Protein AF-0000000075771261 (afdb_homodimer)

Structure (mmCIF, N/CA/C/O backbone):
data_AF-0000000075771261-model_v1
#
loop_
_entity.id
_entity.type
_entity.pdbx_description
1 polymer 'Carboxylic ester hydrolase'
#
loop_
_atom_site.group_PDB
_atom_site.id
_atom_site.type_symbol
_atom_site.label_atom_id
_atom_site.label_alt_id
_atom_site.label_comp_id
_atom_site.label_asym_id
_atom_site.label_entity_id
_atom_site.label_seq_id
_atom_site.pdbx_PDB_ins_code
_atom_site.Cartn_x
_atom_site.Cartn_y
_atom_site.Cartn_z
_atom_site.occupancy
_atom_site.B_iso_or_equiv
_atom_site.auth_seq_id
_atom_site.auth_comp_id
_atom_site.auth_asym_id
_atom_site.auth_atom_id
_atom_site.pdbx_PDB_model_num
ATOM 1 N N . MET A 1 1 ? 4.004 58.719 12.172 1 89.5 1 MET A N 1
ATOM 2 C CA . MET A 1 1 ? 5.062 57.781 12.516 1 89.5 1 MET A CA 1
ATOM 3 C C . MET A 1 1 ? 5.211 57.656 14.031 1 89.5 1 MET A C 1
ATOM 5 O O . MET A 1 1 ? 4.867 58.594 14.766 1 89.5 1 MET A O 1
ATOM 9 N N . VAL A 1 2 ? 5.578 56.469 14.422 1 94.19 2 VAL A N 1
ATOM 10 C CA . VAL A 1 2 ? 5.742 56.188 15.844 1 94.19 2 VAL A CA 1
ATOM 11 C C . VAL A 1 2 ? 6.957 55.281 16.047 1 94.19 2 VAL A C 1
ATOM 13 O O . VAL A 1 2 ? 7.273 54.438 15.195 1 94.19 2 VAL A O 1
ATOM 16 N N . GLN A 1 3 ? 7.594 55.531 17.156 1 96.62 3 GLN A N 1
ATOM 17 C CA . GLN A 1 3 ? 8.789 54.719 17.438 1 96.62 3 GLN A CA 1
ATOM 18 C C . GLN A 1 3 ? 8.648 53.969 18.734 1 96.62 3 GLN A C 1
ATOM 20 O O . GLN A 1 3 ? 8.016 54.438 19.688 1 96.62 3 GLN A O 1
ATOM 25 N N . VAL A 1 4 ? 9.148 52.812 18.734 1 97.38 4 VAL A N 1
ATOM 26 C CA . VAL A 1 4 ? 9.227 51.938 19.922 1 97.38 4 VAL A CA 1
ATOM 27 C C . VAL A 1 4 ? 10.648 51.406 20.062 1 97.38 4 VAL A C 1
ATOM 29 O O . VAL A 1 4 ? 11.289 51.031 19.078 1 97.38 4 VAL A O 1
ATOM 32 N N . THR A 1 5 ? 11.18 51.375 21.297 1 96.06 5 THR A N 1
ATOM 33 C CA . THR A 1 5 ? 12.508 50.844 21.594 1 96.06 5 THR A CA 1
ATOM 34 C C . THR A 1 5 ? 12.398 49.438 22.188 1 96.06 5 THR A C 1
ATOM 36 O O . THR A 1 5 ? 11.695 49.219 23.172 1 96.06 5 THR A O 1
ATOM 39 N N . ILE A 1 6 ? 13.055 48.562 21.5 1 95.25 6 ILE A N 1
ATOM 40 C CA . ILE A 1 6 ? 13.148 47.219 22.016 1 95.25 6 ILE A CA 1
ATOM 41 C C . ILE A 1 6 ? 14.602 46.875 22.344 1 95.25 6 ILE A C 1
ATOM 43 O O . ILE A 1 6 ? 15.477 47.75 22.25 1 95.25 6 ILE A O 1
ATOM 47 N N . LYS A 1 7 ? 14.812 45.656 22.797 1 90.19 7 LYS A N 1
ATOM 48 C CA . LYS A 1 7 ? 16.141 45.219 23.219 1 90.19 7 LYS A CA 1
ATOM 49 C C . LYS A 1 7 ? 17.156 45.375 22.094 1 90.19 7 LYS A C 1
ATOM 51 O O . LYS A 1 7 ? 18.297 45.781 22.328 1 90.19 7 LYS A O 1
ATOM 56 N N . ASP A 1 8 ? 16.703 45.188 20.875 1 93.44 8 ASP A N 1
ATOM 57 C CA . ASP A 1 8 ? 17.609 45.062 19.75 1 93.44 8 ASP A CA 1
ATOM 58 C C . ASP A 1 8 ? 17.781 46.406 19.031 1 93.44 8 ASP A C 1
ATOM 60 O O . ASP A 1 8 ? 18.656 46.562 18.172 1 93.44 8 ASP A O 1
ATOM 64 N N . GLY A 1 9 ? 16.906 47.344 19.344 1 95.88 9 GLY A N 1
ATOM 65 C CA . GLY A 1 9 ? 16.984 48.625 18.688 1 95.88 9 GLY A CA 1
ATOM 66 C C . GLY A 1 9 ? 15.656 49.375 18.688 1 95.88 9 GLY A C 1
ATOM 67 O O . GLY A 1 9 ? 14.758 49.031 19.453 1 95.88 9 GLY A O 1
ATOM 68 N N . VAL A 1 10 ? 15.672 50.438 17.797 1 97.88 10 VAL A N 1
ATOM 69 C CA . VAL A 1 10 ? 14.469 51.25 17.703 1 97.88 10 VAL A CA 1
ATOM 70 C C . VAL A 1 10 ? 13.711 50.906 16.422 1 97.88 10 VAL A C 1
ATOM 72 O O . VAL A 1 10 ? 14.32 50.719 15.375 1 97.88 10 VAL A O 1
ATOM 75 N N . LEU A 1 11 ? 12.414 50.812 16.578 1 98.44 11 LEU A N 1
ATOM 76 C CA . LEU A 1 11 ? 11.531 50.531 15.453 1 98.44 11 LEU A CA 1
ATOM 77 C C . LEU A 1 11 ? 10.648 51.719 15.141 1 98.44 11 LEU A C 1
ATOM 79 O O . LEU A 1 11 ? 10.164 52.406 16.047 1 98.44 11 LEU A O 1
ATOM 83 N N . GLU A 1 12 ? 10.508 52.031 13.867 1 98.44 12 GLU A N 1
ATOM 84 C CA . GLU A 1 12 ? 9.562 53.031 13.43 1 98.44 12 GLU A CA 1
ATOM 85 C C . GLU A 1 12 ? 8.414 52.438 12.641 1 98.44 12 GLU A C 1
ATOM 87 O O . GLU A 1 12 ? 8.625 51.844 11.578 1 98.44 12 GLU A O 1
ATOM 92 N N . GLY A 1 13 ? 7.223 52.531 13.234 1 98.12 13 GLY A N 1
ATOM 93 C CA . GLY A 1 13 ? 6.023 52.031 12.594 1 98.12 13 GLY A CA 1
ATOM 94 C C . GLY A 1 13 ? 5.07 53.125 12.156 1 98.12 13 GLY A C 1
ATOM 95 O O . GLY A 1 13 ? 5.48 54.25 11.938 1 98.12 13 GLY A O 1
ATOM 96 N N . ASN A 1 14 ? 3.838 52.688 11.844 1 97.44 14 ASN A N 1
ATOM 97 C CA . ASN A 1 14 ? 2.799 53.594 11.375 1 97.44 14 ASN A CA 1
ATOM 98 C C . ASN A 1 14 ? 1.605 53.625 12.328 1 97.44 14 ASN A C 1
ATOM 100 O O . ASN A 1 14 ? 1.361 52.656 13.047 1 97.44 14 ASN A O 1
ATOM 104 N N . VAL A 1 15 ? 0.962 54.781 12.32 1 97.62 15 VAL A N 1
ATOM 105 C CA . VAL A 1 15 ? -0.4 54.844 12.844 1 97.62 15 VAL A CA 1
ATOM 106 C C . VAL A 1 15 ? -1.398 54.656 11.703 1 97.62 15 VAL A C 1
ATOM 108 O O . VAL A 1 15 ? -1.354 55.375 10.703 1 97.62 15 VAL A O 1
ATOM 111 N N . VAL A 1 16 ? -2.215 53.75 11.844 1 97.62 16 VAL A N 1
ATOM 112 C CA . VAL A 1 16 ? -3.102 53.375 10.742 1 97.62 16 VAL A CA 1
ATOM 113 C C . VAL A 1 16 ? -4.555 53.594 11.164 1 97.62 16 VAL A C 1
ATOM 115 O O . VAL A 1 16 ? -4.941 53.25 12.281 1 97.62 16 VAL A O 1
ATOM 118 N N . ASN A 1 17 ? -5.344 54.156 10.25 1 96.88 17 ASN A N 1
ATOM 119 C CA . ASN A 1 17 ? -6.785 54.219 10.453 1 96.88 17 ASN A CA 1
ATOM 120 C C . ASN A 1 17 ? -7.461 52.875 10.219 1 96.88 17 ASN A C 1
ATOM 122 O O . ASN A 1 17 ? -7.309 52.281 9.148 1 96.88 17 ASN A O 1
ATOM 126 N N . ASN A 1 18 ? -8.148 52.406 11.219 1 96.12 18 ASN A N 1
ATOM 127 C CA . ASN A 1 18 ? -8.891 51.156 11.078 1 96.12 18 ASN A CA 1
ATOM 128 C C . ASN A 1 18 ? -10.188 51.375 10.312 1 96.12 18 ASN A C 1
ATOM 130 O O . ASN A 1 18 ? -11.047 52.156 10.727 1 96.12 18 ASN A O 1
ATOM 134 N N . ALA A 1 19 ? -10.391 50.625 9.234 1 91.62 19 ALA A N 1
ATOM 135 C CA . ALA A 1 19 ? -11.562 50.75 8.375 1 91.62 19 ALA A CA 1
ATOM 136 C C . ALA A 1 19 ? -12.844 50.438 9.141 1 91.62 19 ALA A C 1
ATOM 138 O O . ALA A 1 19 ? -13.938 50.844 8.734 1 91.62 19 ALA A O 1
ATOM 139 N N . TYR A 1 20 ? -12.758 49.875 10.281 1 94.5 20 TYR A N 1
ATOM 140 C CA . TYR A 1 20 ? -13.93 49.438 11.039 1 94.5 20 TYR A CA 1
ATOM 141 C C . TYR A 1 20 ? -14.031 50.219 12.352 1 94.5 20 TYR A C 1
ATOM 143 O O . TYR A 1 20 ? -14.75 49.812 13.266 1 94.5 20 TYR A O 1
ATOM 151 N N . GLY A 1 21 ? -13.141 51.25 12.484 1 92.88 21 GLY A N 1
ATOM 152 C CA . GLY A 1 21 ? -13.234 52.125 13.633 1 92.88 21 GLY A CA 1
ATOM 153 C C . GLY A 1 21 ? -11.961 52.188 14.453 1 92.88 21 GLY A C 1
ATOM 154 O O . GLY A 1 21 ? -11.344 51.156 14.719 1 92.88 21 GLY A O 1
ATOM 155 N N . GLY A 1 22 ? -11.531 53.344 14.758 1 93.81 22 GLY A N 1
ATOM 156 C CA . GLY A 1 22 ? -10.352 53.562 15.586 1 93.81 22 GLY A CA 1
ATOM 157 C C . GLY A 1 22 ? -9.062 53.562 14.789 1 93.81 22 GLY A C 1
ATOM 158 O O . GLY A 1 22 ? -9.078 53.75 13.57 1 93.81 22 GLY A O 1
ATOM 159 N N . ASN A 1 23 ? -8 53.594 15.508 1 96.94 23 ASN A N 1
ATOM 160 C CA . ASN A 1 23 ? -6.652 53.531 14.953 1 96.94 23 ASN A CA 1
ATOM 161 C C . ASN A 1 23 ? -5.828 52.438 15.641 1 96.94 23 ASN A C 1
ATOM 163 O O . ASN A 1 23 ? -6.199 51.938 16.703 1 96.94 23 ASN A O 1
ATOM 167 N N . TYR A 1 24 ? -4.891 52.062 15.008 1 98 24 TYR A N 1
ATOM 168 C CA . TYR A 1 24 ? -3.92 51.188 15.641 1 98 24 TYR A CA 1
ATOM 169 C C . TYR A 1 24 ? -2.506 51.5 15.156 1 98 24 TYR A C 1
ATOM 171 O O . TYR A 1 24 ? -2.32 52.219 14.18 1 98 24 TYR A O 1
ATOM 179 N N . TYR A 1 25 ? -1.522 51.062 15.914 1 98.62 25 TYR A N 1
ATOM 180 C CA . TYR A 1 25 ? -0.107 51.125 15.578 1 98.62 25 TYR A CA 1
ATOM 181 C C . TYR A 1 25 ? 0.369 49.844 14.898 1 98.62 25 TYR A C 1
ATOM 183 O O . TYR A 1 25 ? 0.059 48.75 15.359 1 98.62 25 TYR A O 1
ATOM 191 N N . ALA A 1 26 ? 1.021 50.062 13.781 1 98.69 26 ALA A N 1
ATOM 192 C CA . ALA A 1 26 ? 1.521 48.906 13.039 1 98.69 26 ALA A CA 1
ATOM 193 C C . ALA A 1 26 ? 3.043 48.938 12.93 1 98.69 26 ALA A C 1
ATOM 195 O O . ALA A 1 26 ? 3.617 49.969 12.516 1 98.69 26 ALA A O 1
ATOM 196 N N . PHE A 1 27 ? 3.689 47.906 13.375 1 98.75 27 PHE A N 1
ATOM 197 C CA . PHE A 1 27 ? 5.105 47.625 13.172 1 98.75 27 PHE A CA 1
ATOM 198 C C . PHE A 1 27 ? 5.305 46.344 12.383 1 98.75 27 PHE A C 1
ATOM 200 O O . PHE A 1 27 ? 4.938 45.281 12.852 1 98.75 27 PHE A O 1
ATOM 207 N N . LYS A 1 28 ? 5.848 46.469 11.195 1 98.56 28 LYS A N 1
ATOM 208 C CA . LYS A 1 28 ? 5.938 45.312 10.281 1 98.56 28 LYS A CA 1
ATOM 209 C C . LYS A 1 28 ? 7.391 44.969 9.992 1 98.56 28 LYS A C 1
ATOM 211 O O . LYS A 1 28 ? 8.289 45.781 10.156 1 98.56 28 LYS A O 1
ATOM 216 N N . GLY A 1 29 ? 7.578 43.688 9.625 1 98.38 29 GLY A N 1
ATOM 217 C CA . GLY A 1 29 ? 8.875 43.219 9.141 1 98.38 29 GLY A CA 1
ATOM 218 C C . GLY A 1 29 ? 9.953 43.281 10.203 1 98.38 29 GLY A C 1
ATOM 219 O O . GLY A 1 29 ? 11.109 43.594 9.914 1 98.38 29 GLY A O 1
ATOM 220 N N . ILE A 1 30 ? 9.633 43.031 11.438 1 98.5 30 ILE A N 1
ATOM 221 C CA . ILE A 1 30 ? 10.594 43.031 12.539 1 98.5 30 ILE A CA 1
ATOM 222 C C . ILE A 1 30 ? 11.336 41.719 12.57 1 98.5 30 ILE A C 1
ATOM 224 O O . ILE A 1 30 ? 10.727 40.656 12.703 1 98.5 30 ILE A O 1
ATOM 228 N N . PRO A 1 31 ? 12.656 41.656 12.414 1 98.25 31 PRO A N 1
ATOM 229 C CA . PRO A 1 31 ? 13.359 40.375 12.523 1 98.25 31 PRO A CA 1
ATOM 230 C C . PRO A 1 31 ? 13.328 39.812 13.945 1 98.25 31 PRO A C 1
ATOM 232 O O . PRO A 1 31 ? 13.68 40.531 14.898 1 98.25 31 PRO A O 1
ATOM 235 N N . TYR A 1 32 ? 12.898 38.625 14.102 1 98.31 32 TYR A N 1
ATOM 236 C CA . TYR A 1 32 ? 12.883 38.031 15.43 1 98.31 32 TYR A CA 1
ATOM 237 C C . TYR A 1 32 ? 14.008 37.031 15.586 1 98.31 32 TYR A C 1
ATOM 239 O O . TYR A 1 32 ? 14.227 36.5 16.672 1 98.31 32 TYR A O 1
ATOM 247 N N . ALA A 1 33 ? 14.734 36.719 14.531 1 98.25 33 ALA A N 1
ATOM 248 C CA . ALA A 1 33 ? 15.898 35.844 14.5 1 98.25 33 ALA A CA 1
ATOM 249 C C . ALA A 1 33 ? 16.859 36.281 13.383 1 98.25 33 ALA A C 1
ATOM 251 O O . ALA A 1 33 ? 16.5 37.062 12.508 1 98.25 33 ALA A O 1
ATOM 252 N N . ALA A 1 34 ? 18.094 35.75 13.484 1 98 34 ALA A N 1
ATOM 253 C CA . ALA A 1 34 ? 19.062 35.969 12.406 1 98 34 ALA A CA 1
ATOM 254 C C . ALA A 1 34 ? 18.609 35.25 11.133 1 98 34 ALA A C 1
ATOM 256 O O . ALA A 1 34 ? 17.906 34.219 11.195 1 98 34 ALA A O 1
ATOM 257 N N . PRO A 1 35 ? 19.031 35.781 9.953 1 97.69 35 PRO A N 1
ATOM 258 C CA . PRO A 1 35 ? 18.672 35.094 8.719 1 97.69 35 PRO A CA 1
ATOM 259 C C . PRO A 1 35 ? 19.141 33.625 8.711 1 97.69 35 PRO A C 1
ATOM 261 O O . PRO A 1 35 ? 20.328 33.375 8.969 1 97.69 35 PRO A O 1
ATOM 264 N N . PRO A 1 36 ? 18.25 32.688 8.5 1 97.38 36 PRO A N 1
ATOM 265 C CA . PRO A 1 36 ? 18.625 31.281 8.453 1 97.38 36 PRO A CA 1
ATOM 266 C C . PRO A 1 36 ? 19.172 30.859 7.094 1 97.38 36 PRO A C 1
ATOM 268 O O . PRO A 1 36 ? 18.594 30 6.422 1 97.38 36 PRO A O 1
ATOM 271 N N . VAL A 1 37 ? 20.312 31.391 6.668 1 95.94 37 VAL A N 1
ATOM 272 C CA . VAL A 1 37 ? 20.922 31.141 5.371 1 95.94 37 VAL A CA 1
ATOM 273 C C . VAL A 1 37 ? 22.312 30.516 5.566 1 95.94 37 VAL A C 1
ATOM 275 O O . VAL A 1 37 ? 22.844 30.531 6.676 1 95.94 37 VAL A O 1
ATOM 278 N N . GLY A 1 38 ? 22.828 29.922 4.516 1 93.81 38 GLY A N 1
ATOM 279 C CA . GLY A 1 38 ? 24.141 29.297 4.605 1 93.81 38 GLY A CA 1
ATOM 280 C C . GLY A 1 38 ? 24.203 28.188 5.645 1 93.81 38 GLY A C 1
ATOM 281 O O . GLY A 1 38 ? 23.359 27.281 5.645 1 93.81 38 GLY A O 1
ATOM 282 N N . ASP A 1 39 ? 25.078 28.328 6.617 1 94.38 39 ASP A N 1
ATOM 283 C CA . ASP A 1 39 ? 25.281 27.297 7.633 1 94.38 39 ASP A CA 1
ATOM 284 C C . ASP A 1 39 ? 24.094 27.219 8.586 1 94.38 39 ASP A C 1
ATOM 286 O O . ASP A 1 39 ? 23.938 26.234 9.312 1 94.38 39 ASP A O 1
ATOM 290 N N . LEU A 1 40 ? 23.234 28.234 8.5 1 96.19 40 LEU A N 1
ATOM 291 C CA . LEU A 1 40 ? 22.109 28.281 9.43 1 96.19 40 LEU A CA 1
ATOM 292 C C . LEU A 1 40 ? 20.828 27.781 8.766 1 96.19 40 LEU A C 1
ATOM 294 O O . LEU A 1 40 ? 19.766 27.719 9.398 1 96.19 40 LEU A O 1
ATOM 298 N N . ARG A 1 41 ? 20.938 27.344 7.488 1 95.69 41 ARG A N 1
ATOM 299 C CA . ARG A 1 41 ? 19.812 27.031 6.633 1 95.69 41 ARG A CA 1
ATOM 300 C C . ARG A 1 41 ? 18.859 26.062 7.316 1 95.69 41 ARG A C 1
ATOM 302 O O . ARG A 1 41 ? 17.641 26.219 7.258 1 95.69 41 ARG A O 1
ATOM 309 N N . PHE A 1 42 ? 19.422 25.062 8.086 1 96.12 42 PHE A N 1
ATOM 310 C CA . PHE A 1 42 ? 18.609 24 8.68 1 96.12 42 PHE A CA 1
ATOM 311 C C . PHE A 1 42 ? 18.781 23.984 10.195 1 96.12 42 PHE A C 1
ATOM 313 O O . PHE A 1 42 ? 18.328 23.047 10.859 1 96.12 42 PHE A O 1
ATOM 320 N N . LYS A 1 43 ? 19.391 25 10.727 1 95.75 43 LYS A N 1
ATOM 321 C CA . LYS A 1 43 ? 19.688 25.047 12.156 1 95.75 43 LYS A CA 1
ATOM 322 C C . LYS A 1 43 ? 18.562 25.734 12.93 1 95.75 43 LYS A C 1
ATOM 324 O O . LYS A 1 43 ? 17.719 26.406 12.336 1 95.75 43 LYS A O 1
ATOM 329 N N . ALA A 1 44 ? 18.547 25.5 14.234 1 97.19 44 ALA A N 1
ATOM 330 C CA . ALA A 1 44 ? 17.672 26.297 15.102 1 97.19 44 ALA A CA 1
ATOM 331 C C . ALA A 1 44 ? 17.922 27.797 14.906 1 97.19 44 ALA A C 1
ATOM 333 O O . ALA A 1 44 ? 19.062 28.219 14.664 1 97.19 44 ALA A O 1
ATOM 334 N N . PRO A 1 45 ? 16.844 28.578 15 1 98 45 PRO A N 1
ATOM 335 C CA . PRO A 1 45 ? 17.031 30.031 14.836 1 98 45 PRO A CA 1
ATOM 336 C C . PRO A 1 45 ? 18.031 30.609 15.828 1 98 45 PRO A C 1
ATOM 338 O O . PRO A 1 45 ? 18.062 30.203 16.984 1 98 45 PRO A O 1
ATOM 341 N N . GLN A 1 46 ? 18.828 31.547 15.32 1 97.44 46 GLN A N 1
ATOM 342 C CA . GLN A 1 46 ? 19.812 32.25 16.125 1 97.44 46 GLN A CA 1
ATOM 343 C C . GLN A 1 46 ? 19.328 33.656 16.453 1 97.44 46 GLN A C 1
ATOM 345 O O . GLN A 1 46 ? 18.516 34.219 15.734 1 97.44 46 GLN A O 1
ATOM 350 N N . PRO A 1 47 ? 19.812 34.219 17.516 1 96.81 47 PRO A N 1
ATOM 351 C CA . PRO A 1 47 ?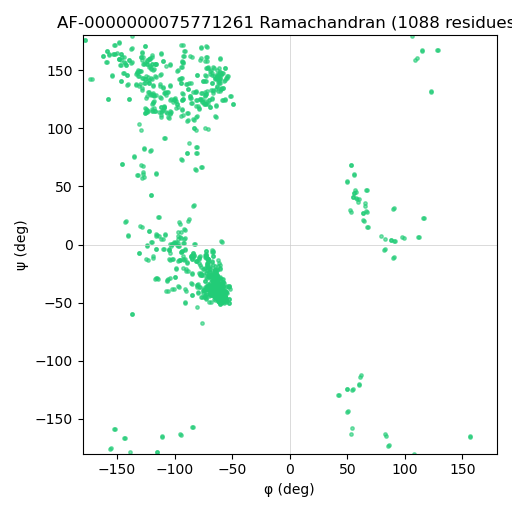 19.344 35.562 17.906 1 96.81 47 PRO A CA 1
ATOM 352 C C . PRO A 1 47 ? 19.688 36.625 16.875 1 96.81 47 PRO A C 1
ATOM 354 O O . PRO A 1 47 ? 20.703 36.531 16.188 1 96.81 47 PRO A O 1
ATOM 357 N N . VAL A 1 48 ? 18.844 37.594 16.844 1 96.12 48 VAL A N 1
ATOM 358 C CA . VAL A 1 48 ? 19.062 38.75 15.984 1 96.12 48 VAL A CA 1
ATOM 359 C C . VAL A 1 48 ? 20.297 39.531 16.453 1 96.12 48 VAL A C 1
ATOM 361 O O . VAL A 1 48 ? 20.578 39.594 17.656 1 96.12 48 VAL A O 1
ATOM 364 N N . LYS A 1 49 ? 20.984 40.062 15.492 1 94.69 49 LYS A N 1
ATOM 365 C CA . LYS A 1 49 ? 22 41.062 15.828 1 94.69 49 LYS A CA 1
ATOM 366 C C . LYS A 1 49 ? 21.375 42.438 16.047 1 94.69 49 LYS A C 1
ATOM 368 O O . LYS A 1 49 ? 20.672 42.969 15.18 1 94.69 49 LYS A O 1
ATOM 373 N N . PRO A 1 50 ? 21.656 42.938 17.172 1 96.25 50 PRO A N 1
ATOM 374 C CA . PRO A 1 50 ? 21.109 44.25 17.406 1 96.25 50 PRO A CA 1
ATOM 375 C C . PRO A 1 50 ? 21.516 45.25 16.328 1 96.25 50 PRO A C 1
ATOM 377 O O . PRO A 1 50 ? 22.547 45.094 15.68 1 96.25 50 PRO A O 1
ATOM 380 N N . TRP A 1 51 ? 20.672 46.219 16.125 1 95.81 51 TRP A N 1
ATOM 381 C CA . TRP A 1 51 ? 20.984 47.219 15.117 1 95.81 51 TRP A CA 1
ATOM 382 C C . TRP A 1 51 ? 21.125 48.594 15.766 1 95.81 51 TRP A C 1
ATOM 384 O O . TRP A 1 51 ? 20.594 48.844 16.859 1 95.81 51 TRP A O 1
ATOM 394 N N . GLN A 1 52 ? 21.891 49.438 15.062 1 93.25 52 GLN A N 1
ATOM 395 C CA . GLN A 1 52 ? 22.047 50.812 15.477 1 93.25 52 GLN A CA 1
ATOM 396 C C . GLN A 1 52 ? 21.062 51.719 14.75 1 93.25 52 GLN A C 1
ATOM 398 O O . GLN A 1 52 ? 20.734 51.5 13.578 1 93.25 52 GLN A O 1
ATOM 403 N N . GLY A 1 53 ? 20.531 52.688 15.383 1 92.44 53 GLY A N 1
ATOM 404 C CA . GLY A 1 53 ? 19.594 53.625 14.766 1 92.44 53 GLY A CA 1
ATOM 405 C C . GLY A 1 53 ? 18.172 53.125 14.711 1 92.44 53 GLY A C 1
ATOM 406 O O . GLY A 1 53 ? 17.781 52.25 15.523 1 92.44 53 GLY A O 1
ATOM 407 N N . VAL A 1 54 ? 17.422 53.781 13.859 1 97.06 54 VAL A N 1
ATOM 408 C CA . VAL A 1 54 ? 15.992 53.5 13.75 1 97.06 54 VAL A CA 1
ATOM 409 C C . VAL A 1 54 ? 15.75 52.562 12.555 1 97.06 54 VAL A C 1
ATOM 411 O O . VAL A 1 54 ? 16.094 52.906 11.422 1 97.06 54 VAL A O 1
ATOM 414 N N . ARG A 1 55 ? 15.242 51.375 12.867 1 97.56 55 ARG A N 1
ATOM 415 C CA . ARG A 1 55 ? 14.859 50.438 11.812 1 97.56 55 ARG A CA 1
ATOM 416 C C . ARG A 1 55 ? 13.461 50.781 11.289 1 97.56 55 ARG A C 1
ATOM 418 O O . ARG A 1 55 ? 12.531 50.969 12.07 1 97.56 55 ARG A O 1
ATOM 425 N N . ASP A 1 56 ? 13.344 50.844 9.977 1 97.5 56 ASP A N 1
ATOM 426 C CA . ASP A 1 56 ? 12.039 51 9.352 1 97.5 56 ASP A CA 1
ATOM 427 C C . ASP A 1 56 ? 11.172 49.75 9.5 1 97.5 56 ASP A C 1
ATOM 429 O O . ASP A 1 56 ? 11.555 48.688 9.055 1 97.5 56 ASP A O 1
ATOM 433 N N . ALA A 1 57 ? 10.078 49.906 10.148 1 98.38 57 ALA A N 1
ATOM 434 C CA . ALA A 1 57 ? 9.141 48.781 10.375 1 98.38 57 ALA A CA 1
ATOM 435 C C . ALA A 1 57 ? 7.773 49.094 9.773 1 98.38 57 ALA A C 1
ATOM 437 O O . ALA A 1 57 ? 6.742 48.812 10.383 1 98.38 57 ALA A O 1
ATOM 438 N N . LYS A 1 58 ? 7.762 49.656 8.586 1 98 58 LYS A N 1
ATOM 439 C CA . LYS A 1 58 ? 6.516 50.094 7.957 1 98 58 LYS A CA 1
ATOM 440 C C . LYS A 1 58 ? 6.098 49.094 6.859 1 98 58 LYS A C 1
ATOM 442 O O . LYS A 1 58 ? 4.949 49.125 6.406 1 98 58 LYS A O 1
ATOM 447 N N . ASN A 1 59 ? 7.039 48.25 6.516 1 97.38 59 ASN A N 1
ATOM 448 C CA . ASN A 1 59 ? 6.77 47.281 5.465 1 97.38 59 ASN A CA 1
ATOM 449 C C . ASN A 1 59 ? 7.047 45.844 5.938 1 97.38 59 ASN A C 1
ATOM 451 O O . ASN A 1 59 ? 7.836 45.625 6.859 1 97.38 59 ASN A O 1
ATOM 455 N N . PHE A 1 60 ? 6.383 44.969 5.262 1 97.94 60 PHE A N 1
ATOM 456 C CA . PHE A 1 60 ? 6.57 43.562 5.602 1 97.94 60 PHE A CA 1
ATOM 457 C C . PHE A 1 60 ? 7.965 43.094 5.215 1 97.94 60 PHE A C 1
ATOM 459 O O . PHE A 1 60 ? 8.547 43.594 4.242 1 97.94 60 PHE A O 1
ATOM 466 N N . GLY A 1 61 ? 8.5 42.125 6.07 1 97.12 61 GLY A N 1
ATOM 467 C CA . GLY A 1 61 ? 9.633 41.344 5.594 1 97.12 61 GLY A CA 1
ATOM 468 C C . GLY A 1 61 ? 9.266 40.344 4.535 1 97.12 61 GLY A C 1
ATOM 469 O O . GLY A 1 61 ? 8.078 40.094 4.281 1 97.12 61 GLY A O 1
ATOM 470 N N . PRO A 1 62 ? 10.266 39.75 3.92 1 97.12 62 PRO A N 1
ATOM 471 C CA . PRO A 1 62 ? 9.977 38.75 2.9 1 97.12 62 PRO A CA 1
ATOM 472 C C . PRO A 1 62 ? 9.258 37.5 3.467 1 97.12 62 PRO A C 1
ATOM 474 O O . PRO A 1 62 ? 9.547 37.094 4.586 1 97.12 62 PRO A O 1
ATOM 477 N N . VAL A 1 63 ? 8.336 36.969 2.666 1 96.31 63 VAL A N 1
ATOM 478 C CA . VAL A 1 63 ? 7.711 35.719 3.043 1 96.31 63 VAL A CA 1
ATOM 479 C C . VAL A 1 63 ? 8.664 34.562 2.756 1 96.31 63 VAL A C 1
ATOM 481 O O . VAL A 1 63 ? 9.625 34.719 1.998 1 96.31 63 VAL A O 1
ATOM 484 N N . CYS A 1 64 ? 8.422 33.469 3.385 1 95.62 64 CYS A N 1
ATOM 485 C CA . CYS A 1 64 ? 9.234 32.281 3.145 1 95.62 64 CYS A CA 1
ATOM 486 C C . CYS A 1 64 ? 8.922 31.672 1.784 1 95.62 64 CYS A C 1
ATOM 488 O O . CYS A 1 64 ? 7.805 31.812 1.281 1 95.62 64 CYS A O 1
ATOM 490 N N . TYR A 1 65 ? 9.914 30.984 1.174 1 91.56 65 TYR A N 1
ATOM 491 C CA . TYR A 1 65 ? 9.664 30.203 -0.027 1 91.56 65 TYR A CA 1
ATOM 492 C C . TYR A 1 65 ? 8.594 29.141 0.226 1 91.56 65 TYR A C 1
ATOM 494 O O . TYR A 1 65 ? 8.578 28.516 1.281 1 91.56 65 TYR A O 1
ATOM 502 N N . GLN A 1 66 ? 7.664 29.094 -0.775 1 91.5 66 GLN A N 1
ATOM 503 C CA . GLN A 1 66 ? 6.559 28.188 -0.512 1 91.5 66 GLN A CA 1
ATOM 504 C C . GLN A 1 66 ? 5.863 27.766 -1.807 1 91.5 66 GLN A C 1
ATOM 506 O O . GLN A 1 66 ? 6.023 28.422 -2.838 1 91.5 66 GLN A O 1
ATOM 511 N N . PHE A 1 67 ? 5.23 26.641 -1.684 1 85.94 67 PHE A N 1
ATOM 512 C CA . PHE A 1 67 ? 4.285 26.188 -2.699 1 85.94 67 PHE A CA 1
ATOM 513 C C . PHE A 1 67 ? 2.854 26.266 -2.18 1 85.94 67 PHE A C 1
ATOM 515 O O . PHE A 1 67 ? 2.512 25.609 -1.191 1 85.94 67 PHE A O 1
ATOM 522 N N . ASP A 1 68 ? 2.082 27.062 -2.832 1 83.44 68 ASP A N 1
ATOM 523 C CA . ASP A 1 68 ? 0.689 27.188 -2.418 1 83.44 68 ASP A CA 1
ATOM 524 C C . ASP A 1 68 ? -0.148 26.016 -2.914 1 83.44 68 ASP A C 1
ATOM 526 O O . ASP A 1 68 ? -0.373 25.875 -4.117 1 83.44 68 ASP A O 1
ATOM 530 N N . MET A 1 69 ? -0.688 25.281 -2.018 1 76.31 69 MET A N 1
ATOM 531 C CA . MET A 1 69 ? -1.39 24.047 -2.369 1 76.31 69 MET A CA 1
ATOM 532 C C . MET A 1 69 ? -2.74 24.359 -3.008 1 76.31 69 MET A C 1
ATOM 534 O O . MET A 1 69 ? -3.24 23.578 -3.82 1 76.31 69 MET A O 1
ATOM 538 N N . ILE A 1 70 ? -3.342 25.438 -2.605 1 76.81 70 ILE A N 1
ATOM 539 C CA . ILE A 1 70 ? -4.664 25.781 -3.115 1 76.81 70 ILE A CA 1
ATOM 540 C C . ILE A 1 70 ? -4.539 26.359 -4.523 1 76.81 70 ILE A C 1
ATOM 542 O O . ILE A 1 70 ? -5.254 25.938 -5.438 1 76.81 70 ILE A O 1
ATOM 546 N N . MET A 1 71 ? -3.543 27.25 -4.59 1 76.06 71 MET A N 1
ATOM 547 C CA . MET A 1 71 ? -3.332 27.875 -5.891 1 76.06 71 MET A CA 1
ATOM 548 C C . MET A 1 71 ? -2.445 27.016 -6.777 1 76.06 71 MET A C 1
ATOM 550 O O . MET A 1 71 ? -2.342 27.25 -7.98 1 76.06 71 MET A O 1
ATOM 554 N N . ARG A 1 72 ? -1.848 26.094 -6.293 1 77.69 72 ARG A N 1
ATOM 555 C CA . ARG A 1 72 ? -1 25.141 -6.996 1 77.69 72 ARG A CA 1
ATOM 556 C C . ARG A 1 72 ? 0.115 25.844 -7.758 1 77.69 72 ARG A C 1
ATOM 558 O O . ARG A 1 72 ? 0.282 25.641 -8.961 1 77.69 72 ARG A O 1
ATOM 565 N N . ARG A 1 73 ? 0.752 26.766 -7.035 1 80.88 73 ARG A N 1
ATOM 566 C CA . ARG A 1 73 ? 1.858 27.484 -7.656 1 80.88 73 ARG A CA 1
ATOM 567 C C . ARG A 1 73 ? 2.918 27.859 -6.625 1 80.88 73 ARG A C 1
ATOM 569 O O . ARG A 1 73 ? 2.623 27.969 -5.434 1 80.88 73 ARG A O 1
ATOM 576 N N . LEU A 1 74 ? 4.098 28.109 -7.199 1 81.88 74 LEU A N 1
ATOM 577 C CA . LEU A 1 74 ? 5.215 28.594 -6.387 1 81.88 74 LEU A CA 1
ATOM 578 C C . LEU A 1 74 ? 5.059 30.062 -6.059 1 81.88 74 LEU A C 1
ATOM 580 O O . LEU A 1 74 ? 4.684 30.859 -6.926 1 81.88 74 LEU A O 1
ATOM 584 N N . ILE A 1 75 ? 5.211 30.359 -4.797 1 83.62 75 ILE A N 1
ATOM 585 C CA . ILE A 1 75 ? 5.273 31.734 -4.348 1 83.62 75 ILE A CA 1
ATOM 586 C C . ILE A 1 75 ? 6.715 32.125 -4.023 1 83.62 75 ILE A C 1
ATOM 588 O O . ILE A 1 75 ? 7.305 31.578 -3.082 1 83.62 75 ILE A O 1
ATOM 592 N N . PRO A 1 76 ? 7.16 33 -4.855 1 87.12 76 PRO A N 1
ATOM 593 C CA . PRO A 1 76 ? 8.539 33.406 -4.551 1 87.12 76 PRO A CA 1
ATOM 594 C C . PRO A 1 76 ? 8.672 34.031 -3.166 1 87.12 76 PRO A C 1
ATOM 596 O O . PRO A 1 76 ? 7.754 34.719 -2.697 1 87.12 76 PRO A O 1
ATOM 599 N N . GLY A 1 77 ? 9.703 33.781 -2.514 1 94 77 GLY A N 1
ATOM 600 C CA . GLY A 1 77 ? 10.039 34.312 -1.196 1 94 77 GLY A CA 1
ATOM 601 C C . GLY A 1 77 ? 11.531 34.406 -0.963 1 94 77 GLY A C 1
ATOM 602 O O . GLY A 1 77 ? 12.297 34.625 -1.902 1 94 77 GLY A O 1
ATOM 603 N N . SER A 1 78 ? 11.867 34.438 0.271 1 96.44 78 SER A N 1
ATOM 604 C CA . SER A 1 78 ? 13.266 34.5 0.683 1 96.44 78 SER A CA 1
ATOM 605 C C . SER A 1 78 ? 13.57 33.5 1.781 1 96.44 78 SER A C 1
ATOM 607 O O . SER A 1 78 ? 12.695 33.156 2.584 1 96.44 78 SER A O 1
ATOM 609 N N . GLU A 1 79 ? 14.781 33 1.744 1 96.12 79 GLU A N 1
ATOM 610 C CA . GLU A 1 79 ? 15.195 32.188 2.885 1 96.12 79 GLU A CA 1
ATOM 611 C C . GLU A 1 79 ? 15.383 33.062 4.133 1 96.12 79 GLU A C 1
ATOM 613 O O . GLU A 1 79 ? 15.234 32.562 5.254 1 96.12 79 GLU A O 1
ATOM 618 N N . ASP A 1 80 ? 15.719 34.344 3.887 1 97.81 80 ASP A N 1
ATOM 619 C CA . ASP A 1 80 ? 15.695 35.312 4.984 1 97.81 80 ASP A CA 1
ATOM 620 C C . ASP A 1 80 ? 14.273 35.812 5.25 1 97.81 80 ASP A C 1
ATOM 622 O O . ASP A 1 80 ? 13.93 36.938 4.887 1 97.81 80 ASP A O 1
ATOM 626 N N . CYS A 1 81 ? 13.516 35 5.938 1 98.12 81 CYS A N 1
ATOM 627 C CA . CYS A 1 81 ? 12.086 35.281 6.02 1 98.12 81 CYS A CA 1
ATOM 628 C C . CYS A 1 81 ? 11.609 35.25 7.465 1 98.12 81 CYS A C 1
ATOM 630 O O . CYS A 1 81 ? 10.406 35.219 7.727 1 98.12 81 CYS A O 1
ATOM 632 N N . LEU A 1 82 ? 12.5 35.312 8.5 1 98.62 82 LEU A N 1
ATOM 633 C CA . LEU A 1 82 ? 12.094 35.188 9.898 1 98.62 82 LEU A CA 1
ATOM 634 C C . LEU A 1 82 ? 11.75 36.562 10.469 1 98.62 82 LEU A C 1
ATOM 636 O O . LEU A 1 82 ? 12.516 37.125 11.258 1 98.62 82 LEU A O 1
ATOM 640 N N . TYR A 1 83 ? 10.586 37 10.133 1 98.75 83 TYR A N 1
ATOM 641 C CA . TYR A 1 83 ? 10.094 38.312 10.516 1 98.75 83 TYR A CA 1
ATOM 642 C C . TYR A 1 83 ? 8.703 38.219 11.141 1 98.75 83 TYR A C 1
ATOM 644 O O . TYR A 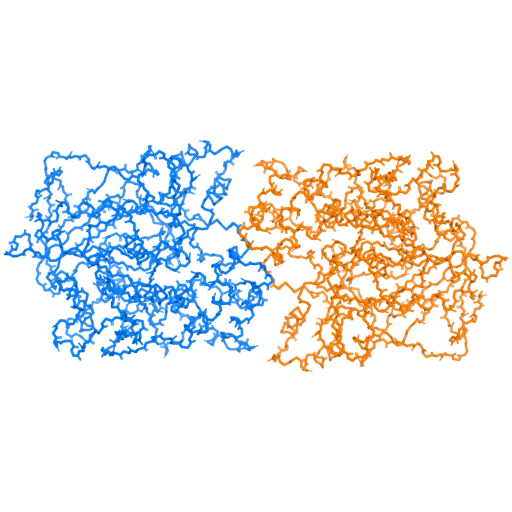1 83 ? 7.953 37.281 10.852 1 98.75 83 TYR A O 1
ATOM 652 N N . LEU A 1 84 ? 8.359 39.125 12.078 1 98.62 84 LEU A N 1
ATOM 653 C CA . LEU A 1 84 ? 7.027 39.188 12.664 1 98.62 84 LEU A CA 1
ATOM 654 C C . LEU A 1 84 ? 6.469 40.594 12.586 1 98.62 84 LEU A C 1
ATOM 656 O O . LEU A 1 84 ? 7.176 41.531 12.188 1 98.62 84 LEU A O 1
ATOM 660 N N . ASN A 1 85 ? 5.219 40.781 12.789 1 98.88 85 ASN A N 1
ATOM 661 C CA . ASN A 1 85 ? 4.477 42.062 12.812 1 98.88 85 ASN A CA 1
ATOM 662 C C . ASN A 1 85 ? 3.721 42.219 14.125 1 98.88 85 ASN A C 1
ATOM 664 O O . ASN A 1 85 ? 3.205 41.281 14.688 1 98.88 85 ASN A O 1
ATOM 668 N N . VAL A 1 86 ? 3.676 43.5 14.562 1 98.88 86 VAL A N 1
ATOM 669 C CA . VAL A 1 86 ? 2.945 43.844 15.773 1 98.88 86 VAL A CA 1
ATOM 670 C C . VAL A 1 86 ? 1.915 44.938 15.484 1 98.88 86 VAL A C 1
ATOM 672 O O . VAL A 1 86 ? 2.25 45.969 14.922 1 98.88 86 VAL A O 1
ATOM 675 N N . TYR A 1 87 ? 0.72 44.688 15.828 1 98.88 87 TYR A N 1
ATOM 676 C CA . TYR A 1 87 ? -0.378 45.656 15.734 1 98.88 87 TYR A CA 1
ATOM 677 C C . TYR A 1 87 ? -0.965 45.938 17.109 1 98.88 87 TYR A C 1
ATOM 679 O O . TYR A 1 87 ? -1.452 45.031 17.797 1 98.88 87 TYR A O 1
ATOM 687 N N . SER A 1 88 ? -0.934 47.188 17.5 1 98.75 88 SER A N 1
ATOM 688 C CA . SER A 1 88 ? -1.375 47.562 18.828 1 98.75 88 SER A CA 1
ATOM 689 C C . SER A 1 88 ? -2.398 48.688 18.781 1 98.75 88 SER A C 1
ATOM 691 O O . SER A 1 88 ? -2.197 49.688 18.078 1 98.75 88 SER A O 1
ATOM 693 N N . PRO A 1 89 ? -3.508 48.531 19.531 1 98 89 PRO A N 1
ATOM 694 C CA . PRO A 1 89 ? -4.445 49.656 19.578 1 98 89 PRO A CA 1
ATOM 695 C C . PRO A 1 89 ? -3.91 50.844 20.375 1 98 89 PRO A C 1
ATOM 697 O O . PRO A 1 89 ? -4.375 51.969 20.203 1 98 89 PRO A O 1
ATOM 700 N N . ASP A 1 90 ? -2.941 50.562 21.25 1 97.5 90 ASP A N 1
ATOM 701 C CA . ASP A 1 90 ? -2.324 51.562 22.094 1 97.5 90 ASP A CA 1
ATOM 702 C C . ASP A 1 90 ? -0.943 51.125 22.578 1 97.5 90 ASP A C 1
ATOM 704 O O . ASP A 1 90 ? -0.808 50.094 23.203 1 97.5 90 ASP A O 1
ATOM 708 N N . ILE A 1 91 ? 0.047 51.906 22.344 1 97.06 91 ILE A N 1
ATOM 709 C CA . ILE A 1 91 ? 1.396 51.5 22.703 1 97.06 91 ILE A CA 1
ATOM 710 C C . ILE A 1 91 ? 1.732 51.969 24.109 1 97.06 91 ILE A C 1
ATOM 712 O O . ILE A 1 91 ? 2.748 51.594 24.688 1 97.06 91 ILE A O 1
ATOM 716 N N . LYS A 1 92 ? 0.905 52.875 24.688 1 96.69 92 LYS A N 1
ATOM 717 C CA . LYS A 1 92 ? 1.058 53.344 26.062 1 96.69 92 LYS A CA 1
ATOM 718 C C . LYS A 1 92 ? -0.27 53.281 26.812 1 96.69 92 LYS A C 1
ATOM 720 O O . LYS A 1 92 ? -0.739 54.281 27.344 1 96.69 92 LYS A O 1
ATOM 725 N N . PRO A 1 93 ? -0.765 52.094 26.875 1 97.12 93 PRO A N 1
ATOM 726 C CA . PRO A 1 93 ? -2.045 51.969 27.578 1 97.12 93 PRO A CA 1
ATOM 727 C C . PRO A 1 93 ? -1.909 52.094 29.094 1 97.12 93 PRO A C 1
ATOM 729 O O . PRO A 1 93 ? -0.813 51.938 29.625 1 97.12 93 PRO A O 1
ATOM 732 N N . SER A 1 94 ? -2.996 52.438 29.797 1 97.25 94 SER A N 1
ATOM 733 C CA . SER A 1 94 ? -3.002 52.531 31.266 1 97.25 94 SER A CA 1
ATOM 734 C C . SER A 1 94 ? -2.752 51.156 31.906 1 97.25 94 SER A C 1
ATOM 736 O O . SER A 1 94 ? -2.107 51.094 32.969 1 97.25 94 SER A O 1
ATOM 738 N N . LYS A 1 95 ? -3.287 50.125 31.25 1 97.25 95 LYS A N 1
ATOM 739 C CA . LYS A 1 95 ? -3.033 48.75 31.625 1 97.25 95 LYS A CA 1
ATOM 740 C C . LYS A 1 95 ? -2.516 47.938 30.453 1 97.25 95 LYS A C 1
ATOM 742 O O . LYS A 1 95 ? -2.982 48.094 29.312 1 97.25 95 LYS A O 1
ATOM 747 N N . PRO A 1 96 ? -1.544 47.125 30.797 1 98.25 96 PRO A N 1
ATOM 748 C CA . PRO A 1 96 ? -1.027 46.312 29.688 1 98.25 96 PRO A CA 1
ATOM 749 C C . PRO A 1 96 ? -2.119 45.531 28.984 1 98.25 96 PRO A C 1
ATOM 751 O O . PRO A 1 96 ? -3.021 45 29.625 1 98.25 96 PRO A O 1
ATOM 754 N N . LEU A 1 97 ? -2.037 45.375 27.688 1 98.81 97 LEU A N 1
ATOM 755 C CA . LEU A 1 97 ? -3.072 44.781 26.875 1 98.81 97 LEU A CA 1
ATOM 756 C C . LEU A 1 97 ? -2.799 43.281 26.672 1 98.81 97 LEU A C 1
ATOM 758 O O . LEU A 1 97 ? -1.642 42.875 26.594 1 98.81 97 LEU A O 1
ATOM 762 N N . PRO A 1 98 ? -3.863 42.469 26.656 1 98.81 98 PRO A N 1
ATOM 763 C CA . PRO A 1 98 ? -3.664 41.094 26.25 1 98.81 98 PRO A CA 1
ATOM 764 C C . PRO A 1 98 ? -3.076 40.938 24.844 1 98.81 98 PRO A C 1
ATOM 766 O O . PRO A 1 98 ? -3.344 41.781 23.984 1 98.81 98 PRO A O 1
ATOM 769 N N . VAL A 1 99 ? -2.268 39.906 24.594 1 98.94 99 VAL A N 1
ATOM 770 C CA . VAL A 1 99 ? -1.547 39.719 23.344 1 98.94 99 VAL A CA 1
ATOM 771 C C . VAL A 1 99 ? -2 38.406 22.688 1 98.94 99 VAL A C 1
ATOM 773 O O . VAL A 1 99 ? -2.088 37.375 23.344 1 98.94 99 VAL A O 1
ATOM 776 N N . MET A 1 100 ? -2.359 38.469 21.453 1 98.94 100 MET A N 1
ATOM 777 C CA . MET A 1 100 ? -2.664 37.281 20.656 1 98.94 100 MET A CA 1
ATOM 778 C C . MET A 1 100 ? -1.615 37.094 19.562 1 98.94 100 MET A C 1
ATOM 780 O O . MET A 1 100 ? -1.311 38 18.812 1 98.94 100 MET A O 1
ATOM 784 N N . VAL A 1 101 ? -1.037 35.906 19.516 1 98.94 101 VAL A N 1
ATOM 785 C CA . VAL A 1 101 ? -0.003 35.562 18.547 1 98.94 101 VAL A CA 1
ATOM 786 C C . VAL A 1 101 ? -0.537 34.531 17.578 1 98.94 101 VAL A C 1
ATOM 788 O O . VAL A 1 101 ? -0.816 33.375 17.953 1 98.94 101 VAL A O 1
ATOM 791 N N . TRP A 1 102 ? -0.589 34.875 16.297 1 98.94 102 TRP A N 1
ATOM 792 C CA . TRP A 1 102 ? -1.174 34.031 15.258 1 98.94 102 TRP A CA 1
ATOM 793 C C . TRP A 1 102 ? -0.113 33.156 14.602 1 98.94 102 TRP A C 1
ATOM 795 O O . TRP A 1 102 ? 0.92 33.656 14.148 1 98.94 102 TRP A O 1
ATOM 805 N N . ILE A 1 103 ? -0.379 31.875 14.617 1 98.88 103 ILE A N 1
ATOM 806 C CA . ILE A 1 103 ? 0.423 30.906 13.883 1 98.88 103 ILE A CA 1
ATOM 807 C C . ILE A 1 103 ? -0.338 30.438 12.648 1 98.88 103 ILE A C 1
ATOM 809 O O . ILE A 1 103 ? -1.301 29.672 12.758 1 98.88 103 ILE A O 1
ATOM 813 N N . HIS A 1 104 ? 0.107 30.828 11.5 1 97.75 104 HIS A N 1
ATOM 814 C CA . HIS A 1 104 ? -0.65 30.578 10.281 1 97.75 104 HIS A CA 1
ATOM 815 C C . HIS A 1 104 ? -0.629 29.109 9.906 1 97.75 104 HIS A C 1
ATOM 817 O O . HIS A 1 104 ? 0.298 28.375 10.281 1 97.75 104 HIS A O 1
ATOM 823 N N . GLY A 1 105 ? -1.687 28.734 9.219 1 96.44 105 GLY A N 1
ATOM 824 C CA . GLY A 1 105 ? -1.751 27.406 8.656 1 96.44 105 GLY A CA 1
ATOM 825 C C . GLY A 1 105 ? -1.071 27.281 7.305 1 96.44 105 GLY A C 1
ATOM 826 O O . GLY A 1 105 ? -0.087 27.984 7.039 1 96.44 105 GLY A O 1
ATOM 827 N N . GLY A 1 106 ? -1.502 26.281 6.562 1 93.62 106 GLY A N 1
ATOM 828 C CA . GLY A 1 106 ? -0.932 26.031 5.246 1 93.62 106 GLY A CA 1
ATOM 829 C C . GLY A 1 106 ? -0.216 24.703 5.141 1 93.62 106 GLY A C 1
ATOM 830 O O . GLY A 1 106 ? 0.67 24.531 4.301 1 93.62 106 GLY A O 1
ATOM 831 N N . GLY A 1 107 ? -0.543 23.75 6 1 93.06 107 GLY A N 1
ATOM 832 C CA . GLY A 1 107 ? -0.021 22.391 5.914 1 93.06 107 GLY A CA 1
ATOM 833 C C . GLY A 1 107 ? 1.481 22.328 6.113 1 93.06 107 GLY A C 1
ATOM 834 O O . GLY A 1 107 ? 2.143 21.438 5.566 1 93.06 107 GLY A O 1
ATOM 835 N N . PHE A 1 108 ? 2.055 23.328 6.723 1 94.5 108 PHE A N 1
ATOM 836 C CA . PHE A 1 108 ? 3.494 23.484 6.906 1 94.5 108 PHE A CA 1
ATOM 837 C C . PHE A 1 108 ? 4.191 23.719 5.574 1 94.5 108 PHE A C 1
ATOM 839 O O . PHE A 1 108 ? 5.418 23.625 5.48 1 94.5 108 PHE A O 1
ATOM 846 N N . MET A 1 109 ? 3.439 24.047 4.535 1 92.19 109 MET A N 1
ATOM 847 C CA . MET A 1 109 ? 4.004 24.188 3.195 1 92.19 109 MET A CA 1
ATOM 848 C C . MET A 1 109 ? 3.871 25.609 2.689 1 92.19 109 MET A C 1
ATOM 850 O O . MET A 1 109 ? 4.656 26.062 1.848 1 92.19 109 MET A O 1
ATOM 854 N N . SER A 1 110 ? 2.844 26.219 3.197 1 92.94 110 SER A N 1
ATOM 855 C CA . SER A 1 110 ? 2.592 27.562 2.697 1 92.94 110 SER A CA 1
ATOM 856 C C . SER A 1 110 ? 2.002 28.453 3.785 1 92.94 110 SER A C 1
ATOM 858 O O . SER A 1 110 ? 1.548 27.953 4.82 1 92.94 110 SER A O 1
ATOM 860 N N . GLY A 1 111 ? 2.047 29.766 3.543 1 94.25 111 GLY A N 1
ATOM 861 C CA . GLY A 1 111 ? 1.48 30.766 4.445 1 94.25 111 GLY A CA 1
ATOM 862 C C . GLY A 1 111 ? 2.457 31.859 4.816 1 94.25 111 GLY A C 1
ATOM 863 O O . GLY A 1 111 ? 3.648 31.766 4.516 1 94.25 111 GLY A O 1
ATOM 864 N N . SER A 1 112 ? 1.924 32.906 5.414 1 96 112 SER A N 1
ATOM 865 C CA . SER A 1 112 ? 2.717 34.031 5.918 1 96 112 SER A CA 1
ATOM 866 C C . SER A 1 112 ? 1.952 34.812 6.977 1 96 112 SER A C 1
ATOM 868 O O . SER A 1 112 ? 0.743 34.625 7.137 1 96 112 SER A O 1
ATOM 870 N N . GLY A 1 113 ? 2.676 35.656 7.676 1 96.75 113 GLY A N 1
ATOM 871 C CA . GLY A 1 113 ? 2.068 36.5 8.688 1 96.75 113 GLY A CA 1
ATOM 872 C C . GLY A 1 113 ? 1.618 37.844 8.148 1 96.75 113 GLY A C 1
ATOM 873 O O . GLY A 1 113 ? 1.207 38.719 8.914 1 96.75 113 GLY A O 1
ATOM 874 N N . ASN A 1 114 ? 1.585 38 6.84 1 96.62 114 ASN A N 1
ATOM 875 C CA . ASN A 1 114 ? 1.225 39.281 6.254 1 96.62 114 ASN A CA 1
ATOM 876 C C . ASN A 1 114 ? -0.264 39.594 6.418 1 96.62 114 ASN A C 1
ATOM 878 O O . ASN A 1 114 ? -1.058 38.688 6.656 1 96.62 114 ASN A O 1
ATOM 882 N N . ASP A 1 115 ? -0.612 40.844 6.27 1 96 115 ASP A N 1
ATOM 883 C CA . ASP A 1 115 ? -1.958 41.25 6.656 1 96 115 ASP A CA 1
ATOM 884 C C . ASP A 1 115 ? -2.898 41.25 5.453 1 96 115 ASP A C 1
ATOM 886 O O . ASP A 1 115 ? -4.066 41.625 5.566 1 96 115 ASP A O 1
ATOM 890 N N . ASP A 1 116 ? -2.365 40.75 4.281 1 92.19 116 ASP A N 1
ATOM 891 C CA . ASP A 1 116 ? -3.293 40.5 3.176 1 92.19 116 ASP A CA 1
ATOM 892 C C . ASP A 1 116 ? -4.34 39.469 3.547 1 92.19 116 ASP A C 1
ATOM 894 O O . ASP A 1 116 ? -5.496 39.562 3.139 1 92.19 116 ASP A O 1
ATOM 898 N N . LEU A 1 117 ? -3.918 38.531 4.352 1 93.06 117 LEU A N 1
ATOM 899 C CA . LEU A 1 117 ? -4.863 37.531 4.828 1 93.06 117 LEU A CA 1
ATOM 900 C C . LEU A 1 117 ? -5.215 37.781 6.289 1 93.06 117 LEU A C 1
ATOM 902 O O . LEU A 1 117 ? -6.383 37.656 6.68 1 93.06 117 LEU A O 1
ATOM 906 N N . TYR A 1 118 ? -4.203 38.156 7.059 1 97.31 118 TYR A N 1
ATOM 907 C CA . TYR A 1 118 ? -4.43 38.188 8.5 1 97.31 118 TYR A CA 1
ATOM 908 C C . TYR A 1 118 ? -4.305 39.594 9.031 1 97.31 118 TYR A C 1
ATOM 910 O O . TYR A 1 118 ? -3.508 39.875 9.93 1 97.31 118 TYR A O 1
ATOM 918 N N . GLY A 1 119 ? -5.168 40.438 8.508 1 97.31 119 GLY A N 1
ATOM 919 C CA . GLY A 1 119 ? -5.219 41.812 8.961 1 97.31 119 GLY A CA 1
ATOM 920 C C . GLY A 1 119 ? -5.727 41.969 10.383 1 97.31 119 GLY A C 1
ATOM 921 O O . GLY A 1 119 ? -6.566 41.188 10.828 1 97.31 119 GLY A O 1
ATOM 922 N N . PRO A 1 120 ? -5.27 43 11.07 1 98.31 120 PRO A N 1
ATOM 923 C CA . PRO A 1 120 ? -5.543 43.156 12.5 1 98.31 120 PRO A CA 1
ATOM 924 C C . PRO A 1 120 ? -6.898 43.781 12.781 1 98.31 120 PRO A C 1
ATOM 926 O O . PRO A 1 120 ? -7.352 43.812 13.93 1 98.31 120 PRO A O 1
ATOM 929 N N . GLU A 1 121 ? -7.582 44.281 11.781 1 97.38 121 GLU A N 1
ATOM 930 C CA . GLU A 1 121 ? -8.656 45.25 11.938 1 97.38 121 GLU A CA 1
ATOM 931 C C . GLU A 1 121 ? -9.734 44.75 12.883 1 97.38 121 GLU A C 1
ATOM 933 O O . GLU A 1 121 ? -10.172 45.469 13.781 1 97.38 121 GLU A O 1
ATOM 938 N N . PHE A 1 122 ? -10.141 43.5 12.695 1 98 122 PHE A N 1
ATOM 939 C CA . PHE A 1 122 ? -11.242 42.969 13.484 1 98 122 PHE A CA 1
ATOM 940 C C . PHE A 1 122 ? -10.82 42.75 14.93 1 98 122 PHE A C 1
ATOM 942 O O . PHE A 1 122 ? -11.578 43.031 15.859 1 98 122 PHE A O 1
ATOM 949 N N . LEU A 1 123 ? -9.594 42.312 15.188 1 98.56 123 LEU A N 1
ATOM 950 C CA . LEU A 1 123 ? -9.148 41.875 16.5 1 98.56 123 LEU A CA 1
ATOM 951 C C . LEU A 1 123 ? -8.688 43.062 17.344 1 98.56 123 LEU A C 1
ATOM 953 O O . LEU A 1 123 ? -9.031 43.188 18.516 1 98.56 123 LEU A O 1
ATOM 957 N N . VAL A 1 124 ? -7.945 43.969 16.781 1 98.25 124 VAL A N 1
ATOM 958 C CA . VAL A 1 124 ? -7.328 45.062 17.531 1 98.25 124 VAL A CA 1
ATOM 959 C C . VAL A 1 124 ? -8.406 46 18.062 1 98.25 124 VAL A C 1
ATOM 961 O O . VAL A 1 124 ? -8.258 46.594 19.141 1 98.25 124 VAL A O 1
ATOM 964 N N . ARG A 1 125 ? -9.5 46.125 17.328 1 96.31 125 ARG A N 1
ATOM 965 C CA . ARG A 1 125 ? -10.57 47 17.766 1 96.31 125 ARG A CA 1
ATOM 966 C C . ARG A 1 125 ? -11.234 46.469 19.031 1 96.31 125 ARG A C 1
ATOM 968 O O . ARG A 1 125 ? -11.953 47.219 19.719 1 96.31 125 ARG A O 1
ATOM 975 N N . GLN A 1 126 ? -10.969 45.219 19.328 1 97.12 126 GLN A N 1
ATOM 976 C CA . GLN A 1 126 ? -11.508 44.594 20.547 1 97.12 126 GLN A CA 1
ATOM 977 C C . GLN A 1 126 ? -10.547 44.75 21.719 1 97.12 126 GLN A C 1
ATOM 979 O O . GLN A 1 126 ? -10.734 44.125 22.766 1 97.12 126 GLN A O 1
ATOM 984 N N . GLY A 1 127 ? -9.477 45.469 21.578 1 97.69 127 GLY A N 1
ATOM 985 C CA . GLY A 1 127 ? -8.602 45.812 22.688 1 97.69 127 GLY A CA 1
ATOM 986 C C . GLY A 1 127 ? -7.504 44.812 22.938 1 97.69 127 GLY A C 1
ATOM 987 O O . GLY A 1 127 ? -7.125 44.562 24.078 1 97.69 127 GLY A O 1
ATOM 988 N N . VAL A 1 128 ? -7.066 44.156 21.875 1 98.75 128 VAL A N 1
ATOM 989 C CA . VAL A 1 128 ? -5.957 43.219 22 1 98.75 128 VAL A CA 1
ATOM 990 C C . VAL A 1 128 ? -4.84 43.594 21.031 1 98.75 128 VAL A C 1
ATOM 992 O O . VAL A 1 128 ? -5.082 44.312 20.047 1 98.75 128 VAL A O 1
ATOM 995 N N . ILE A 1 129 ? -3.596 43.188 21.359 1 98.88 129 ILE A N 1
ATOM 996 C CA . ILE A 1 129 ? -2.471 43.281 20.438 1 98.88 129 ILE A CA 1
ATOM 997 C C . ILE A 1 129 ? -2.396 42 19.594 1 98.88 129 ILE A C 1
ATOM 999 O O . ILE A 1 129 ? -2.584 40.906 20.109 1 98.88 129 ILE A O 1
ATOM 1003 N N . LEU A 1 130 ? -2.221 42.219 18.312 1 98.94 130 LEU A N 1
ATOM 1004 C CA . LEU A 1 130 ? -2.027 41.062 17.422 1 98.94 130 LEU A CA 1
ATOM 1005 C C . LEU A 1 130 ? -0.579 41 16.953 1 98.94 130 LEU A C 1
ATOM 1007 O O . LEU A 1 130 ? 0.005 42 16.547 1 98.94 130 LEU A O 1
ATOM 1011 N N . VAL A 1 131 ? 0.006 39.812 17.062 1 98.94 131 VAL A N 1
ATOM 1012 C CA . VAL A 1 131 ? 1.314 39.531 16.5 1 98.94 131 VAL A CA 1
ATOM 1013 C C . VAL A 1 131 ? 1.184 38.438 15.453 1 98.94 131 VAL A C 1
ATOM 1015 O O . VAL A 1 131 ? 0.527 37.406 15.695 1 98.94 131 VAL A O 1
ATOM 1018 N N . THR A 1 132 ? 1.662 38.594 14.266 1 98.88 132 THR A N 1
ATOM 1019 C CA . THR A 1 132 ? 1.772 37.594 13.219 1 98.88 132 THR A CA 1
ATOM 1020 C C . THR A 1 132 ? 3.23 37.406 12.812 1 98.88 132 THR A C 1
ATOM 1022 O O . THR A 1 132 ? 4.07 38.281 13.047 1 98.88 132 THR A O 1
ATOM 1025 N N . PHE A 1 133 ? 3.576 36.219 12.258 1 98.81 133 PHE A N 1
ATOM 1026 C CA . PHE A 1 133 ? 4.973 35.969 11.891 1 98.81 133 PHE A CA 1
ATOM 1027 C C . PHE A 1 133 ? 5.09 34.906 10.82 1 98.81 133 PHE A C 1
ATOM 1029 O O . PHE A 1 133 ? 4.117 34.219 10.531 1 98.81 133 PHE A O 1
ATOM 1036 N N . ASN A 1 134 ? 6.254 34.875 10.195 1 98.44 134 ASN A N 1
ATOM 1037 C CA . ASN A 1 134 ? 6.668 33.812 9.297 1 98.44 134 ASN A CA 1
ATOM 1038 C C . ASN A 1 134 ? 7.48 32.75 10.023 1 98.44 134 ASN A C 1
ATOM 1040 O O . ASN A 1 134 ? 8.055 33.031 11.078 1 98.44 134 ASN A O 1
ATOM 1044 N N . TYR A 1 135 ? 7.465 31.578 9.562 1 98.5 135 TYR A N 1
ATOM 1045 C CA . TYR A 1 135 ? 8.398 30.531 9.953 1 98.5 135 TYR A CA 1
ATOM 1046 C C . TYR A 1 135 ? 8.773 29.672 8.75 1 98.5 135 TYR A C 1
ATOM 1048 O O . TYR A 1 135 ? 8.055 29.641 7.746 1 98.5 135 TYR A O 1
ATOM 1056 N N . ARG A 1 136 ? 9.961 29 8.727 1 97.12 136 ARG A N 1
ATOM 1057 C CA . ARG A 1 136 ? 10.414 28.188 7.605 1 97.12 136 ARG A CA 1
ATOM 1058 C C . ARG A 1 136 ? 9.43 27.062 7.328 1 97.12 136 ARG A C 1
ATOM 1060 O O . ARG A 1 136 ? 8.906 26.438 8.258 1 97.12 136 ARG A O 1
ATOM 1067 N N . LEU A 1 137 ? 9.305 26.719 6.078 1 95 137 LEU A N 1
ATOM 1068 C CA . LEU A 1 137 ? 8.273 25.797 5.637 1 95 137 LEU A CA 1
ATOM 1069 C C . LEU A 1 137 ? 8.898 24.594 4.934 1 95 137 LEU A C 1
ATOM 1071 O O . LEU A 1 137 ? 10.07 24.625 4.551 1 95 137 LEU A O 1
ATOM 1075 N N . GLU A 1 138 ? 8.102 23.562 4.898 1 92.69 138 GLU A N 1
ATOM 1076 C CA . GLU A 1 138 ? 8.375 22.359 4.129 1 92.69 138 GLU A CA 1
ATOM 1077 C C . GLU A 1 138 ? 9.789 21.844 4.398 1 92.69 138 GLU A C 1
ATOM 1079 O O . GLU A 1 138 ? 10.172 21.641 5.551 1 92.69 138 GLU A O 1
ATOM 1084 N N . VAL A 1 139 ? 10.609 21.672 3.371 1 94.12 139 VAL A N 1
ATOM 1085 C CA . VAL A 1 139 ? 11.922 21.062 3.529 1 94.12 139 VAL A CA 1
ATOM 1086 C C . VAL A 1 139 ? 12.805 21.938 4.422 1 94.12 139 VAL A C 1
ATOM 1088 O O . VAL A 1 139 ? 13.516 21.422 5.285 1 94.12 139 VAL A O 1
ATOM 1091 N N . LEU A 1 140 ? 12.664 23.234 4.309 1 95.38 140 LEU A N 1
ATOM 1092 C CA . LEU A 1 140 ? 13.516 24.125 5.082 1 95.38 140 LEU A CA 1
ATOM 1093 C C . LEU A 1 140 ? 13.125 24.109 6.555 1 95.38 140 LEU A C 1
ATOM 1095 O O . LEU A 1 140 ? 13.984 24.281 7.426 1 95.38 140 LEU A O 1
ATOM 1099 N N . GLY A 1 141 ? 11.914 23.844 6.816 1 96.5 141 GLY A N 1
ATOM 1100 C CA . GLY A 1 141 ? 11.438 23.906 8.188 1 96.5 141 GLY A CA 1
ATOM 1101 C C . GLY A 1 141 ? 11.375 22.547 8.867 1 96.5 141 GLY A C 1
ATOM 1102 O O . GLY A 1 141 ? 11.422 22.469 10.094 1 96.5 141 GLY A O 1
ATOM 1103 N N . PHE A 1 142 ? 11.344 21.438 8.031 1 96.62 142 PHE A N 1
ATOM 1104 C CA . PHE A 1 142 ? 10.93 20.203 8.695 1 96.62 142 PHE A CA 1
ATOM 1105 C C . PHE A 1 142 ? 11.75 19.016 8.195 1 96.62 142 PHE A C 1
ATOM 1107 O O . PHE A 1 142 ? 11.484 17.875 8.562 1 96.62 142 PHE A O 1
ATOM 1114 N N . LEU A 1 143 ? 12.781 19.25 7.391 1 95.56 143 LEU A N 1
ATOM 1115 C CA . LEU A 1 143 ? 13.719 18.188 7.02 1 95.56 143 LEU A CA 1
ATOM 1116 C C . LEU A 1 143 ? 14.414 17.625 8.25 1 95.56 143 LEU A C 1
ATOM 1118 O O . LEU A 1 143 ? 14.797 18.359 9.148 1 95.56 143 LEU A O 1
ATOM 1122 N N . SER A 1 144 ? 14.57 16.328 8.281 1 96.5 144 SER A N 1
ATOM 1123 C CA . SER A 1 144 ? 15.336 15.688 9.352 1 96.5 144 SER A CA 1
ATOM 1124 C C . SER A 1 144 ? 16.203 14.555 8.82 1 96.5 144 SER A C 1
ATOM 1126 O O . SER A 1 144 ? 15.711 13.672 8.117 1 96.5 144 SER A O 1
ATOM 1128 N N . LEU A 1 145 ? 17.469 14.594 9.078 1 94.75 145 LEU A N 1
ATOM 1129 C CA . LEU A 1 145 ? 18.391 13.5 8.805 1 94.75 145 LEU A CA 1
ATOM 1130 C C . LEU A 1 145 ? 18.641 12.68 10.07 1 94.75 145 LEU A C 1
ATOM 1132 O O . LEU A 1 145 ? 19.422 11.727 10.047 1 94.75 145 LEU A O 1
ATOM 1136 N N . GLU A 1 146 ? 17.953 13.156 11.148 1 93.94 146 GLU A N 1
ATOM 1137 C CA . GLU A 1 146 ? 18.203 12.547 12.453 1 93.94 146 GLU A CA 1
ATOM 1138 C C . GLU A 1 146 ? 19.688 12.578 12.805 1 93.94 146 GLU A C 1
ATOM 1140 O O . GLU A 1 146 ? 20.25 11.57 13.25 1 93.94 146 GLU A O 1
ATOM 1145 N N . THR A 1 147 ? 20.266 13.656 12.492 1 93.75 147 THR A N 1
ATOM 1146 C CA . THR A 1 147 ? 21.641 13.977 12.852 1 93.75 147 THR A CA 1
ATOM 1147 C C . THR A 1 147 ? 21.719 15.312 13.586 1 93.75 147 THR A C 1
ATOM 1149 O O . THR A 1 147 ? 20.719 16.047 13.648 1 93.75 147 THR A O 1
ATOM 1152 N N . GLU A 1 148 ? 22.828 15.578 14.094 1 93.06 148 GLU A N 1
ATOM 1153 C CA . GLU A 1 148 ? 23.016 16.844 14.789 1 93.06 148 GLU A CA 1
ATOM 1154 C C . GLU A 1 148 ? 22.906 18.031 13.828 1 93.06 148 GLU A C 1
ATOM 1156 O O . GLU A 1 148 ? 22.438 19.109 14.211 1 93.06 148 GLU A O 1
ATOM 1161 N N . GLU A 1 149 ? 23.266 17.797 12.633 1 92.81 149 GLU A N 1
ATOM 1162 C CA . GLU A 1 149 ? 23.281 18.875 11.648 1 92.81 149 GLU A CA 1
ATOM 1163 C C . GLU A 1 149 ? 21.859 19.25 11.227 1 92.81 149 GLU A C 1
ATOM 1165 O O . GLU A 1 149 ? 21.578 20.438 11 1 92.81 149 GLU A O 1
ATOM 1170 N N . ILE A 1 150 ? 21.031 18.281 11.078 1 95.19 150 ILE A N 1
ATOM 1171 C CA . ILE A 1 150 ? 19.641 18.516 10.711 1 95.19 150 ILE A CA 1
ATOM 1172 C C . ILE A 1 150 ? 18.719 17.656 11.57 1 95.19 150 ILE A C 1
ATOM 1174 O O . ILE A 1 150 ? 18.141 16.672 11.078 1 95.19 150 ILE A O 1
ATOM 1178 N N . PRO A 1 151 ? 18.531 18.016 12.773 1 95.62 151 PRO A N 1
ATOM 1179 C CA . PRO A 1 151 ? 17.766 17.188 13.695 1 95.62 151 PRO A CA 1
ATOM 1180 C C . PRO A 1 151 ? 16.266 17.203 13.406 1 95.62 151 PRO A C 1
ATOM 1182 O O . PRO A 1 151 ? 15.547 16.297 13.82 1 95.62 151 PRO A O 1
ATOM 1185 N N . GLY A 1 152 ? 15.789 18.312 12.75 1 96.44 152 GLY A N 1
ATOM 1186 C CA . GLY A 1 152 ? 14.367 18.469 12.469 1 96.44 152 GLY A CA 1
ATOM 1187 C C . GLY A 1 152 ? 13.742 19.641 13.195 1 96.44 152 GLY A C 1
ATOM 1188 O O . GLY A 1 152 ? 14.398 20.312 13.992 1 96.44 152 GLY A O 1
ATOM 1189 N N . ASN A 1 153 ? 12.547 20.016 12.812 1 98.5 153 ASN A N 1
ATOM 1190 C CA . ASN A 1 153 ? 11.633 20.938 13.469 1 98.5 153 ASN A CA 1
ATOM 1191 C C . ASN A 1 153 ? 12.18 22.359 13.477 1 98.5 153 ASN A C 1
ATOM 1193 O O . ASN A 1 153 ? 11.953 23.109 14.43 1 98.5 153 ASN A O 1
ATOM 1197 N N . ALA A 1 154 ? 12.992 22.719 12.484 1 98.25 154 ALA A N 1
ATOM 1198 C CA . ALA A 1 154 ? 13.461 24.094 12.406 1 98.25 154 ALA A CA 1
ATOM 1199 C C . ALA A 1 154 ? 12.289 25.078 12.367 1 98.25 154 ALA A C 1
ATOM 1201 O O . ALA A 1 154 ? 12.328 26.125 12.992 1 98.25 154 ALA A O 1
ATOM 1202 N N . GLY A 1 155 ? 11.25 24.703 11.633 1 98.56 155 GLY A N 1
ATOM 1203 C CA . GLY A 1 155 ? 10.062 25.547 11.562 1 98.56 155 GLY A CA 1
ATOM 1204 C C . GLY A 1 155 ? 9.391 25.75 12.906 1 98.56 155 GLY A C 1
ATOM 1205 O O . GLY A 1 155 ? 8.953 26.859 13.227 1 98.56 155 GLY A O 1
ATOM 1206 N N . MET A 1 156 ? 9.312 24.703 13.711 1 98.88 156 MET A N 1
ATOM 1207 C CA . MET A 1 156 ? 8.734 24.828 15.039 1 98.88 156 MET A CA 1
ATOM 1208 C C . MET A 1 156 ? 9.641 25.641 15.961 1 98.88 156 MET A C 1
ATOM 1210 O O . MET A 1 156 ? 9.156 26.406 16.797 1 98.88 156 MET A O 1
ATOM 1214 N N . LYS A 1 157 ? 10.938 25.453 15.836 1 98.81 157 LYS A N 1
ATOM 1215 C CA . LYS A 1 157 ? 11.898 26.219 16.625 1 98.81 157 LYS A CA 1
ATOM 1216 C C . LYS A 1 157 ? 11.859 27.703 16.25 1 98.81 157 LYS A C 1
ATOM 1218 O O . LYS A 1 157 ? 12.078 28.578 17.094 1 98.81 157 LYS A O 1
ATOM 1223 N N . ASP A 1 158 ? 11.602 27.984 14.961 1 98.88 158 ASP A N 1
ATOM 1224 C CA . ASP A 1 158 ? 11.336 29.359 14.57 1 98.88 158 ASP A CA 1
ATOM 1225 C C . ASP A 1 158 ? 10.156 29.938 15.352 1 98.88 158 ASP A C 1
ATOM 1227 O O . ASP A 1 158 ? 10.219 31.078 15.828 1 98.88 158 ASP A O 1
ATOM 1231 N N . GLN A 1 159 ? 9.102 29.172 15.477 1 98.94 159 GLN A N 1
ATOM 1232 C CA . GLN A 1 159 ? 7.926 29.625 16.219 1 98.94 159 GLN A CA 1
ATOM 1233 C C . GLN A 1 159 ? 8.281 29.906 17.688 1 98.94 159 GLN A C 1
ATOM 1235 O O . GLN A 1 159 ? 7.816 30.891 18.266 1 98.94 159 GLN A O 1
ATOM 1240 N N . VAL A 1 160 ? 9.102 29.047 18.266 1 98.88 160 VAL A N 1
ATOM 1241 C CA . VAL A 1 160 ? 9.555 29.266 19.641 1 98.88 160 VAL A CA 1
ATOM 1242 C C . VAL A 1 160 ? 10.32 30.578 19.75 1 98.88 160 VAL A C 1
ATOM 1244 O O . VAL A 1 160 ? 10.117 31.344 20.688 1 98.88 160 VAL A O 1
ATOM 1247 N N . ALA A 1 161 ? 11.18 30.797 18.797 1 98.81 161 ALA A N 1
ATOM 1248 C CA . ALA A 1 161 ? 11.969 32.031 18.797 1 98.81 161 ALA A CA 1
ATOM 1249 C C . ALA A 1 161 ? 11.062 33.25 18.703 1 98.81 161 ALA A C 1
ATOM 1251 O O . ALA A 1 161 ? 11.305 34.281 19.375 1 98.81 161 ALA A O 1
ATOM 1252 N N . ALA A 1 162 ? 10.062 33.188 17.875 1 98.88 162 ALA A N 1
ATOM 1253 C CA . ALA A 1 162 ? 9.102 34.281 17.766 1 98.88 162 ALA A CA 1
ATOM 1254 C C . ALA A 1 162 ? 8.375 34.5 19.094 1 98.88 162 ALA A C 1
ATOM 1256 O O . ALA A 1 162 ? 8.18 35.625 19.516 1 98.88 162 ALA A O 1
ATOM 1257 N N . LEU A 1 163 ? 7.957 33.438 19.75 1 98.94 163 LEU A N 1
ATOM 1258 C CA . LEU A 1 163 ? 7.254 33.531 21.016 1 98.94 163 LEU A CA 1
ATOM 1259 C C . LEU A 1 163 ? 8.164 34.125 22.094 1 98.94 163 LEU A C 1
ATOM 1261 O O . LEU A 1 163 ? 7.711 34.906 22.938 1 98.94 163 LEU A O 1
ATOM 1265 N N . ARG A 1 164 ? 9.398 33.719 22.109 1 98.69 164 ARG A N 1
ATOM 1266 C CA . ARG A 1 164 ? 10.359 34.281 23.031 1 98.69 164 ARG A CA 1
ATOM 1267 C C . ARG A 1 164 ? 10.539 35.781 22.781 1 98.69 164 ARG A C 1
ATOM 1269 O O . ARG A 1 164 ? 10.625 36.562 23.719 1 98.69 164 ARG A O 1
ATOM 1276 N N . TRP A 1 165 ? 10.625 36.125 21.531 1 98.62 165 TRP A N 1
ATOM 1277 C CA . TRP A 1 165 ? 10.703 37.562 21.172 1 98.62 165 TRP A CA 1
ATOM 1278 C C . TRP A 1 165 ? 9.516 38.312 21.734 1 98.62 165 TRP A C 1
ATOM 1280 O O . TRP A 1 165 ? 9.68 39.406 22.312 1 98.62 165 TRP A O 1
ATOM 1290 N N . VAL A 1 166 ? 8.312 37.781 21.547 1 98.88 166 VAL A N 1
ATOM 1291 C CA . VAL A 1 166 ? 7.098 38.438 22.047 1 98.88 166 VAL A CA 1
ATOM 1292 C C . VAL A 1 166 ? 7.168 38.594 23.562 1 98.88 166 VAL A C 1
ATOM 1294 O O . VAL A 1 166 ? 6.93 39.688 24.094 1 98.88 166 VAL A O 1
ATOM 1297 N N . LYS A 1 167 ? 7.5 37.562 24.234 1 98.44 167 LYS A N 1
ATOM 1298 C CA . LYS A 1 167 ? 7.594 37.562 25.688 1 98.44 167 LYS A CA 1
ATOM 1299 C C . LYS A 1 167 ? 8.547 38.656 26.172 1 98.44 167 LYS A C 1
ATOM 1301 O O . LYS A 1 167 ? 8.258 39.344 27.156 1 98.44 167 LYS A O 1
ATOM 1306 N N . ASN A 1 168 ? 9.555 38.875 25.453 1 98 168 ASN A N 1
ATOM 1307 C CA . ASN A 1 168 ? 10.625 39.781 25.891 1 98 168 ASN A CA 1
ATOM 1308 C C . ASN A 1 168 ? 10.359 41.219 25.484 1 98 168 ASN A C 1
ATOM 1310 O O . ASN A 1 168 ? 10.867 42.156 26.125 1 98 168 ASN A O 1
ATOM 1314 N N . ASN A 1 169 ? 9.531 41.438 24.438 1 98.38 169 ASN A N 1
ATOM 1315 C CA . ASN A 1 169 ? 9.531 42.75 23.844 1 98.38 169 ASN A CA 1
ATOM 1316 C C . ASN A 1 169 ? 8.133 43.375 23.844 1 98.38 169 ASN A C 1
ATOM 1318 O O . ASN A 1 169 ? 7.98 44.594 23.656 1 98.38 169 ASN A O 1
ATOM 1322 N N . ILE A 1 170 ? 7.086 42.625 24.109 1 98.69 170 ILE A N 1
ATOM 1323 C CA . ILE A 1 170 ? 5.734 43.062 23.766 1 98.69 170 ILE A CA 1
ATOM 1324 C C . ILE A 1 170 ? 5.312 44.188 24.688 1 98.69 170 ILE A C 1
ATOM 1326 O O . ILE A 1 170 ? 4.422 44.969 24.359 1 98.69 170 ILE A O 1
ATOM 1330 N N . LYS A 1 171 ? 5.934 44.281 25.844 1 98.38 171 LYS A N 1
ATOM 1331 C CA . LYS A 1 171 ? 5.641 45.344 26.797 1 98.38 171 LYS A CA 1
ATOM 1332 C C . LYS A 1 171 ? 5.891 46.719 26.156 1 98.38 171 LYS A C 1
ATOM 1334 O O . LYS A 1 171 ? 5.191 47.688 26.453 1 98.38 171 LYS A O 1
ATOM 1339 N N . ASN A 1 172 ? 6.871 46.781 25.266 1 98.25 172 ASN A N 1
ATOM 1340 C CA . ASN A 1 172 ? 7.234 48.062 24.609 1 98.25 172 ASN A CA 1
ATOM 1341 C C . ASN A 1 172 ? 6.184 48.469 23.594 1 98.25 172 ASN A C 1
ATOM 1343 O O . ASN A 1 172 ? 6.18 49.625 23.141 1 98.25 172 ASN A O 1
ATOM 1347 N N . PHE A 1 173 ? 5.262 47.625 23.312 1 98.69 173 PHE A N 1
ATOM 1348 C CA . PHE A 1 173 ? 4.18 47.906 22.375 1 98.69 173 PHE A CA 1
ATOM 1349 C C . PHE A 1 173 ? 2.848 48.031 23.109 1 98.69 173 PHE A C 1
ATOM 1351 O O . PHE A 1 173 ? 1.787 48.062 22.484 1 98.69 173 PHE A O 1
ATOM 1358 N N . GLY A 1 174 ? 2.92 47.969 24.469 1 98.56 174 GLY A N 1
ATOM 1359 C CA . GLY A 1 174 ? 1.729 48.094 25.281 1 98.56 174 GLY A CA 1
ATOM 1360 C C . GLY A 1 174 ? 1.156 46.75 25.719 1 98.56 174 GLY A C 1
ATOM 1361 O O . GLY A 1 174 ? 0.116 46.719 26.375 1 98.56 174 GLY A O 1
ATOM 1362 N N . GLY A 1 175 ? 1.835 45.719 25.438 1 98.75 175 GLY A N 1
ATOM 1363 C CA . GLY A 1 175 ? 1.301 44.406 25.688 1 98.75 175 GLY A CA 1
ATOM 1364 C C . GLY A 1 175 ? 1.704 43.844 27.047 1 98.75 175 GLY A C 1
ATOM 1365 O O . GLY A 1 175 ? 2.697 44.281 27.625 1 98.75 175 GLY A O 1
ATOM 1366 N N . ASP A 1 176 ? 0.975 42.906 27.562 1 98.81 176 ASP A N 1
ATOM 1367 C CA . ASP A 1 176 ? 1.261 42.188 28.797 1 98.81 176 ASP A CA 1
ATOM 1368 C C . ASP A 1 176 ? 2.027 40.875 28.5 1 98.81 176 ASP A C 1
ATOM 1370 O O . ASP A 1 176 ? 1.464 39.938 27.953 1 98.81 176 ASP A O 1
ATOM 1374 N N . PRO A 1 177 ? 3.268 40.781 28.859 1 98.5 177 PRO A N 1
ATOM 1375 C CA . PRO A 1 177 ? 4.047 39.562 28.562 1 98.5 177 PRO A CA 1
ATOM 1376 C C . PRO A 1 177 ? 3.545 38.344 29.328 1 98.5 177 PRO A C 1
ATOM 1378 O O . PRO A 1 177 ? 3.963 37.219 29.031 1 98.5 177 PRO A O 1
ATOM 1381 N N . GLU A 1 178 ? 2.645 38.531 30.281 1 98.38 178 GLU A N 1
ATOM 1382 C CA . GLU A 1 178 ? 2.125 37.406 31.078 1 98.38 178 GLU A CA 1
ATOM 1383 C C . GLU A 1 178 ? 0.721 37.031 30.625 1 98.38 178 GLU A C 1
ATOM 1385 O O . GLU A 1 178 ? 0.102 36.125 31.203 1 98.38 178 GLU A O 1
ATOM 1390 N N . ASN A 1 179 ? 0.191 37.688 29.656 1 98.69 179 ASN A N 1
ATOM 1391 C CA . ASN A 1 179 ? -1.13 37.438 29.109 1 98.69 179 ASN A CA 1
ATOM 1392 C C . ASN A 1 179 ? -1.076 37.25 27.594 1 98.69 179 ASN A C 1
ATOM 1394 O O . ASN A 1 179 ? -1.697 38.031 26.859 1 98.69 179 ASN A O 1
ATOM 1398 N N . ILE A 1 180 ? -0.334 36.219 27.172 1 98.94 180 ILE A N 1
ATOM 1399 C CA . ILE A 1 180 ? -0.154 35.875 25.766 1 98.94 180 ILE A CA 1
ATOM 1400 C C . ILE A 1 180 ? -1.017 34.688 25.406 1 98.94 180 ILE A C 1
ATOM 1402 O O . ILE A 1 180 ? -0.997 33.656 26.109 1 98.94 180 ILE A O 1
ATOM 1406 N N . THR A 1 181 ? -1.849 34.812 24.391 1 98.94 181 THR A N 1
ATOM 1407 C CA . THR A 1 181 ? -2.621 33.719 23.797 1 98.94 181 THR A CA 1
ATOM 1408 C C . THR A 1 181 ? -2.088 33.375 22.422 1 98.94 181 THR A C 1
ATOM 1410 O O . THR A 1 181 ? -2.078 34.219 21.516 1 98.94 181 THR A O 1
ATOM 1413 N N . ILE A 1 182 ? -1.619 32.125 22.25 1 98.94 182 ILE A N 1
ATOM 1414 C CA . ILE A 1 182 ? -1.271 31.688 20.906 1 98.94 182 ILE A CA 1
ATOM 1415 C C . ILE A 1 182 ? -2.492 31.047 20.234 1 98.94 182 ILE A C 1
ATOM 1417 O O . ILE A 1 182 ? -3.299 30.391 20.906 1 98.94 182 ILE A O 1
ATOM 1421 N N . PHE A 1 183 ? -2.715 31.328 18.984 1 98.94 183 PHE A N 1
ATOM 1422 C CA . PHE A 1 183 ? -3.812 30.703 18.25 1 98.94 183 PHE A CA 1
ATOM 1423 C C . PHE A 1 183 ? -3.418 30.469 16.797 1 98.94 183 PHE A C 1
ATOM 1425 O O . PHE A 1 183 ? -2.547 31.156 16.266 1 98.94 183 PHE A O 1
ATOM 1432 N N . GLY A 1 184 ? -3.895 29.453 16.188 1 98.81 184 GLY A N 1
ATOM 1433 C CA . GLY A 1 184 ? -3.564 29.047 14.836 1 98.81 184 GLY A CA 1
ATOM 1434 C C . GLY A 1 184 ? -4.57 28.094 14.227 1 98.81 184 GLY A C 1
ATOM 1435 O O . GLY A 1 184 ? -5.406 27.531 14.938 1 98.81 184 GLY A O 1
ATOM 1436 N N . GLU A 1 185 ? -4.562 27.953 12.922 1 98.38 185 GLU A N 1
ATOM 1437 C CA . GLU A 1 185 ? -5.512 27.156 12.164 1 98.38 185 GLU A CA 1
ATOM 1438 C C . GLU A 1 185 ? -4.793 26.094 11.328 1 98.38 185 GLU A C 1
ATOM 1440 O O . GLU A 1 185 ? -3.713 26.344 10.789 1 98.38 185 GLU A O 1
ATOM 1445 N N . SER A 1 186 ? -5.387 24.859 11.258 1 97.31 186 SER A N 1
ATOM 1446 C CA . SER A 1 186 ? -4.84 23.766 10.453 1 97.31 186 SER A CA 1
ATOM 1447 C C . SER A 1 186 ? -3.447 23.375 10.93 1 97.31 186 SER A C 1
ATOM 1449 O O . SER A 1 186 ? -3.258 23.047 12.102 1 97.31 186 SER A O 1
ATOM 1451 N N . ALA A 1 187 ? -2.371 23.625 10.094 1 97.38 187 ALA A N 1
ATOM 1452 C CA . ALA A 1 187 ? -1.007 23.391 10.555 1 97.38 187 ALA A CA 1
ATOM 1453 C C . ALA A 1 187 ? -0.663 24.297 11.727 1 97.38 187 ALA A C 1
ATOM 1455 O O . ALA A 1 187 ? 0.087 23.922 12.625 1 97.38 187 ALA A O 1
ATOM 1456 N N . GLY A 1 188 ? -1.269 25.484 11.719 1 98.56 188 GLY A N 1
ATOM 1457 C CA . GLY A 1 188 ? -1.101 26.391 12.859 1 98.56 188 GLY A CA 1
ATOM 1458 C C . GLY A 1 188 ? -1.749 25.859 14.125 1 98.56 188 GLY A C 1
ATOM 1459 O O . GLY A 1 188 ? -1.211 26.047 15.219 1 98.56 188 GLY A O 1
ATOM 1460 N N . GLY A 1 189 ? -2.945 25.25 13.93 1 98.81 189 GLY A N 1
ATOM 1461 C CA . GLY A 1 189 ? -3.58 24.594 15.062 1 98.81 189 GLY A CA 1
ATOM 1462 C C . GLY A 1 189 ? -2.785 23.422 15.602 1 98.81 189 GLY A C 1
ATOM 1463 O O . GLY A 1 189 ? -2.68 23.234 16.812 1 98.81 189 GLY A O 1
ATOM 1464 N N . ALA A 1 190 ? -2.246 22.656 14.742 1 98.69 190 ALA A N 1
ATOM 1465 C CA . ALA A 1 190 ? -1.352 21.578 15.148 1 98.69 190 ALA A CA 1
ATOM 1466 C C . ALA A 1 190 ? -0.13 22.125 15.883 1 98.69 190 ALA A C 1
ATOM 1468 O O . ALA A 1 190 ? 0.279 21.578 16.906 1 98.69 190 ALA A O 1
ATOM 1469 N N . SER A 1 191 ? 0.418 23.203 15.375 1 98.88 191 SER A N 1
ATOM 1470 C CA . SER A 1 191 ? 1.543 23.859 16.047 1 98.88 191 SER A CA 1
ATOM 1471 C C . SER A 1 191 ? 1.181 24.25 17.469 1 98.88 191 SER A C 1
ATOM 1473 O O . SER A 1 191 ? 1.936 23.984 18.406 1 98.88 191 SER A O 1
ATOM 1475 N N . VAL A 1 192 ? 0.048 24.828 17.594 1 98.94 192 VAL A N 1
ATOM 1476 C CA . VAL A 1 192 ? -0.405 25.297 18.906 1 98.94 192 VAL A CA 1
ATOM 1477 C C . VAL A 1 192 ? -0.409 24.141 19.891 1 98.94 192 VAL A C 1
ATOM 1479 O O . VAL A 1 192 ? 0.119 24.25 21 1 98.94 192 VAL A O 1
ATOM 1482 N N . THR A 1 193 ? -0.929 22.984 19.453 1 98.81 193 THR A N 1
ATOM 1483 C CA . THR A 1 193 ? -1.062 21.875 20.375 1 98.81 193 THR A CA 1
ATOM 1484 C C . THR A 1 193 ? 0.289 21.203 20.609 1 98.81 193 THR A C 1
ATOM 1486 O O . THR A 1 193 ? 0.53 20.641 21.688 1 98.81 193 THR A O 1
ATOM 1489 N N . TYR A 1 194 ? 1.189 21.297 19.719 1 98.88 194 TYR A N 1
ATOM 1490 C CA . TYR A 1 194 ? 2.543 20.812 19.969 1 98.88 194 TYR A CA 1
ATOM 1491 C C . TYR A 1 194 ? 3.279 21.734 20.922 1 98.88 194 TYR A C 1
ATOM 1493 O O . TYR A 1 194 ? 4.059 21.281 21.766 1 98.88 194 TYR A O 1
ATOM 1501 N N . HIS A 1 195 ? 3.059 23.047 20.797 1 98.88 195 HIS A N 1
ATOM 1502 C CA . HIS A 1 195 ? 3.645 23.984 21.75 1 98.88 195 HIS A CA 1
ATOM 1503 C C . HIS A 1 195 ? 3.186 23.672 23.172 1 98.88 195 HIS A C 1
ATOM 1505 O O . HIS A 1 195 ? 3.938 23.875 24.125 1 98.88 195 HIS A O 1
ATOM 1511 N N . LEU A 1 196 ? 2.023 23.125 23.344 1 98.75 196 LEU A N 1
ATOM 1512 C CA . LEU A 1 196 ? 1.447 22.828 24.641 1 98.75 196 LEU A CA 1
ATOM 1513 C C . LEU A 1 196 ? 2.178 21.656 25.312 1 98.75 196 LEU A C 1
ATOM 1515 O O . LEU A 1 196 ? 2.029 21.438 26.516 1 98.75 196 LEU A O 1
ATOM 1519 N N . ILE A 1 197 ? 2.971 20.906 24.531 1 98.12 197 ILE A N 1
ATOM 1520 C CA . ILE A 1 197 ? 3.652 19.75 25.109 1 98.12 197 ILE A CA 1
ATOM 1521 C C . ILE A 1 197 ? 5.156 19.875 24.891 1 98.12 197 ILE A C 1
ATOM 1523 O O . ILE A 1 197 ? 5.93 19.016 25.312 1 98.12 197 ILE A O 1
ATOM 1527 N N . SER A 1 198 ? 5.613 20.922 24.234 1 98.56 198 SER A N 1
ATOM 1528 C CA . SER A 1 198 ? 7.039 21.094 23.984 1 98.56 198 SER A CA 1
ATOM 1529 C C . SER A 1 198 ? 7.746 21.672 25.203 1 98.56 198 SER A C 1
ATOM 1531 O O . SER A 1 198 ? 7.332 22.703 25.734 1 98.56 198 SER A O 1
ATOM 1533 N N . PRO A 1 199 ? 8.836 21.078 25.578 1 97.69 199 PRO A N 1
ATOM 1534 C CA . PRO A 1 199 ? 9.602 21.688 26.688 1 97.69 199 PRO A CA 1
ATOM 1535 C C . PRO A 1 199 ? 10.172 23.062 26.328 1 97.69 199 PRO A C 1
ATOM 1537 O O . PRO A 1 199 ? 10.391 23.891 27.203 1 97.69 199 PRO A O 1
ATOM 1540 N N . MET A 1 200 ? 10.32 23.344 25.078 1 98 200 MET A N 1
ATOM 1541 C CA . MET A 1 200 ? 10.914 24.609 24.625 1 98 200 MET A CA 1
ATOM 1542 C C . MET A 1 200 ? 9.93 25.75 24.797 1 98 200 MET A C 1
ATOM 1544 O O . MET A 1 200 ? 10.328 26.922 24.828 1 98 200 MET A O 1
ATOM 1548 N N . SER A 1 201 ? 8.648 25.438 24.891 1 98.31 201 SER A N 1
ATOM 1549 C CA . SER A 1 201 ? 7.625 26.484 24.844 1 98.31 201 SER A CA 1
ATOM 1550 C C . SER A 1 201 ? 7.043 26.75 26.234 1 98.31 201 SER A C 1
ATOM 1552 O O . SER A 1 201 ? 6.215 27.641 26.406 1 98.31 201 SER A O 1
ATOM 1554 N N . LYS A 1 202 ? 7.465 25.953 27.203 1 97.75 202 LYS A N 1
ATOM 1555 C CA . LYS A 1 202 ? 6.898 26.078 28.547 1 97.75 202 LYS A CA 1
ATOM 1556 C C . LYS A 1 202 ? 7.094 27.484 29.109 1 97.75 202 LYS A C 1
ATOM 1558 O O . LYS A 1 202 ? 8.203 28.016 29.094 1 97.75 202 LYS A O 1
ATOM 1563 N N . GLY A 1 203 ? 5.984 28.062 29.484 1 98.06 203 GLY A N 1
ATOM 1564 C CA . GLY A 1 203 ? 6.043 29.344 30.156 1 98.06 203 GLY A CA 1
ATOM 1565 C C . GLY A 1 203 ? 5.961 30.516 29.203 1 98.06 203 GLY A C 1
ATOM 1566 O O . GLY A 1 203 ? 5.934 31.672 29.641 1 98.06 203 GLY A O 1
ATOM 1567 N N . LEU A 1 204 ? 5.781 30.281 27.922 1 98.69 204 LEU A N 1
ATOM 1568 C CA . LEU A 1 204 ? 5.855 31.359 26.953 1 98.69 204 LEU A CA 1
ATOM 1569 C C . LEU A 1 204 ? 4.473 31.953 26.688 1 98.69 204 LEU A C 1
ATOM 1571 O O . LEU A 1 204 ? 4.355 33.031 26.109 1 98.69 204 LEU A O 1
ATOM 1575 N N . PHE A 1 205 ? 3.424 31.312 27.125 1 98.81 205 PHE A N 1
ATOM 1576 C CA . PHE A 1 205 ? 2.061 31.781 26.922 1 98.81 205 PHE A CA 1
ATOM 1577 C C . PHE A 1 205 ? 1.141 31.297 28.031 1 98.81 205 PHE A C 1
ATOM 1579 O O . PHE A 1 205 ? 1.468 30.328 28.734 1 98.81 205 PHE A O 1
ATOM 1586 N N . LYS A 1 206 ? -0.014 31.953 28.094 1 98.5 206 LYS A N 1
ATOM 1587 C CA . LYS A 1 206 ? -0.988 31.672 29.156 1 98.5 206 LYS A CA 1
ATOM 1588 C C . LYS A 1 206 ? -2.18 30.891 28.594 1 98.5 206 LYS A C 1
ATOM 1590 O O . LYS A 1 206 ? -2.818 30.125 29.328 1 98.5 206 LYS A O 1
ATOM 1595 N N . ARG A 1 207 ? -2.482 31.141 27.359 1 98.88 207 ARG A N 1
ATOM 1596 C CA . ARG A 1 207 ? -3.67 30.562 26.719 1 98.88 207 ARG A CA 1
ATOM 1597 C C . ARG A 1 207 ? -3.377 30.141 25.297 1 98.88 207 ARG A C 1
ATOM 1599 O O . ARG A 1 207 ? -2.385 30.562 24.703 1 98.88 207 ARG A O 1
ATOM 1606 N N . ALA A 1 208 ? -4.223 29.219 24.781 1 98.94 208 ALA A N 1
ATOM 1607 C CA . ALA A 1 208 ? -4.004 28.703 23.438 1 98.94 208 ALA A CA 1
ATOM 1608 C C . ALA A 1 208 ? -5.332 28.391 22.734 1 98.94 208 ALA A C 1
ATOM 1610 O O . ALA A 1 208 ? -6.277 27.938 23.375 1 98.94 208 ALA A O 1
ATOM 1611 N N . ILE A 1 209 ? -5.441 28.688 21.453 1 98.94 209 ILE A N 1
ATOM 1612 C CA . ILE A 1 209 ? -6.594 28.344 20.625 1 98.94 209 ILE A CA 1
ATOM 1613 C C . ILE A 1 209 ? -6.137 27.531 19.406 1 98.94 209 ILE A C 1
ATOM 1615 O O . ILE A 1 209 ? -5.387 28.016 18.562 1 98.94 209 ILE A O 1
ATOM 1619 N N . ALA A 1 210 ? -6.527 26.297 19.328 1 98.94 210 ALA A N 1
ATOM 1620 C CA . ALA A 1 210 ? -6.211 25.422 18.203 1 98.94 210 ALA A CA 1
ATOM 1621 C C . ALA A 1 210 ? -7.418 25.25 17.281 1 98.94 210 ALA A C 1
ATOM 1623 O O . ALA A 1 210 ? -8.414 24.641 17.672 1 98.94 210 ALA A O 1
ATOM 1624 N N . GLN A 1 211 ? -7.281 25.766 16.047 1 98.88 211 GLN A N 1
ATOM 1625 C CA . GLN A 1 211 ? -8.383 25.75 15.094 1 98.88 211 GLN A CA 1
ATOM 1626 C C . GLN A 1 211 ? -8.141 24.719 13.992 1 98.88 211 GLN A C 1
ATOM 1628 O O . GLN A 1 211 ? -7.211 24.859 13.195 1 98.88 211 GLN A O 1
ATOM 1633 N N . SER A 1 212 ? -8.906 23.688 13.906 1 98.5 212 SER A N 1
ATOM 1634 C CA . SER A 1 212 ? -8.938 22.703 12.828 1 98.5 212 SER A CA 1
ATOM 1635 C C . SER A 1 212 ? -7.586 22.016 12.68 1 98.5 212 SER A C 1
ATOM 1637 O O . SER A 1 212 ? -7.09 21.844 11.562 1 98.5 212 SER A O 1
ATOM 1639 N N . GLY A 1 213 ? -6.879 21.703 13.75 1 98.19 213 GLY A N 1
ATOM 1640 C CA . GLY A 1 213 ? -5.617 21 13.805 1 98.19 213 GLY A CA 1
ATOM 1641 C C . GLY A 1 213 ? -5.172 20.672 15.219 1 98.19 213 GLY A C 1
ATOM 1642 O O . GLY A 1 213 ? -5.363 21.469 16.125 1 98.19 213 GLY A O 1
ATOM 1643 N N . SER A 1 214 ? -4.582 19.531 15.383 1 98.25 214 SER A N 1
ATOM 1644 C CA . SER A 1 214 ? -4.047 19.141 16.688 1 98.25 214 SER A CA 1
ATOM 1645 C C . SER A 1 214 ? -2.881 18.172 16.531 1 98.25 214 SER A C 1
ATOM 1647 O O . SER A 1 214 ? -2.617 17.672 15.422 1 98.25 214 SER A O 1
ATOM 1649 N N . THR A 1 215 ? -2.252 17.906 17.625 1 97.56 215 THR A N 1
ATOM 1650 C CA . THR A 1 215 ? -1.168 16.938 17.688 1 97.56 215 THR A CA 1
ATOM 1651 C C . THR A 1 215 ? -1.659 15.547 17.281 1 97.56 215 THR A C 1
ATOM 1653 O O . THR A 1 215 ? -0.874 14.719 16.812 1 97.56 215 THR A O 1
ATOM 1656 N N . MET A 1 216 ? -2.971 15.328 17.344 1 96.88 216 MET A N 1
ATOM 1657 C CA . MET A 1 216 ? -3.527 14.008 17.094 1 96.88 216 MET A CA 1
ATOM 1658 C C . MET A 1 216 ? -3.955 13.859 15.633 1 96.88 216 MET A C 1
ATOM 1660 O O . MET A 1 216 ? -4.379 12.789 15.211 1 96.88 216 MET A O 1
ATOM 1664 N N . CYS A 1 217 ? -3.896 14.906 14.891 1 96.44 217 CYS A N 1
ATOM 1665 C CA . CYS A 1 217 ? -4.043 14.758 13.445 1 96.44 217 CYS A CA 1
ATOM 1666 C C . CYS A 1 217 ? -2.83 14.07 12.836 1 96.44 217 CYS A C 1
ATOM 1668 O O . CYS A 1 217 ? -1.704 14.555 12.969 1 96.44 217 CYS A O 1
ATOM 1670 N N . SER A 1 218 ? -3.01 13.023 12.156 1 92.81 218 SER A N 1
ATOM 1671 C CA . SER A 1 218 ? -1.926 12.148 11.734 1 92.81 218 SER A CA 1
ATOM 1672 C C . SER A 1 218 ? -0.955 12.867 10.805 1 92.81 218 SER A C 1
ATOM 1674 O O . SER A 1 218 ? 0.245 12.586 10.812 1 92.81 218 SER A O 1
ATOM 1676 N N . TRP A 1 219 ? -1.438 13.82 10.031 1 93.25 219 TRP A N 1
ATOM 1677 C CA . TRP A 1 219 ? -0.603 14.531 9.07 1 93.25 219 TRP A CA 1
ATOM 1678 C C . TRP A 1 219 ? 0.373 15.461 9.781 1 93.25 219 TRP A C 1
ATOM 1680 O O . TRP A 1 219 ? 1.317 15.961 9.172 1 93.25 219 TRP A O 1
ATOM 1690 N N . ALA A 1 220 ? 0.171 15.695 11.078 1 96.25 220 ALA A N 1
ATOM 1691 C CA . ALA A 1 220 ? 0.982 16.656 11.82 1 96.25 220 ALA A CA 1
ATOM 1692 C C . ALA A 1 220 ? 2.287 16.031 12.297 1 96.25 220 ALA A C 1
ATOM 1694 O O . ALA A 1 220 ? 3.17 16.719 12.805 1 96.25 220 ALA A O 1
ATOM 1695 N N . LEU A 1 221 ? 2.451 14.758 12.164 1 95.31 221 LEU A N 1
ATOM 1696 C CA . LEU A 1 221 ? 3.68 14.055 12.516 1 95.31 221 LEU A CA 1
ATOM 1697 C C . LEU A 1 221 ? 4.242 13.305 11.312 1 95.31 221 LEU A C 1
ATOM 1699 O O . LEU A 1 221 ? 3.529 12.539 10.664 1 95.31 221 LEU A O 1
ATOM 1703 N N . ALA A 1 222 ? 5.512 13.523 11.133 1 93.06 222 ALA A N 1
ATOM 1704 C CA . ALA A 1 222 ? 6.148 12.945 9.953 1 93.06 222 ALA A CA 1
ATOM 1705 C C . ALA A 1 222 ? 6.367 11.445 10.133 1 93.06 222 ALA A C 1
ATOM 1707 O O . ALA A 1 222 ? 6.727 10.992 11.219 1 93.06 222 ALA A O 1
ATOM 1708 N N . THR A 1 223 ? 6.145 10.719 9.055 1 89.25 223 THR A N 1
ATOM 1709 C CA . THR A 1 223 ? 6.457 9.297 8.992 1 89.25 223 THR A CA 1
ATOM 1710 C C . THR A 1 223 ? 7.805 9.07 8.312 1 89.25 223 THR A C 1
ATOM 1712 O O . THR A 1 223 ? 8.016 9.508 7.184 1 89.25 223 THR A O 1
ATOM 1715 N N . GLU A 1 224 ? 8.758 8.461 8.977 1 90 224 GLU A N 1
ATOM 1716 C CA . GLU A 1 224 ? 10.062 8.102 8.438 1 90 224 GLU A CA 1
ATOM 1717 C C . GLU A 1 224 ? 10.781 9.32 7.867 1 90 224 GLU A C 1
ATOM 1719 O O . GLU A 1 224 ? 11.164 9.336 6.695 1 90 224 GLU A O 1
ATOM 1724 N N . PRO A 1 225 ? 11.008 10.297 8.742 1 93.06 225 PRO A N 1
ATOM 1725 C CA . PRO A 1 225 ? 11.57 11.555 8.242 1 93.06 225 PRO A CA 1
ATOM 1726 C C . PRO A 1 225 ? 12.93 11.367 7.57 1 93.06 225 PRO A C 1
ATOM 1728 O O . PRO A 1 225 ? 13.211 11.992 6.547 1 93.06 225 PRO A O 1
ATOM 1731 N N . ARG A 1 226 ? 13.789 10.508 8.055 1 90.69 226 ARG A N 1
ATOM 1732 C CA . ARG A 1 226 ? 15.109 10.305 7.469 1 90.69 226 ARG A CA 1
ATOM 1733 C C . ARG A 1 226 ? 15.008 9.664 6.09 1 90.69 226 ARG A C 1
ATOM 1735 O O . ARG A 1 226 ? 15.727 10.055 5.164 1 90.69 226 ARG A O 1
ATOM 1742 N N . GLU A 1 227 ? 14.164 8.672 5.969 1 87.69 227 GLU A N 1
ATOM 1743 C CA . GLU A 1 227 ? 13.969 8.023 4.672 1 87.69 227 GLU A CA 1
ATOM 1744 C C . GLU A 1 227 ? 13.469 9.016 3.629 1 87.69 227 GLU A C 1
ATOM 1746 O O . GLU A 1 227 ? 13.891 8.984 2.475 1 87.69 227 GLU A O 1
ATOM 1751 N N . ARG A 1 228 ? 12.547 9.852 4.043 1 89.62 228 ARG A N 1
ATOM 1752 C CA . ARG A 1 228 ? 12.008 10.875 3.143 1 89.62 228 ARG A CA 1
ATOM 1753 C C . ARG A 1 228 ? 13.117 11.805 2.658 1 89.62 228 ARG A C 1
ATOM 1755 O O . ARG A 1 228 ? 13.117 12.219 1.495 1 89.62 228 ARG A O 1
ATOM 1762 N N . ALA A 1 229 ? 13.969 12.133 3.555 1 91.44 229 ALA A N 1
ATOM 1763 C CA . ALA A 1 229 ? 15.094 12.984 3.195 1 91.44 229 ALA A CA 1
ATOM 1764 C C . ALA A 1 229 ? 15.992 12.297 2.164 1 91.44 229 ALA A C 1
ATOM 1766 O O . ALA A 1 229 ? 16.438 12.93 1.204 1 91.44 229 ALA A O 1
ATOM 1767 N N . PHE A 1 230 ? 16.266 11.062 2.381 1 87 230 PHE A N 1
ATOM 1768 C CA . PHE A 1 230 ? 17.109 10.297 1.479 1 87 230 PHE A CA 1
ATOM 1769 C C . PHE A 1 230 ? 16.484 10.195 0.095 1 87 230 PHE A C 1
ATOM 1771 O O . PHE A 1 230 ? 17.172 10.367 -0.917 1 87 230 PHE A O 1
ATOM 1778 N N . VAL A 1 231 ? 15.219 9.906 0.054 1 85.5 231 VAL A N 1
ATOM 1779 C CA . VAL A 1 231 ? 14.516 9.766 -1.218 1 85.5 231 VAL A CA 1
ATOM 1780 C C . VAL A 1 231 ? 14.508 11.102 -1.955 1 85.5 231 VAL A C 1
ATOM 1782 O O . VAL A 1 231 ? 14.711 11.148 -3.172 1 85.5 231 VAL A O 1
ATOM 1785 N N . LEU A 1 232 ? 14.273 12.172 -1.231 1 90 232 LEU A N 1
ATOM 1786 C CA . LEU A 1 232 ? 14.32 13.5 -1.838 1 90 232 LEU A CA 1
ATOM 1787 C C . LEU A 1 232 ? 15.703 13.789 -2.41 1 90 232 LEU A C 1
ATOM 1789 O O . LEU A 1 232 ? 15.82 14.289 -3.531 1 90 232 LEU A O 1
ATOM 1793 N N . ALA A 1 233 ? 16.703 13.469 -1.641 1 91.38 233 ALA A N 1
ATOM 1794 C CA . ALA A 1 233 ? 18.078 13.711 -2.084 1 91.38 233 ALA A CA 1
ATOM 1795 C C . ALA A 1 233 ? 18.375 12.945 -3.367 1 91.38 233 ALA A C 1
ATOM 1797 O O . ALA A 1 233 ? 18.984 13.484 -4.297 1 91.38 233 ALA A O 1
ATOM 1798 N N . LYS A 1 234 ? 17.969 11.727 -3.379 1 83.94 234 LYS A N 1
ATOM 1799 C CA . LYS A 1 234 ? 18.203 10.898 -4.555 1 83.94 234 LYS A CA 1
ATOM 1800 C C . LYS A 1 234 ? 17.484 11.461 -5.777 1 83.94 234 LYS A C 1
ATOM 1802 O O . LYS A 1 234 ? 18.047 11.484 -6.879 1 83.94 234 LYS A O 1
ATOM 1807 N N . ARG A 1 235 ? 16.297 11.875 -5.566 1 83.69 235 ARG A N 1
ATOM 1808 C CA . ARG A 1 235 ? 15.523 12.477 -6.648 1 83.69 235 ARG A CA 1
ATOM 1809 C C . ARG A 1 235 ? 16.203 13.734 -7.176 1 83.69 235 ARG A C 1
ATOM 1811 O O . ARG A 1 235 ? 16.125 14.039 -8.367 1 83.69 235 ARG A O 1
ATOM 1818 N N . LEU A 1 236 ? 16.906 14.375 -6.281 1 89.56 236 LEU A N 1
ATOM 1819 C CA . LEU A 1 236 ? 17.547 15.633 -6.648 1 89.56 236 LEU A CA 1
ATOM 1820 C C . LEU A 1 236 ? 18.969 15.391 -7.133 1 89.56 236 LEU A C 1
ATOM 1822 O O . LEU A 1 236 ? 19.719 16.344 -7.363 1 89.56 236 LEU A O 1
ATOM 1826 N N . GLY A 1 237 ? 19.391 14.086 -7.176 1 85.06 237 GLY A N 1
ATOM 1827 C CA . GLY A 1 237 ? 20.641 13.781 -7.852 1 85.06 237 GLY A CA 1
ATOM 1828 C C . GLY A 1 237 ? 21.734 13.32 -6.902 1 85.06 237 GLY A C 1
ATOM 1829 O O . GLY A 1 237 ? 22.891 13.156 -7.309 1 85.06 237 GLY A O 1
ATOM 1830 N N . TYR A 1 238 ? 21.344 13.148 -5.672 1 87.75 238 TYR A N 1
ATOM 1831 C CA . TYR A 1 238 ? 22.344 12.633 -4.738 1 87.75 238 TYR A CA 1
ATOM 1832 C C . TYR A 1 238 ? 22.719 11.195 -5.098 1 87.75 238 TYR A C 1
ATOM 1834 O O . TYR A 1 238 ? 21.844 10.352 -5.309 1 87.75 238 TYR A O 1
ATOM 1842 N N . LYS A 1 239 ? 23.953 10.766 -5.188 1 78.38 239 LYS A N 1
ATOM 1843 C CA . LYS A 1 239 ? 24.406 9.492 -5.734 1 78.38 239 LYS A CA 1
ATOM 1844 C C . LYS A 1 239 ? 25.062 8.633 -4.656 1 78.38 239 LYS A C 1
ATOM 1846 O O . LYS A 1 239 ? 25.688 7.605 -4.961 1 78.38 239 LYS A O 1
ATOM 1851 N N . SER A 1 240 ? 24.984 9.07 -3.389 1 75.5 240 SER A N 1
ATOM 1852 C CA . SER A 1 240 ? 25.641 8.336 -2.314 1 75.5 240 SER A CA 1
ATOM 1853 C C . SER A 1 240 ? 24.656 7.957 -1.217 1 75.5 240 SER A C 1
ATOM 1855 O O . SER A 1 240 ? 23.531 8.484 -1.164 1 75.5 240 SER A O 1
ATOM 1857 N N . ASP A 1 241 ? 25.016 6.945 -0.428 1 68.88 241 ASP A N 1
ATOM 1858 C CA . ASP A 1 241 ? 24.234 6.578 0.743 1 68.88 241 ASP A CA 1
ATOM 1859 C C . ASP A 1 241 ? 24.844 7.145 2.021 1 68.88 241 ASP A C 1
ATOM 1861 O O . ASP A 1 241 ? 24.328 6.906 3.119 1 68.88 241 ASP A O 1
ATOM 1865 N N . ASN A 1 242 ? 25.891 7.848 1.816 1 74.31 242 ASN A N 1
ATOM 1866 C CA . ASN A 1 242 ? 26.547 8.414 2.984 1 74.31 242 ASN A CA 1
ATOM 1867 C C . ASN A 1 242 ? 25.75 9.578 3.574 1 74.31 242 ASN A C 1
ATOM 1869 O O . ASN A 1 242 ? 25.531 10.586 2.906 1 74.31 242 ASN A O 1
ATOM 1873 N N . ILE A 1 243 ? 25.391 9.43 4.789 1 74.5 243 ILE A N 1
ATOM 1874 C CA . ILE A 1 243 ? 24.547 10.398 5.492 1 74.5 243 ILE A CA 1
ATOM 1875 C C . ILE A 1 243 ? 25.328 11.695 5.688 1 74.5 243 ILE A C 1
ATOM 1877 O O . ILE A 1 243 ? 24.75 12.781 5.688 1 74.5 243 ILE A O 1
ATOM 1881 N N . LYS A 1 244 ? 26.609 11.586 5.836 1 75.69 244 LYS A N 1
ATOM 1882 C CA . LYS A 1 244 ? 27.422 12.773 6.105 1 75.69 244 LYS A CA 1
ATOM 1883 C C . LYS A 1 244 ? 27.406 13.727 4.918 1 75.69 244 LYS A C 1
ATOM 1885 O O . LYS A 1 244 ? 27.438 14.945 5.098 1 75.69 244 LYS A O 1
ATOM 1890 N N . GLY A 1 245 ? 27.234 13.102 3.801 1 87.38 245 GLY A N 1
ATOM 1891 C CA . GLY A 1 245 ? 27.219 13.93 2.604 1 87.38 245 GLY A CA 1
ATOM 1892 C C . GLY A 1 245 ? 25.859 14.555 2.32 1 87.38 245 GLY A C 1
ATOM 1893 O O . GLY A 1 245 ? 25.766 15.516 1.553 1 87.38 245 GLY A O 1
ATOM 1894 N N . LEU A 1 246 ? 24.922 14.102 3.027 1 90.25 246 LEU A N 1
ATOM 1895 C CA . LEU A 1 246 ? 23.562 14.578 2.764 1 90.25 246 LEU A CA 1
ATOM 1896 C C . LEU A 1 246 ? 23.391 16.016 3.25 1 90.25 246 LEU A C 1
ATOM 1898 O O . LEU A 1 246 ? 22.688 16.797 2.615 1 90.25 246 LEU A O 1
ATOM 1902 N N . TYR A 1 247 ? 23.984 16.281 4.355 1 91.62 247 TYR A N 1
ATOM 1903 C CA . TYR A 1 247 ? 23.906 17.625 4.891 1 91.62 247 TYR A CA 1
ATOM 1904 C C . TYR A 1 247 ? 24.469 18.641 3.906 1 91.62 247 TYR A C 1
ATOM 1906 O O . TYR A 1 247 ? 23.797 19.641 3.58 1 91.62 247 TYR A O 1
ATOM 1914 N N . GLU A 1 248 ? 25.625 18.375 3.4 1 92.88 248 GLU A N 1
ATOM 1915 C CA . GLU A 1 248 ? 26.266 19.281 2.455 1 92.88 248 GLU A CA 1
ATOM 1916 C C . GLU A 1 248 ? 25.484 19.375 1.15 1 92.88 248 GLU A C 1
ATOM 1918 O O . GLU A 1 248 ? 25.422 20.422 0.523 1 92.88 248 GLU A O 1
ATOM 1923 N N . PHE A 1 249 ? 24.984 18.266 0.816 1 94.06 249 PHE A N 1
ATOM 1924 C CA . PHE A 1 249 ? 24.188 18.219 -0.408 1 94.06 249 PHE A CA 1
ATOM 1925 C C . PHE A 1 249 ? 22.984 19.141 -0.311 1 94.06 249 PHE A C 1
ATOM 1927 O O . PHE A 1 249 ? 22.781 20.016 -1.168 1 94.06 249 PHE A O 1
ATOM 1934 N N . PHE A 1 250 ? 22.188 19.031 0.772 1 94.31 250 PHE A N 1
ATOM 1935 C CA . PHE A 1 250 ? 20.984 19.859 0.947 1 94.31 250 PHE A CA 1
ATOM 1936 C C . PHE A 1 250 ? 21.359 21.328 1.135 1 94.31 250 PHE A C 1
ATOM 1938 O O . PHE A 1 250 ? 20.641 22.219 0.701 1 94.31 250 PHE A O 1
ATOM 1945 N N . LYS A 1 251 ? 22.438 21.594 1.782 1 93.5 251 LYS A N 1
ATOM 1946 C CA . LYS A 1 251 ? 22.891 22.969 2.016 1 93.5 251 LYS A CA 1
ATOM 1947 C C . LYS A 1 251 ? 23.25 23.656 0.701 1 93.5 251 LYS A C 1
ATOM 1949 O O . LYS A 1 251 ? 23.062 24.859 0.56 1 93.5 251 LYS A O 1
ATOM 1954 N N . SER A 1 252 ? 23.672 22.844 -0.246 1 93.56 252 SER A N 1
ATOM 1955 C CA . SER A 1 252 ? 24.203 23.422 -1.48 1 93.56 252 SER A CA 1
ATOM 1956 C C . SER A 1 252 ? 23.094 23.641 -2.508 1 93.56 252 SER A C 1
ATOM 1958 O O . SER A 1 252 ? 23.281 24.375 -3.482 1 93.56 252 SER A O 1
ATOM 1960 N N . LEU A 1 253 ? 21.953 23.031 -2.33 1 93.88 253 LEU A N 1
ATOM 1961 C CA . LEU A 1 253 ? 20.891 23.078 -3.328 1 93.88 253 LEU A CA 1
ATOM 1962 C C . LEU A 1 253 ? 20.219 24.453 -3.365 1 93.88 253 LEU A C 1
ATOM 1964 O O . LEU A 1 253 ? 20.031 25.078 -2.32 1 93.88 253 LEU A O 1
ATOM 1968 N N . PRO A 1 254 ? 19.891 24.906 -4.605 1 93 254 PRO A N 1
ATOM 1969 C CA . PRO A 1 254 ? 19.047 26.094 -4.648 1 93 254 PRO A CA 1
ATOM 1970 C C . PRO A 1 254 ? 17.672 25.859 -4.02 1 93 254 PRO A C 1
ATOM 1972 O O . PRO A 1 254 ? 17.109 24.781 -4.16 1 93 254 PRO A O 1
ATOM 1975 N N . VAL A 1 255 ? 17.125 26.859 -3.365 1 90.56 255 VAL A N 1
ATOM 1976 C CA . VAL A 1 255 ? 15.875 26.719 -2.609 1 90.56 255 VAL A CA 1
ATOM 1977 C C . VAL A 1 255 ? 14.742 26.312 -3.545 1 90.56 255 VAL A C 1
ATOM 1979 O O . VAL A 1 255 ? 13.844 25.562 -3.15 1 90.56 255 VAL A O 1
ATOM 1982 N N . GLU A 1 256 ? 14.773 26.672 -4.789 1 87.81 256 GLU A N 1
ATOM 1983 C CA . GLU A 1 256 ? 13.727 26.375 -5.77 1 87.81 256 GLU A CA 1
ATOM 1984 C C . GLU A 1 256 ? 13.594 24.875 -6.004 1 87.81 256 GLU A C 1
ATOM 1986 O O . GLU A 1 256 ? 12.516 24.375 -6.328 1 87.81 256 GLU A O 1
ATOM 1991 N N . SER A 1 257 ? 14.703 24.156 -5.738 1 88.25 257 SER A N 1
ATOM 1992 C CA . SER A 1 257 ? 14.688 22.719 -5.934 1 88.25 257 SER A CA 1
ATOM 1993 C C . SER A 1 257 ? 14.047 22 -4.746 1 88.25 257 SER A C 1
ATOM 1995 O O . SER A 1 257 ? 13.695 20.828 -4.84 1 88.25 257 SER A O 1
ATOM 1997 N N . LEU A 1 258 ? 13.914 22.719 -3.719 1 88.5 258 LEU A N 1
ATOM 1998 C CA . LEU A 1 258 ? 13.477 22.109 -2.475 1 88.5 258 LEU A CA 1
ATOM 1999 C C . LEU A 1 258 ? 12 22.391 -2.217 1 88.5 258 LEU A C 1
ATOM 2001 O O . LEU A 1 258 ? 11.43 21.906 -1.236 1 88.5 258 LEU A O 1
ATOM 2005 N N . ILE A 1 259 ? 11.43 23.125 -3.172 1 79.69 259 ILE A N 1
ATOM 2006 C CA . ILE A 1 259 ? 10.031 23.5 -2.98 1 79.69 259 ILE A CA 1
ATOM 2007 C C . ILE A 1 259 ? 9.125 22.5 -3.684 1 79.69 259 ILE A C 1
ATOM 2009 O O . ILE A 1 259 ? 9.461 21.984 -4.754 1 79.69 259 ILE A O 1
ATOM 2013 N N . GLN A 1 260 ? 7.988 22.062 -3.135 1 73.75 260 GLN A N 1
ATOM 2014 C CA . GLN A 1 260 ? 6.98 21.109 -3.598 1 73.75 260 GLN A CA 1
ATOM 2015 C C . GLN A 1 260 ? 7.547 19.703 -3.664 1 73.75 260 GLN A C 1
ATOM 2017 O O . GLN A 1 260 ? 7.426 19.031 -4.688 1 73.75 260 GLN A O 1
ATOM 2022 N N . ALA A 1 261 ? 8.18 19.375 -2.664 1 76.88 261 ALA A N 1
ATOM 2023 C CA . ALA A 1 261 ? 8.758 18.047 -2.641 1 76.88 261 ALA A CA 1
ATOM 2024 C C . ALA A 1 261 ? 7.719 17 -2.24 1 76.88 261 ALA A C 1
ATOM 2026 O O . ALA A 1 261 ? 7.367 16.891 -1.064 1 76.88 261 ALA A O 1
ATOM 2027 N N . ASN A 1 262 ? 6.949 16.531 -3.16 1 77.06 262 ASN A N 1
ATOM 2028 C CA . ASN A 1 262 ? 6.098 15.391 -2.881 1 77.06 262 ASN A CA 1
ATOM 2029 C C . ASN A 1 262 ? 6.852 14.078 -3.049 1 77.06 262 ASN A C 1
ATOM 2031 O O . ASN A 1 262 ? 7.195 13.688 -4.168 1 77.06 262 ASN A O 1
ATOM 2035 N N . ILE A 1 263 ? 7.117 13.461 -1.894 1 83.62 263 ILE A N 1
ATOM 2036 C CA . ILE A 1 263 ? 7.973 12.273 -1.891 1 83.62 263 ILE A CA 1
ATOM 2037 C C . ILE A 1 263 ? 7.254 11.125 -1.188 1 83.62 263 ILE A C 1
ATOM 2039 O O . ILE A 1 263 ? 7.578 10.789 -0.046 1 83.62 263 ILE A O 1
ATOM 2043 N N . PRO A 1 264 ? 6.375 10.422 -1.936 1 86.81 264 PRO A N 1
ATOM 2044 C CA . PRO A 1 264 ? 5.777 9.25 -1.294 1 86.81 264 PRO A CA 1
ATOM 2045 C C . PRO A 1 264 ? 6.793 8.133 -1.04 1 86.81 264 PRO A C 1
ATOM 2047 O O . PRO A 1 264 ? 7.688 7.91 -1.862 1 86.81 264 PRO A O 1
ATOM 2050 N N . ILE A 1 265 ? 6.699 7.5 0.109 1 87.75 265 ILE A N 1
ATOM 2051 C CA . ILE A 1 265 ? 7.637 6.426 0.413 1 87.75 265 ILE A CA 1
ATOM 2052 C C . ILE A 1 265 ? 6.883 5.102 0.542 1 87.75 265 ILE A C 1
ATOM 2054 O O . ILE A 1 265 ? 7.496 4.051 0.737 1 87.75 265 ILE A O 1
ATOM 2058 N N . THR A 1 266 ? 5.539 5.09 0.451 1 91.31 266 THR A N 1
ATOM 2059 C CA . THR A 1 266 ? 4.711 3.889 0.446 1 91.31 266 THR A CA 1
ATOM 2060 C C . THR A 1 266 ? 3.732 3.91 -0.724 1 91.31 266 THR A C 1
ATOM 2062 O O . THR A 1 266 ? 3.449 4.969 -1.284 1 91.31 266 THR A O 1
ATOM 2065 N N . THR A 1 267 ? 3.205 2.768 -1.059 1 90.44 267 THR A N 1
ATOM 2066 C CA . THR A 1 267 ? 2.246 2.672 -2.154 1 90.44 267 THR A CA 1
ATOM 2067 C C . THR A 1 267 ? 0.946 3.387 -1.802 1 90.44 267 THR A C 1
ATOM 2069 O O . THR A 1 267 ? 0.3 3.977 -2.672 1 90.44 267 THR A O 1
ATOM 2072 N N . VAL A 1 268 ? 0.551 3.338 -0.548 1 88.81 268 VAL A N 1
ATOM 2073 C CA . VAL A 1 268 ? -0.673 4.008 -0.123 1 88.81 268 VAL A CA 1
ATOM 2074 C C . VAL A 1 268 ? -0.51 5.52 -0.267 1 88.81 268 VAL A C 1
ATOM 2076 O O . VAL A 1 268 ? -1.424 6.207 -0.728 1 88.81 268 VAL A O 1
ATOM 2079 N N . GLU A 1 269 ? 0.63 6.078 0.117 1 88.12 269 GLU A N 1
ATOM 2080 C CA . GLU A 1 269 ? 0.896 7.504 -0.052 1 88.12 269 GLU A CA 1
ATOM 2081 C C . GLU A 1 269 ? 0.879 7.898 -1.526 1 88.12 269 GLU A C 1
ATOM 2083 O O . GLU A 1 269 ? 0.39 8.969 -1.882 1 88.12 269 GLU A O 1
ATOM 2088 N N . SER A 1 270 ? 1.429 7.023 -2.32 1 86.06 270 SER A N 1
ATOM 2089 C CA . SER A 1 270 ? 1.441 7.277 -3.758 1 86.06 270 SER A CA 1
ATOM 2090 C C . SER A 1 270 ? 0.026 7.352 -4.32 1 86.06 270 SER A C 1
ATOM 2092 O O . SER A 1 270 ? -0.252 8.156 -5.215 1 86.06 270 SER A O 1
ATOM 2094 N N . ALA A 1 271 ? -0.823 6.508 -3.814 1 84.25 271 ALA A N 1
ATOM 2095 C CA . ALA A 1 271 ? -2.205 6.457 -4.289 1 84.25 271 ALA A CA 1
ATOM 2096 C C . ALA A 1 271 ? -2.984 7.688 -3.83 1 84.25 271 ALA A C 1
ATOM 2098 O O . ALA A 1 271 ? -3.863 8.172 -4.547 1 84.25 271 ALA A O 1
ATOM 2099 N N . LYS A 1 272 ? -2.662 8.195 -2.627 1 79.12 272 LYS A N 1
ATOM 2100 C CA . LYS A 1 272 ? -3.387 9.32 -2.051 1 79.12 272 LYS A CA 1
ATOM 2101 C C . LYS A 1 272 ? -2.936 10.641 -2.67 1 79.12 272 LYS A C 1
ATOM 2103 O O . LYS A 1 272 ? -3.637 11.648 -2.576 1 79.12 272 LYS A O 1
ATOM 2108 N N . LYS A 1 273 ? -1.818 10.672 -3.477 1 68.75 273 LYS A N 1
ATOM 2109 C CA . LYS A 1 273 ? -1.293 11.82 -4.215 1 68.75 273 LYS A CA 1
ATOM 2110 C C . LYS A 1 273 ? -1.144 13.031 -3.305 1 68.75 273 LYS A C 1
ATOM 2112 O O . LYS A 1 273 ? -0.709 12.906 -2.158 1 68.75 273 LYS A O 1
ATOM 2117 N N . LEU A 1 274 ? -1.408 14.328 -3.783 1 54.81 274 LEU A N 1
ATOM 2118 C CA . LEU A 1 274 ? -1.08 15.656 -3.293 1 54.81 274 LEU A CA 1
ATOM 2119 C C . LEU A 1 274 ? -1.661 15.883 -1.901 1 54.81 274 LEU A C 1
ATOM 2121 O O . LEU A 1 274 ? -1.298 16.844 -1.223 1 54.81 274 LEU A O 1
ATOM 2125 N N . ALA A 1 275 ? -2.195 14.969 -1.451 1 58.09 275 ALA A N 1
ATOM 2126 C CA . ALA A 1 275 ? -2.885 15.227 -0.189 1 58.09 275 ALA A CA 1
ATOM 2127 C C . ALA A 1 275 ? -2.004 14.859 1.002 1 58.09 275 ALA A C 1
ATOM 2129 O O . ALA A 1 275 ? -2.385 15.078 2.154 1 58.09 275 ALA A O 1
ATOM 2130 N N . HIS A 1 276 ? -0.737 14.773 0.589 1 64.44 276 HIS A N 1
ATOM 2131 C CA . HIS A 1 276 ? 0.008 14.242 1.726 1 64.44 276 HIS A CA 1
ATOM 2132 C C . HIS A 1 276 ? 1.09 15.219 2.18 1 64.44 276 HIS A C 1
ATOM 2134 O O . HIS A 1 276 ? 1.888 15.688 1.366 1 64.44 276 HIS A O 1
ATOM 2140 N N . ILE A 1 277 ? 0.87 15.695 3.385 1 79.06 277 ILE A N 1
ATOM 2141 C CA . ILE A 1 277 ? 1.907 16.469 4.055 1 79.06 277 ILE A CA 1
ATOM 2142 C C . ILE A 1 277 ? 3.117 15.586 4.34 1 79.06 277 ILE A C 1
ATOM 2144 O O . ILE A 1 277 ? 3.045 14.672 5.168 1 79.06 277 ILE A O 1
ATOM 2148 N N . THR A 1 278 ? 4.254 15.867 3.594 1 85 278 THR A N 1
ATOM 2149 C CA . THR A 1 278 ? 5.422 14.992 3.625 1 85 278 THR A CA 1
ATOM 2150 C C . THR A 1 278 ? 6.395 15.422 4.715 1 85 278 THR A C 1
ATOM 2152 O O . THR A 1 278 ? 7.02 14.586 5.371 1 85 278 THR A O 1
ATOM 2155 N N . PHE A 1 279 ? 6.535 16.719 4.875 1 92 279 PHE A N 1
ATOM 2156 C CA . PHE A 1 279 ? 7.445 17.281 5.867 1 92 279 PHE A CA 1
ATOM 2157 C C . PHE A 1 279 ? 6.676 17.969 6.984 1 92 279 PHE A C 1
ATOM 2159 O O . PHE A 1 279 ? 6.008 18.984 6.746 1 92 279 PHE A O 1
ATOM 2166 N N . SER A 1 280 ? 6.688 17.406 8.086 1 95.25 280 SER A N 1
ATOM 2167 C CA . SER A 1 280 ? 5.992 17.906 9.266 1 95.25 280 SER A CA 1
ATOM 2168 C C . SER A 1 280 ? 6.809 17.656 10.531 1 95.25 280 SER A C 1
ATOM 2170 O O . SER A 1 280 ? 8.016 17.453 10.469 1 95.25 280 SER A O 1
ATOM 2172 N N . ILE A 1 281 ? 6.215 17.797 11.68 1 98 281 ILE A N 1
ATOM 2173 C CA . ILE A 1 281 ? 6.898 17.703 12.969 1 98 281 ILE A CA 1
ATOM 2174 C C . ILE A 1 281 ? 7.488 16.312 13.133 1 98 281 ILE A C 1
ATOM 2176 O O . ILE A 1 281 ? 6.859 15.312 12.758 1 98 281 ILE A O 1
ATOM 2180 N N . VAL A 1 282 ? 8.711 16.219 13.703 1 97.56 282 VAL A N 1
ATOM 2181 C CA . VAL A 1 282 ? 9.375 14.93 13.82 1 97.56 282 VAL A CA 1
ATOM 2182 C C . VAL A 1 282 ? 9.695 14.648 15.289 1 97.56 282 VAL A C 1
ATOM 2184 O O . VAL A 1 282 ? 9.766 15.57 16.109 1 97.56 282 VAL A O 1
ATOM 2187 N N . ASP A 1 283 ? 9.766 13.398 15.625 1 96.88 283 ASP A N 1
ATOM 2188 C CA . ASP A 1 283 ? 10.359 12.938 16.875 1 96.88 283 ASP A CA 1
ATOM 2189 C C . ASP A 1 283 ? 11.883 13.102 16.859 1 96.88 283 ASP A C 1
ATOM 2191 O O . ASP A 1 283 ? 12.594 12.273 16.281 1 96.88 283 ASP A O 1
ATOM 2195 N N . GLU A 1 284 ? 12.344 14.172 17.484 1 97 284 GLU A N 1
ATOM 2196 C CA . GLU A 1 284 ? 13.766 14.508 17.422 1 97 284 GLU A CA 1
ATOM 2197 C C . GLU A 1 284 ? 14.594 13.555 18.281 1 97 284 GLU A C 1
ATOM 2199 O O . GLU A 1 284 ? 14.164 13.164 19.375 1 97 284 GLU A O 1
ATOM 2204 N N . LYS A 1 285 ? 15.797 13.305 17.766 1 95.5 285 LYS A N 1
ATOM 2205 C CA . LYS A 1 285 ? 16.766 12.531 18.531 1 95.5 285 LYS A CA 1
ATOM 2206 C C . LYS A 1 285 ? 17.688 13.445 19.344 1 95.5 285 LYS A C 1
ATOM 2208 O O . LYS A 1 285 ? 17.797 14.641 19.047 1 95.5 285 LYS A O 1
ATOM 2213 N N . GLN A 1 286 ? 18.219 12.883 20.344 1 96.5 286 GLN A N 1
ATOM 2214 C CA . GLN A 1 286 ? 19.109 13.656 21.203 1 96.5 286 GLN A CA 1
ATOM 2215 C C . GLN A 1 286 ? 20.547 13.625 20.656 1 96.5 286 GLN A C 1
ATOM 2217 O O . GLN A 1 286 ? 21.094 12.555 20.406 1 96.5 286 GLN A O 1
ATOM 2222 N N . PHE A 1 287 ? 21.062 14.758 20.484 1 94.25 287 PHE A N 1
ATOM 2223 C CA . PHE A 1 287 ? 22.469 14.93 20.125 1 94.25 287 PHE A CA 1
ATOM 2224 C C . PHE A 1 287 ? 23.172 15.859 21.109 1 94.25 287 PHE A C 1
ATOM 2226 O O . PHE A 1 287 ? 22.891 17.062 21.141 1 94.25 287 PHE A O 1
ATOM 2233 N N . GLY A 1 288 ? 24.062 15.375 21.844 1 93.25 288 GLY A N 1
ATOM 2234 C CA . GLY A 1 288 ? 24.672 16.203 22.875 1 93.25 288 GLY A CA 1
ATOM 2235 C C . GLY A 1 288 ? 23.656 16.828 23.812 1 93.25 288 GLY A C 1
ATOM 2236 O O . GLY A 1 288 ? 22.828 16.125 24.406 1 93.25 288 GLY A O 1
ATOM 2237 N N . ASN A 1 289 ? 23.734 18.125 23.922 1 89.31 289 ASN A N 1
ATOM 2238 C CA . ASN A 1 289 ? 22.844 18.844 24.828 1 89.31 289 ASN A CA 1
ATOM 2239 C C . ASN A 1 289 ? 21.875 19.75 24.078 1 89.31 289 ASN A C 1
ATOM 2241 O O . ASN A 1 289 ? 21.344 20.703 24.641 1 89.31 289 ASN A O 1
ATOM 2245 N N . ASN A 1 290 ? 21.625 19.438 22.875 1 89.31 290 ASN A N 1
ATOM 2246 C CA . ASN A 1 290 ? 20.734 20.266 22.078 1 89.31 290 ASN A CA 1
ATOM 2247 C C . ASN A 1 290 ? 19.312 20.266 22.609 1 89.31 290 ASN A C 1
ATOM 2249 O O . ASN A 1 290 ? 18.844 19.266 23.141 1 89.31 290 ASN A O 1
ATOM 2253 N N . GLU A 1 291 ? 18.641 21.453 22.531 1 92.44 291 GLU A N 1
ATOM 2254 C CA . GLU A 1 291 ? 17.219 21.516 22.844 1 92.44 291 GLU A CA 1
ATOM 2255 C C . GLU A 1 291 ? 16.375 20.859 21.766 1 92.44 291 GLU A C 1
ATOM 2257 O O . GLU A 1 291 ? 16.609 21.094 20.578 1 92.44 291 GLU A O 1
ATOM 2262 N N . ARG A 1 292 ? 15.5 20.047 22.234 1 96.06 292 ARG A N 1
ATOM 2263 C CA . ARG A 1 292 ? 14.594 19.375 21.312 1 96.06 292 ARG A CA 1
ATOM 2264 C C . ARG A 1 292 ? 13.172 19.922 21.453 1 96.06 292 ARG A C 1
ATOM 2266 O O . ARG A 1 292 ? 12.648 20.031 22.562 1 96.06 292 ARG A O 1
ATOM 2273 N N . PHE A 1 293 ? 12.562 20.281 20.328 1 98.44 293 PHE A N 1
ATOM 2274 C CA . PHE A 1 293 ? 11.203 20.812 20.375 1 98.44 293 PHE A CA 1
ATOM 2275 C C . PHE A 1 293 ? 10.211 19.734 20.781 1 98.44 293 PHE A C 1
ATOM 2277 O O . PHE A 1 293 ? 9.383 19.953 21.672 1 98.44 293 PHE A O 1
ATOM 2284 N N . PHE A 1 294 ? 10.305 18.609 20.125 1 98.38 294 PHE A N 1
ATOM 2285 C CA . PHE A 1 294 ? 9.438 17.484 20.422 1 98.38 294 PHE A CA 1
ATOM 2286 C C . PHE A 1 294 ? 10.211 16.172 20.328 1 98.38 294 PHE A C 1
ATOM 2288 O O . PHE A 1 294 ? 11.023 15.984 19.422 1 98.38 294 PHE A O 1
ATOM 2295 N N . TYR A 1 295 ? 10.031 15.273 21.219 1 97 295 TYR A N 1
ATOM 2296 C CA . TYR A 1 295 ? 10.641 13.945 21.172 1 97 295 TYR A CA 1
ATOM 2297 C C . TYR A 1 295 ? 9.797 12.938 21.953 1 97 295 TYR A C 1
ATOM 2299 O O . TYR A 1 295 ? 9.109 13.305 22.906 1 97 295 TYR A O 1
ATOM 2307 N N . GLY A 1 296 ? 9.773 11.711 21.484 1 95.25 296 GLY A N 1
ATOM 2308 C CA . GLY A 1 296 ? 9.031 10.633 22.109 1 95.25 296 GLY A CA 1
ATOM 2309 C C . GLY A 1 296 ? 7.777 10.242 21.359 1 95.25 296 GLY A C 1
ATOM 2310 O O . GLY A 1 296 ? 7.496 10.789 20.281 1 95.25 296 GLY A O 1
ATOM 2311 N N . ASN A 1 297 ? 7.094 9.234 21.938 1 94.31 297 ASN A N 1
ATOM 2312 C CA . ASN A 1 297 ? 5.812 8.82 21.375 1 94.31 297 ASN A CA 1
ATOM 2313 C C . ASN A 1 297 ? 4.727 9.867 21.625 1 94.31 297 ASN A C 1
ATOM 2315 O O . ASN A 1 297 ? 4.461 10.242 22.766 1 94.31 297 ASN A O 1
ATOM 2319 N N . ARG A 1 298 ? 4.184 10.344 20.547 1 94.56 298 ARG A N 1
ATOM 2320 C CA . ARG A 1 298 ? 3.227 11.445 20.594 1 94.56 298 ARG A CA 1
ATOM 2321 C C . ARG A 1 298 ? 2.094 11.148 21.578 1 94.56 298 ARG A C 1
ATOM 2323 O O . ARG A 1 298 ? 1.709 12.008 22.375 1 94.56 298 ARG A O 1
ATOM 2330 N N . ASN A 1 299 ? 1.521 9.906 21.5 1 92.88 299 ASN A N 1
ATOM 2331 C CA . ASN A 1 299 ? 0.402 9.547 22.359 1 92.88 299 ASN A CA 1
ATOM 2332 C C . ASN A 1 299 ? 0.81 9.531 23.828 1 92.88 299 ASN A C 1
ATOM 2334 O O . ASN A 1 299 ? 0.062 9.992 24.688 1 92.88 299 ASN A O 1
ATOM 2338 N N . ASP A 1 300 ? 1.989 9.031 24.094 1 94.31 300 ASP A N 1
ATOM 2339 C CA . ASP A 1 300 ? 2.496 8.969 25.469 1 94.31 300 ASP A CA 1
ATOM 2340 C C . ASP A 1 300 ? 2.752 10.375 26.016 1 94.31 300 ASP A C 1
ATOM 2342 O O . ASP A 1 300 ? 2.412 10.664 27.172 1 94.31 300 ASP A O 1
ATOM 2346 N N . VAL A 1 301 ? 3.336 11.219 25.203 1 95.94 301 VAL A N 1
ATOM 2347 C CA . VAL A 1 301 ? 3.652 12.578 25.625 1 95.94 301 VAL A CA 1
ATOM 2348 C C . VAL A 1 301 ? 2.363 13.328 25.953 1 95.94 301 VAL A C 1
ATOM 2350 O O . VAL A 1 301 ? 2.279 14.016 26.969 1 95.94 301 VAL A O 1
ATOM 2353 N N . LEU A 1 302 ? 1.37 13.188 25.125 1 95.38 302 LEU A N 1
ATOM 2354 C CA . LEU A 1 302 ? 0.101 13.875 25.328 1 95.38 302 LEU A CA 1
ATOM 2355 C C . LEU A 1 302 ? -0.589 13.375 26.594 1 95.38 302 LEU A C 1
ATOM 2357 O O . LEU A 1 302 ? -1.182 14.156 27.344 1 95.38 302 LEU A O 1
ATOM 2361 N N . ARG A 1 303 ? -0.51 12.117 26.828 1 93.12 303 ARG A N 1
ATOM 2362 C CA . ARG A 1 303 ? -1.163 11.516 27.984 1 93.12 303 ARG A CA 1
ATOM 2363 C C . ARG A 1 303 ? -0.517 11.984 29.297 1 93.12 303 ARG A C 1
ATOM 2365 O O . ARG A 1 303 ? -1.152 11.969 30.344 1 93.12 303 ARG A O 1
ATOM 2372 N N . ASN A 1 304 ? 0.74 12.344 29.172 1 93.5 304 ASN A N 1
ATOM 2373 C CA . ASN A 1 304 ? 1.418 12.898 30.344 1 93.5 304 ASN A CA 1
ATOM 2374 C C . ASN A 1 304 ? 0.921 14.312 30.656 1 93.5 304 ASN A C 1
ATOM 2376 O O . ASN A 1 304 ? 1.243 14.867 31.703 1 93.5 304 ASN A O 1
ATOM 2380 N N . GLY A 1 305 ? 0.153 14.906 29.688 1 94.19 305 GLY A N 1
ATOM 2381 C CA . GLY A 1 305 ? -0.486 16.188 29.953 1 94.19 305 GLY A CA 1
ATOM 2382 C C . GLY A 1 305 ? 0.13 17.328 29.156 1 94.19 305 GLY A C 1
ATOM 2383 O O . GLY A 1 305 ? 1.262 17.219 28.688 1 94.19 305 GLY A O 1
ATOM 2384 N N . ILE A 1 306 ? -0.666 18.359 29.062 1 96.62 306 ILE A N 1
ATOM 2385 C CA . ILE A 1 306 ? -0.157 19.594 28.469 1 96.62 306 ILE A CA 1
ATOM 2386 C C . ILE A 1 306 ? 0.35 20.516 29.578 1 96.62 306 ILE A C 1
ATOM 2388 O O . ILE A 1 306 ? 0.285 20.172 30.766 1 96.62 306 ILE A O 1
ATOM 2392 N N . HIS A 1 307 ? 1.022 21.641 29.203 1 97 307 HIS A N 1
ATOM 2393 C CA . HIS A 1 307 ? 1.56 22.578 30.188 1 97 307 HIS A CA 1
ATOM 2394 C C . HIS A 1 307 ? 0.492 22.969 31.203 1 97 307 HIS A C 1
ATOM 2396 O O . HIS A 1 307 ? -0.583 23.438 30.828 1 97 307 HIS A O 1
ATOM 2402 N N . ASP A 1 308 ? 0.774 22.844 32.438 1 93.62 308 ASP A N 1
ATOM 2403 C CA . ASP A 1 308 ? -0.156 23.078 33.531 1 93.62 308 ASP A CA 1
ATOM 2404 C C . ASP A 1 308 ? -0.67 24.516 33.531 1 93.62 308 ASP A C 1
ATOM 2406 O O . ASP A 1 308 ? 0.095 25.453 33.281 1 93.62 308 ASP A O 1
ATOM 2410 N N . GLY A 1 309 ? -1.938 24.578 33.656 1 94.31 309 GLY A N 1
ATOM 2411 C CA . GLY A 1 309 ? -2.523 25.891 33.906 1 94.31 309 GLY A CA 1
ATOM 2412 C C . GLY A 1 309 ? -2.896 26.625 32.625 1 94.31 309 GLY A C 1
ATOM 2413 O O . GLY A 1 309 ? -3.566 27.656 32.656 1 94.31 309 GLY A O 1
ATOM 2414 N N . VAL A 1 310 ? -2.479 26.141 31.5 1 98.06 310 VAL A N 1
ATOM 2415 C CA . VAL A 1 310 ? -2.822 26.797 30.234 1 98.06 310 VAL A CA 1
ATOM 2416 C C . VAL A 1 310 ? -4.285 26.531 29.906 1 98.06 310 VAL A C 1
ATOM 2418 O O . VAL A 1 310 ? -4.75 25.391 29.969 1 98.06 310 VAL A O 1
ATOM 2421 N N . GLU A 1 311 ? -5.074 27.578 29.625 1 98.56 311 GLU A N 1
ATOM 2422 C CA . GLU A 1 311 ? -6.449 27.469 29.141 1 98.56 311 GLU A CA 1
ATOM 2423 C C . GLU A 1 311 ? -6.492 27.328 27.625 1 98.56 311 GLU A C 1
ATOM 2425 O O . GLU A 1 311 ? -5.719 27.969 26.922 1 98.56 311 GLU A O 1
ATOM 2430 N N . VAL A 1 312 ? -7.402 26.438 27.188 1 98.81 312 VAL A N 1
ATOM 2431 C CA . VAL A 1 312 ? -7.316 26.109 25.766 1 98.81 312 VAL A CA 1
ATOM 2432 C C . VAL A 1 312 ? -8.711 26.156 25.141 1 98.81 312 VAL A C 1
ATOM 2434 O O . VAL A 1 312 ? -9.688 25.719 25.75 1 98.81 312 VAL A O 1
ATOM 2437 N N . ILE A 1 313 ? -8.82 26.734 23.938 1 98.88 313 ILE A N 1
ATOM 2438 C CA . ILE A 1 313 ? -9.945 26.531 23.031 1 98.88 313 ILE A CA 1
ATOM 2439 C C . ILE A 1 313 ? -9.523 25.625 21.875 1 98.88 313 ILE A C 1
ATOM 2441 O O . ILE A 1 313 ? -8.453 25.797 21.297 1 98.88 313 ILE A O 1
ATOM 2445 N N . VAL A 1 314 ? -10.297 24.625 21.594 1 98.75 314 VAL A N 1
ATOM 2446 C CA . VAL A 1 314 ? -10.055 23.766 20.438 1 98.75 314 VAL A CA 1
ATOM 2447 C C . VAL A 1 314 ? -11.352 23.578 19.656 1 98.75 314 VAL A C 1
ATOM 2449 O O . VAL A 1 314 ? -12.445 23.641 20.219 1 98.75 314 VAL A O 1
ATOM 2452 N N . GLY A 1 315 ? -11.242 23.422 18.328 1 98.62 315 GLY A N 1
ATOM 2453 C CA . GLY A 1 315 ? -12.469 23.188 17.578 1 98.62 315 GLY A CA 1
ATOM 2454 C C . GLY A 1 315 ? -12.227 22.969 16.094 1 98.62 315 GLY A C 1
ATOM 2455 O O . GLY A 1 315 ? -11.078 22.938 15.648 1 98.62 315 GLY A O 1
ATOM 2456 N N . CYS A 1 316 ? -13.305 22.672 15.352 1 98.56 316 CYS A N 1
ATOM 2457 C CA . CYS A 1 316 ? -13.312 22.406 13.922 1 98.56 316 CYS A CA 1
ATOM 2458 C C . CYS A 1 316 ? -14.492 23.109 13.242 1 98.56 316 CYS A C 1
ATOM 2460 O O . CYS A 1 316 ? -15.367 23.656 13.914 1 98.56 316 CYS A O 1
ATOM 2462 N N . THR A 1 317 ? -14.43 23.094 11.922 1 98.56 317 THR A N 1
ATOM 2463 C CA . THR A 1 317 ? -15.562 23.578 11.148 1 98.56 317 THR A CA 1
ATOM 2464 C C . THR A 1 317 ? -16.516 22.438 10.812 1 98.56 317 THR A C 1
ATOM 2466 O O . THR A 1 317 ? -16.156 21.266 10.945 1 98.56 317 THR A O 1
ATOM 2469 N N . GLU A 1 318 ? -17.609 22.766 10.391 1 97.38 318 GLU A N 1
ATOM 2470 C CA . GLU A 1 318 ? -18.688 21.812 10.18 1 97.38 318 GLU A CA 1
ATOM 2471 C C . GLU A 1 318 ? -18.375 20.859 9.023 1 97.38 318 GLU A C 1
ATOM 2473 O O . GLU A 1 318 ? -18.734 19.688 9.062 1 97.38 318 GLU A O 1
ATOM 2478 N N . ASP A 1 319 ? -17.719 21.359 7.98 1 97.19 319 ASP A N 1
ATOM 2479 C CA . ASP A 1 319 ? -17.469 20.594 6.766 1 97.19 319 ASP A CA 1
ATOM 2480 C C . ASP A 1 319 ? -15.984 20.625 6.391 1 97.19 319 ASP A C 1
ATOM 2482 O O . ASP A 1 319 ? -15.633 20.969 5.258 1 97.19 319 ASP A O 1
ATOM 2486 N N . GLU A 1 320 ? -15.125 20.188 7.316 1 97.19 320 GLU A N 1
ATOM 2487 C CA . GLU A 1 320 ? -13.68 20.219 7.152 1 97.19 320 GLU A CA 1
ATOM 2488 C C . GLU A 1 320 ? -13.25 19.547 5.848 1 97.19 320 GLU A C 1
ATOM 2490 O O . GLU A 1 320 ? -12.359 20.031 5.152 1 97.19 320 GLU A O 1
ATOM 2495 N N . GLY A 1 321 ? -13.977 18.5 5.488 1 95.38 321 GLY A N 1
ATOM 2496 C CA . GLY A 1 321 ? -13.562 17.609 4.41 1 95.38 321 GLY A CA 1
ATOM 2497 C C . GLY A 1 321 ? -13.719 18.234 3.037 1 95.38 321 GLY A C 1
ATOM 2498 O O . GLY A 1 321 ? -13.234 17.688 2.045 1 95.38 321 GLY A O 1
ATOM 2499 N N . VAL A 1 322 ? -14.305 19.422 2.957 1 94 322 VAL A N 1
ATOM 2500 C CA . VAL A 1 322 ? -14.469 20.109 1.681 1 94 322 VAL A CA 1
ATOM 2501 C C . VAL A 1 322 ? -13.102 20.438 1.084 1 94 322 VAL A C 1
ATOM 2503 O O . VAL A 1 322 ? -12.938 20.422 -0.138 1 94 322 VAL A O 1
ATOM 2506 N N . ILE A 1 323 ? -12.156 20.562 1.969 1 91.81 323 ILE A N 1
ATOM 2507 C CA . ILE A 1 323 ? -10.812 20.891 1.508 1 91.81 323 ILE A CA 1
ATOM 2508 C C . ILE A 1 323 ? -10.281 19.75 0.644 1 91.81 323 ILE A C 1
ATOM 2510 O O . ILE A 1 323 ? -9.602 19.984 -0.362 1 91.81 323 ILE A O 1
ATOM 2514 N N . ARG A 1 324 ? -10.555 18.547 1.041 1 90.44 324 ARG A N 1
ATOM 2515 C CA . ARG A 1 324 ? -10.078 17.391 0.271 1 90.44 324 ARG A CA 1
ATOM 2516 C C . ARG A 1 324 ? -10.891 17.219 -1.006 1 90.44 324 ARG A C 1
ATOM 2518 O O . ARG A 1 324 ? -10.359 16.797 -2.035 1 90.44 324 ARG A O 1
ATOM 2525 N N . LEU A 1 325 ? -12.148 17.438 -0.921 1 87.25 325 LEU A N 1
ATOM 2526 C CA . LEU A 1 325 ? -13.016 17.344 -2.092 1 87.25 325 LEU A CA 1
ATOM 2527 C C . LEU A 1 325 ? -12.5 18.234 -3.221 1 87.25 325 LEU A C 1
ATOM 2529 O O . LEU A 1 325 ? -12.508 17.828 -4.387 1 87.25 325 LEU A O 1
ATOM 2533 N N . GLY A 1 326 ? -12.062 19.422 -2.826 1 84 326 GLY A N 1
ATOM 2534 C CA . GLY A 1 326 ? -11.602 20.375 -3.826 1 84 326 GLY A CA 1
ATOM 2535 C C . GLY A 1 326 ? -10.266 19.984 -4.441 1 84 326 GLY A C 1
ATOM 2536 O O . GLY A 1 326 ? -9.938 20.438 -5.543 1 84 326 GLY A O 1
ATOM 2537 N N . LEU A 1 327 ? -9.562 19.094 -3.783 1 80.5 327 LEU A N 1
ATOM 2538 C CA . LEU A 1 327 ? -8.203 18.781 -4.215 1 80.5 327 LEU A CA 1
ATOM 2539 C C . LEU A 1 327 ? -8.125 17.391 -4.836 1 80.5 327 LEU A C 1
ATOM 2541 O O . LEU A 1 327 ? -7.066 16.984 -5.312 1 80.5 327 LEU A O 1
ATOM 2545 N N . LEU A 1 328 ? -9.234 16.672 -4.812 1 85.12 328 LEU A N 1
ATOM 2546 C CA . LEU A 1 328 ? -9.156 15.297 -5.293 1 85.12 328 LEU A CA 1
ATOM 2547 C C . LEU A 1 328 ? -9.906 15.141 -6.613 1 85.12 328 LEU A C 1
ATOM 2549 O O . LEU A 1 328 ? -10.727 15.984 -6.969 1 85.12 328 LEU A O 1
ATOM 2553 N N . ASN A 1 329 ? -9.57 14.133 -7.355 1 85.56 329 ASN A N 1
ATOM 2554 C CA . ASN A 1 329 ? -10.336 13.656 -8.5 1 85.56 329 ASN A CA 1
ATOM 2555 C C . ASN A 1 329 ? -11.367 12.609 -8.086 1 85.56 329 ASN A C 1
ATOM 2557 O O . ASN A 1 329 ? -11.008 11.492 -7.715 1 85.56 329 ASN A O 1
ATOM 2561 N N . ILE A 1 330 ? -12.586 12.992 -8.227 1 85.94 330 ILE A N 1
ATOM 2562 C CA . ILE A 1 330 ? -13.672 12.18 -7.688 1 85.94 330 ILE A CA 1
ATOM 2563 C C . ILE A 1 330 ? -13.695 10.82 -8.391 1 85.94 330 ILE A C 1
ATOM 2565 O O . ILE A 1 330 ? -13.961 9.797 -7.758 1 85.94 330 ILE A O 1
ATOM 2569 N N . ASP A 1 331 ? -13.438 10.781 -9.68 1 83.94 331 ASP A N 1
ATOM 2570 C CA . ASP A 1 331 ? -13.461 9.516 -10.406 1 83.94 331 ASP A CA 1
ATOM 2571 C C . ASP A 1 331 ? -12.328 8.602 -9.953 1 83.94 331 ASP A C 1
ATOM 2573 O O . ASP A 1 331 ? -12.531 7.395 -9.789 1 83.94 331 ASP A O 1
ATOM 2577 N N . GLU A 1 332 ? -11.203 9.195 -9.758 1 84.44 332 GLU A N 1
ATOM 2578 C CA . GLU A 1 332 ? -10.078 8.422 -9.234 1 84.44 332 GLU A CA 1
ATOM 2579 C C . GLU A 1 332 ? -10.367 7.898 -7.832 1 84.44 332 GLU A C 1
ATOM 2581 O O . GLU A 1 332 ? -9.977 6.781 -7.488 1 84.44 332 GLU A O 1
ATOM 2586 N N . PHE A 1 333 ? -11.008 8.766 -7.094 1 88.56 333 PHE A N 1
ATOM 2587 C CA . PHE A 1 333 ? -11.375 8.352 -5.746 1 88.56 333 PHE A CA 1
ATOM 2588 C C . PHE A 1 333 ? -12.344 7.172 -5.785 1 88.56 333 PHE A C 1
ATOM 2590 O O . PHE A 1 333 ? -12.195 6.215 -5.02 1 88.56 333 PHE A O 1
ATOM 2597 N N . LYS A 1 334 ? -13.297 7.25 -6.633 1 84.5 334 LYS A N 1
ATOM 2598 C CA . LYS A 1 334 ? -14.281 6.18 -6.785 1 84.5 334 LYS A CA 1
ATOM 2599 C C . LYS A 1 334 ? -13.602 4.859 -7.148 1 84.5 334 LYS A C 1
ATOM 2601 O O . LYS A 1 334 ? -13.961 3.805 -6.621 1 84.5 334 LYS A O 1
ATOM 2606 N N . ASP A 1 335 ? -12.602 4.969 -7.973 1 80.38 335 ASP A N 1
ATOM 2607 C CA . ASP A 1 335 ? -11.867 3.781 -8.391 1 80.38 335 ASP A CA 1
ATOM 2608 C C . ASP A 1 335 ? -11.086 3.176 -7.227 1 80.38 335 ASP A C 1
ATOM 2610 O O . ASP A 1 335 ? -10.914 1.956 -7.156 1 80.38 335 ASP A O 1
ATOM 2614 N N . ASN A 1 336 ? -10.672 3.98 -6.348 1 87 336 ASN A N 1
ATOM 2615 C CA . ASN A 1 336 ? -9.844 3.531 -5.23 1 87 336 ASN A CA 1
ATOM 2616 C C . ASN A 1 336 ? -10.695 3.004 -4.082 1 87 336 ASN A C 1
ATOM 2618 O O . ASN A 1 336 ? -10.18 2.369 -3.16 1 87 336 ASN A O 1
ATOM 2622 N N . LEU A 1 337 ? -12.008 3.199 -4.156 1 85.88 337 LEU A N 1
ATOM 2623 C CA . LEU A 1 337 ? -12.891 2.777 -3.074 1 85.88 337 LEU A CA 1
ATOM 2624 C C . LEU A 1 337 ? -12.852 1.261 -2.906 1 85.88 337 LEU A C 1
ATOM 2626 O O . LEU A 1 337 ? -13.195 0.743 -1.839 1 85.88 337 LEU A O 1
ATOM 2630 N N . ASN A 1 338 ? -12.438 0.559 -3.959 1 80.31 338 ASN A N 1
ATOM 2631 C CA . ASN A 1 338 ? -12.375 -0.896 -3.863 1 80.31 338 ASN A CA 1
ATOM 2632 C C . ASN A 1 338 ? -11.008 -1.367 -3.379 1 80.31 338 ASN A C 1
ATOM 2634 O O . ASN A 1 338 ? -10.805 -2.561 -3.158 1 80.31 338 ASN A O 1
ATOM 2638 N N . ILE A 1 339 ? -10.086 -0.438 -3.227 1 88.69 339 ILE A N 1
ATOM 2639 C CA . ILE A 1 339 ? -8.781 -0.713 -2.635 1 88.69 339 ILE A CA 1
ATOM 2640 C C . ILE A 1 339 ? -8.859 -0.541 -1.119 1 88.69 339 ILE A C 1
ATOM 2642 O O . ILE A 1 339 ? -8.883 0.585 -0.616 1 88.69 339 ILE A O 1
ATOM 2646 N N . LEU A 1 340 ? -8.828 -1.566 -0.399 1 87.5 340 LEU A N 1
ATOM 2647 C CA . LEU A 1 340 ? -9.289 -1.604 0.984 1 87.5 340 LEU A CA 1
ATOM 2648 C C . LEU A 1 340 ? -8.352 -0.809 1.89 1 87.5 340 LEU A C 1
ATOM 2650 O O . LEU A 1 340 ? -8.797 -0.188 2.857 1 87.5 340 LEU A O 1
ATOM 2654 N N . ASP A 1 341 ? -7.074 -0.835 1.591 1 92.06 341 ASP A N 1
ATOM 2655 C CA . ASP A 1 341 ? -6.164 -0.149 2.502 1 92.06 341 ASP A CA 1
ATOM 2656 C C . ASP A 1 341 ? -6.109 1.347 2.203 1 92.06 341 ASP A C 1
ATOM 2658 O O . ASP A 1 341 ? -5.496 2.113 2.945 1 92.06 341 ASP A O 1
ATOM 2662 N N . PHE A 1 342 ? -6.84 1.853 1.235 1 91.81 342 PHE A N 1
ATOM 2663 C CA . PHE A 1 342 ? -6.859 3.242 0.798 1 91.81 342 PHE A CA 1
ATOM 2664 C C . PHE A 1 342 ? -7.504 4.133 1.854 1 91.81 342 PHE A C 1
ATOM 2666 O O . PHE A 1 342 ? -7.078 5.27 2.059 1 91.81 342 PHE A O 1
ATOM 2673 N N . LEU A 1 343 ? -8.516 3.598 2.516 1 93.5 343 LEU A N 1
ATOM 2674 C CA . LEU A 1 343 ? -9.297 4.395 3.453 1 93.5 343 LEU A CA 1
ATOM 2675 C C . LEU A 1 343 ? -8.75 4.258 4.871 1 93.5 343 LEU A C 1
ATOM 2677 O O . LEU A 1 343 ? -9.203 4.945 5.785 1 93.5 343 LEU A O 1
ATOM 2681 N N . VAL A 1 344 ? -7.762 3.391 5.082 1 95.75 344 VAL A N 1
ATOM 2682 C CA . VAL A 1 344 ? -7.297 3.072 6.426 1 95.75 344 VAL A CA 1
ATOM 2683 C C . VAL A 1 344 ? -6.516 4.25 6.996 1 95.75 344 VAL A C 1
ATOM 2685 O O . VAL A 1 344 ? -5.605 4.773 6.348 1 95.75 344 VAL A O 1
ATOM 2688 N N . PRO A 1 345 ? -6.828 4.715 8.195 1 94.75 345 PRO A N 1
ATOM 2689 C CA . PRO A 1 345 ? -6.074 5.805 8.812 1 94.75 345 PRO A CA 1
ATOM 2690 C C . PRO A 1 345 ? -4.602 5.465 9.023 1 94.75 345 PRO A C 1
ATOM 2692 O O . PRO A 1 345 ? -4.273 4.32 9.352 1 94.75 345 PRO A O 1
ATOM 2695 N N . THR A 1 346 ? -3.764 6.41 8.961 1 91.31 346 THR A N 1
ATOM 2696 C CA . THR A 1 346 ? -2.314 6.25 8.961 1 91.31 346 THR A CA 1
ATOM 2697 C C . THR A 1 346 ? -1.844 5.566 10.242 1 91.31 346 THR A C 1
ATOM 2699 O O . THR A 1 346 ? -1.006 4.66 10.195 1 91.31 346 THR A O 1
ATOM 2702 N N . PRO A 1 347 ? -2.377 5.953 11.469 1 93 347 PRO A N 1
ATOM 2703 C CA . PRO A 1 347 ? -1.892 5.281 12.672 1 93 347 PRO A CA 1
ATOM 2704 C C . PRO A 1 347 ? -2.148 3.777 12.656 1 93 347 PRO A C 1
ATOM 2706 O O . PRO A 1 347 ? -1.342 3.004 13.18 1 93 347 PRO A O 1
ATOM 2709 N N . ILE A 1 348 ? -3.252 3.414 12.062 1 95.62 348 ILE A N 1
ATOM 2710 C CA . ILE A 1 348 ? -3.584 1.996 11.977 1 95.62 348 ILE A CA 1
ATOM 2711 C C . ILE A 1 348 ? -2.719 1.327 10.914 1 95.62 348 ILE A C 1
ATOM 2713 O O . ILE A 1 348 ? -2.225 0.215 11.117 1 95.62 348 ILE A O 1
ATOM 2717 N N . LEU A 1 349 ? -2.477 1.974 9.805 1 92.94 349 LEU A N 1
ATOM 2718 C CA . LEU A 1 349 ? -1.599 1.462 8.758 1 92.94 349 LEU A CA 1
ATOM 2719 C C . LEU A 1 349 ? -0.208 1.168 9.305 1 92.94 349 LEU A C 1
ATOM 2721 O O . LEU A 1 349 ? 0.362 0.109 9.039 1 92.94 349 LEU A O 1
ATOM 2725 N N . LEU A 1 350 ? 0.321 2.1 10.086 1 91.56 350 LEU A N 1
ATOM 2726 C CA . LEU A 1 350 ? 1.704 2.045 10.547 1 91.56 350 LEU A CA 1
ATOM 2727 C C . LEU A 1 350 ? 1.897 0.917 11.555 1 91.56 350 LEU A C 1
ATOM 2729 O O . LEU A 1 350 ? 2.982 0.335 11.641 1 91.56 350 LEU A O 1
ATOM 2733 N N . ASN A 1 351 ? 0.807 0.582 12.242 1 93.44 351 ASN A N 1
ATOM 2734 C CA . ASN A 1 351 ? 1.034 -0.246 13.422 1 93.44 351 ASN A CA 1
ATOM 2735 C C . ASN A 1 351 ? 0.3 -1.58 13.32 1 93.44 351 ASN A C 1
ATOM 2737 O O . ASN A 1 351 ? 0.304 -2.369 14.273 1 93.44 351 ASN A O 1
ATOM 2741 N N . ASN A 1 352 ? -0.38 -1.816 12.195 1 95.38 352 ASN A N 1
ATOM 2742 C CA . ASN A 1 352 ? -1.113 -3.066 12.023 1 95.38 352 ASN A CA 1
ATOM 2743 C C . ASN A 1 352 ? -0.711 -3.785 10.742 1 95.38 352 ASN A C 1
ATOM 2745 O O . ASN A 1 352 ? -0.422 -3.143 9.734 1 95.38 352 ASN A O 1
ATOM 2749 N N . PRO A 1 353 ? -0.65 -5.156 10.82 1 94.06 353 PRO A N 1
ATOM 2750 C CA . PRO A 1 353 ? -0.414 -5.902 9.578 1 94.06 353 PRO A CA 1
ATOM 2751 C C . PRO A 1 353 ? -1.507 -5.676 8.539 1 94.06 353 PRO A C 1
ATOM 2753 O O . PRO A 1 353 ? -2.592 -5.191 8.867 1 94.06 353 PRO A O 1
ATOM 2756 N N . LEU A 1 354 ? -1.231 -5.941 7.309 1 91.12 354 LEU A N 1
ATOM 2757 C CA . LEU A 1 354 ? -2.111 -5.652 6.18 1 91.12 354 LEU A CA 1
ATOM 2758 C C . LEU A 1 354 ? -3.461 -6.34 6.355 1 91.12 354 LEU A C 1
ATOM 2760 O O . LEU A 1 354 ? -4.5 -5.766 6.016 1 91.12 354 LEU A O 1
ATOM 2764 N N . ASN A 1 355 ? -3.484 -7.562 6.871 1 90.44 355 ASN A N 1
ATOM 2765 C CA . ASN A 1 355 ? -4.758 -8.258 7.023 1 90.44 355 ASN A CA 1
ATOM 2766 C C . ASN A 1 355 ? -5.707 -7.492 7.941 1 90.44 355 ASN A C 1
ATOM 2768 O O . ASN A 1 355 ? -6.906 -7.414 7.672 1 90.44 355 ASN A O 1
ATOM 2772 N N . LYS A 1 356 ? -5.176 -6.945 8.977 1 94.5 356 LYS A N 1
ATOM 2773 C CA . LYS A 1 356 ? -5.98 -6.129 9.883 1 94.5 356 LYS A CA 1
ATOM 2774 C C . LYS A 1 356 ? -6.355 -4.797 9.242 1 94.5 356 LYS A C 1
ATOM 2776 O O . LYS A 1 356 ? -7.453 -4.285 9.453 1 94.5 356 LYS A O 1
ATOM 2781 N N . GLN A 1 357 ? -5.43 -4.25 8.508 1 94.88 357 GLN A N 1
ATOM 2782 C CA . GLN A 1 357 ? -5.723 -3.025 7.77 1 94.88 357 GLN A CA 1
ATOM 2783 C C . GLN A 1 357 ? -6.918 -3.217 6.84 1 94.88 357 GLN A C 1
ATOM 2785 O O . GLN A 1 357 ? -7.789 -2.348 6.754 1 94.88 357 GLN A O 1
ATOM 2790 N N . LEU A 1 358 ? -6.945 -4.359 6.199 1 92.81 358 LEU A N 1
ATOM 2791 C CA . LEU A 1 358 ? -8.031 -4.645 5.258 1 92.81 358 LEU A CA 1
ATOM 2792 C C . LEU A 1 358 ? -9.367 -4.738 5.984 1 92.81 358 LEU A C 1
ATOM 2794 O O . LEU A 1 358 ? -10.398 -4.32 5.453 1 92.81 358 LEU A O 1
ATOM 2798 N N . ASP A 1 359 ? -9.352 -5.27 7.176 1 94.31 359 ASP A N 1
ATOM 2799 C CA . ASP A 1 359 ? -10.555 -5.309 7.992 1 94.31 359 ASP A CA 1
ATOM 2800 C C . ASP A 1 359 ? -11.062 -3.9 8.297 1 94.31 359 ASP A C 1
ATOM 2802 O O . ASP A 1 359 ? -12.258 -3.629 8.172 1 94.31 359 ASP A O 1
ATOM 2806 N N . VAL A 1 360 ? -10.18 -3.037 8.641 1 96.88 360 VAL A N 1
ATOM 2807 C CA . VAL A 1 360 ? -10.523 -1.651 8.945 1 96.88 360 VAL A CA 1
ATOM 2808 C C . VAL A 1 360 ? -11.062 -0.967 7.688 1 96.88 360 VAL A C 1
ATOM 2810 O O . VAL A 1 360 ? -12.062 -0.254 7.742 1 96.88 360 VAL A O 1
ATOM 2813 N N . GLY A 1 361 ? -10.328 -1.209 6.574 1 94.5 361 GLY A N 1
ATOM 2814 C CA . GLY A 1 361 ? -10.781 -0.651 5.312 1 94.5 361 GLY A CA 1
ATOM 2815 C C . GLY A 1 361 ? -12.203 -1.053 4.961 1 94.5 361 GLY A C 1
ATOM 2816 O O . GLY A 1 361 ? -12.992 -0.225 4.5 1 94.5 361 GLY A O 1
ATOM 2817 N N . ARG A 1 362 ? -12.594 -2.318 5.195 1 91.12 362 ARG A N 1
ATOM 2818 C CA . ARG A 1 362 ? -13.945 -2.814 4.938 1 91.12 362 ARG A CA 1
ATOM 2819 C C . ARG A 1 362 ? -14.969 -2.105 5.816 1 91.12 362 ARG A C 1
ATOM 2821 O O . ARG A 1 362 ? -16.047 -1.727 5.348 1 91.12 362 ARG A O 1
ATOM 2828 N N . LYS A 1 363 ? -14.633 -1.97 7.09 1 94.31 363 LYS A N 1
ATOM 2829 C CA . LYS A 1 363 ? -15.531 -1.309 8.031 1 94.31 363 LYS A CA 1
ATOM 2830 C C . LYS A 1 363 ? -15.773 0.143 7.633 1 94.31 363 LYS A C 1
ATOM 2832 O O . LYS A 1 363 ? -16.922 0.606 7.625 1 94.31 363 LYS A O 1
ATOM 2837 N N . LEU A 1 364 ? -14.734 0.866 7.254 1 96 364 LEU A N 1
ATOM 2838 C CA . LEU A 1 364 ? -14.844 2.275 6.895 1 96 364 LEU A CA 1
ATOM 2839 C C . LEU A 1 364 ? -15.594 2.441 5.574 1 96 364 LEU A C 1
ATOM 2841 O O . LEU A 1 364 ? -16.438 3.326 5.445 1 96 364 LEU A O 1
ATOM 2845 N N . ARG A 1 365 ? -15.242 1.584 4.59 1 91.94 365 ARG A N 1
ATOM 2846 C CA . ARG A 1 365 ? -15.945 1.642 3.312 1 91.94 365 ARG A CA 1
ATOM 2847 C C . ARG A 1 365 ? -17.438 1.421 3.498 1 91.94 365 ARG A C 1
ATOM 2849 O O . ARG A 1 365 ? -18.25 2.143 2.92 1 91.94 365 ARG A O 1
ATOM 2856 N N . LYS A 1 366 ? -17.812 0.419 4.273 1 89.94 366 LYS A N 1
ATOM 2857 C CA . LYS A 1 366 ? -19.203 0.112 4.523 1 89.94 366 LYS A CA 1
ATOM 2858 C C . LYS A 1 366 ? -19.906 1.265 5.242 1 89.94 366 LYS A C 1
ATOM 2860 O O . LYS A 1 366 ? -21.031 1.639 4.891 1 89.94 366 LYS A O 1
ATOM 2865 N N . TYR A 1 367 ? -19.266 1.844 6.207 1 94.62 367 TYR A N 1
ATOM 2866 C CA . TYR A 1 367 ? -19.859 2.893 7.027 1 94.62 367 TYR A CA 1
ATOM 2867 C C . TYR A 1 367 ? -20.109 4.148 6.203 1 94.62 367 TYR A C 1
ATOM 2869 O O . TYR A 1 367 ? -21.188 4.742 6.293 1 94.62 367 TYR A O 1
ATOM 2877 N N . TYR A 1 368 ? -19.219 4.531 5.371 1 94.81 368 TYR A N 1
ATOM 2878 C CA . TYR A 1 368 ? -19.328 5.82 4.699 1 94.81 368 TYR A CA 1
ATOM 2879 C C . TYR A 1 368 ? -19.938 5.664 3.312 1 94.81 368 TYR A C 1
ATOM 2881 O O . TYR A 1 368 ? -20.688 6.531 2.854 1 94.81 368 TYR A O 1
ATOM 2889 N N . PHE A 1 369 ? -19.641 4.609 2.629 1 88.88 369 PHE A N 1
ATOM 2890 C CA . PHE A 1 369 ? -19.953 4.578 1.203 1 88.88 369 PHE A CA 1
ATOM 2891 C C . PHE A 1 369 ? -20.922 3.449 0.881 1 88.88 369 PHE A C 1
ATOM 2893 O O . PHE A 1 369 ? -21.562 3.455 -0.173 1 88.88 369 PHE A O 1
ATOM 2900 N N . GLY A 1 370 ? -21.062 2.648 1.875 1 78.38 370 GLY A N 1
ATOM 2901 C CA . GLY A 1 370 ? -22.031 1.578 1.698 1 78.38 370 GLY A CA 1
ATOM 2902 C C . GLY A 1 370 ? -21.781 0.743 0.458 1 78.38 370 GLY A C 1
ATOM 2903 O O . GLY A 1 370 ? -20.641 0.61 0.017 1 78.38 370 GLY A O 1
ATOM 2904 N N . ASP A 1 371 ? -22.766 0.143 0.041 1 63.81 371 ASP A N 1
ATOM 2905 C CA . ASP A 1 371 ? -22.656 -0.802 -1.066 1 63.81 371 ASP A CA 1
ATOM 2906 C C . ASP A 1 371 ? -22.938 -0.118 -2.402 1 63.81 371 ASP A C 1
ATOM 2908 O O . ASP A 1 371 ? -22.594 -0.643 -3.461 1 63.81 371 ASP A O 1
ATOM 2912 N N . ASN A 1 372 ? -23.609 0.996 -2.309 1 62.28 372 ASN A N 1
ATOM 2913 C CA . ASN A 1 372 ? -24.047 1.612 -3.553 1 62.28 372 ASN A CA 1
ATOM 2914 C C . ASN A 1 372 ? -23.688 3.092 -3.607 1 62.28 372 ASN A C 1
ATOM 2916 O O . ASN A 1 372 ? -24.047 3.861 -2.717 1 62.28 372 ASN A O 1
ATOM 2920 N N . VAL A 1 373 ? -22.641 3.328 -4.383 1 59.94 373 VAL A N 1
ATOM 2921 C CA . VAL A 1 373 ? -22.344 4.727 -4.672 1 59.94 373 VAL A CA 1
ATOM 2922 C C . VAL A 1 373 ? -23.141 5.184 -5.895 1 59.94 373 VAL A C 1
ATOM 2924 O O . VAL A 1 373 ? -22.875 4.727 -7.012 1 59.94 373 VAL A O 1
ATOM 2927 N N . GLN A 1 374 ? -24.391 5.66 -5.688 1 60.97 374 GLN A N 1
ATOM 2928 C CA . GLN A 1 374 ? -25.344 5.906 -6.762 1 60.97 374 GLN A CA 1
ATOM 2929 C C . GLN A 1 374 ? -25 7.184 -7.52 1 60.97 374 GLN A C 1
ATOM 2931 O O . GLN A 1 374 ? -24.797 7.156 -8.734 1 60.97 374 GLN A O 1
ATOM 2936 N N . SER A 1 375 ? -25.141 8.453 -6.832 1 67.19 375 SER A N 1
ATOM 2937 C CA . SER A 1 375 ? -24.969 9.742 -7.488 1 67.19 375 SER A CA 1
ATOM 2938 C C . SER A 1 375 ? -23.656 10.406 -7.047 1 67.19 375 SER A C 1
ATOM 2940 O O . SER A 1 375 ? -23.172 10.156 -5.941 1 67.19 375 SER A O 1
ATOM 2942 N N . LYS A 1 376 ? -23.234 11.211 -7.977 1 73.19 376 LYS A N 1
ATOM 2943 C CA . LYS A 1 376 ? -22.031 12 -7.719 1 73.19 376 LYS A CA 1
ATOM 2944 C C . LYS A 1 376 ? -22.203 12.875 -6.477 1 73.19 376 LYS A C 1
ATOM 2946 O O . LYS A 1 376 ? -21.281 13.016 -5.68 1 73.19 376 LYS A O 1
ATOM 2951 N N . SER A 1 377 ? -23.391 13.492 -6.281 1 72.56 377 SER A N 1
ATOM 2952 C CA . SER A 1 377 ? -23.641 14.359 -5.137 1 72.56 377 SER A CA 1
ATOM 2953 C C . SER A 1 377 ? -23.594 13.578 -3.83 1 72.56 377 SER A C 1
ATOM 2955 O O . SER A 1 377 ? -23.094 14.07 -2.82 1 72.56 377 SER A O 1
ATOM 2957 N N . ASN A 1 378 ? -24.062 12.469 -3.961 1 83.38 378 ASN A N 1
ATOM 2958 C CA . ASN A 1 378 ? -24.031 11.609 -2.783 1 83.38 378 ASN A CA 1
ATOM 2959 C C . ASN A 1 378 ? -22.609 11.195 -2.426 1 83.38 378 ASN A C 1
ATOM 2961 O O . ASN A 1 378 ? -22.234 11.195 -1.252 1 83.38 378 ASN A O 1
ATOM 2965 N N . LEU A 1 379 ? -21.875 11.039 -3.479 1 88.56 379 LEU A N 1
ATOM 2966 C CA . LEU A 1 379 ? -20.484 10.648 -3.252 1 88.56 379 LEU A CA 1
ATOM 2967 C C . LEU A 1 379 ? -19.688 11.805 -2.648 1 88.56 379 LEU A C 1
ATOM 2969 O O . LEU A 1 379 ? -18.875 11.594 -1.746 1 88.56 379 LEU A O 1
ATOM 2973 N N . SER A 1 380 ? -19.984 13.023 -3.068 1 90.69 380 SER A N 1
ATOM 2974 C CA . SER A 1 380 ? -19.297 14.195 -2.547 1 90.69 380 SER A CA 1
ATOM 2975 C C . SER A 1 380 ? -19.562 14.375 -1.055 1 90.69 380 SER A C 1
ATOM 2977 O O . SER A 1 380 ? -18.641 14.664 -0.287 1 90.69 380 SER A O 1
ATOM 2979 N N . GLU A 1 381 ? -20.781 14.18 -0.688 1 91.81 381 GLU A N 1
ATOM 2980 C CA . GLU A 1 381 ? -21.156 14.328 0.717 1 91.81 381 GLU A CA 1
ATOM 2981 C C . GLU A 1 381 ? -20.453 13.289 1.584 1 91.81 381 GLU A C 1
ATOM 2983 O O . GLU A 1 381 ? -20.016 13.594 2.693 1 91.81 381 GLU A O 1
ATOM 2988 N N . LYS A 1 382 ? -20.391 12.07 1.042 1 93.62 382 LYS A N 1
ATOM 2989 C CA . LYS A 1 382 ? -19.734 10.992 1.772 1 93.62 382 LYS A CA 1
ATOM 2990 C C . LYS A 1 382 ? -18.234 11.242 1.897 1 93.62 382 LYS A C 1
ATOM 2992 O O . LYS A 1 382 ? -17.641 10.953 2.938 1 93.62 382 LYS A O 1
ATOM 2997 N N . ILE A 1 383 ? -17.703 11.797 0.859 1 93.12 383 ILE A N 1
ATOM 2998 C CA . ILE A 1 383 ? -16.281 12.141 0.852 1 93.12 383 ILE A CA 1
ATOM 2999 C C . ILE A 1 383 ? -16 13.211 1.9 1 93.12 383 ILE A C 1
ATOM 3001 O O . ILE A 1 383 ? -15.047 13.102 2.672 1 93.12 383 ILE A O 1
ATOM 3005 N N . ILE A 1 384 ? -16.844 14.219 1.995 1 95.06 384 ILE A N 1
ATOM 3006 C CA . ILE A 1 384 ? -16.688 15.305 2.959 1 95.06 384 ILE A CA 1
ATOM 3007 C C . ILE A 1 384 ? -16.734 14.742 4.379 1 95.06 384 ILE A C 1
ATOM 3009 O O . ILE A 1 384 ? -15.891 15.07 5.211 1 95.06 384 ILE A O 1
ATOM 3013 N N . LYS A 1 385 ? -17.656 13.867 4.594 1 95.81 385 LYS A N 1
ATOM 3014 C CA . LYS A 1 385 ? -17.828 13.297 5.926 1 95.81 385 LYS A CA 1
ATOM 3015 C C . LYS A 1 385 ? -16.609 12.469 6.32 1 95.81 385 LYS A C 1
ATOM 3017 O O . LYS A 1 385 ? -16.062 12.625 7.418 1 95.81 385 LYS A O 1
ATOM 3022 N N . PHE A 1 386 ? -16.203 11.648 5.43 1 96.19 386 PHE A N 1
ATOM 3023 C CA . PHE A 1 386 ? -15.07 10.789 5.715 1 96.19 386 PHE A CA 1
ATOM 3024 C C . PHE A 1 386 ? -13.812 11.609 5.988 1 96.19 386 PHE A C 1
ATOM 3026 O O . PHE A 1 386 ? -13.148 11.422 7.008 1 96.19 386 PHE A O 1
ATOM 3033 N N . TYR A 1 387 ? -13.523 12.57 5.16 1 95.25 387 TYR A N 1
ATOM 3034 C CA . TYR A 1 387 ? -12.266 13.297 5.273 1 95.25 387 TYR A CA 1
ATOM 3035 C C . TYR A 1 387 ? -12.328 14.32 6.398 1 95.25 387 TYR A C 1
ATOM 3037 O O . TYR A 1 387 ? -11.297 14.734 6.93 1 95.25 387 TYR A O 1
ATOM 3045 N N . SER A 1 388 ? -13.523 14.797 6.758 1 97.5 388 SER A N 1
ATOM 3046 C CA . SER A 1 388 ? -13.625 15.625 7.953 1 97.5 388 SER A CA 1
ATOM 3047 C C . SER A 1 388 ? -13.117 14.883 9.188 1 97.5 388 SER A C 1
ATOM 3049 O O . SER A 1 388 ? -12.336 15.438 9.969 1 97.5 388 SER A O 1
ATOM 3051 N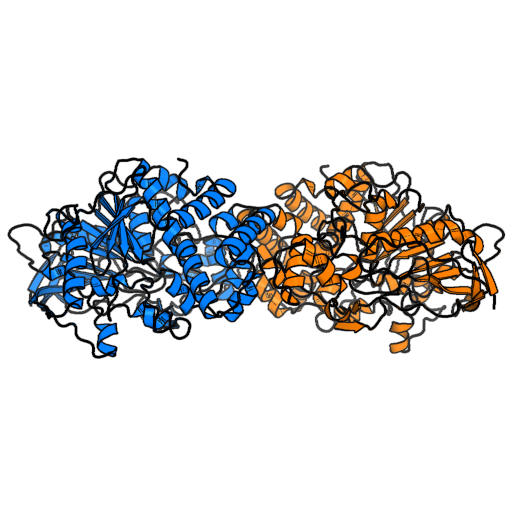 N . MET A 1 389 ? -13.555 13.617 9.258 1 97.56 389 MET A N 1
ATOM 3052 C CA . MET A 1 389 ? -13.18 12.797 10.406 1 97.56 389 MET A CA 1
ATOM 3053 C C . MET A 1 389 ? -11.711 12.391 10.328 1 97.56 389 MET A C 1
ATOM 3055 O O . MET A 1 389 ? -10.961 12.562 11.297 1 97.56 389 MET A O 1
ATOM 3059 N N . GLU A 1 390 ? -11.32 11.969 9.234 1 95.81 390 GLU A N 1
ATOM 3060 C CA . GLU A 1 390 ? -9.992 11.383 9.047 1 95.81 390 GLU A CA 1
ATOM 3061 C C . GLU A 1 390 ? -8.898 12.438 9.227 1 95.81 390 GLU A C 1
ATOM 3063 O O . GLU A 1 390 ? -7.848 12.156 9.797 1 95.81 390 GLU A O 1
ATOM 3068 N N . MET A 1 391 ? -9.148 13.641 8.805 1 95.5 391 MET A N 1
ATOM 3069 C CA . MET A 1 391 ? -8.062 14.617 8.742 1 95.5 391 MET A CA 1
ATOM 3070 C C . MET A 1 391 ? -8.086 15.547 9.953 1 95.5 391 MET A C 1
ATOM 3072 O O . MET A 1 391 ? -7.047 16.062 10.367 1 95.5 391 MET A O 1
ATOM 3076 N N . PHE A 1 392 ? -9.359 15.742 10.516 1 97.88 392 PHE A N 1
ATOM 3077 C CA . PHE A 1 392 ? -9.398 16.844 11.469 1 97.88 392 PHE A CA 1
ATOM 3078 C C . PHE A 1 392 ? -10.211 16.469 12.703 1 97.88 392 PHE A C 1
ATOM 3080 O O . PHE A 1 392 ? -9.656 16.344 13.797 1 97.88 392 PHE A O 1
ATOM 3087 N N . VAL A 1 393 ? -11.469 16.141 12.508 1 98.5 393 VAL A N 1
ATOM 3088 C CA . VAL A 1 393 ? -12.445 16.094 13.586 1 98.5 393 VAL A CA 1
ATOM 3089 C C . VAL A 1 393 ? -12.039 15.039 14.609 1 98.5 393 VAL A C 1
ATOM 3091 O O . VAL A 1 393 ? -12.016 15.312 15.812 1 98.5 393 VAL A O 1
ATOM 3094 N N . PHE A 1 394 ? -11.719 13.867 14.148 1 98.12 394 PHE A N 1
ATOM 3095 C CA . PHE A 1 394 ? -11.383 12.789 15.078 1 98.12 394 PHE A CA 1
ATOM 3096 C C . PHE A 1 394 ? -10.172 13.164 15.93 1 98.12 394 PHE A C 1
ATOM 3098 O O . PHE A 1 394 ? -10.18 12.977 17.141 1 98.12 394 PHE A O 1
ATOM 3105 N N . GLY A 1 395 ? -9.109 13.703 15.281 1 97.38 395 GLY A N 1
ATOM 3106 C CA . GLY A 1 395 ? -7.906 14.109 16 1 97.38 395 GLY A CA 1
ATOM 3107 C C . GLY A 1 395 ? -8.164 15.203 17.016 1 97.38 395 GLY A C 1
ATOM 3108 O O . GLY A 1 395 ? -7.621 15.156 18.125 1 97.38 395 GLY A O 1
ATOM 3109 N N . VAL A 1 396 ? -9.016 16.141 16.703 1 98.31 396 VAL A N 1
ATOM 3110 C CA . VAL A 1 396 ? -9.312 17.266 17.578 1 98.31 396 VAL A CA 1
ATOM 3111 C C . VAL A 1 396 ? -10.125 16.797 18.766 1 98.31 396 VAL A C 1
ATOM 3113 O O . VAL A 1 396 ? -9.836 17.172 19.906 1 98.31 396 VAL A O 1
ATOM 3116 N N . VAL A 1 397 ? -11.094 15.945 18.516 1 97.88 397 VAL A N 1
ATOM 3117 C CA . VAL A 1 397 ? -11.953 15.469 19.594 1 97.88 397 VAL A CA 1
ATOM 3118 C C . VAL A 1 397 ? -11.156 14.555 20.531 1 97.88 397 VAL A C 1
ATOM 3120 O O . VAL A 1 397 ? -11.266 14.664 21.75 1 97.88 397 VAL A O 1
ATOM 3123 N N . GLU A 1 398 ? -10.344 13.688 19.984 1 96.81 398 GLU A N 1
ATOM 3124 C CA . GLU A 1 398 ? -9.531 12.805 20.812 1 96.81 398 GLU A CA 1
ATOM 3125 C C . GLU A 1 398 ? -8.531 13.594 21.656 1 96.81 398 GLU A C 1
ATOM 3127 O O . GLU A 1 398 ? -8.258 13.25 22.812 1 96.81 398 GLU A O 1
ATOM 3132 N N . TRP A 1 399 ? -7.957 14.602 21.016 1 97.5 399 TRP A N 1
ATOM 3133 C CA . TRP A 1 399 ? -7.062 15.477 21.766 1 97.5 399 TRP A CA 1
ATOM 3134 C C . TRP A 1 399 ? -7.766 16.062 22.984 1 97.5 399 TRP A C 1
ATOM 3136 O O . TRP A 1 399 ? -7.223 16.031 24.094 1 97.5 399 TRP A O 1
ATOM 3146 N N . ALA A 1 400 ? -8.969 16.609 22.812 1 97.56 400 ALA A N 1
ATOM 3147 C CA . ALA A 1 400 ? -9.734 17.219 23.891 1 97.56 400 ALA A CA 1
ATOM 3148 C C . ALA A 1 400 ? -10.031 16.203 25 1 97.56 400 ALA A C 1
ATOM 3150 O O . ALA A 1 400 ? -9.898 16.516 26.188 1 97.56 400 ALA A O 1
ATOM 3151 N N . LYS A 1 401 ? -10.398 15 24.594 1 96.25 401 LYS A N 1
ATOM 3152 C CA . LYS A 1 401 ? -10.719 13.953 25.562 1 96.25 401 LYS A CA 1
ATOM 3153 C C . LYS A 1 401 ? -9.5 13.586 26.406 1 96.25 401 LYS A C 1
ATOM 3155 O O . LYS A 1 401 ? -9.586 13.492 27.625 1 96.25 401 LYS A O 1
ATOM 3160 N N . ILE A 1 402 ? -8.398 13.406 25.734 1 95 402 ILE A N 1
ATOM 3161 C CA . ILE A 1 402 ? -7.176 13 26.422 1 95 402 ILE A CA 1
ATOM 3162 C C . ILE A 1 402 ? -6.738 14.094 27.391 1 95 402 ILE A C 1
ATOM 3164 O O . ILE A 1 402 ? -6.395 13.812 28.547 1 95 402 ILE A O 1
ATOM 3168 N N . CYS A 1 403 ? -6.785 15.375 26.984 1 95.38 403 CYS A N 1
ATOM 3169 C CA . CYS A 1 403 ? -6.332 16.484 27.797 1 95.38 403 CYS A CA 1
ATOM 3170 C C . CYS A 1 403 ? -7.309 16.766 28.938 1 95.38 403 CYS A C 1
ATOM 3172 O O . CYS A 1 403 ? -6.895 17.141 30.031 1 95.38 403 CYS A O 1
ATOM 3174 N N . ALA A 1 404 ? -8.594 16.594 28.703 1 94.5 404 ALA A N 1
ATOM 3175 C CA . ALA A 1 404 ? -9.617 16.875 29.719 1 94.5 404 ALA A CA 1
ATOM 3176 C C . ALA A 1 404 ? -9.555 15.867 30.859 1 94.5 404 ALA A C 1
ATOM 3178 O O . ALA A 1 404 ? -9.969 16.172 31.984 1 94.5 404 ALA A O 1
ATOM 3179 N N . ARG A 1 405 ? -9.055 14.773 30.609 1 89.12 405 ARG A N 1
ATOM 3180 C CA . ARG A 1 405 ? -8.992 13.703 31.594 1 89.12 405 ARG A CA 1
ATOM 3181 C C . ARG A 1 405 ? -8.141 14.102 32.781 1 89.12 405 ARG A C 1
ATOM 3183 O O . ARG A 1 405 ? -8.438 13.719 33.938 1 89.12 405 ARG A O 1
ATOM 3190 N N . SER A 1 406 ? -7.082 14.812 32.594 1 83.69 406 SER A N 1
ATOM 3191 C CA . SER A 1 406 ? -6.168 15.188 33.656 1 83.69 406 SER A CA 1
ATOM 3192 C C . SER A 1 406 ? -6.793 16.234 34.562 1 83.69 406 SER A C 1
ATOM 3194 O O . SER A 1 406 ? -6.344 16.422 35.719 1 83.69 406 SER A O 1
ATOM 3196 N N . ASN A 1 407 ? -7.809 16.922 34.156 1 84.81 407 ASN A N 1
ATOM 3197 C CA . ASN A 1 407 ? -8.492 17.984 34.875 1 84.81 407 ASN A CA 1
ATOM 3198 C C . ASN A 1 407 ? -7.512 19.062 35.344 1 84.81 407 ASN A C 1
ATOM 3200 O O . ASN A 1 407 ? -7.699 19.641 36.438 1 84.81 407 ASN A O 1
ATOM 3204 N N . LYS A 1 408 ? -6.43 19.25 34.656 1 91.94 408 LYS A N 1
ATOM 3205 C CA . LYS A 1 408 ? -5.41 20.234 35.031 1 91.94 408 LYS A CA 1
ATOM 3206 C C . LYS A 1 408 ? -5.527 21.5 34.188 1 91.94 408 LYS A C 1
ATOM 3208 O O . LYS A 1 408 ? -4.938 22.531 34.531 1 91.94 408 LYS A O 1
ATOM 3213 N N . ASN A 1 409 ? -6.258 21.453 33.188 1 96.62 409 ASN A N 1
ATOM 3214 C CA . ASN A 1 409 ? -6.441 22.562 32.25 1 96.62 409 ASN A CA 1
ATOM 3215 C C . ASN A 1 409 ? -7.918 22.812 31.969 1 96.62 409 ASN A C 1
ATOM 3217 O O . ASN A 1 409 ? -8.734 21.891 32.031 1 96.62 409 ASN A O 1
ATOM 3221 N N . THR A 1 410 ? -8.297 24.062 31.781 1 97.81 410 THR A N 1
ATOM 3222 C CA . THR A 1 410 ? -9.625 24.406 31.281 1 97.81 410 THR A CA 1
ATOM 3223 C C . THR A 1 410 ? -9.656 24.359 29.766 1 97.81 410 THR A C 1
ATOM 3225 O O . THR A 1 410 ? -8.867 25.047 29.094 1 97.81 410 THR A O 1
ATOM 3228 N N . ILE A 1 411 ? -10.531 23.547 29.25 1 98.25 411 ILE A N 1
ATOM 3229 C CA . ILE A 1 411 ? -10.625 23.359 27.812 1 98.25 411 ILE A CA 1
ATOM 3230 C C . ILE A 1 411 ? -12.023 23.766 27.328 1 98.25 411 ILE A C 1
ATOM 3232 O O . ILE A 1 411 ? -13.023 23.359 27.922 1 98.25 411 ILE A O 1
ATOM 3236 N N . TYR A 1 412 ? -12.086 24.578 26.328 1 98.75 412 TYR A N 1
ATOM 3237 C CA . TYR A 1 412 ? -13.32 24.891 25.625 1 98.75 412 TYR A CA 1
ATOM 3238 C C . TYR A 1 412 ? -13.32 24.281 24.219 1 98.75 412 TYR A C 1
ATOM 3240 O O . TYR A 1 412 ? -12.305 24.328 23.531 1 98.75 412 TYR A O 1
ATOM 3248 N N . MET A 1 413 ? -14.43 23.672 23.828 1 98.75 413 MET A N 1
ATOM 3249 C CA . MET A 1 413 ? -14.547 23.094 22.5 1 98.75 413 MET A CA 1
ATOM 3250 C C . MET A 1 413 ? -15.633 23.797 21.688 1 98.75 413 MET A C 1
ATOM 3252 O O . MET A 1 413 ? -16.656 24.188 22.25 1 98.75 413 MET A O 1
ATOM 3256 N N . TYR A 1 414 ? -15.406 23.938 20.375 1 98.81 414 TYR A N 1
ATOM 3257 C CA . TYR A 1 414 ? -16.438 24.547 19.531 1 98.81 414 TYR A CA 1
ATOM 3258 C C . TYR A 1 414 ? -16.594 23.781 18.219 1 98.81 414 TYR A C 1
ATOM 3260 O O . TYR A 1 414 ? -15.719 23.016 17.844 1 98.81 414 TYR A O 1
ATOM 3268 N N . LYS A 1 415 ? -17.656 23.891 17.625 1 98.69 415 LYS A N 1
ATOM 3269 C CA . LYS A 1 415 ? -17.953 23.578 16.234 1 98.69 415 LYS A CA 1
ATOM 3270 C C . LYS A 1 415 ? -18.422 24.812 15.477 1 98.69 415 LYS A C 1
ATOM 3272 O O . LYS A 1 415 ? -19.438 25.422 15.828 1 98.69 415 LYS A O 1
ATOM 3277 N N . PHE A 1 416 ? -17.656 25.203 14.492 1 98.75 416 PHE A N 1
ATOM 3278 C CA . PHE A 1 416 ? -17.953 26.422 13.742 1 98.75 416 PHE A CA 1
ATOM 3279 C C . PHE A 1 416 ? -18.922 26.141 12.602 1 98.75 416 PHE A C 1
ATOM 3281 O O . PHE A 1 416 ? -18.672 25.266 11.773 1 98.75 416 PHE A O 1
ATOM 3288 N N . GLY A 1 417 ? -19.984 26.891 12.523 1 97.88 417 GLY A N 1
ATOM 3289 C CA . GLY A 1 417 ? -21.016 26.641 11.531 1 97.88 417 GLY A CA 1
ATOM 3290 C C . GLY A 1 417 ? -21.625 27.906 10.961 1 97.88 417 GLY A C 1
ATOM 3291 O O . GLY A 1 417 ? -22.719 27.875 10.391 1 97.88 417 GLY A O 1
ATOM 3292 N N . CYS A 1 418 ? -20.891 29.062 11.102 1 97 418 CYS A N 1
ATOM 3293 C CA . CYS A 1 418 ? -21.391 30.312 10.539 1 97 418 CYS A CA 1
ATOM 3294 C C . CYS A 1 418 ? -21.484 30.219 9.016 1 97 418 CYS A C 1
ATOM 3296 O O . CYS A 1 418 ? -20.562 29.703 8.367 1 97 418 CYS A O 1
ATOM 3298 N N . LYS A 1 419 ? -22.594 30.719 8.555 1 95.38 419 LYS A N 1
ATOM 3299 C CA . LYS A 1 419 ? -22.797 30.766 7.105 1 95.38 419 LYS A CA 1
ATOM 3300 C C . LYS A 1 419 ? -23.125 32.188 6.641 1 95.38 419 LYS A C 1
ATOM 3302 O O . LYS A 1 419 ? -24.078 32.781 7.117 1 95.38 419 LYS A O 1
ATOM 3307 N N . SER A 1 420 ? -22.281 32.688 5.84 1 94.38 420 SER A N 1
ATOM 3308 C CA . SER A 1 420 ? -22.422 34 5.184 1 94.38 420 SER A CA 1
ATOM 3309 C C . SER A 1 420 ? -21.609 34.062 3.893 1 94.38 420 SER A C 1
ATOM 3311 O O . SER A 1 420 ? -21.062 33.031 3.455 1 94.38 420 SER A O 1
ATOM 3313 N N . GLU A 1 421 ? -21.594 35.188 3.289 1 91.31 421 GLU A N 1
ATOM 3314 C CA . GLU A 1 421 ? -20.828 35.375 2.061 1 91.31 421 GLU A CA 1
ATOM 3315 C C . GLU A 1 421 ? -19.328 35.281 2.324 1 91.31 421 GLU A C 1
ATOM 3317 O O . GLU A 1 421 ? -18.531 35.188 1.388 1 91.31 421 GLU A O 1
ATOM 3322 N N . ARG A 1 422 ? -18.938 35.156 3.615 1 93.56 422 ARG A N 1
ATOM 3323 C CA . ARG A 1 422 ? -17.516 35.125 3.957 1 93.56 422 ARG A CA 1
ATOM 3324 C C . ARG A 1 422 ? -16.969 33.719 3.846 1 93.56 422 ARG A C 1
ATOM 3326 O O . ARG A 1 422 ? -15.742 33.5 3.85 1 93.56 422 ARG A O 1
ATOM 3333 N N . ASN A 1 423 ? -17.875 32.75 3.67 1 93.25 423 ASN A N 1
ATOM 3334 C CA . ASN A 1 423 ? -17.422 31.359 3.521 1 93.25 423 ASN A CA 1
ATOM 3335 C C . ASN A 1 423 ? -16.859 31.094 2.127 1 93.25 423 ASN A C 1
ATOM 3337 O O . ASN A 1 423 ? -17.312 30.188 1.431 1 93.25 423 ASN A O 1
ATOM 3341 N N . ILE A 1 424 ? -15.828 31.672 1.865 1 88.62 424 ILE A N 1
ATOM 3342 C CA . ILE A 1 424 ? -15.32 31.734 0.498 1 88.62 424 ILE A CA 1
ATOM 3343 C C . ILE A 1 424 ? -14.602 30.422 0.159 1 88.62 424 ILE A C 1
ATOM 3345 O O . ILE A 1 424 ? -14.641 29.969 -0.986 1 88.62 424 ILE A O 1
ATOM 3349 N N . LEU A 1 425 ? -13.93 29.828 1.061 1 87.81 425 LEU A N 1
ATOM 3350 C CA . LEU A 1 425 ? -13.195 28.594 0.752 1 87.81 425 LEU A CA 1
ATOM 3351 C C . LEU A 1 425 ? -14.156 27.453 0.44 1 87.81 425 LEU A C 1
ATOM 3353 O O . LEU A 1 425 ? -13.867 26.609 -0.41 1 87.81 425 LEU A O 1
ATOM 3357 N N . GLY A 1 426 ? -15.289 27.406 1.186 1 87.94 426 GLY A N 1
ATOM 3358 C CA . GLY A 1 426 ? -16.312 26.422 0.869 1 87.94 426 GLY A CA 1
ATOM 3359 C C . GLY A 1 426 ? -16.828 26.531 -0.554 1 87.94 426 GLY A C 1
ATOM 3360 O O . GLY A 1 426 ? -17.062 25.516 -1.213 1 87.94 426 GLY A O 1
ATOM 3361 N N . VAL A 1 427 ? -16.906 27.734 -0.991 1 84.06 427 VAL A N 1
ATOM 3362 C CA . VAL A 1 427 ? -17.422 27.984 -2.332 1 84.06 427 VAL A CA 1
ATOM 3363 C C . VAL A 1 427 ? -16.375 27.578 -3.371 1 84.06 427 VAL A C 1
ATOM 3365 O O . VAL A 1 427 ? -16.688 26.891 -4.348 1 84.06 427 VAL A O 1
ATOM 3368 N N . VAL A 1 428 ? -15.18 27.969 -3.113 1 83.31 428 VAL A N 1
ATOM 3369 C CA . VAL A 1 428 ? -14.109 27.734 -4.082 1 83.31 428 VAL A CA 1
ATOM 3370 C C . VAL A 1 428 ? -13.797 26.25 -4.16 1 83.31 428 VAL A C 1
ATOM 3372 O O . VAL A 1 428 ? -13.641 25.688 -5.254 1 83.31 428 VAL A O 1
ATOM 3375 N N . LEU A 1 429 ? -13.742 25.594 -3.07 1 85.31 429 LEU A N 1
ATOM 3376 C CA . LEU A 1 429 ? -13.312 24.203 -3.021 1 85.31 429 LEU A CA 1
ATOM 3377 C C . LEU A 1 429 ? -14.484 23.266 -3.314 1 85.31 429 LEU A C 1
ATOM 3379 O O . LEU A 1 429 ? -14.281 22.172 -3.844 1 85.31 429 LEU A O 1
ATOM 3383 N N . GLY A 1 430 ? -15.648 23.625 -2.91 1 82.88 430 GLY A N 1
ATOM 3384 C CA . GLY A 1 430 ? -16.812 22.828 -3.244 1 82.88 430 GLY A CA 1
ATOM 3385 C C . GLY A 1 430 ? -17.141 22.828 -4.727 1 82.88 430 GLY A C 1
ATOM 3386 O O . GLY A 1 430 ? -17.531 21.797 -5.285 1 82.88 430 GLY A O 1
ATOM 3387 N N . GLY A 1 431 ? -17.016 23.969 -5.32 1 78.31 431 GLY A N 1
ATOM 3388 C CA . GLY A 1 431 ? -17.219 24.156 -6.746 1 78.31 431 GLY A CA 1
ATOM 3389 C C . GLY A 1 431 ? -18.438 23.422 -7.281 1 78.31 431 GLY A C 1
ATOM 3390 O O . GLY A 1 431 ? -19.531 23.531 -6.715 1 78.31 431 GLY A O 1
ATOM 3391 N N . GLU A 1 432 ? -18.188 22.656 -8.383 1 75.56 432 GLU A N 1
ATOM 3392 C CA . GLU A 1 432 ? -19.25 21.953 -9.078 1 75.56 432 GLU A CA 1
ATOM 3393 C C . GLU A 1 432 ? -19.641 20.672 -8.352 1 75.56 432 GLU A C 1
ATOM 3395 O O . GLU A 1 432 ? -20.672 20.062 -8.648 1 75.56 432 GLU A O 1
ATOM 3400 N N . ASN A 1 433 ? -18.781 20.375 -7.438 1 78.75 433 ASN A N 1
ATOM 3401 C CA . ASN A 1 433 ? -19.016 19.109 -6.766 1 78.75 433 ASN A CA 1
ATOM 3402 C C . ASN A 1 433 ? -20.109 19.219 -5.707 1 78.75 433 ASN A C 1
ATOM 3404 O O . ASN A 1 433 ? -20.609 18.203 -5.215 1 78.75 433 ASN A O 1
ATOM 3408 N N . LEU A 1 434 ? -20.422 20.453 -5.344 1 81.44 434 LEU A N 1
ATOM 3409 C CA . LEU A 1 434 ? -21.469 20.672 -4.359 1 81.44 434 LEU A CA 1
ATOM 3410 C C . LEU A 1 434 ? -22.578 21.562 -4.938 1 81.44 434 LEU A C 1
ATOM 3412 O O . LEU A 1 434 ? -22.312 22.453 -5.734 1 81.44 434 LEU A O 1
ATOM 3416 N N . SER A 1 435 ? -23.781 21.125 -4.574 1 73.94 435 SER A N 1
ATOM 3417 C CA . SER A 1 435 ? -24.922 21.922 -5.016 1 73.94 435 SER A CA 1
ATOM 3418 C C . SER A 1 435 ? -24.891 23.328 -4.41 1 73.94 435 SER A C 1
ATOM 3420 O O . SER A 1 435 ? -24.453 23.5 -3.271 1 73.94 435 SER A O 1
ATOM 3422 N N . LYS A 1 436 ? -25.375 24.266 -5.199 1 69 436 LYS A N 1
ATOM 3423 C CA . LYS A 1 436 ? -25.469 25.641 -4.75 1 69 436 LYS A CA 1
ATOM 3424 C C . LYS A 1 436 ? -26.406 25.766 -3.553 1 69 436 LYS A C 1
ATOM 3426 O O . LYS A 1 436 ? -26.281 26.688 -2.744 1 69 436 LYS A O 1
ATOM 3431 N N . ASP A 1 437 ? -27.156 24.781 -3.447 1 74.62 437 ASP A N 1
ATOM 3432 C CA . ASP A 1 437 ? -28.156 24.812 -2.389 1 74.62 437 ASP A CA 1
ATOM 3433 C C . ASP A 1 437 ? -27.641 24.125 -1.129 1 74.62 437 ASP A C 1
ATOM 3435 O O . ASP A 1 437 ? -28.406 23.891 -0.187 1 74.62 437 ASP A O 1
ATOM 3439 N N . ARG A 1 438 ? -26.391 23.844 -1.149 1 82.38 438 ARG A N 1
ATOM 3440 C CA . ARG A 1 438 ? -25.781 23.203 0.017 1 82.38 438 ARG A CA 1
ATOM 3441 C C . ARG A 1 438 ? -24.656 24.062 0.571 1 82.38 438 ARG A C 1
ATOM 3443 O O . ARG A 1 438 ? -23.469 23.797 0.329 1 82.38 438 ARG A O 1
ATOM 3450 N N . PRO A 1 439 ? -25.031 25.125 1.388 1 87.88 439 PRO A N 1
ATOM 3451 C CA . PRO A 1 439 ? -23.938 25.922 1.964 1 87.88 439 PRO A CA 1
ATOM 3452 C C . PRO A 1 439 ? -23.062 25.109 2.908 1 87.88 439 PRO A C 1
ATOM 3454 O O . PRO A 1 439 ? -23.562 24.312 3.695 1 87.88 439 PRO A O 1
ATOM 3457 N N . VAL A 1 440 ? -21.797 25.234 2.754 1 93.06 440 VAL A N 1
ATOM 3458 C CA . VAL A 1 440 ? -20.844 24.453 3.549 1 93.06 440 VAL A CA 1
ATOM 3459 C C . VAL A 1 440 ? -19.938 25.391 4.34 1 93.06 440 VAL A C 1
ATOM 3461 O O . VAL A 1 440 ? -19.828 26.578 4.004 1 93.06 440 VAL A O 1
ATOM 3464 N N . VAL A 1 441 ? -19.5 24.969 5.391 1 96.94 441 VAL A N 1
ATOM 3465 C CA . VAL A 1 441 ? -18.453 25.609 6.176 1 96.94 441 VAL A CA 1
ATOM 3466 C C . VAL A 1 441 ? -17.172 24.812 6.098 1 96.94 441 VAL A C 1
ATOM 3468 O O . VAL A 1 441 ? -16.922 23.922 6.93 1 96.94 441 VAL A O 1
ATOM 3471 N N . SER A 1 442 ? -16.391 25.156 5.172 1 95.81 442 SER A N 1
ATOM 3472 C CA . SER A 1 442 ? -15.195 24.391 4.848 1 95.81 442 SER A CA 1
ATOM 3473 C C . SER A 1 442 ? -14.07 24.656 5.848 1 95.81 442 SER A C 1
ATOM 3475 O O . SER A 1 442 ? -14.195 25.547 6.699 1 95.81 442 SER A O 1
ATOM 3477 N N . HIS A 1 443 ? -13.055 23.812 5.703 1 96.12 443 HIS A N 1
ATOM 3478 C CA . HIS A 1 443 ? -11.781 24.062 6.371 1 96.12 443 HIS A CA 1
ATOM 3479 C C . HIS A 1 443 ? -11.312 25.5 6.137 1 96.12 443 HIS A C 1
ATOM 3481 O O . HIS A 1 443 ? -11.281 25.969 4.996 1 96.12 443 HIS A O 1
ATOM 3487 N N . ALA A 1 444 ? -11.117 26.297 7.238 1 96.12 444 ALA A N 1
ATOM 3488 C CA . ALA A 1 444 ? -10.562 27.641 7.227 1 96.12 444 ALA A CA 1
ATOM 3489 C C . ALA A 1 444 ? -11.656 28.688 7.004 1 96.12 444 ALA A C 1
ATOM 3491 O O . ALA A 1 444 ? -11.375 29.891 6.926 1 96.12 444 ALA A O 1
ATOM 3492 N N . ASP A 1 445 ? -12.891 28.297 6.93 1 96.75 445 ASP A N 1
ATOM 3493 C CA . ASP A 1 445 ? -13.961 29.266 6.738 1 96.75 445 ASP A CA 1
ATOM 3494 C C . ASP A 1 445 ? -14.211 30.078 8.016 1 96.75 445 ASP A C 1
ATOM 3496 O O . ASP A 1 445 ? -14.938 31.078 7.992 1 96.75 445 ASP A O 1
ATOM 3500 N N . ASP A 1 446 ? -13.641 29.719 9.094 1 98.06 446 ASP A N 1
ATOM 3501 C CA . ASP A 1 446 ? -13.734 30.5 10.32 1 98.06 446 ASP A CA 1
ATOM 3502 C C . ASP A 1 446 ? -12.789 31.703 10.273 1 98.06 446 ASP A C 1
ATOM 3504 O O . ASP A 1 446 ? -13 32.688 10.984 1 98.06 446 ASP A O 1
ATOM 3508 N N . LEU A 1 447 ? -11.82 31.719 9.422 1 97.94 447 LEU A N 1
ATOM 350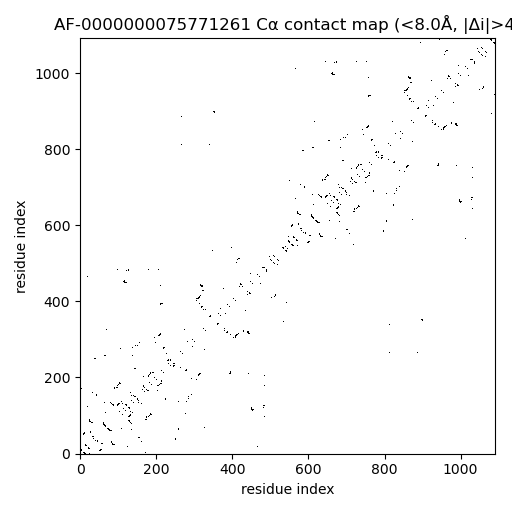9 C CA . LEU A 1 447 ? -10.773 32.719 9.406 1 97.94 447 LEU A CA 1
ATOM 3510 C C . LEU A 1 447 ? -11.32 34.062 8.953 1 97.94 447 LEU A C 1
ATOM 3512 O O . LEU A 1 447 ? -10.984 35.125 9.523 1 97.94 447 LEU A O 1
ATOM 3516 N N . PRO A 1 448 ? -12.25 34.094 7.949 1 96.75 448 PRO A N 1
ATOM 3517 C CA . PRO A 1 448 ? -12.773 35.406 7.523 1 96.75 448 PRO A CA 1
ATOM 3518 C C . PRO A 1 448 ? -13.625 36.062 8.602 1 96.75 448 PRO A C 1
ATOM 3520 O O . PRO A 1 448 ? -14.016 37.25 8.453 1 96.75 448 PRO A O 1
ATOM 3523 N N . TYR A 1 449 ? -13.883 35.406 9.641 1 97.94 449 TYR A N 1
ATOM 3524 C CA . TYR A 1 449 ? -14.617 36 10.75 1 97.94 449 TYR A CA 1
ATOM 3525 C C . TYR A 1 449 ? -13.672 36.531 11.812 1 97.94 449 TYR A C 1
ATOM 3527 O O . TYR A 1 449 ? -14.078 37.281 12.703 1 97.94 449 TYR A O 1
ATOM 3535 N N . LEU A 1 450 ? -12.461 36.156 11.719 1 98.31 450 LEU A N 1
ATOM 3536 C CA . LEU A 1 450 ? -11.43 36.656 12.633 1 98.31 450 LEU A CA 1
ATOM 3537 C C . LEU A 1 450 ? -10.539 37.688 11.969 1 98.31 450 LEU A C 1
ATOM 3539 O O . LEU A 1 450 ? -9.977 38.562 12.641 1 98.31 450 LEU A O 1
ATOM 3543 N N . PHE A 1 451 ? -10.398 37.562 10.656 1 97.88 451 PHE A N 1
ATOM 3544 C CA . PHE A 1 451 ? -9.547 38.438 9.852 1 97.88 451 PHE A CA 1
ATOM 3545 C C . PHE A 1 451 ? -10.297 38.938 8.633 1 97.88 451 PHE A C 1
ATOM 3547 O O . PHE A 1 451 ? -11.133 38.25 8.062 1 97.88 451 PHE A O 1
ATOM 3554 N N . PRO A 1 452 ? -9.969 40.094 8.188 1 95.19 452 PRO A N 1
ATOM 3555 C CA . PRO A 1 452 ? -10.672 40.688 7.035 1 95.19 452 PRO A CA 1
ATOM 3556 C C . PRO A 1 452 ? -10.383 39.938 5.738 1 95.19 452 PRO A C 1
ATOM 3558 O O . PRO A 1 452 ? -11.219 39.906 4.828 1 95.19 452 PRO A O 1
ATOM 3561 N N . LEU A 1 453 ? -9.234 39.312 5.664 1 93.5 453 LEU A N 1
ATOM 3562 C CA . LEU A 1 453 ? -8.773 38.656 4.441 1 93.5 453 LEU A CA 1
ATOM 3563 C C . LEU A 1 453 ? -8.906 39.625 3.248 1 93.5 453 LEU A C 1
ATOM 3565 O O . LEU A 1 453 ? -9.477 39.25 2.221 1 93.5 453 LEU A O 1
ATOM 3569 N N . ALA A 1 454 ? -8.336 40.719 3.418 1 88.69 454 ALA A N 1
ATOM 3570 C CA . ALA A 1 454 ? -8.5 41.781 2.432 1 88.69 454 ALA A CA 1
ATOM 3571 C C . ALA A 1 454 ? -7.945 41.375 1.075 1 88.69 454 ALA A C 1
ATOM 3573 O O . ALA A 1 454 ? -8.5 41.719 0.033 1 88.69 454 ALA A O 1
ATOM 3574 N N . GLY A 1 455 ? -6.895 40.656 1.094 1 85.62 455 GLY A N 1
ATOM 3575 C CA . GLY A 1 455 ? -6.281 40.219 -0.151 1 85.62 455 GLY A CA 1
ATOM 3576 C C . GLY A 1 455 ? -7.176 39.312 -0.965 1 85.62 455 GLY A C 1
ATOM 3577 O O . GLY A 1 455 ? -7.043 39.219 -2.188 1 85.62 455 GLY A O 1
ATOM 3578 N N . VAL A 1 456 ? -8.07 38.625 -0.342 1 83.75 456 VAL A N 1
ATOM 3579 C CA . VAL A 1 456 ? -8.969 37.688 -1 1 83.75 456 VAL A CA 1
ATOM 3580 C C . VAL A 1 456 ? -10.25 38.406 -1.419 1 83.75 456 VAL A C 1
ATOM 3582 O O . VAL A 1 456 ? -10.656 38.312 -2.58 1 83.75 456 VAL A O 1
ATOM 3585 N N . PHE A 1 457 ? -10.867 39.125 -0.547 1 83.56 457 PHE A N 1
ATOM 3586 C CA . PHE A 1 457 ? -12.195 39.719 -0.775 1 83.56 457 PHE A CA 1
ATOM 3587 C C . PHE A 1 457 ? -12.102 40.938 -1.681 1 83.56 457 PHE A C 1
ATOM 3589 O O . PHE A 1 457 ? -13.078 41.281 -2.355 1 83.56 457 PHE A O 1
ATOM 3596 N N . SER A 1 458 ? -10.945 41.531 -1.645 1 76.75 458 SER A N 1
ATOM 3597 C CA . SER A 1 458 ? -10.781 42.625 -2.564 1 76.75 458 SER A CA 1
ATOM 3598 C C . SER A 1 458 ? -10.836 42.188 -4.016 1 76.75 458 SER A C 1
ATOM 3600 O O . SER A 1 458 ? -11.234 42.938 -4.902 1 76.75 458 SER A O 1
ATOM 3602 N N . LEU A 1 459 ? -10.461 41 -4.223 1 73.5 459 LEU A N 1
ATOM 3603 C CA . LEU A 1 459 ? -10.5 40.438 -5.57 1 73.5 459 LEU A CA 1
ATOM 3604 C C . LEU A 1 459 ? -11.938 40.312 -6.07 1 73.5 459 LEU A C 1
ATOM 3606 O O . LEU A 1 459 ? -12.188 40.344 -7.277 1 73.5 459 LEU A O 1
ATOM 3610 N N . PHE A 1 460 ? -12.781 40.281 -5.082 1 71.38 460 PHE A N 1
ATOM 3611 C CA . PHE A 1 460 ? -14.18 40.125 -5.457 1 71.38 460 PHE A CA 1
ATOM 3612 C C . PHE A 1 460 ? -14.953 41.406 -5.242 1 71.38 460 PHE A C 1
ATOM 3614 O O . PHE A 1 460 ? -16.188 41.438 -5.348 1 71.38 460 PHE A O 1
ATOM 3621 N N . GLY A 1 461 ? -14.203 42.5 -4.93 1 71.25 461 GLY A N 1
ATOM 3622 C CA . GLY A 1 461 ? -14.836 43.781 -4.734 1 71.25 461 GLY A CA 1
ATOM 3623 C C . GLY A 1 461 ? -15.781 43.812 -3.553 1 71.25 461 GLY A C 1
ATOM 3624 O O . GLY A 1 461 ? -16.75 44.594 -3.543 1 71.25 461 GLY A O 1
ATOM 3625 N N . GLN A 1 462 ? -15.5 43 -2.674 1 74.69 462 GLN A N 1
ATOM 3626 C CA . GLN A 1 462 ? -16.422 42.906 -1.548 1 74.69 462 GLN A CA 1
ATOM 3627 C C . GLN A 1 462 ? -15.891 43.688 -0.336 1 74.69 462 GLN A C 1
ATOM 3629 O O . GLN A 1 462 ? -14.703 43.594 -0.015 1 74.69 462 GLN A O 1
ATOM 3634 N N . THR A 1 463 ? -16.734 44.562 0.128 1 80.81 463 THR A N 1
ATOM 3635 C CA . THR A 1 463 ? -16.469 45.25 1.388 1 80.81 463 THR A CA 1
ATOM 3636 C C . THR A 1 463 ? -17.469 44.844 2.455 1 80.81 463 THR A C 1
ATOM 3638 O O . THR A 1 463 ? -18.609 44.5 2.137 1 80.81 463 THR A O 1
ATOM 3641 N N . LEU A 1 464 ? -16.984 44.812 3.633 1 91.25 464 LEU A N 1
ATOM 3642 C CA . LEU A 1 464 ? -17.875 44.406 4.715 1 91.25 464 LEU A CA 1
ATOM 3643 C C . LEU A 1 464 ? -18.531 45.594 5.375 1 91.25 464 LEU A C 1
ATOM 3645 O O . LEU A 1 464 ? -17.844 46.469 5.926 1 91.25 464 LEU A O 1
ATOM 3649 N N . ASP A 1 465 ? -19.859 45.625 5.254 1 91.88 465 ASP A N 1
ATOM 3650 C CA . ASP A 1 465 ? -20.656 46.688 5.848 1 91.88 465 ASP A CA 1
ATOM 3651 C C . ASP A 1 465 ? -20.828 46.5 7.352 1 91.88 465 ASP A C 1
ATOM 3653 O O . ASP A 1 465 ? -21.328 45.438 7.781 1 91.88 465 ASP A O 1
ATOM 3657 N N . GLN A 1 466 ? -20.469 47.469 8.148 1 93.88 466 GLN A N 1
ATOM 3658 C CA . GLN A 1 466 ? -20.516 47.344 9.602 1 93.88 466 GLN A CA 1
ATOM 3659 C C . GLN A 1 466 ? -21.938 47.219 10.102 1 93.88 466 GLN A C 1
ATOM 3661 O O . GLN A 1 466 ? -22.172 46.812 11.242 1 93.88 466 GLN A O 1
ATOM 3666 N N . ASN A 1 467 ? -22.875 47.594 9.258 1 94.19 467 ASN A N 1
ATOM 3667 C CA . ASN A 1 467 ? -24.281 47.5 9.656 1 94.19 467 ASN A CA 1
ATOM 3668 C C . ASN A 1 467 ? -24.922 46.219 9.148 1 94.19 467 ASN A C 1
ATOM 3670 O O . ASN A 1 467 ? -26.109 45.969 9.383 1 94.19 467 ASN A O 1
ATOM 3674 N N . SER A 1 468 ? -24.125 45.406 8.617 1 95.12 468 SER A N 1
ATOM 3675 C CA . SER A 1 468 ? -24.656 44.188 8.031 1 95.12 468 SER A CA 1
ATOM 3676 C C . SER A 1 468 ? -24.781 43.094 9.086 1 95.12 468 SER A C 1
ATOM 3678 O O . SER A 1 468 ? -24.172 43.156 10.148 1 95.12 468 SER A O 1
ATOM 3680 N N . THR A 1 469 ? -25.578 42.125 8.734 1 95.69 469 THR A N 1
ATOM 3681 C CA . THR A 1 469 ? -25.719 40.938 9.586 1 95.69 469 THR A CA 1
ATOM 3682 C C . THR A 1 469 ? -24.406 40.156 9.633 1 95.69 469 THR A C 1
ATOM 3684 O O . THR A 1 469 ? -24.078 39.562 10.664 1 95.69 469 THR A O 1
ATOM 3687 N N . THR A 1 470 ? -23.734 40.188 8.578 1 96.31 470 THR A N 1
ATOM 3688 C CA . THR A 1 470 ? -22.438 39.5 8.508 1 96.31 470 THR A CA 1
ATOM 3689 C C . THR A 1 470 ? -21.438 40.125 9.477 1 96.31 470 THR A C 1
ATOM 3691 O O . THR A 1 470 ? -20.672 39.438 10.133 1 96.31 470 THR A O 1
ATOM 3694 N N . PHE A 1 471 ? -21.438 41.375 9.547 1 97.12 471 PHE A N 1
ATOM 3695 C CA . PHE A 1 471 ? -20.516 42.031 10.469 1 97.12 471 PHE A CA 1
ATOM 3696 C C . PHE A 1 471 ? -20.844 41.688 11.914 1 97.12 471 PHE A C 1
ATOM 3698 O O . PHE A 1 471 ? -19.938 41.562 12.742 1 97.12 471 PHE A O 1
ATOM 3705 N N . LYS A 1 472 ? -22.078 41.5 12.195 1 97.06 472 LYS A N 1
ATOM 3706 C CA . LYS A 1 472 ? -22.469 41.062 13.539 1 97.06 472 LYS A CA 1
ATOM 3707 C C . LYS A 1 472 ? -21.875 39.688 13.859 1 97.06 472 LYS A C 1
ATOM 3709 O O . LYS A 1 472 ? -21.484 39.438 15 1 97.06 472 LYS A O 1
ATOM 3714 N N . LEU A 1 473 ? -21.891 38.844 12.898 1 98 473 LEU A N 1
ATOM 3715 C CA . LEU A 1 473 ? -21.25 37.562 13.078 1 98 473 LEU A CA 1
ATOM 3716 C C . LEU A 1 473 ? -19.75 37.719 13.359 1 98 473 LEU A C 1
ATOM 3718 O O . LEU A 1 473 ? -19.203 37.031 14.234 1 98 473 LEU A O 1
ATOM 3722 N N . VAL A 1 474 ? -19.094 38.562 12.609 1 98 474 VAL A N 1
ATOM 3723 C CA . VAL A 1 474 ? -17.688 38.844 12.797 1 98 474 VAL A CA 1
ATOM 3724 C C . VAL A 1 474 ? -17.453 39.375 14.219 1 98 474 VAL A C 1
ATOM 3726 O O . VAL A 1 474 ? -16.516 38.938 14.898 1 98 474 VAL A O 1
ATOM 3729 N N . GLU A 1 475 ? -18.328 40.219 14.656 1 97.56 475 GLU A N 1
ATOM 3730 C CA . GLU A 1 475 ? -18.219 40.781 16 1 97.56 475 GLU A CA 1
ATOM 3731 C C . GLU A 1 475 ? -18.344 39.688 17.062 1 97.56 475 GLU A C 1
ATOM 3733 O O . GLU A 1 475 ? -17.578 39.656 18.031 1 97.56 475 GLU A O 1
ATOM 3738 N N . ASN A 1 476 ? -19.297 38.875 16.875 1 97.69 476 ASN A N 1
ATOM 3739 C CA . ASN A 1 476 ? -19.5 37.781 17.828 1 97.69 476 ASN A CA 1
ATOM 3740 C C . ASN A 1 476 ? -18.281 36.875 17.922 1 97.69 476 ASN A C 1
ATOM 3742 O O . ASN A 1 476 ? -17.812 36.562 19.016 1 97.69 476 ASN A O 1
ATOM 3746 N N . VAL A 1 477 ? -17.797 36.438 16.797 1 98.56 477 VAL A N 1
ATOM 3747 C CA . VAL A 1 477 ? -16.672 35.5 16.766 1 98.56 477 VAL A CA 1
ATOM 3748 C C . VAL A 1 477 ? -15.422 36.156 17.344 1 98.56 477 VAL A C 1
ATOM 3750 O O . VAL A 1 477 ? -14.719 35.562 18.156 1 98.56 477 VAL A O 1
ATOM 3753 N N . THR A 1 478 ? -15.109 37.438 17 1 98.38 478 THR A N 1
ATOM 3754 C CA . THR A 1 478 ? -13.938 38.125 17.5 1 98.38 478 THR A CA 1
ATOM 3755 C C . THR A 1 478 ? -14.047 38.344 19.016 1 98.38 478 THR A C 1
ATOM 3757 O O . THR A 1 478 ? -13.055 38.281 19.734 1 98.38 478 THR A O 1
ATOM 3760 N N . ARG A 1 479 ? -15.234 38.594 19.438 1 98.19 479 ARG A N 1
ATOM 3761 C CA . ARG A 1 479 ? -15.438 38.781 20.875 1 98.19 479 ARG A CA 1
ATOM 3762 C C . ARG A 1 479 ? -15.18 37.5 21.656 1 98.19 479 ARG A C 1
ATOM 3764 O O . ARG A 1 479 ? -14.602 37.531 22.734 1 98.19 479 ARG A O 1
ATOM 3771 N N . LEU A 1 480 ? -15.672 36.375 21.125 1 98.69 480 LEU A N 1
ATOM 3772 C CA . LEU A 1 480 ? -15.383 35.094 21.781 1 98.69 480 LEU A CA 1
ATOM 3773 C C . LEU A 1 480 ? -13.883 34.906 21.938 1 98.69 480 LEU A C 1
ATOM 3775 O O . LEU A 1 480 ? -13.406 34.562 23.016 1 98.69 480 LEU A O 1
ATOM 3779 N N . TRP A 1 481 ? -13.102 35.125 20.906 1 98.88 481 TRP A N 1
ATOM 3780 C CA . TRP A 1 481 ? -11.656 34.906 20.891 1 98.88 481 TRP A CA 1
ATOM 3781 C C . TRP A 1 481 ? -10.953 35.906 21.797 1 98.88 481 TRP A C 1
ATOM 3783 O O . TRP A 1 481 ? -10.062 35.531 22.578 1 98.88 481 TRP A O 1
ATOM 3793 N N . THR A 1 482 ? -11.398 37.188 21.781 1 98.75 482 THR A N 1
ATOM 3794 C CA . THR A 1 482 ? -10.695 38.219 22.531 1 98.75 482 THR A CA 1
ATOM 3795 C C . THR A 1 482 ? -11.094 38.156 24 1 98.75 482 THR A C 1
ATOM 3797 O O . THR A 1 482 ? -10.273 38.469 24.875 1 98.75 482 THR A O 1
ATOM 3800 N N . ASN A 1 483 ? -12.375 37.812 24.328 1 98.75 483 ASN A N 1
ATOM 3801 C CA . ASN A 1 483 ? -12.742 37.562 25.719 1 98.75 483 ASN A CA 1
ATOM 3802 C C . ASN A 1 483 ? -11.852 36.469 26.344 1 98.75 483 ASN A C 1
ATOM 3804 O O . ASN A 1 483 ? -11.391 36.625 27.469 1 98.75 483 ASN A O 1
ATOM 3808 N N . PHE A 1 484 ? -11.688 35.469 25.578 1 98.81 484 PHE A N 1
ATOM 3809 C CA . PHE A 1 484 ? -10.828 34.375 26.047 1 98.81 484 PHE A CA 1
ATOM 3810 C C . PHE A 1 484 ? -9.406 34.875 26.266 1 98.81 484 PHE A C 1
ATOM 3812 O O . PHE A 1 484 ? -8.781 34.562 27.281 1 98.81 484 PHE A O 1
ATOM 3819 N N . ALA A 1 485 ? -8.844 35.625 25.312 1 98.81 485 ALA A N 1
ATOM 3820 C CA . ALA A 1 485 ? -7.492 36.188 25.438 1 98.81 485 ALA A CA 1
ATOM 3821 C C . ALA A 1 485 ? -7.367 37.094 26.656 1 98.81 485 ALA A C 1
ATOM 3823 O O . ALA A 1 485 ? -6.324 37.094 27.312 1 98.81 485 ALA A O 1
ATOM 3824 N N . LYS A 1 486 ? -8.406 37.812 26.984 1 98.38 486 LYS A N 1
ATOM 3825 C CA . LYS A 1 486 ? -8.391 38.781 28.062 1 98.38 486 LYS A CA 1
ATOM 3826 C C . LYS A 1 486 ? -8.547 38.094 29.422 1 98.38 486 LYS A C 1
ATOM 3828 O O . LYS A 1 486 ? -7.848 38.438 30.375 1 98.38 486 LYS A O 1
ATOM 3833 N N . GLN A 1 487 ? -9.516 37.062 29.438 1 96.88 487 GLN A N 1
ATOM 3834 C CA . GLN A 1 487 ? -9.969 36.656 30.75 1 96.88 487 GLN A CA 1
ATOM 3835 C C . GLN A 1 487 ? -9.922 35.156 30.906 1 96.88 487 GLN A C 1
ATOM 3837 O O . GLN A 1 487 ? -10.203 34.625 31.984 1 96.88 487 GLN A O 1
ATOM 3842 N N . GLY A 1 488 ? -9.648 34.469 29.891 1 97.81 488 GLY A N 1
ATOM 3843 C CA . GLY A 1 488 ? -9.656 33 29.953 1 97.81 488 GLY A CA 1
ATOM 3844 C C . GLY A 1 488 ? -11.039 32.406 29.812 1 97.81 488 GLY A C 1
ATOM 3845 O O . GLY A 1 488 ? -11.188 31.188 29.766 1 97.81 488 GLY A O 1
ATOM 3846 N N . ASN A 1 489 ? -12.031 33.219 29.75 1 98 489 ASN A N 1
ATOM 3847 C CA . ASN A 1 489 ? -13.43 32.844 29.547 1 98 489 ASN A CA 1
ATOM 3848 C C . ASN A 1 489 ? -14.016 33.562 28.328 1 98 489 ASN A C 1
ATOM 3850 O O . ASN A 1 489 ? -14.172 34.781 28.312 1 98 489 ASN A O 1
ATOM 3854 N N . PRO A 1 490 ? -14.398 32.781 27.281 1 98.5 490 PRO A N 1
ATOM 3855 C CA . PRO A 1 490 ? -14.906 33.406 26.062 1 98.5 490 PRO A CA 1
ATOM 3856 C C . PRO A 1 490 ? -16.266 34.062 26.266 1 98.5 490 PRO A C 1
ATOM 3858 O O . PRO A 1 490 ? -16.656 34.938 25.453 1 98.5 490 PRO A O 1
ATOM 3861 N N . THR A 1 491 ? -16.969 33.656 27.297 1 98.19 491 THR A N 1
ATOM 3862 C CA . THR A 1 491 ? -18.266 34.281 27.625 1 98.19 491 THR A CA 1
ATOM 3863 C C . THR A 1 491 ? -18.297 34.719 29.078 1 98.19 491 THR A C 1
ATOM 3865 O O . THR A 1 491 ? -19.094 34.188 29.875 1 98.19 491 THR A O 1
ATOM 3868 N N . PRO A 1 492 ? -17.531 35.656 29.375 1 96.19 492 PRO A N 1
ATOM 3869 C CA . PRO A 1 492 ? -17.375 36.062 30.781 1 96.19 492 PRO A CA 1
ATOM 3870 C C . PRO A 1 492 ? -18.625 36.719 31.344 1 96.19 492 PRO A C 1
ATOM 3872 O O . PRO A 1 492 ? -18.781 36.781 32.562 1 96.19 492 PRO A O 1
ATOM 3875 N N . ASP A 1 493 ? -19.422 37.188 30.438 1 93 493 ASP A N 1
ATOM 3876 C CA . ASP A 1 493 ? -20.672 37.812 30.844 1 93 493 ASP A CA 1
ATOM 3877 C C . ASP A 1 493 ? -21.828 37.375 29.953 1 93 493 ASP A C 1
ATOM 3879 O O . ASP A 1 493 ? -21.703 36.406 29.188 1 93 493 ASP A O 1
ATOM 3883 N N . GLY A 1 494 ? -23 37.812 30.156 1 90.19 494 GLY A N 1
ATOM 3884 C CA . GLY A 1 494 ? -24.172 37.375 29.422 1 90.19 494 GLY A CA 1
ATOM 3885 C C . GLY A 1 494 ? -24.391 38.188 28.141 1 90.19 494 GLY A C 1
ATOM 3886 O O . GLY A 1 494 ? -25.438 38.031 27.484 1 90.19 494 GLY A O 1
ATOM 3887 N N . SER A 1 495 ? -23.312 38.812 27.641 1 92.19 495 SER A N 1
ATOM 3888 C CA . SER A 1 495 ? -23.484 39.781 26.547 1 92.19 495 SER A CA 1
ATOM 3889 C C . SER A 1 495 ? -23.688 39.062 25.219 1 92.19 495 SER A C 1
ATOM 3891 O O . SER A 1 495 ? -24.297 39.594 24.297 1 92.19 495 SER A O 1
ATOM 3893 N N . LEU A 1 496 ? -23.172 37.844 25.094 1 95.5 496 LEU A N 1
ATOM 3894 C CA . LEU A 1 496 ? -23.281 37.094 23.859 1 95.5 496 LEU A CA 1
ATOM 3895 C C . LEU A 1 496 ? -24.469 36.125 23.906 1 95.5 496 LEU A C 1
ATOM 3897 O O . LEU A 1 496 ? -24.703 35.375 22.953 1 95.5 496 LEU A O 1
ATOM 3901 N N . GLY A 1 497 ? -25.219 36.062 25.016 1 95 497 GLY A N 1
ATOM 3902 C CA . GLY A 1 497 ? -26.469 35.344 25.125 1 95 497 GLY A CA 1
ATOM 3903 C C . GLY A 1 497 ? -26.297 33.875 25.391 1 95 497 GLY A C 1
ATOM 3904 O O . GLY A 1 497 ? -27.25 33.094 25.297 1 95 497 GLY A O 1
ATOM 3905 N N . VAL A 1 498 ? -25.078 33.469 25.578 1 96.56 498 VAL A N 1
ATOM 3906 C CA . VAL A 1 498 ? -24.812 32.062 25.828 1 96.56 498 VAL A CA 1
ATOM 3907 C C . VAL A 1 498 ? -23.672 31.922 26.844 1 96.56 498 VAL A C 1
ATOM 3909 O O . VAL A 1 498 ? -22.891 32.844 27.047 1 96.56 498 VAL A O 1
ATOM 3912 N N . LYS A 1 499 ? -23.672 30.828 27.484 1 97.31 499 LYS A N 1
ATOM 3913 C CA . LYS A 1 499 ? -22.547 30.453 28.328 1 97.31 499 LYS A CA 1
ATOM 3914 C C . LYS A 1 499 ? -21.766 29.281 27.719 1 97.31 499 LYS A C 1
ATOM 3916 O O . LYS A 1 499 ? -22.312 28.203 27.531 1 97.31 499 LYS A O 1
ATOM 3921 N N . TRP A 1 500 ? -20.562 29.562 27.375 1 98.25 500 TRP A N 1
ATOM 3922 C CA . TRP A 1 500 ? -19.656 28.531 26.875 1 98.25 500 TRP A CA 1
ATOM 3923 C C . TRP A 1 500 ? -19 27.766 28.031 1 98.25 500 TRP A C 1
ATOM 3925 O O . TRP A 1 500 ? -18.016 28.234 28.594 1 98.25 500 TRP A O 1
ATOM 3935 N N . SER A 1 501 ? -19.531 26.562 28.344 1 97.62 501 SER A N 1
ATOM 3936 C CA . SER A 1 501 ? -19.031 25.766 29.453 1 97.62 501 SER A CA 1
ATOM 3937 C C . SER A 1 501 ? -17.781 25 29.062 1 97.62 501 SER A C 1
ATOM 3939 O O . SER A 1 501 ? -17.641 24.547 27.906 1 97.62 501 SER A O 1
ATOM 3941 N N . PRO A 1 502 ? -16.844 24.812 30 1 97.5 502 PRO A N 1
ATOM 3942 C CA . PRO A 1 502 ? -15.633 24.031 29.703 1 97.5 502 PRO A CA 1
ATOM 3943 C C . PRO A 1 502 ? -15.938 22.578 29.328 1 97.5 502 PRO A C 1
ATOM 3945 O O . PRO A 1 502 ? -16.891 22 29.844 1 97.5 502 PRO A O 1
ATOM 3948 N N . TYR A 1 503 ? -15.164 22.062 28.5 1 97.94 503 TYR A N 1
ATOM 3949 C CA . TYR A 1 503 ? -15.242 20.672 28.062 1 97.94 503 TYR A CA 1
ATOM 3950 C C . TYR A 1 503 ? -14.742 19.719 29.156 1 97.94 503 TYR A C 1
ATOM 3952 O O . TYR A 1 503 ? -13.617 19.859 29.641 1 97.94 503 TYR A O 1
ATOM 3960 N N . THR A 1 504 ? -15.523 18.766 29.594 1 96.19 504 THR A N 1
ATOM 3961 C CA . THR A 1 504 ? -15.156 17.672 30.484 1 96.19 504 THR A CA 1
ATOM 3962 C C . THR A 1 504 ? -15.445 16.328 29.844 1 96.19 504 THR A C 1
ATOM 3964 O O . THR A 1 504 ? -16.234 16.25 28.891 1 96.19 504 THR A O 1
ATOM 3967 N N . ILE A 1 505 ? -14.789 15.344 30.359 1 93.75 505 ILE A N 1
ATOM 3968 C CA . ILE A 1 505 ? -14.984 14.008 29.797 1 93.75 505 ILE A CA 1
ATOM 3969 C C . ILE A 1 505 ? -16.422 13.562 30.016 1 93.75 505 ILE A C 1
ATOM 3971 O O . ILE A 1 505 ? -17 12.867 29.172 1 93.75 505 ILE A O 1
ATOM 3975 N N . GLU A 1 506 ? -17.062 13.875 31.031 1 94.06 506 GLU A N 1
ATOM 3976 C CA . GLU A 1 506 ? -18.406 13.438 31.406 1 94.06 506 GLU A CA 1
ATOM 3977 C C . GLU A 1 506 ? -19.469 14.133 30.547 1 94.06 506 GLU A C 1
ATOM 3979 O O . GLU A 1 506 ? -20.391 13.484 30.047 1 94.06 506 GLU A O 1
ATOM 3984 N N . LYS A 1 507 ? -19.312 15.422 30.328 1 96.06 507 LYS A N 1
ATOM 3985 C CA . LYS A 1 507 ? -20.375 16.188 29.703 1 96.06 507 LYS A CA 1
ATOM 3986 C C . LYS A 1 507 ? -20.094 16.422 28.219 1 96.06 507 LYS A C 1
ATOM 3988 O O . LYS A 1 507 ? -21.016 16.469 27.391 1 96.06 507 LYS A O 1
ATOM 3993 N N . GLN A 1 508 ? -18.797 16.672 27.875 1 97.38 508 GLN A N 1
ATOM 3994 C CA . GLN A 1 508 ? -18.328 16.969 26.516 1 97.38 508 GLN A CA 1
ATOM 3995 C C . GLN A 1 508 ? -19.062 18.156 25.922 1 97.38 508 GLN A C 1
ATOM 3997 O O . GLN A 1 508 ? -19.547 18.094 24.781 1 97.38 508 GLN A O 1
ATOM 4002 N N . ASP A 1 509 ? -19.219 19.172 26.719 1 98.25 509 ASP A N 1
ATOM 4003 C CA . ASP A 1 509 ? -19.875 20.406 26.297 1 98.25 509 ASP A CA 1
ATOM 4004 C C . ASP A 1 509 ? -19.094 21.078 25.172 1 98.25 509 ASP A C 1
ATOM 4006 O O . ASP A 1 509 ? -17.859 21.047 25.156 1 98.25 509 ASP A O 1
ATOM 4010 N N . TYR A 1 510 ? -19.797 21.656 24.219 1 98.5 510 TYR A N 1
ATOM 4011 C CA . TYR A 1 510 ? -19.172 22.484 23.188 1 98.5 510 TYR A CA 1
ATOM 4012 C C . TYR A 1 510 ? -20.109 23.609 22.734 1 98.5 510 TYR A C 1
ATOM 4014 O O . TYR A 1 510 ? -21.297 23.594 23.062 1 98.5 510 TYR A O 1
ATOM 4022 N N . LEU A 1 511 ? -19.562 24.594 22.172 1 98.75 511 LEU A N 1
ATOM 4023 C CA . LEU A 1 511 ? -20.328 25.703 21.609 1 98.75 511 LEU A CA 1
ATOM 4024 C C . LEU A 1 511 ? -20.469 25.562 20.094 1 98.75 511 LEU A C 1
ATOM 4026 O O . LEU A 1 511 ? -19.469 25.375 19.391 1 98.75 511 LEU A O 1
ATOM 4030 N N . ASN A 1 512 ? -21.688 25.562 19.625 1 98.44 512 ASN A N 1
ATOM 4031 C CA . ASN A 1 512 ? -21.938 25.734 18.203 1 98.44 512 ASN A CA 1
ATOM 4032 C C . ASN A 1 512 ? -21.875 27.203 17.781 1 98.44 512 ASN A C 1
ATOM 4034 O O . ASN A 1 512 ? -22.75 27.984 18.172 1 98.44 512 ASN A O 1
ATOM 4038 N N . ILE A 1 513 ? -20.891 27.516 17.062 1 98.62 513 ILE A N 1
ATOM 4039 C CA . ILE A 1 513 ? -20.734 28.906 16.609 1 98.62 513 ILE A CA 1
ATOM 4040 C C . ILE A 1 513 ? -21.344 29.062 15.219 1 98.62 513 ILE A C 1
ATOM 4042 O O . ILE A 1 513 ? -20.625 29.172 14.227 1 98.62 513 ILE A O 1
ATOM 4046 N N . GLY A 1 514 ? -22.641 29.062 15.195 1 97.75 514 GLY A N 1
ATOM 4047 C CA . GLY A 1 514 ? -23.406 29.344 13.992 1 97.75 514 GLY A CA 1
ATOM 4048 C C . GLY A 1 514 ? -23.844 30.797 13.883 1 97.75 514 GLY A C 1
ATOM 4049 O O . GLY A 1 514 ? -23.266 31.672 14.523 1 97.75 514 GLY A O 1
ATOM 4050 N N . ASN A 1 515 ? -24.828 30.969 12.992 1 97.5 515 ASN A N 1
ATOM 4051 C CA . ASN A 1 515 ? -25.375 32.312 12.906 1 97.5 515 ASN A CA 1
ATOM 4052 C C . ASN A 1 515 ? -26.031 32.75 14.211 1 97.5 515 ASN A C 1
ATOM 4054 O O . ASN A 1 515 ? -26.141 33.938 14.5 1 97.5 515 ASN A O 1
ATOM 4058 N N . VAL A 1 516 ? -26.453 31.719 14.867 1 96.81 516 VAL A N 1
ATOM 4059 C CA . VAL A 1 516 ? -26.875 31.859 16.266 1 96.81 516 VAL A CA 1
ATOM 4060 C C . VAL A 1 516 ? -26.031 30.953 17.141 1 96.81 516 VAL A C 1
ATOM 4062 O O . VAL A 1 516 ? -25.859 29.766 16.844 1 96.81 516 VAL A O 1
ATOM 4065 N N . LEU A 1 517 ? -25.469 31.547 18.219 1 97.88 517 LEU A N 1
ATOM 4066 C CA . LEU A 1 517 ? -24.688 30.75 19.156 1 97.88 517 LEU A CA 1
ATOM 4067 C C . LEU A 1 517 ? -25.578 29.781 19.922 1 97.88 517 LEU A C 1
ATOM 4069 O O . LEU A 1 517 ? -26.672 30.141 20.359 1 97.88 517 LEU A O 1
ATOM 4073 N N . SER A 1 518 ? -25.156 28.531 20.016 1 97.81 518 SER A N 1
ATOM 4074 C CA . SER A 1 518 ? -25.906 27.531 20.781 1 97.81 518 SER A CA 1
ATOM 4075 C C . SER A 1 518 ? -24.969 26.516 21.422 1 97.81 518 SER A C 1
ATOM 4077 O O . SER A 1 518 ? -23.812 26.375 21.016 1 97.81 518 SER A O 1
ATOM 4079 N N . THR A 1 519 ? -25.406 25.938 22.484 1 97.69 519 THR A N 1
ATOM 4080 C CA . THR A 1 519 ? -24.609 24.953 23.203 1 97.69 519 THR A CA 1
ATOM 4081 C C . THR A 1 519 ? -25.016 23.531 22.812 1 97.69 519 THR A C 1
ATOM 4083 O O . THR A 1 519 ? -26.125 23.312 22.328 1 97.69 519 THR A O 1
ATOM 4086 N N . GLY A 1 520 ? -24.047 22.609 22.859 1 97.31 520 GLY A N 1
ATOM 4087 C CA . GLY A 1 520 ? -24.297 21.203 22.641 1 97.31 520 GLY A CA 1
ATOM 4088 C C . GLY A 1 520 ? -23.375 20.297 23.438 1 97.31 520 GLY A C 1
ATOM 4089 O O . GLY A 1 520 ? -22.531 20.781 24.188 1 97.31 520 GLY A O 1
ATOM 4090 N N . THR A 1 521 ? -23.656 19 23.344 1 97.75 521 THR A N 1
ATOM 4091 C CA . THR A 1 521 ? -22.812 18 23.984 1 97.75 521 THR A CA 1
ATOM 4092 C C . THR A 1 521 ? -22.391 16.938 22.984 1 97.75 521 THR A C 1
ATOM 4094 O O . THR A 1 521 ? -23.141 16.609 22.062 1 97.75 521 THR A O 1
ATOM 4097 N N . ALA A 1 522 ? -21.219 16.469 23.094 1 96.44 522 ALA A N 1
ATOM 4098 C CA . ALA A 1 522 ? -20.688 15.328 22.344 1 96.44 522 ALA A CA 1
ATOM 4099 C C . ALA A 1 522 ? -20.875 15.539 20.844 1 96.44 522 ALA A C 1
ATOM 4101 O O . ALA A 1 522 ? -21.609 14.805 20.188 1 96.44 522 ALA A O 1
ATOM 4102 N N . PRO A 1 523 ? -20.125 16.516 20.312 1 95.31 523 PRO A N 1
ATOM 4103 C CA . PRO A 1 523 ? -20.266 16.75 18.875 1 95.31 523 PRO A CA 1
ATOM 4104 C C . PRO A 1 523 ? -19.922 15.523 18.031 1 95.31 523 PRO A C 1
ATOM 4106 O O . PRO A 1 523 ? -18.938 14.836 18.312 1 95.31 523 PRO A O 1
ATOM 4109 N N . ASP A 1 524 ? -20.797 15.195 17 1 96.56 524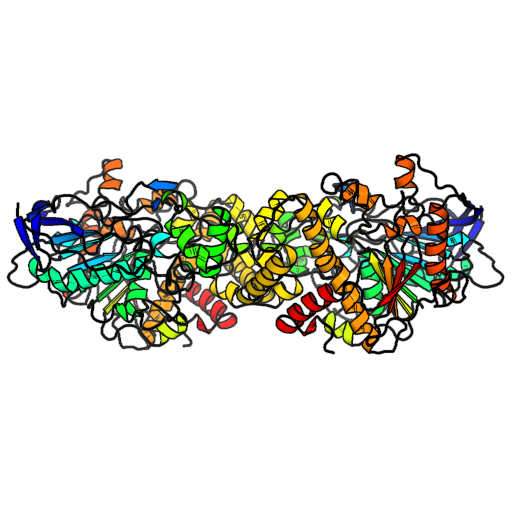 ASP A N 1
ATOM 4110 C CA . ASP A 1 524 ? -20.594 14.094 16.078 1 96.56 524 ASP A CA 1
ATOM 4111 C C . ASP A 1 524 ? -20.453 12.766 16.812 1 96.56 524 ASP A C 1
ATOM 4113 O O . ASP A 1 524 ? -19.625 11.93 16.453 1 96.56 524 ASP A O 1
ATOM 4117 N N . LYS A 1 525 ? -21.219 12.578 17.797 1 96.5 525 LYS A N 1
ATOM 4118 C CA . LYS A 1 525 ? -21.109 11.5 18.781 1 96.5 525 LYS A CA 1
ATOM 4119 C C . LYS A 1 525 ? -21.047 10.141 18.078 1 96.5 525 LYS A C 1
ATOM 4121 O O . LYS A 1 525 ? -20.125 9.352 18.328 1 96.5 525 LYS A O 1
ATOM 4126 N N . GLU A 1 526 ? -21.953 9.875 17.172 1 97 526 GLU A N 1
ATOM 4127 C CA . GLU A 1 526 ? -22.047 8.555 16.547 1 97 526 GLU A CA 1
ATOM 4128 C C . GLU A 1 526 ? -20.797 8.25 15.727 1 97 526 GLU A C 1
ATOM 4130 O O . GLU A 1 526 ? -20.25 7.145 15.797 1 97 526 GLU A O 1
ATOM 4135 N N . GLU A 1 527 ? -20.375 9.195 14.961 1 97.31 527 GLU A N 1
ATOM 4136 C CA . GLU A 1 527 ? -19.203 9.008 14.102 1 97.31 527 GLU A CA 1
ATOM 4137 C C . GLU A 1 527 ? -17.938 8.891 14.93 1 97.31 527 GLU A C 1
ATOM 4139 O O . GLU A 1 527 ? -17.062 8.07 14.633 1 97.31 527 GLU A O 1
ATOM 4144 N N . ILE A 1 528 ? -17.844 9.695 15.961 1 97.81 528 ILE A N 1
ATOM 4145 C CA . ILE A 1 528 ? -16.688 9.641 16.859 1 97.81 528 ILE A CA 1
ATOM 4146 C C . ILE A 1 528 ? -16.625 8.273 17.531 1 97.81 528 ILE A C 1
ATOM 4148 O O . ILE A 1 528 ? -15.562 7.656 17.625 1 97.81 528 ILE A O 1
ATOM 4152 N N . GLU A 1 529 ? -17.75 7.777 17.969 1 97.06 529 GLU A N 1
ATOM 4153 C CA . GLU A 1 529 ? -17.797 6.48 18.641 1 97.06 529 GLU A CA 1
ATOM 4154 C C . GLU A 1 529 ? -17.422 5.355 17.672 1 97.06 529 GLU A C 1
ATOM 4156 O O . GLU A 1 529 ? -16.75 4.398 18.062 1 97.06 529 GLU A O 1
ATOM 4161 N N . PHE A 1 530 ? -17.922 5.5 16.453 1 97.75 530 PHE A N 1
ATOM 4162 C CA . PHE A 1 530 ? -17.547 4.512 15.445 1 97.75 530 PHE A CA 1
ATOM 4163 C C . PHE A 1 530 ? -16.031 4.445 15.281 1 97.75 530 PHE A C 1
ATOM 4165 O O . PHE A 1 530 ? -15.453 3.361 15.305 1 97.75 530 PHE A O 1
ATOM 4172 N N . TRP A 1 531 ? -15.352 5.613 15.102 1 98.06 531 TRP A N 1
ATOM 4173 C CA . TRP A 1 531 ? -13.906 5.668 14.93 1 98.06 531 TRP A CA 1
ATOM 4174 C C . TRP A 1 531 ? -13.188 5.203 16.188 1 98.06 531 TRP A C 1
ATOM 4176 O O . TRP A 1 531 ? -12.188 4.484 16.109 1 98.06 531 TRP A O 1
ATOM 4186 N N . GLU A 1 532 ? -13.695 5.566 17.328 1 97.44 532 GLU A N 1
ATOM 4187 C CA . GLU A 1 532 ? -13.102 5.129 18.594 1 97.44 532 GLU A CA 1
ATOM 4188 C C . GLU A 1 532 ? -13.133 3.609 18.719 1 97.44 532 GLU A C 1
ATOM 4190 O O . GLU A 1 532 ? -12.172 2.998 19.188 1 97.44 532 GLU A O 1
ATOM 4195 N N . ASN A 1 533 ? -14.25 3.031 18.312 1 97.5 533 ASN A N 1
ATOM 4196 C CA . ASN A 1 533 ? -14.359 1.576 18.359 1 97.5 533 ASN A CA 1
ATOM 4197 C C . ASN A 1 533 ? -13.336 0.903 17.453 1 97.5 533 ASN A C 1
ATOM 4199 O O . ASN A 1 533 ? -12.758 -0.12 17.812 1 97.5 533 ASN A O 1
ATOM 4203 N N . ILE A 1 534 ? -13.148 1.459 16.281 1 97.62 534 ILE A N 1
ATOM 4204 C CA . ILE A 1 534 ? -12.141 0.934 15.375 1 97.62 534 ILE A CA 1
ATOM 4205 C C . ILE A 1 534 ? -10.758 1.036 16.016 1 97.62 534 ILE A C 1
ATOM 4207 O O . ILE A 1 534 ? -10.016 0.053 16.062 1 97.62 534 ILE A O 1
ATOM 4211 N N . PHE A 1 535 ? -10.43 2.184 16.531 1 97 535 PHE A N 1
ATOM 4212 C CA . PHE A 1 535 ? -9.102 2.395 17.109 1 97 535 PHE A CA 1
ATOM 4213 C C . PHE A 1 535 ? -8.906 1.558 18.359 1 97 535 PHE A C 1
ATOM 4215 O O . PHE A 1 535 ? -7.809 1.066 18.625 1 97 535 PHE A O 1
ATOM 4222 N N . ARG A 1 536 ? -9.938 1.4 19.188 1 96.75 536 ARG A N 1
ATOM 4223 C CA . ARG A 1 536 ? -9.828 0.562 20.375 1 96.75 536 ARG A CA 1
ATOM 4224 C C . ARG A 1 536 ? -9.477 -0.875 20 1 96.75 536 ARG A C 1
ATOM 4226 O O . ARG A 1 536 ? -8.75 -1.551 20.734 1 96.75 536 ARG A O 1
ATOM 4233 N N . GLU A 1 537 ? -10.023 -1.25 18.891 1 96.5 537 GLU A N 1
ATOM 4234 C CA . GLU A 1 537 ? -9.797 -2.619 18.438 1 96.5 537 GLU A CA 1
ATOM 4235 C C . GLU A 1 537 ? -8.422 -2.768 17.797 1 96.5 537 GLU A C 1
ATOM 4237 O O . GLU A 1 537 ? -7.742 -3.775 18.016 1 96.5 537 GLU A O 1
ATOM 4242 N N . TYR A 1 538 ? -7.93 -1.774 17.062 1 95.94 538 TYR A N 1
ATOM 4243 C CA . TYR A 1 538 ? -6.773 -1.988 16.203 1 95.94 538 TYR A CA 1
ATOM 4244 C C . TYR A 1 538 ? -5.586 -1.159 16.672 1 95.94 538 TYR A C 1
ATOM 4246 O O . TYR A 1 538 ? -4.434 -1.478 16.359 1 95.94 538 TYR A O 1
ATOM 4254 N N . GLU A 1 539 ? -5.801 -0.037 17.297 1 94.56 539 GLU A N 1
ATOM 4255 C CA . GLU A 1 539 ? -4.766 0.854 17.812 1 94.56 539 GLU A CA 1
ATOM 4256 C C . GLU A 1 539 ? -5.211 1.54 19.094 1 94.56 539 GLU A C 1
ATOM 4258 O O . GLU A 1 539 ? -5.328 2.768 19.141 1 94.56 539 GLU A O 1
ATOM 4263 N N . PRO A 1 540 ? -5.316 0.782 20.141 1 93.06 540 PRO A N 1
ATOM 4264 C CA . PRO A 1 540 ? -5.941 1.301 21.359 1 93.06 540 PRO A CA 1
ATOM 4265 C C . PRO A 1 540 ? -5.141 2.434 22 1 93.06 540 PRO A C 1
ATOM 4267 O O . PRO A 1 540 ? -5.711 3.301 22.672 1 93.06 540 PRO A O 1
ATOM 4270 N N . ASN A 1 541 ? -3.877 2.539 21.797 1 90.44 541 ASN A N 1
ATOM 4271 C CA . ASN A 1 541 ? -3.055 3.568 22.422 1 90.44 541 ASN A CA 1
ATOM 4272 C C . ASN A 1 541 ? -3.311 4.941 21.812 1 90.44 541 ASN A C 1
ATOM 4274 O O . ASN A 1 541 ? -2.904 5.961 22.375 1 90.44 541 ASN A O 1
ATOM 4278 N N . TYR A 1 542 ? -4.043 4.914 20.719 1 91.06 542 TYR A N 1
ATOM 4279 C CA . TYR A 1 542 ? -4.289 6.168 20.016 1 91.06 542 TYR A CA 1
ATOM 4280 C C . TYR A 1 542 ? -5.48 6.906 20.609 1 91.06 542 TYR A C 1
ATOM 4282 O O . TYR A 1 542 ? -5.602 8.125 20.469 1 91.06 542 TYR A O 1
ATOM 4290 N N . VAL A 1 543 ? -6.387 6.148 21.25 1 91.81 543 VAL A N 1
ATOM 4291 C CA . VAL A 1 543 ? -7.625 6.773 21.688 1 91.81 543 VAL A CA 1
ATOM 4292 C C . VAL A 1 543 ? -7.66 6.828 23.219 1 91.81 543 VAL A C 1
ATOM 4294 O O . VAL A 1 543 ? -6.93 6.098 23.891 1 91.81 543 VAL A O 1
ATOM 4297 N N . TYR A 1 544 ? -8.523 7.625 23.688 1 84.88 544 TYR A N 1
ATOM 4298 C CA . TYR A 1 544 ? -8.781 7.781 25.125 1 84.88 544 TYR A CA 1
ATOM 4299 C C . TYR A 1 544 ? -9.328 6.492 25.719 1 84.88 544 TYR A C 1
ATOM 4301 O O . TYR A 1 544 ? -10.219 5.863 25.141 1 84.88 544 TYR A O 1
ATOM 4309 N N . ASP A 1 545 ? -8.57 5.848 26.781 1 74.81 545 ASP A N 1
ATOM 4310 C CA . ASP A 1 545 ? -8.859 4.539 27.359 1 74.81 545 ASP A CA 1
ATOM 4311 C C . ASP A 1 545 ? -9.93 4.641 28.438 1 74.81 545 ASP A C 1
ATOM 4313 O O . ASP A 1 545 ? -10.039 3.756 29.281 1 74.81 545 ASP A O 1
ATOM 4317 N N . GLY A 1 546 ? -10.93 5.496 28.406 1 65.56 546 GLY A N 1
ATOM 4318 C CA . GLY A 1 546 ? -11.953 5.52 29.438 1 65.56 546 GLY A CA 1
ATOM 4319 C C . GLY A 1 546 ? -11.422 5.949 30.797 1 65.56 546 GLY A C 1
ATOM 4320 O O . GLY A 1 546 ? -10.227 5.84 31.062 1 65.56 546 GLY A O 1
ATOM 4321 N N . MET B 1 1 ? -6.348 -47.344 -36.656 1 89.44 1 MET B N 1
ATOM 4322 C CA . MET B 1 1 ? -7.254 -47.094 -35.531 1 89.44 1 MET B CA 1
ATOM 4323 C C . MET B 1 1 ? -7.133 -48.188 -34.469 1 89.44 1 MET B C 1
ATOM 4325 O O . MET B 1 1 ? -6.727 -49.312 -34.781 1 89.44 1 MET B O 1
ATOM 4329 N N . VAL B 1 2 ? -7.324 -47.75 -33.25 1 94.25 2 VAL B N 1
ATOM 4330 C CA . VAL B 1 2 ? -7.223 -48.656 -32.125 1 94.25 2 VAL B CA 1
ATOM 4331 C C . VAL B 1 2 ? -8.305 -48.312 -31.094 1 94.25 2 VAL B C 1
ATOM 4333 O O . VAL B 1 2 ? -8.695 -47.156 -30.938 1 94.25 2 VAL B O 1
ATOM 4336 N N . GLN B 1 3 ? -8.766 -49.375 -30.469 1 96.62 3 GLN B N 1
ATOM 4337 C CA . GLN B 1 3 ? -9.828 -49.188 -29.484 1 96.62 3 GLN B CA 1
ATOM 4338 C C . GLN B 1 3 ? -9.406 -49.656 -28.109 1 96.62 3 GLN B C 1
ATOM 4340 O O . GLN B 1 3 ? -8.664 -50.656 -27.984 1 96.62 3 GLN B O 1
ATOM 4345 N N . VAL B 1 4 ? -9.805 -48.969 -27.141 1 97.38 4 VAL B N 1
ATOM 4346 C CA . VAL B 1 4 ? -9.609 -49.312 -25.75 1 97.38 4 VAL B CA 1
ATOM 4347 C C . VAL B 1 4 ? -10.938 -49.188 -25 1 97.38 4 VAL B C 1
ATOM 4349 O O . VAL B 1 4 ? -11.703 -48.25 -25.219 1 97.38 4 VAL B O 1
ATOM 4352 N N . THR B 1 5 ? -11.258 -50.188 -24.125 1 96.12 5 THR B N 1
ATOM 4353 C CA . THR B 1 5 ? -12.461 -50.156 -23.297 1 96.12 5 THR B CA 1
ATOM 4354 C C . THR B 1 5 ? -12.141 -49.688 -21.891 1 96.12 5 THR B C 1
ATOM 4356 O O . THR B 1 5 ? -11.273 -50.25 -21.219 1 96.12 5 THR B O 1
ATOM 4359 N N . ILE B 1 6 ? -12.82 -48.656 -21.531 1 95.38 6 ILE B N 1
ATOM 4360 C CA . ILE B 1 6 ? -12.711 -48.188 -20.156 1 95.38 6 ILE B CA 1
ATOM 4361 C C . ILE B 1 6 ? -14.055 -48.344 -19.453 1 95.38 6 ILE B C 1
ATOM 4363 O O . ILE B 1 6 ? -15 -48.906 -20.016 1 95.38 6 ILE B O 1
ATOM 4367 N N . LYS B 1 7 ? -14.078 -47.906 -18.188 1 90.19 7 LYS B N 1
ATOM 4368 C CA . LYS B 1 7 ? -15.273 -48.062 -17.359 1 90.19 7 LYS B CA 1
ATOM 4369 C C . LYS B 1 7 ? -16.484 -47.375 -18.016 1 90.19 7 LYS B C 1
ATOM 4371 O O . LYS B 1 7 ? -17.594 -47.906 -17.969 1 90.19 7 LYS B O 1
ATOM 4376 N N . ASP B 1 8 ? -16.234 -46.312 -18.719 1 93.44 8 ASP B N 1
ATOM 4377 C CA . ASP B 1 8 ? -17.312 -45.438 -19.172 1 93.44 8 ASP B CA 1
ATOM 4378 C C . ASP B 1 8 ? -17.703 -45.781 -20.609 1 93.44 8 ASP B C 1
ATOM 4380 O O . ASP B 1 8 ? -18.719 -45.281 -21.109 1 93.44 8 ASP B O 1
ATOM 4384 N N . GLY B 1 9 ? -16.875 -46.531 -21.266 1 96 9 GLY B N 1
ATOM 4385 C CA . GLY B 1 9 ? -17.172 -46.875 -22.656 1 96 9 GLY B CA 1
ATOM 4386 C C . GLY B 1 9 ? -15.93 -47.25 -23.453 1 96 9 GLY B C 1
ATOM 4387 O O . GLY B 1 9 ? -14.883 -47.562 -22.875 1 96 9 GLY B O 1
ATOM 4388 N N . VAL B 1 10 ? -16.172 -47.25 -24.812 1 97.88 10 VAL B N 1
ATOM 4389 C CA . VAL B 1 10 ? -15.086 -47.594 -25.703 1 97.88 10 VAL B CA 1
ATOM 4390 C C . VAL B 1 10 ? -14.523 -46.344 -26.375 1 97.88 10 VAL B C 1
ATOM 4392 O O . VAL B 1 10 ? -15.281 -45.469 -26.766 1 97.88 10 VAL B O 1
ATOM 4395 N N . LEU B 1 11 ? -13.219 -46.312 -26.422 1 98.44 11 LEU B N 1
ATOM 4396 C CA . LEU B 1 11 ? -12.523 -45.188 -27.062 1 98.44 11 LEU B CA 1
ATOM 4397 C C . LEU B 1 11 ? -11.805 -45.656 -28.328 1 98.44 11 LEU B C 1
ATOM 4399 O O . LEU B 1 11 ? -11.219 -46.719 -28.359 1 98.44 11 LEU B O 1
ATOM 4403 N N . GLU B 1 12 ? -11.898 -44.844 -29.359 1 98.44 12 GLU B N 1
ATOM 4404 C CA . GLU B 1 12 ? -11.133 -45.094 -30.578 1 98.44 12 GLU B CA 1
ATOM 4405 C C . GLU B 1 12 ? -10.086 -44 -30.797 1 98.44 12 GLU B C 1
ATOM 4407 O O . GLU B 1 12 ? -10.422 -42.844 -30.969 1 98.44 12 GLU B O 1
ATOM 4412 N N . GLY B 1 13 ? -8.82 -44.438 -30.703 1 98.19 13 GLY B N 1
ATOM 4413 C CA . GLY B 1 13 ? -7.715 -43.531 -30.922 1 98.19 13 GLY B CA 1
ATOM 4414 C C . GLY B 1 13 ? -6.938 -43.812 -32.188 1 98.19 13 GLY B C 1
ATOM 4415 O O . GLY B 1 13 ? -7.469 -44.406 -33.125 1 98.19 13 GLY B O 1
ATOM 4416 N N . ASN B 1 14 ? -5.742 -43.219 -32.281 1 97.44 14 ASN B N 1
ATOM 4417 C CA . ASN B 1 14 ? -4.875 -43.344 -33.438 1 97.44 14 ASN B CA 1
ATOM 4418 C C . ASN B 1 14 ? -3.541 -44 -33.062 1 97.44 14 ASN B C 1
ATOM 4420 O O . ASN B 1 14 ? -3.098 -43.906 -31.922 1 97.44 14 ASN B O 1
ATOM 4424 N N . VAL B 1 15 ? -3.008 -44.688 -34.031 1 97.62 15 VAL B N 1
ATOM 4425 C CA . VAL B 1 15 ? -1.587 -45 -34 1 97.62 15 VAL B CA 1
ATOM 4426 C C . VAL B 1 15 ? -0.785 -43.938 -34.75 1 97.62 15 VAL B C 1
ATOM 4428 O O . VAL B 1 15 ? -1.053 -43.656 -35.906 1 97.62 15 VAL B O 1
ATOM 4431 N N . VAL B 1 16 ? 0.11 -43.406 -34.125 1 97.56 16 VAL B N 1
ATOM 4432 C CA . VAL B 1 16 ? 0.824 -42.25 -34.656 1 97.56 16 VAL B CA 1
ATOM 4433 C C . VAL B 1 16 ? 2.307 -42.594 -34.812 1 97.56 16 VAL B C 1
ATOM 4435 O O . VAL B 1 16 ? 2.902 -43.188 -33.906 1 97.56 16 VAL B O 1
ATOM 4438 N N . ASN B 1 17 ? 2.881 -42.188 -35.938 1 96.88 17 ASN B N 1
ATOM 4439 C CA . ASN B 1 17 ? 4.328 -42.281 -36.125 1 96.88 17 ASN B CA 1
ATOM 4440 C C . ASN B 1 17 ? 5.059 -41.188 -35.344 1 96.88 17 ASN B C 1
ATOM 4442 O O . ASN B 1 17 ? 4.773 -40 -35.531 1 96.88 17 ASN B O 1
ATOM 4446 N N . ASN B 1 18 ? 5.934 -41.594 -34.5 1 96.06 18 ASN B N 1
ATOM 4447 C CA . ASN B 1 18 ? 6.738 -40.625 -33.75 1 96.06 18 ASN B CA 1
ATOM 4448 C C . ASN B 1 18 ? 7.867 -40.062 -34.625 1 96.06 18 ASN B C 1
ATOM 4450 O O . ASN B 1 18 ? 8.711 -40.812 -35.125 1 96.06 18 ASN B O 1
ATOM 4454 N N . ALA B 1 19 ? 7.938 -38.75 -34.75 1 91.44 19 ALA B N 1
ATOM 4455 C CA . ALA B 1 19 ? 8.93 -38.062 -35.594 1 91.44 19 ALA B CA 1
ATOM 4456 C C . ALA B 1 19 ? 10.344 -38.375 -35.094 1 91.44 19 ALA B C 1
ATOM 4458 O O . ALA B 1 19 ? 11.312 -38.219 -35.844 1 91.44 19 ALA B O 1
ATOM 4459 N N . TYR B 1 20 ? 10.516 -38.875 -33.938 1 94.38 20 TYR B N 1
ATOM 4460 C CA . TYR B 1 20 ? 11.828 -39.094 -33.344 1 94.38 20 TYR B CA 1
ATOM 4461 C C . TYR B 1 20 ? 12.086 -40.562 -33.125 1 94.38 20 TYR B C 1
ATOM 4463 O O . TYR B 1 20 ? 12.984 -40.969 -32.375 1 94.38 20 TYR B O 1
ATOM 4471 N N . GLY B 1 21 ? 11.148 -41.406 -33.688 1 92.75 21 GLY B N 1
ATOM 4472 C CA . GLY B 1 21 ? 11.367 -42.844 -33.656 1 92.75 21 GLY B CA 1
ATOM 4473 C C . GLY B 1 21 ? 10.25 -43.594 -32.969 1 92.75 21 GLY B C 1
ATOM 4474 O O . GLY B 1 21 ? 9.781 -43.188 -31.906 1 92.75 21 GLY B O 1
ATOM 4475 N N . GLY B 1 22 ? 9.789 -44.625 -33.594 1 93.75 22 GLY B N 1
ATOM 4476 C CA . GLY B 1 22 ? 8.758 -45.5 -33.031 1 93.75 22 GLY B CA 1
ATOM 4477 C C . GLY B 1 22 ? 7.352 -44.969 -33.312 1 93.75 22 GLY B C 1
ATOM 4478 O O . GLY B 1 22 ? 7.141 -44.156 -34.219 1 93.75 22 GLY B O 1
ATOM 4479 N N . ASN B 1 23 ? 6.434 -45.625 -32.719 1 96.88 23 ASN B N 1
ATOM 4480 C CA . ASN B 1 23 ? 5.023 -45.25 -32.75 1 96.88 23 ASN B CA 1
ATOM 4481 C C . ASN B 1 23 ? 4.414 -45.156 -31.359 1 96.88 23 ASN B C 1
ATOM 4483 O O . ASN B 1 23 ? 5.004 -45.625 -30.391 1 96.88 23 ASN B O 1
ATOM 4487 N N . TYR B 1 24 ? 3.408 -44.531 -31.328 1 98 24 TYR B N 1
ATOM 4488 C CA . TYR B 1 24 ? 2.635 -44.531 -30.078 1 98 24 TYR B CA 1
ATOM 4489 C C . TYR B 1 24 ? 1.14 -44.469 -30.375 1 98 24 TYR B C 1
ATOM 4491 O O . TYR B 1 24 ? 0.732 -44.188 -31.516 1 98 24 TYR B O 1
ATOM 4499 N N . TYR B 1 25 ? 0.344 -44.844 -29.406 1 98.62 25 TYR B N 1
ATOM 4500 C CA . TYR B 1 25 ? -1.111 -44.75 -29.438 1 98.62 25 TYR B CA 1
ATOM 4501 C C . TYR B 1 25 ? -1.59 -43.438 -28.797 1 98.62 25 TYR B C 1
ATOM 4503 O O . TYR B 1 25 ? -1.123 -43.062 -27.719 1 98.62 25 TYR B O 1
ATOM 4511 N N . ALA B 1 26 ? -2.439 -42.781 -29.531 1 98.69 26 ALA B N 1
ATOM 4512 C CA . ALA B 1 26 ? -2.965 -41.5 -29.031 1 98.69 26 ALA B CA 1
ATOM 4513 C C . ALA B 1 26 ? -4.48 -41.562 -28.875 1 98.69 26 ALA B C 1
ATOM 4515 O O . ALA B 1 26 ? -5.199 -41.938 -29.797 1 98.69 26 ALA B O 1
ATOM 4516 N N . PHE B 1 27 ? -4.953 -41.312 -27.688 1 98.75 27 PHE B N 1
ATOM 4517 C CA . PHE B 1 27 ? -6.359 -41.094 -27.375 1 98.75 27 PHE B CA 1
ATOM 4518 C C . PHE B 1 27 ? -6.578 -39.688 -26.844 1 98.75 27 PHE B C 1
ATOM 4520 O O . PHE B 1 27 ? -6.059 -39.312 -25.781 1 98.75 27 PHE B O 1
ATOM 4527 N N . LYS B 1 28 ? -7.324 -38.875 -27.578 1 98.5 28 LYS B N 1
ATOM 4528 C CA . LYS B 1 28 ? -7.477 -37.469 -27.266 1 98.5 28 LYS B CA 1
ATOM 4529 C C . LYS B 1 28 ? -8.922 -37.125 -26.922 1 98.5 28 LYS B C 1
ATOM 4531 O O . LYS B 1 28 ? -9.844 -37.875 -27.281 1 98.5 28 LYS B O 1
ATOM 4536 N N . GLY B 1 29 ? -9.07 -36.031 -26.141 1 98.38 29 GLY B N 1
ATOM 4537 C CA . GLY B 1 29 ? -10.391 -35.469 -25.875 1 98.38 29 GLY B CA 1
ATOM 4538 C C . GLY B 1 29 ? -11.273 -36.406 -25.062 1 98.38 29 GLY B C 1
ATOM 4539 O O . GLY B 1 29 ? -12.477 -36.5 -25.312 1 98.38 29 GLY B O 1
ATOM 4540 N N . ILE B 1 30 ? -10.727 -37.188 -24.172 1 98.5 30 ILE B N 1
ATOM 4541 C CA . ILE B 1 30 ? -11.477 -38.094 -23.328 1 98.5 30 ILE B CA 1
ATOM 4542 C C . ILE B 1 30 ? -12.094 -37.312 -22.156 1 98.5 30 ILE B C 1
ATOM 4544 O O . ILE B 1 30 ? -11.383 -36.688 -21.375 1 98.5 30 ILE B O 1
ATOM 4548 N N . PRO B 1 31 ? -13.422 -37.281 -22 1 98.25 31 PRO B N 1
ATOM 4549 C CA . PRO B 1 31 ? -13.992 -36.594 -20.828 1 98.25 31 PRO B CA 1
ATOM 4550 C C . PRO B 1 31 ? -13.672 -37.312 -19.516 1 98.25 31 PRO B C 1
ATOM 4552 O O . PRO B 1 31 ? -13.914 -38.531 -19.391 1 98.25 31 PRO B O 1
ATOM 4555 N N . TYR B 1 32 ? -13.117 -36.656 -18.594 1 98.31 32 TYR B N 1
ATOM 4556 C CA . TYR B 1 32 ? -12.828 -37.281 -17.297 1 98.31 32 TYR B CA 1
ATOM 4557 C C . TYR B 1 32 ? -13.82 -36.812 -16.234 1 98.31 32 TYR B C 1
ATOM 4559 O O . TYR B 1 32 ? -13.812 -37.344 -15.117 1 98.31 32 TYR B O 1
ATOM 4567 N N . ALA B 1 33 ? -14.688 -35.906 -16.562 1 98.25 33 ALA B N 1
ATOM 4568 C CA . ALA B 1 33 ? -15.773 -35.406 -15.711 1 98.25 33 ALA B CA 1
ATOM 4569 C C . ALA B 1 33 ? -16.938 -34.875 -16.547 1 98.25 33 ALA B C 1
ATOM 4571 O O . ALA B 1 33 ? -16.797 -34.688 -17.766 1 98.25 33 ALA B O 1
ATOM 4572 N N . ALA B 1 34 ? -18.078 -34.719 -15.883 1 98 34 ALA B N 1
ATOM 4573 C CA . ALA B 1 34 ? -19.234 -34.094 -16.547 1 98 34 ALA B CA 1
ATOM 4574 C C . ALA B 1 34 ? -18.953 -32.625 -16.875 1 98 34 ALA B C 1
ATOM 4576 O O . ALA B 1 34 ? -18.156 -31.984 -16.188 1 98 34 ALA B O 1
ATOM 4577 N N . PRO B 1 35 ? -19.625 -32.125 -17.953 1 97.75 35 PRO B N 1
ATOM 4578 C CA . PRO B 1 35 ? -19.422 -30.703 -18.25 1 97.75 35 PRO B CA 1
ATOM 4579 C C . PRO B 1 35 ? -19.766 -29.812 -17.062 1 97.75 35 PRO B C 1
ATOM 4581 O O . PRO B 1 35 ? -20.844 -29.922 -16.484 1 97.75 35 PRO B O 1
ATOM 4584 N N . PRO B 1 36 ? -18.844 -28.969 -16.625 1 97.38 36 PRO B N 1
ATOM 4585 C CA . PRO B 1 36 ? -19.094 -28.062 -15.516 1 97.38 36 PRO B CA 1
ATOM 4586 C C . PRO B 1 36 ? -19.844 -26.797 -15.945 1 97.38 36 PRO B C 1
ATOM 4588 O O . PRO B 1 36 ? -19.312 -25.688 -15.812 1 97.38 36 PRO B O 1
ATOM 4591 N N . VAL B 1 37 ? -21.062 -26.891 -16.406 1 95.94 37 VAL B N 1
ATOM 4592 C CA . VAL B 1 37 ? -21.875 -25.797 -16.922 1 95.94 37 VAL B CA 1
ATOM 4593 C C . VAL B 1 37 ? -23.141 -25.656 -16.094 1 95.94 37 VAL B C 1
ATOM 4595 O O . VAL B 1 37 ? -23.5 -26.562 -15.312 1 95.94 37 VAL B O 1
ATOM 4598 N N . GLY B 1 38 ? -23.781 -24.516 -16.188 1 93.81 38 GLY B N 1
ATOM 4599 C CA . GLY B 1 38 ? -25 -24.281 -15.43 1 93.81 38 GLY B CA 1
ATOM 4600 C C . GLY B 1 38 ? -24.797 -24.375 -13.93 1 93.81 38 GLY B C 1
ATOM 4601 O O . GLY B 1 38 ? -23.891 -23.734 -13.383 1 93.81 38 GLY B O 1
ATOM 4602 N N . ASP B 1 39 ? -25.5 -25.281 -13.289 1 94.31 39 ASP B N 1
ATOM 4603 C CA . ASP B 1 39 ? -25.453 -25.422 -11.836 1 94.31 39 ASP B CA 1
ATOM 4604 C C . ASP B 1 39 ? -24.125 -26.016 -11.383 1 94.31 39 ASP B C 1
ATOM 4606 O O . ASP B 1 39 ? -23.766 -25.922 -10.203 1 94.31 39 ASP B O 1
ATOM 4610 N N . LEU B 1 40 ? -23.375 -26.516 -12.367 1 96.19 40 LEU B N 1
ATOM 4611 C CA . LEU B 1 40 ? -22.109 -27.172 -12.023 1 96.19 40 LEU B CA 1
ATOM 4612 C C . LEU B 1 40 ? -20.938 -26.234 -12.258 1 96.19 40 LEU B C 1
ATOM 4614 O O . LEU B 1 40 ? -19.781 -26.609 -12.008 1 96.19 40 LEU B O 1
ATOM 4618 N N . ARG B 1 41 ? -21.219 -25 -12.703 1 95.75 41 ARG B N 1
ATOM 4619 C CA . ARG B 1 41 ? -20.219 -24.062 -13.188 1 95.75 41 ARG B CA 1
ATOM 4620 C C . ARG B 1 41 ? -19.094 -23.875 -12.18 1 95.75 41 ARG B C 1
ATOM 4622 O O . ARG B 1 41 ? -17.922 -23.844 -12.547 1 95.75 41 ARG B O 1
ATOM 4629 N N . PHE B 1 42 ? -19.438 -23.875 -10.844 1 96.19 42 PHE B N 1
ATOM 4630 C CA . PHE B 1 42 ? -18.453 -23.594 -9.797 1 96.19 42 PHE B CA 1
ATOM 4631 C C . PHE B 1 42 ? -18.359 -24.75 -8.812 1 96.19 42 PHE B C 1
ATOM 4633 O O . PHE B 1 42 ? -17.734 -24.609 -7.758 1 96.19 42 PHE B O 1
ATOM 4640 N N . LYS B 1 43 ? -18.953 -25.859 -9.156 1 95.62 43 LYS B N 1
ATOM 4641 C CA . LYS B 1 43 ? -19 -27 -8.25 1 95.62 43 LYS B CA 1
ATOM 4642 C C . LYS B 1 43 ? -17.828 -27.938 -8.5 1 95.62 43 LYS B C 1
ATOM 4644 O O . LYS B 1 43 ? -17.156 -27.844 -9.523 1 95.62 43 LYS B O 1
ATOM 4649 N N . ALA B 1 44 ? -17.578 -28.797 -7.5 1 97.12 44 ALA B N 1
ATOM 4650 C CA . ALA B 1 44 ? -16.641 -29.891 -7.719 1 97.12 44 ALA B CA 1
ATOM 4651 C C . ALA B 1 44 ? -17.031 -30.719 -8.938 1 97.12 44 ALA B C 1
ATOM 4653 O O . ALA B 1 44 ? -18.219 -30.891 -9.219 1 97.12 44 ALA B O 1
ATOM 4654 N N . PRO B 1 45 ? -16.016 -31.219 -9.672 1 98 45 PRO B N 1
ATOM 4655 C CA . PRO B 1 45 ? -16.344 -32.031 -10.844 1 98 45 PRO B CA 1
ATOM 4656 C C . PRO B 1 45 ? -17.219 -33.219 -10.508 1 98 45 PRO B C 1
ATOM 4658 O O . PRO B 1 45 ? -17.031 -33.844 -9.461 1 98 45 PRO B O 1
ATOM 4661 N N . GLN B 1 46 ? -18.156 -33.5 -11.398 1 97.38 46 GLN B N 1
ATOM 4662 C CA . GLN B 1 46 ? -19.047 -34.656 -11.273 1 97.38 46 GLN B CA 1
ATOM 4663 C C . GLN B 1 46 ? -18.641 -35.781 -12.227 1 97.38 46 GLN B C 1
ATOM 4665 O O . GLN B 1 46 ? -18 -35.5 -13.25 1 97.38 46 GLN B O 1
ATOM 4670 N N . PRO B 1 47 ? -18.969 -36.969 -11.898 1 96.81 47 PRO B N 1
ATOM 4671 C CA . PRO B 1 47 ? -18.562 -38.094 -12.758 1 96.81 47 PRO B CA 1
ATOM 4672 C C . PRO B 1 47 ? -19.141 -38 -14.156 1 96.81 47 PRO B C 1
ATOM 4674 O O . PRO B 1 47 ? -20.25 -37.469 -14.336 1 96.81 47 PRO B O 1
ATOM 4677 N N . VAL B 1 48 ? -18.422 -38.562 -15.07 1 96.19 48 VAL B N 1
ATOM 4678 C CA . VAL B 1 48 ? -18.875 -38.656 -16.453 1 96.19 48 VAL B CA 1
ATOM 4679 C C . VAL B 1 48 ? -20.062 -39.594 -16.531 1 96.19 48 VAL B C 1
ATOM 4681 O O . VAL B 1 48 ? -20.156 -40.562 -15.781 1 96.19 48 VAL B O 1
ATOM 4684 N N . LYS B 1 49 ? -20.953 -39.25 -17.438 1 94.62 49 LYS B N 1
ATOM 4685 C CA . LYS B 1 49 ? -21.969 -40.25 -17.812 1 94.62 49 LYS B CA 1
ATOM 4686 C C . LYS B 1 49 ? -21.438 -41.25 -18.828 1 94.62 49 LYS B C 1
ATOM 4688 O O . LYS B 1 49 ? -20.938 -40.844 -19.891 1 94.62 49 LYS B O 1
ATOM 4693 N N . PRO B 1 50 ? -21.547 -42.438 -18.438 1 96.25 50 PRO B N 1
ATOM 4694 C CA . PRO B 1 50 ? -21.062 -43.406 -19.406 1 96.25 50 PRO B CA 1
ATOM 4695 C C . PRO B 1 50 ? -21.734 -43.281 -20.766 1 96.25 50 PRO B C 1
ATOM 4697 O O . PRO B 1 50 ? -22.859 -42.75 -20.859 1 96.25 50 PRO B O 1
ATOM 4700 N N . TRP B 1 51 ? -21.016 -43.656 -21.766 1 95.88 51 TRP B N 1
ATOM 4701 C CA . TRP B 1 51 ? -21.578 -43.562 -23.109 1 95.88 51 TRP B CA 1
ATOM 4702 C C . TRP B 1 51 ? -21.719 -44.938 -23.734 1 95.88 51 TRP B C 1
ATOM 4704 O O . TRP B 1 51 ? -21.031 -45.875 -23.328 1 95.88 51 TRP B O 1
ATOM 4714 N N . GLN B 1 52 ? -22.672 -45 -24.688 1 93.38 52 GLN B N 1
ATOM 4715 C CA . GLN B 1 52 ? -22.859 -46.25 -25.453 1 93.38 52 GLN B CA 1
ATOM 4716 C C . GLN B 1 52 ? -22.094 -46.188 -26.781 1 93.38 52 GLN B C 1
ATOM 4718 O O . GLN B 1 52 ? -21.984 -45.125 -27.375 1 93.38 52 GLN B O 1
ATOM 4723 N N . GLY B 1 53 ? -21.531 -47.219 -27.203 1 92.5 53 GLY B N 1
ATOM 4724 C CA . GLY B 1 53 ? -20.812 -47.281 -28.469 1 92.5 53 GLY B CA 1
ATOM 4725 C C . GLY B 1 53 ? -19.375 -46.781 -28.344 1 92.5 53 GLY B C 1
ATOM 4726 O O . GLY B 1 53 ? -18.781 -46.844 -27.266 1 92.5 53 GLY B O 1
ATOM 4727 N N . VAL B 1 54 ? -18.844 -46.531 -29.531 1 97.12 54 VAL B N 1
ATOM 4728 C CA . VAL B 1 54 ? -17.438 -46.125 -29.609 1 97.12 54 VAL B CA 1
ATOM 4729 C C . VAL B 1 54 ? -17.328 -44.625 -29.688 1 97.12 54 VAL B C 1
ATOM 4731 O O . VAL B 1 54 ? -17.891 -44 -30.594 1 97.12 54 VAL B O 1
ATOM 4734 N N . ARG B 1 55 ? -16.672 -44.062 -28.688 1 97.56 55 ARG B N 1
ATOM 4735 C CA . ARG B 1 55 ? -16.391 -42.625 -28.703 1 97.56 55 ARG B CA 1
ATOM 4736 C C . ARG B 1 55 ? -15.133 -42.312 -29.5 1 97.56 55 ARG B C 1
ATOM 4738 O O . ARG B 1 55 ? -14.102 -42.969 -29.328 1 97.56 55 ARG B O 1
ATOM 4745 N N . ASP B 1 56 ? -15.25 -41.344 -30.391 1 97.5 56 ASP B N 1
ATOM 4746 C CA . ASP B 1 56 ? -14.086 -40.875 -31.141 1 97.5 56 ASP B CA 1
ATOM 4747 C C . ASP B 1 56 ? -13.109 -40.125 -30.25 1 97.5 56 ASP B C 1
ATOM 4749 O O . ASP B 1 56 ? -13.477 -39.125 -29.625 1 97.5 56 ASP B O 1
ATOM 4753 N N . ALA B 1 57 ? -11.93 -40.625 -30.141 1 98.38 57 ALA B N 1
ATOM 4754 C CA . ALA B 1 57 ? -10.891 -40.031 -29.312 1 98.38 57 ALA B CA 1
ATOM 4755 C C . ALA B 1 57 ? -9.672 -39.656 -30.156 1 98.38 57 ALA B C 1
ATOM 4757 O O . ALA B 1 57 ? -8.531 -39.844 -29.734 1 98.38 57 ALA B O 1
ATOM 4758 N N . LYS B 1 58 ? -9.906 -39.094 -31.312 1 97.94 58 LYS B N 1
ATOM 4759 C CA . LYS B 1 58 ? -8.82 -38.781 -32.25 1 97.94 58 LYS B CA 1
ATOM 4760 C C . LYS B 1 58 ? -8.523 -37.281 -32.25 1 97.94 58 LYS B C 1
ATOM 4762 O O . LYS B 1 58 ? -7.48 -36.844 -32.75 1 97.94 58 LYS B O 1
ATOM 4767 N N . ASN B 1 59 ? -9.438 -36.562 -31.641 1 97.38 59 ASN B N 1
ATOM 4768 C CA . ASN B 1 59 ? -9.281 -35.094 -31.594 1 97.38 59 ASN B CA 1
ATOM 4769 C C . ASN B 1 59 ? -9.359 -34.562 -30.172 1 97.38 59 ASN B C 1
ATOM 4771 O O . ASN B 1 59 ? -9.961 -35.188 -29.297 1 97.38 59 ASN B O 1
ATOM 4775 N N . PHE B 1 60 ? -8.742 -33.438 -30.047 1 97.88 60 PHE B N 1
ATOM 4776 C CA . PHE B 1 60 ? -8.758 -32.812 -28.734 1 97.88 60 PHE B CA 1
ATOM 4777 C C . PHE B 1 60 ? -10.156 -32.344 -28.375 1 97.88 60 PHE B C 1
ATOM 4779 O O . PHE B 1 60 ? -10.93 -31.953 -29.25 1 97.88 60 PHE B O 1
ATOM 4786 N N . GLY B 1 61 ? -10.453 -32.406 -27.016 1 97.06 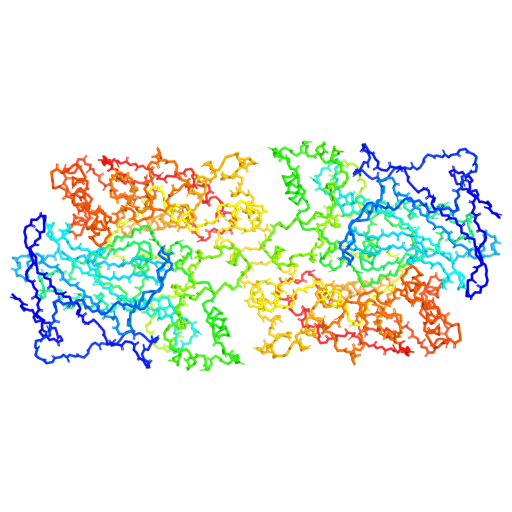61 GLY B N 1
ATOM 4787 C CA . GLY B 1 61 ? -11.586 -31.641 -26.531 1 97.06 61 GLY B CA 1
ATOM 4788 C C . GLY B 1 61 ? -11.32 -30.141 -26.484 1 97.06 61 GLY B C 1
ATOM 4789 O O . GLY B 1 61 ? -10.18 -29.703 -26.656 1 97.06 61 GLY B O 1
ATOM 4790 N N . PRO B 1 62 ? -12.359 -29.375 -26.234 1 97.06 62 PRO B N 1
ATOM 4791 C CA . PRO B 1 62 ? -12.164 -27.922 -26.141 1 97.06 62 PRO B CA 1
ATOM 4792 C C . PRO B 1 62 ? -11.258 -27.516 -24.984 1 97.06 62 PRO B C 1
ATOM 4794 O O . PRO B 1 62 ? -11.312 -28.125 -23.906 1 97.06 62 PRO B O 1
ATOM 4797 N N . VAL B 1 63 ? -10.445 -26.484 -25.219 1 96.44 63 VAL B N 1
ATOM 4798 C CA . VAL B 1 63 ? -9.664 -25.922 -24.141 1 96.44 63 VAL B CA 1
ATOM 4799 C C . VAL B 1 63 ? -10.555 -25.031 -23.266 1 96.44 63 VAL B C 1
ATOM 4801 O O . VAL B 1 63 ? -11.633 -24.625 -23.688 1 96.44 63 VAL B O 1
ATOM 4804 N N . CYS B 1 64 ? -10.125 -24.812 -22.078 1 95.75 64 CYS B N 1
ATOM 4805 C CA . CYS B 1 64 ? -10.867 -23.938 -21.188 1 95.75 64 CYS B CA 1
ATOM 4806 C C . CYS B 1 64 ? -10.742 -22.469 -21.625 1 95.75 64 CYS B C 1
ATOM 4808 O O . CYS B 1 64 ? -9.742 -22.094 -22.219 1 95.75 64 CYS B O 1
ATOM 4810 N N . TYR B 1 65 ? -11.758 -21.656 -21.312 1 91.75 65 TYR B N 1
ATOM 4811 C CA . TYR B 1 65 ? -11.648 -20.219 -21.5 1 91.75 65 TYR B CA 1
ATOM 4812 C C . TYR B 1 65 ? -10.469 -19.641 -20.719 1 91.75 65 TYR B C 1
ATOM 4814 O O . TYR B 1 65 ? -10.227 -20.047 -19.578 1 91.75 65 TYR B O 1
ATOM 4822 N N . GLN B 1 66 ? -9.727 -18.766 -21.453 1 91.62 66 GLN B N 1
ATOM 4823 C CA . GLN B 1 66 ? -8.523 -18.281 -20.781 1 91.62 66 GLN B CA 1
ATOM 4824 C C . GLN B 1 66 ? -8.023 -16.984 -21.391 1 91.62 66 GLN B C 1
ATOM 4826 O O . GLN B 1 66 ? -8.406 -16.625 -22.516 1 91.62 66 GLN B O 1
ATOM 4831 N N . PHE B 1 67 ? -7.289 -16.297 -20.562 1 86.38 67 PHE B N 1
ATOM 4832 C CA . PHE B 1 67 ? -6.504 -15.156 -21.016 1 86.38 67 PHE B CA 1
ATOM 4833 C C . PHE B 1 67 ? -5.016 -15.477 -20.984 1 86.38 67 PHE B C 1
ATOM 4835 O O . PHE B 1 67 ? -4.461 -15.766 -19.922 1 86.38 67 PHE B O 1
ATOM 4842 N N . ASP B 1 68 ? -4.418 -15.445 -22.125 1 83.62 68 ASP B N 1
ATOM 4843 C CA . ASP B 1 68 ? -2.988 -15.727 -22.203 1 83.62 68 ASP B CA 1
ATOM 4844 C C . ASP B 1 68 ? -2.166 -14.516 -21.781 1 83.62 68 ASP B C 1
ATOM 4846 O O . ASP B 1 68 ? -2.143 -13.5 -22.484 1 83.62 68 ASP B O 1
ATOM 4850 N N . MET B 1 69 ? -1.421 -14.648 -20.734 1 76.44 69 MET B N 1
ATOM 4851 C CA . MET B 1 69 ? -0.703 -13.516 -20.156 1 76.44 69 MET B CA 1
ATOM 4852 C C . MET B 1 69 ? 0.497 -13.133 -21.031 1 76.44 69 MET B C 1
ATOM 4854 O O . MET B 1 69 ? 0.911 -11.977 -21.047 1 76.44 69 MET B O 1
ATOM 4858 N N . ILE B 1 70 ? 1.072 -14.102 -21.672 1 76.88 70 ILE B N 1
ATOM 4859 C CA . ILE B 1 70 ? 2.26 -13.844 -22.484 1 76.88 70 ILE B CA 1
ATOM 4860 C C . ILE B 1 70 ? 1.855 -13.18 -23.797 1 76.88 70 ILE B C 1
ATOM 4862 O O . ILE B 1 70 ? 2.438 -12.164 -24.172 1 76.88 70 ILE B O 1
ATOM 4866 N N . MET B 1 71 ? 0.795 -13.781 -24.344 1 76.12 71 MET B N 1
ATOM 4867 C CA . MET B 1 71 ? 0.322 -13.227 -25.594 1 76.12 71 MET B CA 1
ATOM 4868 C C . MET B 1 71 ? -0.635 -12.062 -25.359 1 76.12 71 MET B C 1
ATOM 4870 O O . MET B 1 71 ? -0.96 -11.32 -26.281 1 76.12 71 MET B O 1
ATOM 4874 N N . ARG B 1 72 ? -1.072 -11.875 -24.234 1 77.56 72 ARG B N 1
ATOM 4875 C CA . ARG B 1 72 ? -1.949 -10.781 -23.812 1 77.56 72 ARG B CA 1
ATOM 4876 C C . ARG B 1 72 ? -3.232 -10.766 -24.625 1 77.56 72 ARG B C 1
ATOM 4878 O O . ARG B 1 72 ? -3.594 -9.734 -25.203 1 77.56 72 ARG B O 1
ATOM 4885 N N . ARG B 1 73 ? -3.795 -11.969 -24.781 1 81.12 73 ARG B N 1
ATOM 4886 C CA . ARG B 1 73 ? -5.043 -12.055 -25.547 1 81.12 73 ARG B CA 1
ATOM 4887 C C . ARG B 1 73 ? -5.941 -13.156 -24.984 1 81.12 73 ARG B C 1
ATOM 4889 O O . ARG B 1 73 ? -5.457 -14.102 -24.375 1 81.12 73 ARG B O 1
ATOM 4896 N N . LEU B 1 74 ? -7.223 -12.961 -25.328 1 82.38 74 LEU B N 1
ATOM 4897 C CA . LEU B 1 74 ? -8.227 -13.969 -25 1 82.38 74 LEU B CA 1
ATOM 4898 C C . LEU B 1 74 ? -8.133 -15.164 -25.938 1 82.38 74 LEU B C 1
ATOM 4900 O O . LEU B 1 74 ? -7.969 -14.992 -27.156 1 82.38 74 LEU B O 1
ATOM 4904 N N . ILE B 1 75 ? -8.094 -16.312 -25.344 1 84.12 75 ILE B N 1
ATOM 4905 C CA . ILE B 1 75 ? -8.188 -17.562 -26.109 1 84.12 75 ILE B CA 1
ATOM 4906 C C . ILE B 1 75 ? -9.578 -18.156 -25.938 1 84.12 75 ILE B C 1
ATOM 4908 O O . ILE B 1 75 ? -9.961 -18.578 -24.844 1 84.12 75 ILE B O 1
ATOM 4912 N N . PRO B 1 76 ? -10.227 -18.125 -27.062 1 87.44 76 PRO B N 1
ATOM 4913 C CA . PRO B 1 76 ? -11.555 -18.719 -26.953 1 87.44 76 PRO B CA 1
ATOM 4914 C C . PRO B 1 76 ? -11.516 -20.188 -26.547 1 87.44 76 PRO B C 1
ATOM 4916 O O . PRO B 1 76 ? -10.586 -20.906 -26.922 1 87.44 76 PRO B O 1
ATOM 4919 N N . GLY B 1 77 ? -12.406 -20.625 -25.781 1 94.06 77 GLY B N 1
ATOM 4920 C CA . GLY B 1 77 ? -12.562 -21.984 -25.297 1 94.06 77 GLY B CA 1
ATOM 4921 C C . GLY B 1 77 ? -14 -22.344 -24.969 1 94.06 77 GLY B C 1
ATOM 4922 O O . GLY B 1 77 ? -14.93 -21.828 -25.594 1 94.06 77 GLY B O 1
ATOM 4923 N N . SER B 1 78 ? -14.117 -23.328 -24.172 1 96.44 78 SER B N 1
ATOM 4924 C CA . SER B 1 78 ? -15.43 -23.797 -23.734 1 96.44 78 SER B CA 1
ATOM 4925 C C . SER B 1 78 ? -15.461 -24 -22.219 1 96.44 78 SER B C 1
ATOM 4927 O O . SER B 1 78 ? -14.438 -24.328 -21.609 1 96.44 78 SER B O 1
ATOM 4929 N N . GLU B 1 79 ? -16.625 -23.766 -21.672 1 96.19 79 GLU B N 1
ATOM 4930 C CA . GLU B 1 79 ? -16.766 -24.156 -20.266 1 96.19 79 GLU B CA 1
ATOM 4931 C C . GLU B 1 79 ? -16.812 -25.672 -20.109 1 96.19 79 GLU B C 1
ATOM 4933 O O . GLU B 1 79 ? -16.438 -26.203 -19.062 1 96.19 79 GLU B O 1
ATOM 4938 N N . ASP B 1 80 ? -17.281 -26.328 -21.188 1 97.88 80 ASP B N 1
ATOM 4939 C CA . ASP B 1 80 ? -17.156 -27.781 -21.234 1 97.88 80 ASP B CA 1
ATOM 4940 C C . ASP B 1 80 ? -15.75 -28.188 -21.688 1 97.88 80 ASP B C 1
ATOM 4942 O O . ASP B 1 80 ? -15.57 -28.609 -22.844 1 97.88 80 ASP B O 1
ATOM 4946 N N . CYS B 1 81 ? -14.812 -28.125 -20.781 1 98.12 81 CYS B N 1
ATOM 4947 C CA . CYS B 1 81 ? -13.422 -28.25 -21.188 1 98.12 81 CYS B CA 1
ATOM 4948 C C . CYS B 1 81 ? -12.711 -29.312 -20.359 1 98.12 81 CYS B C 1
ATOM 4950 O O . CYS B 1 81 ? -11.477 -29.406 -20.375 1 98.12 81 CYS B O 1
ATOM 4952 N N . LEU B 1 82 ? -13.406 -30.203 -19.609 1 98.62 82 LEU B N 1
ATOM 4953 C CA . LEU B 1 82 ? -12.758 -31.172 -18.719 1 98.62 82 LEU B CA 1
ATOM 4954 C C . LEU B 1 82 ? -12.438 -32.469 -19.469 1 98.62 82 LEU B C 1
ATOM 4956 O O . LEU B 1 82 ? -13.102 -33.469 -19.281 1 98.62 82 LEU B O 1
ATOM 4960 N N . TYR B 1 83 ? -11.383 -32.375 -20.203 1 98.75 83 TYR B N 1
ATOM 4961 C CA . TYR B 1 83 ? -10.938 -33.5 -21.047 1 98.75 83 TYR B CA 1
ATOM 4962 C C . TYR B 1 83 ? -9.461 -33.781 -20.828 1 98.75 83 TYR B C 1
ATOM 4964 O O . TYR B 1 83 ? -8.695 -32.906 -20.422 1 98.75 83 TYR B O 1
ATOM 4972 N N . LEU B 1 84 ? -9.039 -35.062 -20.984 1 98.62 84 LEU B N 1
ATOM 4973 C CA . LEU B 1 84 ? -7.637 -35.438 -20.906 1 98.62 84 LEU B CA 1
ATOM 4974 C C . LEU B 1 84 ? -7.219 -36.25 -22.125 1 98.62 84 LEU B C 1
ATOM 4976 O O . LEU B 1 84 ? -8.055 -36.594 -22.969 1 98.62 84 LEU B O 1
ATOM 4980 N N . ASN B 1 85 ? -5.973 -36.406 -22.359 1 98.88 85 ASN B N 1
ATOM 4981 C CA . ASN B 1 85 ? -5.34 -37.188 -23.438 1 98.88 85 ASN B CA 1
ATOM 4982 C C . ASN B 1 85 ? -4.387 -38.25 -22.891 1 98.88 85 ASN B C 1
ATOM 4984 O O . ASN B 1 85 ? -3.707 -38 -21.891 1 98.88 85 ASN B O 1
ATOM 4988 N N . VAL B 1 86 ? -4.379 -39.375 -23.594 1 98.88 86 VAL B N 1
ATOM 4989 C CA . VAL B 1 86 ? -3.48 -40.469 -23.219 1 98.88 86 VAL B CA 1
ATOM 4990 C C . VAL B 1 86 ? -2.605 -40.844 -24.406 1 98.88 86 VAL B C 1
ATOM 4992 O O . VAL B 1 86 ? -3.113 -41.125 -25.5 1 98.88 86 VAL B O 1
ATOM 4995 N N . TYR B 1 87 ? -1.354 -40.875 -24.203 1 98.88 87 TYR B N 1
ATOM 4996 C CA . TYR B 1 87 ? -0.369 -41.312 -25.188 1 98.88 87 TYR B CA 1
ATOM 4997 C C . TYR B 1 87 ? 0.417 -42.531 -24.656 1 98.88 87 TYR B C 1
ATOM 4999 O O . TYR B 1 87 ? 1.089 -42.438 -23.625 1 98.88 87 TYR B O 1
ATOM 5007 N N . SER B 1 88 ? 0.356 -43.625 -25.359 1 98.75 88 SER B N 1
ATOM 5008 C CA . SER B 1 88 ? 0.983 -44.844 -24.891 1 98.75 88 SER B CA 1
ATOM 5009 C C . SER B 1 88 ? 1.889 -45.438 -25.969 1 98.75 88 SER B C 1
ATOM 5011 O O . SER B 1 88 ? 1.489 -45.562 -27.125 1 98.75 88 SER B O 1
ATOM 5013 N N . PRO B 1 89 ? 3.117 -45.844 -25.547 1 97.94 89 PRO B N 1
ATOM 5014 C CA . PRO B 1 89 ? 3.955 -46.5 -26.547 1 97.94 89 PRO B CA 1
ATOM 5015 C C . PRO B 1 89 ? 3.467 -47.906 -26.859 1 97.94 89 PRO B C 1
ATOM 5017 O O . PRO B 1 89 ? 3.803 -48.469 -27.906 1 97.94 89 PRO B O 1
ATOM 5020 N N . ASP B 1 90 ? 2.688 -48.469 -25.938 1 97.5 90 ASP B N 1
ATOM 5021 C CA . ASP B 1 90 ? 2.143 -49.844 -26.094 1 97.5 90 ASP B CA 1
ATOM 5022 C C . ASP B 1 90 ? 0.901 -50.031 -25.219 1 97.5 90 ASP B C 1
ATOM 5024 O O . ASP B 1 90 ? 0.96 -49.844 -24 1 97.5 90 ASP B O 1
ATOM 5028 N N . ILE B 1 91 ? -0.174 -50.438 -25.797 1 97.06 91 ILE B N 1
ATOM 5029 C CA . ILE B 1 91 ? -1.404 -50.531 -25.016 1 97.06 91 ILE B CA 1
ATOM 5030 C C . ILE B 1 91 ? -1.535 -51.969 -24.453 1 97.06 91 ILE B C 1
ATOM 5032 O O . ILE B 1 91 ? -2.41 -52.219 -23.625 1 97.06 91 ILE B O 1
ATOM 5036 N N . LYS B 1 92 ? -0.695 -52.906 -24.906 1 96.69 92 LYS B N 1
ATOM 5037 C CA . LYS B 1 92 ? -0.649 -54.25 -24.375 1 96.69 92 LYS B CA 1
ATOM 5038 C C . LYS B 1 92 ? 0.787 -54.688 -24.094 1 96.69 92 LYS B C 1
ATOM 5040 O O . LYS B 1 92 ? 1.256 -55.688 -24.609 1 96.69 92 LYS B O 1
ATOM 5045 N N . PRO B 1 93 ? 1.387 -53.938 -23.25 1 97.12 93 PRO B N 1
ATOM 5046 C CA . PRO B 1 93 ? 2.773 -54.281 -22.922 1 97.12 93 PRO B CA 1
ATOM 5047 C C . PRO B 1 93 ? 2.885 -55.531 -22.062 1 97.12 93 PRO B C 1
ATOM 5049 O O . PRO B 1 93 ? 1.912 -55.938 -21.422 1 97.12 93 PRO B O 1
ATOM 5052 N N . SER B 1 94 ? 4.047 -56.219 -22.062 1 97.25 94 SER B N 1
ATOM 5053 C CA . SER B 1 94 ? 4.293 -57.375 -21.219 1 97.25 94 SER B CA 1
ATOM 5054 C C . SER B 1 94 ? 4.266 -57.031 -19.734 1 97.25 94 SER B C 1
ATOM 5056 O O . SER B 1 94 ? 3.816 -57.812 -18.922 1 97.25 94 SER B O 1
ATOM 5058 N N . LYS B 1 95 ? 4.77 -55.812 -19.438 1 97.25 95 LYS B N 1
ATOM 5059 C CA . LYS B 1 95 ? 4.695 -55.25 -18.109 1 97.25 95 LYS B CA 1
ATOM 5060 C C . LYS B 1 95 ? 4.051 -53.844 -18.141 1 97.25 95 LYS B C 1
ATOM 5062 O O . LYS B 1 95 ? 4.301 -53.062 -19.047 1 97.25 95 LYS B O 1
ATOM 5067 N N . PRO B 1 96 ? 3.225 -53.688 -17.125 1 98.25 96 PRO B N 1
ATOM 5068 C CA . PRO B 1 96 ? 2.59 -52.375 -17.125 1 98.25 96 PRO B CA 1
ATOM 5069 C C . PRO B 1 96 ? 3.604 -51.219 -17.156 1 98.25 96 PRO B C 1
ATOM 5071 O O . PRO B 1 96 ? 4.648 -51.312 -16.5 1 98.25 96 PRO B O 1
ATOM 5074 N N . LEU B 1 97 ? 3.32 -50.156 -17.828 1 98.81 97 LEU B N 1
ATOM 5075 C CA . LEU B 1 97 ? 4.246 -49.062 -18.047 1 98.81 97 LEU B CA 1
ATOM 5076 C C . LEU B 1 97 ? 4.066 -47.969 -16.984 1 98.81 97 LEU B C 1
ATOM 5078 O O . LEU B 1 97 ? 2.947 -47.719 -16.516 1 98.81 97 LEU B O 1
ATOM 5082 N N . PRO B 1 98 ? 5.168 -47.344 -16.562 1 98.81 98 PRO B N 1
ATOM 5083 C CA . PRO B 1 98 ? 5.02 -46.156 -15.711 1 98.81 98 PRO B CA 1
ATOM 5084 C C . PRO B 1 98 ? 4.211 -45.062 -16.391 1 98.81 98 PRO B C 1
ATOM 5086 O O . PRO B 1 98 ? 4.254 -44.938 -17.609 1 98.81 98 PRO B O 1
ATOM 5089 N N . VAL B 1 99 ? 3.459 -44.281 -15.609 1 98.94 99 VAL B N 1
ATOM 5090 C CA . VAL B 1 99 ? 2.553 -43.25 -16.125 1 98.94 99 VAL B CA 1
ATOM 5091 C C . VAL B 1 99 ? 2.988 -41.875 -15.617 1 98.94 99 VAL B C 1
ATOM 5093 O O . VAL B 1 99 ? 3.27 -41.688 -14.43 1 98.94 99 VAL B O 1
ATOM 5096 N N . MET B 1 100 ? 3.135 -40.938 -16.484 1 98.94 100 MET B N 1
ATOM 5097 C CA . MET B 1 100 ? 3.395 -39.562 -16.141 1 98.94 100 MET B CA 1
ATOM 5098 C C . MET B 1 100 ? 2.195 -38.688 -16.484 1 98.94 100 MET B C 1
ATOM 5100 O O . MET B 1 100 ? 1.696 -38.719 -17.609 1 98.94 100 MET B O 1
ATOM 5104 N N . VAL B 1 101 ? 1.714 -37.938 -15.508 1 98.94 101 VAL B N 1
ATOM 5105 C CA . VAL B 1 101 ? 0.561 -37.062 -15.68 1 98.94 101 VAL B CA 1
ATOM 5106 C C . VAL B 1 101 ? 1.003 -35.594 -15.586 1 98.94 101 VAL B C 1
ATOM 5108 O O . VAL B 1 101 ? 1.435 -35.125 -14.523 1 98.94 101 VAL B O 1
ATOM 5111 N N . TRP B 1 102 ? 0.808 -34.844 -16.641 1 98.94 102 TRP B N 1
ATOM 5112 C CA . TRP B 1 102 ? 1.276 -33.469 -16.75 1 98.94 102 TRP B CA 1
ATOM 5113 C C . TRP B 1 102 ? 0.197 -32.469 -16.312 1 98.94 102 TRP B C 1
ATOM 5115 O O . TRP B 1 102 ? -0.938 -32.531 -16.781 1 98.94 102 TRP B O 1
ATOM 5125 N N . ILE B 1 103 ? 0.568 -31.656 -15.375 1 98.88 103 ILE B N 1
ATOM 5126 C CA . ILE B 1 103 ? -0.264 -30.531 -14.945 1 98.88 103 ILE B CA 1
ATOM 5127 C C . ILE B 1 103 ? 0.31 -29.219 -15.484 1 98.88 103 ILE B C 1
ATOM 5129 O O . ILE B 1 103 ? 1.337 -28.75 -15 1 98.88 103 ILE B O 1
ATOM 5133 N N . HIS B 1 104 ? -0.358 -28.641 -16.422 1 97.81 104 HIS B N 1
ATOM 5134 C CA . HIS B 1 104 ? 0.195 -27.484 -17.125 1 97.81 104 HIS B CA 1
ATOM 5135 C C . HIS B 1 104 ? 0.233 -26.25 -16.219 1 97.81 104 HIS B C 1
ATOM 5137 O O . HIS B 1 104 ? -0.553 -26.156 -15.281 1 97.81 104 HIS B O 1
ATOM 5143 N N . GLY B 1 105 ? 1.186 -25.422 -16.547 1 96.44 105 GLY B N 1
ATOM 5144 C CA . GLY B 1 105 ? 1.263 -24.125 -15.891 1 96.44 105 GLY B CA 1
ATOM 5145 C C . GLY B 1 105 ? 0.372 -23.078 -16.516 1 96.44 105 GLY B C 1
ATOM 5146 O O . GLY B 1 105 ? -0.699 -23.391 -17.047 1 96.44 105 GLY B O 1
ATOM 5147 N N . GLY B 1 106 ? 0.755 -21.828 -16.281 1 93.75 106 GLY B N 1
ATOM 5148 C CA . GLY B 1 106 ? -0.011 -20.703 -16.828 1 93.75 106 GLY B CA 1
ATOM 5149 C C . GLY B 1 106 ? -0.626 -19.828 -15.758 1 93.75 106 GLY B C 1
ATOM 5150 O O . GLY B 1 106 ? -1.626 -19.156 -16 1 93.75 106 GLY B O 1
ATOM 5151 N N . GLY B 1 107 ? -0.081 -19.844 -14.555 1 93.06 107 GLY B N 1
ATOM 5152 C CA . GLY B 1 107 ? -0.498 -18.953 -13.484 1 93.06 107 GLY B CA 1
ATOM 5153 C C . GLY B 1 107 ? -1.931 -19.188 -13.047 1 93.06 107 GLY B C 1
ATOM 5154 O O . GLY B 1 107 ? -2.605 -18.25 -12.594 1 93.06 107 GLY B O 1
ATOM 5155 N N . PHE B 1 108 ? -2.473 -20.344 -13.336 1 94.69 108 PHE B N 1
ATOM 5156 C CA . PHE B 1 108 ? -3.865 -20.688 -13.086 1 94.69 108 PHE B CA 1
ATOM 5157 C C . PHE B 1 108 ? -4.797 -19.875 -13.977 1 94.69 108 PHE B C 1
ATOM 5159 O O . PHE B 1 108 ? -6.008 -19.844 -13.75 1 94.69 108 PHE B O 1
ATOM 5166 N N . MET B 1 109 ? -4.27 -19.25 -15 1 92.31 109 MET B N 1
ATOM 5167 C CA . MET B 1 109 ? -5.062 -18.344 -15.836 1 92.31 109 MET B CA 1
ATOM 5168 C C . MET B 1 109 ? -5.141 -18.875 -17.266 1 92.31 109 MET B C 1
ATOM 5170 O O . MET B 1 109 ? -6.094 -18.578 -17.984 1 92.31 109 MET B O 1
ATOM 5174 N N . SER B 1 110 ? -4.09 -19.562 -17.594 1 93.06 110 SER B N 1
ATOM 5175 C CA . SER B 1 110 ? -4.039 -20.016 -18.969 1 93.06 110 SER B CA 1
ATOM 5176 C C . SER B 1 110 ? -3.348 -21.375 -19.078 1 93.06 110 SER B C 1
ATOM 5178 O O . SER B 1 110 ? -2.688 -21.812 -18.125 1 93.06 110 SER B O 1
ATOM 5180 N N . GLY B 1 111 ? -3.541 -22.031 -20.234 1 94.44 111 GLY B N 1
ATOM 5181 C CA . GLY B 1 111 ? -2.908 -23.312 -20.516 1 94.44 111 GLY B CA 1
ATOM 5182 C C . GLY B 1 111 ? -3.891 -24.375 -20.969 1 94.44 111 GLY B C 1
ATOM 5183 O O . GLY B 1 111 ? -5.105 -24.188 -20.875 1 94.44 111 GLY B O 1
ATOM 5184 N N . SER B 1 112 ? -3.346 -25.469 -21.484 1 96.06 112 SER B N 1
ATOM 5185 C CA . SER B 1 112 ? -4.125 -26.625 -21.891 1 96.06 112 SER B CA 1
ATOM 5186 C C . SER B 1 112 ? -3.256 -27.875 -21.953 1 96.06 112 SER B C 1
ATOM 5188 O O . SER B 1 112 ? -2.025 -27.781 -21.922 1 96.06 112 SER B O 1
ATOM 5190 N N . GLY B 1 113 ? -3.92 -29 -22.047 1 96.75 113 GLY B N 1
ATOM 5191 C CA . GLY B 1 113 ? -3.215 -30.266 -22.172 1 96.75 113 GLY B CA 1
ATOM 5192 C C . GLY B 1 113 ? -2.977 -30.688 -23.609 1 96.75 113 GLY B C 1
ATOM 5193 O O . GLY B 1 113 ? -2.518 -31.797 -23.875 1 96.75 113 GLY B O 1
ATOM 5194 N N . ASN B 1 114 ? -3.176 -29.781 -24.547 1 96.5 114 ASN B N 1
ATOM 5195 C CA . ASN B 1 114 ? -3.031 -30.141 -25.969 1 96.5 114 ASN B CA 1
ATOM 5196 C C . ASN B 1 114 ? -1.568 -30.328 -26.344 1 96.5 114 ASN B C 1
ATOM 5198 O O . ASN B 1 114 ? -0.671 -29.859 -25.641 1 96.5 114 ASN B O 1
ATOM 5202 N N . ASP B 1 115 ? -1.36 -31 -27.438 1 95.81 115 ASP B N 1
ATOM 5203 C CA . ASP B 1 115 ? -0.009 -31.453 -27.75 1 95.81 115 ASP B CA 1
ATOM 5204 C C . ASP B 1 115 ? 0.708 -30.453 -28.656 1 95.81 115 ASP B C 1
ATOM 5206 O O . ASP B 1 115 ? 1.846 -30.688 -29.062 1 95.81 115 ASP B O 1
ATOM 5210 N N . ASP B 1 116 ? 0.031 -29.281 -28.922 1 92 116 ASP B N 1
ATOM 5211 C CA . ASP B 1 116 ? 0.771 -28.203 -29.594 1 92 116 ASP B CA 1
ATOM 5212 C C . ASP B 1 116 ? 1.94 -27.734 -28.734 1 92 116 ASP B C 1
ATOM 5214 O O . ASP B 1 116 ? 3.002 -27.391 -29.25 1 92 116 ASP B O 1
ATOM 5218 N N . LEU B 1 117 ? 1.738 -27.797 -27.453 1 92.88 117 LEU B N 1
ATOM 5219 C CA . LEU B 1 117 ? 2.826 -27.438 -26.547 1 92.88 117 LEU B CA 1
ATOM 5220 C C . LEU B 1 117 ? 3.404 -28.688 -25.875 1 92.88 117 LEU B C 1
ATOM 5222 O O . LEU B 1 117 ? 4.625 -28.828 -25.781 1 92.88 117 LEU B O 1
ATOM 5226 N N . TYR B 1 118 ? 2.514 -29.594 -25.516 1 97.25 118 TYR B N 1
ATOM 5227 C CA . TYR B 1 118 ? 2.98 -30.703 -24.688 1 97.25 118 TYR B CA 1
ATOM 5228 C C . TYR B 1 118 ? 2.834 -32.031 -25.422 1 97.25 118 TYR B C 1
ATOM 5230 O O . TYR B 1 118 ? 2.178 -32.938 -24.922 1 97.25 118 TYR B O 1
ATOM 5238 N N . GLY B 1 119 ? 3.531 -32.094 -26.516 1 97.25 119 GLY B N 1
ATOM 5239 C CA . GLY B 1 119 ? 3.547 -33.312 -27.312 1 97.25 119 GLY B CA 1
ATOM 5240 C C . GLY B 1 119 ? 4.277 -34.469 -26.625 1 97.25 119 GLY B C 1
ATOM 5241 O O . GLY B 1 119 ? 5.242 -34.219 -25.891 1 97.25 119 GLY B O 1
ATOM 5242 N N . PRO B 1 120 ? 3.852 -35.688 -26.906 1 98.25 120 PRO B N 1
ATOM 5243 C CA . PRO B 1 120 ? 4.355 -36.844 -26.172 1 98.25 120 PRO B CA 1
ATOM 5244 C C . PRO B 1 120 ? 5.684 -37.375 -26.734 1 98.25 120 PRO B C 1
ATOM 5246 O O . PRO B 1 120 ? 6.324 -38.219 -26.109 1 98.25 120 PRO B O 1
ATOM 5249 N N . GLU B 1 121 ? 6.137 -36.875 -27.844 1 97.25 121 GLU B N 1
ATOM 5250 C CA . GLU B 1 121 ? 7.141 -37.531 -28.672 1 97.25 121 GLU B CA 1
ATOM 5251 C C . GLU B 1 121 ? 8.406 -37.812 -27.875 1 97.25 121 GLU B C 1
ATOM 5253 O O . GLU B 1 121 ? 8.93 -38.938 -27.938 1 97.25 121 GLU B O 1
ATOM 5258 N N . PHE B 1 122 ? 8.875 -36.844 -27.109 1 98 122 PHE B N 1
ATOM 5259 C CA . PHE B 1 122 ? 10.141 -37.031 -26.406 1 98 122 PHE B CA 1
ATOM 5260 C C . PHE B 1 122 ? 9.984 -38.031 -25.266 1 98 122 PHE B C 1
ATOM 5262 O O . PHE B 1 122 ? 10.859 -38.844 -25.031 1 98 122 PHE B O 1
ATOM 5269 N N . LEU B 1 123 ? 8.859 -38.031 -24.578 1 98.56 123 LEU B N 1
ATOM 5270 C CA . LEU B 1 123 ? 8.688 -38.812 -23.344 1 98.56 123 LEU B CA 1
ATOM 5271 C C . LEU B 1 123 ? 8.273 -40.25 -23.656 1 98.56 123 LEU B C 1
ATOM 5273 O O . LEU B 1 123 ? 8.812 -41.188 -23.062 1 98.56 123 LEU B O 1
ATOM 5277 N N . VAL B 1 124 ? 7.371 -40.438 -24.562 1 98.25 124 VAL B N 1
ATOM 5278 C CA . VAL B 1 124 ? 6.812 -41.781 -24.812 1 98.25 124 VAL B CA 1
ATOM 5279 C C . VAL B 1 124 ? 7.887 -42.688 -25.391 1 98.25 124 VAL B C 1
ATOM 5281 O O . VAL B 1 124 ? 7.871 -43.906 -25.141 1 98.25 124 VAL B O 1
ATOM 5284 N N . ARG B 1 125 ? 8.812 -42.125 -26.125 1 96.31 125 ARG B N 1
ATOM 5285 C CA . ARG B 1 125 ? 9.867 -42.938 -26.703 1 96.31 125 ARG B CA 1
ATOM 5286 C C . ARG B 1 125 ? 10.773 -43.5 -25.625 1 96.31 125 ARG B C 1
ATOM 5288 O O . ARG B 1 125 ? 11.547 -44.438 -25.875 1 96.31 125 ARG B O 1
ATOM 5295 N N . GLN B 1 126 ? 10.68 -42.969 -24.422 1 97.12 126 GLN B N 1
ATOM 5296 C CA . GLN B 1 126 ? 11.469 -43.438 -23.281 1 97.12 126 GLN B CA 1
ATOM 5297 C C . GLN B 1 126 ? 10.711 -44.5 -22.516 1 97.12 126 GLN B C 1
ATOM 5299 O O . GLN B 1 126 ? 11.125 -44.906 -21.422 1 97.12 126 GLN B O 1
ATOM 5304 N N . GLY B 1 127 ? 9.57 -44.938 -22.953 1 97.69 127 GLY B N 1
ATOM 5305 C CA . GLY B 1 127 ? 8.875 -46.094 -22.406 1 97.69 127 GLY B CA 1
ATOM 5306 C C . GLY B 1 127 ? 7.922 -45.719 -21.281 1 97.69 127 GLY B C 1
ATOM 5307 O O . GLY B 1 127 ? 7.758 -46.5 -20.328 1 97.69 127 GLY B O 1
ATOM 5308 N N . VAL B 1 128 ? 7.367 -44.531 -21.359 1 98.75 128 VAL B N 1
ATOM 5309 C CA . VAL B 1 128 ? 6.375 -44.125 -20.375 1 98.75 128 VAL B CA 1
ATOM 5310 C C . VAL B 1 128 ? 5.082 -43.719 -21.094 1 98.75 128 VAL B C 1
ATOM 5312 O O . VAL B 1 128 ? 5.098 -43.375 -22.281 1 98.75 128 VAL B O 1
ATOM 5315 N N . ILE B 1 129 ? 3.949 -43.812 -20.359 1 98.88 129 ILE B N 1
ATOM 5316 C CA . ILE B 1 129 ? 2.68 -43.25 -20.812 1 98.88 129 ILE B CA 1
ATOM 5317 C C . ILE B 1 129 ? 2.568 -41.781 -20.359 1 98.88 129 ILE B C 1
ATOM 5319 O O . ILE B 1 129 ? 2.926 -41.469 -19.219 1 98.88 129 ILE B O 1
ATOM 5323 N N . LEU B 1 130 ? 2.166 -40.969 -21.266 1 98.94 130 LEU B N 1
ATOM 5324 C CA . LEU B 1 130 ? 1.915 -39.562 -20.922 1 98.94 130 LEU B CA 1
ATOM 5325 C C . LEU B 1 130 ? 0.418 -39.25 -20.906 1 98.94 130 LEU B C 1
ATOM 5327 O O . LEU B 1 130 ? -0.304 -39.656 -21.828 1 98.94 130 LEU B O 1
ATOM 5331 N N . VAL B 1 131 ? -0.044 -38.656 -19.844 1 98.94 131 VAL B N 1
ATOM 5332 C CA . VAL B 1 131 ? -1.403 -38.125 -19.766 1 98.94 131 VAL B CA 1
ATOM 5333 C C . VAL B 1 131 ? -1.363 -36.594 -19.594 1 98.94 131 VAL B C 1
ATOM 5335 O O . VAL B 1 131 ? -0.593 -36.094 -18.781 1 98.94 131 VAL B O 1
ATOM 5338 N N . THR B 1 132 ? -2.057 -35.875 -20.391 1 98.88 132 THR B N 1
ATOM 5339 C CA . THR B 1 132 ? -2.26 -34.438 -20.25 1 98.88 132 THR B CA 1
ATOM 5340 C C . THR B 1 132 ? -3.744 -34.094 -20.094 1 98.88 132 THR B C 1
ATOM 5342 O O . THR B 1 132 ? -4.598 -34.906 -20.484 1 98.88 132 THR B O 1
ATOM 5345 N N . PHE B 1 133 ? -4.082 -32.938 -19.469 1 98.81 133 PHE B N 1
ATOM 5346 C CA . PHE B 1 133 ? -5.496 -32.625 -19.297 1 98.81 133 PHE B CA 1
ATOM 5347 C C . PHE B 1 133 ? -5.707 -31.141 -19.125 1 98.81 133 PHE B C 1
ATOM 5349 O O . PHE B 1 133 ? -4.742 -30.391 -18.938 1 98.81 133 PHE B O 1
ATOM 5356 N N . ASN B 1 134 ? -6.953 -30.734 -19.297 1 98.44 134 ASN B N 1
ATOM 5357 C CA . ASN B 1 134 ? -7.426 -29.391 -18.969 1 98.44 134 ASN B CA 1
ATOM 5358 C C . ASN B 1 134 ? -8.016 -29.344 -17.562 1 98.44 134 ASN B C 1
ATOM 5360 O O . ASN B 1 134 ? -8.438 -30.359 -17.016 1 98.44 134 ASN B O 1
ATOM 5364 N N . TYR B 1 135 ? -7.98 -28.234 -16.953 1 98.5 135 TYR B N 1
ATOM 5365 C CA . TYR B 1 135 ? -8.742 -27.922 -15.75 1 98.5 135 TYR B CA 1
ATOM 5366 C C . TYR B 1 135 ? -9.242 -26.484 -15.781 1 98.5 135 TYR B C 1
ATOM 5368 O O . TYR B 1 135 ? -8.711 -25.641 -16.516 1 98.5 135 TYR B O 1
ATOM 5376 N N . ARG B 1 136 ? -10.352 -26.141 -15.086 1 97.19 136 ARG B N 1
ATOM 5377 C CA . ARG B 1 136 ? -10.922 -24.797 -15.086 1 97.19 136 ARG B CA 1
ATOM 5378 C C . ARG B 1 136 ? -9.914 -23.781 -14.562 1 97.19 136 ARG B C 1
ATOM 5380 O O . ARG B 1 136 ? -9.188 -24.047 -13.609 1 97.19 136 ARG B O 1
ATOM 5387 N N . LEU B 1 137 ? -9.977 -22.609 -15.102 1 95.12 137 LEU B N 1
ATOM 5388 C CA . LEU B 1 137 ? -8.969 -21.578 -14.844 1 95.12 137 LEU B CA 1
ATOM 5389 C C . LEU B 1 137 ? -9.602 -20.328 -14.25 1 95.12 137 LEU B C 1
ATOM 5391 O O . LEU B 1 137 ? -10.82 -20.156 -14.328 1 95.12 137 LEU B O 1
ATOM 5395 N N . GLU B 1 138 ? -8.734 -19.578 -13.625 1 92.75 138 GLU B N 1
ATOM 5396 C CA . GLU B 1 138 ? -9.039 -18.234 -13.133 1 92.75 138 GLU B CA 1
ATOM 5397 C C . GLU B 1 138 ? -10.336 -18.234 -12.328 1 92.75 138 GLU B C 1
ATOM 5399 O O . GLU B 1 138 ? -10.5 -19.016 -11.391 1 92.75 138 GLU B O 1
ATOM 5404 N N . VAL B 1 139 ? -11.297 -17.406 -12.703 1 94.25 139 VAL B N 1
ATOM 5405 C CA . VAL B 1 139 ? -12.516 -17.234 -11.914 1 94.25 139 VAL B CA 1
ATOM 5406 C C . VAL B 1 139 ? -13.297 -18.547 -11.875 1 94.25 139 VAL B C 1
ATOM 5408 O O . VAL B 1 139 ? -13.812 -18.938 -10.828 1 94.25 139 VAL B O 1
ATOM 5411 N N . LEU B 1 140 ? -13.289 -19.281 -12.961 1 95.44 140 LEU B N 1
ATOM 5412 C CA . LEU B 1 140 ? -14.062 -20.516 -13.023 1 95.44 140 LEU B CA 1
ATOM 5413 C C . LEU B 1 140 ? -13.438 -21.594 -12.156 1 95.44 140 LEU B C 1
ATOM 5415 O O . LEU B 1 140 ? -14.141 -22.438 -11.602 1 95.44 140 LEU B O 1
ATOM 5419 N N . GLY B 1 141 ? -12.18 -21.531 -11.992 1 96.56 141 GLY B N 1
ATOM 5420 C CA . GLY B 1 141 ? -11.484 -22.578 -11.273 1 96.56 141 GLY B CA 1
ATOM 5421 C C . GLY B 1 141 ? -11.203 -22.234 -9.82 1 96.56 141 GLY B C 1
ATOM 5422 O O . GLY B 1 141 ? -11.039 -23.109 -8.984 1 96.56 141 GLY B O 1
ATOM 5423 N N . PHE B 1 142 ? -11.219 -20.875 -9.5 1 96.62 142 PHE B N 1
ATOM 5424 C CA . PHE B 1 142 ? -10.602 -20.562 -8.219 1 96.62 142 PHE B CA 1
ATOM 5425 C C . PHE B 1 142 ? -11.391 -19.484 -7.484 1 96.62 142 PHE B C 1
ATOM 5427 O O . PHE B 1 142 ? -10.977 -19 -6.426 1 96.62 142 PHE B O 1
ATOM 5434 N N . LEU B 1 143 ? -12.555 -19.109 -7.973 1 95.56 143 LEU B N 1
ATOM 5435 C CA . LEU B 1 143 ? -13.453 -18.219 -7.238 1 95.56 143 LEU B CA 1
ATOM 5436 C C . LEU B 1 143 ? -13.883 -18.844 -5.918 1 95.56 143 LEU B C 1
ATOM 5438 O O . LEU B 1 143 ? -14.172 -20.031 -5.859 1 95.56 143 LEU B O 1
ATOM 5442 N N . SER B 1 144 ? -13.922 -18.047 -4.879 1 96.5 144 SER B N 1
ATOM 5443 C CA . SER B 1 144 ? -14.445 -18.516 -3.602 1 96.5 144 SER B CA 1
ATOM 5444 C C . SER B 1 144 ? -15.297 -17.453 -2.922 1 96.5 144 SER B C 1
ATOM 5446 O O . SER B 1 144 ? -14.859 -16.312 -2.766 1 96.5 144 SER B O 1
ATOM 5448 N N . LEU B 1 145 ? -16.484 -17.766 -2.578 1 94.69 145 LEU B N 1
ATOM 5449 C CA . LEU B 1 145 ? -17.359 -16.938 -1.75 1 94.69 145 LEU B CA 1
ATOM 5450 C C . LEU B 1 145 ? -17.312 -17.391 -0.295 1 94.69 145 LEU B C 1
ATOM 5452 O O . LEU B 1 145 ? -18.016 -16.828 0.554 1 94.69 145 LEU B O 1
ATOM 5456 N N . GLU B 1 146 ? -16.5 -18.469 -0.105 1 93.88 146 GLU B N 1
ATOM 5457 C CA . GLU B 1 146 ? -16.469 -19.094 1.212 1 93.88 146 GLU B CA 1
ATOM 5458 C C . GLU B 1 146 ? -17.875 -19.5 1.66 1 93.88 146 GLU B C 1
ATOM 5460 O O . GLU B 1 146 ? -18.266 -19.25 2.803 1 93.88 146 GLU B O 1
ATOM 5465 N N . THR B 1 147 ? -18.578 -20 0.74 1 93.69 147 THR B N 1
ATOM 5466 C CA . THR B 1 147 ? -19.906 -20.594 0.951 1 93.69 147 THR B CA 1
ATOM 5467 C C . THR B 1 147 ? -19.953 -22.016 0.397 1 93.69 147 THR B C 1
ATOM 5469 O O . THR B 1 147 ? -19.031 -22.453 -0.289 1 93.69 147 THR B O 1
ATOM 5472 N N . GLU B 1 148 ? -20.984 -22.656 0.701 1 92.94 148 GLU B N 1
ATOM 5473 C CA . GLU B 1 148 ? -21.156 -24.016 0.202 1 92.94 148 GLU B CA 1
ATOM 5474 C C . GLU B 1 148 ? -21.312 -24.031 -1.316 1 92.94 148 GLU B C 1
ATOM 5476 O O . GLU B 1 148 ? -20.875 -24.969 -1.98 1 92.94 148 GLU B O 1
ATOM 5481 N N . GLU B 1 149 ? -21.844 -23 -1.812 1 92.75 149 GLU B N 1
ATOM 5482 C CA . GLU B 1 149 ? -22.109 -22.938 -3.244 1 92.75 149 GLU B CA 1
ATOM 5483 C C . GLU B 1 149 ? -20.828 -22.75 -4.047 1 92.75 149 GLU B C 1
ATOM 5485 O O . GLU B 1 149 ? -20.688 -23.312 -5.129 1 92.75 149 GLU B O 1
ATOM 5490 N N . ILE B 1 150 ? -19.953 -21.938 -3.533 1 95.12 150 ILE B N 1
ATOM 5491 C CA . ILE B 1 150 ? -18.672 -21.703 -4.18 1 95.12 150 ILE B CA 1
ATOM 5492 C C . ILE B 1 150 ? -17.547 -21.734 -3.139 1 95.12 150 ILE B C 1
ATOM 5494 O O . ILE B 1 150 ? -17 -20.688 -2.791 1 95.12 150 ILE B O 1
ATOM 5498 N N . PRO B 1 151 ? -17.203 -22.875 -2.715 1 95.56 151 PRO B N 1
ATOM 5499 C CA . PRO B 1 151 ? -16.219 -23 -1.631 1 95.56 151 PRO B CA 1
ATOM 5500 C C . PRO B 1 151 ? -14.797 -22.672 -2.082 1 95.56 151 PRO B C 1
ATOM 5502 O O . PRO B 1 151 ? -13.945 -22.344 -1.253 1 95.56 151 PRO B O 1
ATOM 5505 N N . GLY B 1 152 ? -14.531 -22.828 -3.422 1 96.44 152 GLY B N 1
ATOM 5506 C CA . GLY B 1 152 ? -13.195 -22.594 -3.945 1 96.44 152 GLY B CA 1
ATOM 5507 C C . GLY B 1 152 ? -12.547 -23.859 -4.496 1 96.44 152 GLY B C 1
ATOM 5508 O O . GLY B 1 152 ? -13.109 -24.953 -4.387 1 96.44 152 GLY B O 1
ATOM 5509 N N . ASN B 1 153 ? -11.477 -23.703 -5.223 1 98.44 153 ASN B N 1
ATOM 5510 C CA . ASN B 1 153 ? -10.539 -24.734 -5.676 1 98.44 153 ASN B CA 1
ATOM 5511 C C . ASN B 1 153 ? -11.188 -25.688 -6.664 1 98.44 153 ASN B C 1
ATOM 5513 O O . ASN B 1 153 ? -10.867 -26.875 -6.684 1 98.44 153 ASN B O 1
ATOM 5517 N N . ALA B 1 154 ? -12.188 -25.219 -7.414 1 98.25 154 ALA B N 1
ATOM 5518 C CA . ALA B 1 154 ? -12.773 -26.078 -8.438 1 98.25 154 ALA B CA 1
ATOM 5519 C C . ALA B 1 154 ? -11.703 -26.578 -9.406 1 98.25 154 ALA B C 1
ATOM 5521 O O . ALA B 1 154 ? -11.727 -27.75 -9.812 1 98.25 154 ALA B O 1
ATOM 5522 N N . GLY B 1 155 ? -10.789 -25.719 -9.766 1 98.56 155 GLY B N 1
ATOM 5523 C CA . GLY B 1 155 ? -9.703 -26.109 -10.656 1 98.56 155 GLY B CA 1
ATOM 5524 C C . GLY B 1 155 ? -8.828 -27.203 -10.086 1 98.56 155 GLY B C 1
ATOM 5525 O O . GLY B 1 155 ? -8.43 -28.125 -10.805 1 98.56 155 GLY B O 1
ATOM 5526 N N . MET B 1 156 ? -8.531 -27.141 -8.805 1 98.88 156 MET B N 1
ATOM 5527 C CA . MET B 1 156 ? -7.738 -28.188 -8.164 1 98.88 156 MET B CA 1
ATOM 5528 C C . MET B 1 156 ? -8.539 -29.484 -8.062 1 98.88 156 MET B C 1
ATOM 5530 O O . MET B 1 156 ? -7.98 -30.578 -8.203 1 98.88 156 MET B O 1
ATOM 5534 N N . LYS B 1 157 ? -9.828 -29.375 -7.777 1 98.81 157 LYS B N 1
ATOM 5535 C CA . LYS B 1 157 ? -10.695 -30.547 -7.707 1 98.81 157 LYS B CA 1
ATOM 5536 C C . LYS B 1 157 ? -10.836 -31.203 -9.078 1 98.81 157 LYS B C 1
ATOM 5538 O O . LYS B 1 157 ? -10.984 -32.438 -9.172 1 98.81 157 LYS B O 1
ATOM 5543 N N . ASP B 1 158 ? -10.836 -30.375 -10.133 1 98.88 158 ASP B N 1
ATOM 5544 C CA . ASP B 1 158 ? -10.75 -30.938 -11.477 1 98.88 158 ASP B CA 1
ATOM 5545 C C . ASP B 1 158 ? -9.508 -31.812 -11.633 1 98.88 158 ASP B C 1
ATOM 5547 O O . ASP B 1 158 ? -9.578 -32.906 -12.188 1 98.88 158 ASP B O 1
ATOM 5551 N N . GLN B 1 159 ? -8.383 -31.344 -11.156 1 98.94 159 GLN B N 1
ATOM 5552 C CA . GLN B 1 159 ? -7.137 -32.094 -11.234 1 98.94 159 GLN B CA 1
ATOM 5553 C C . GLN B 1 159 ? -7.254 -33.438 -10.477 1 98.94 159 GLN B C 1
ATOM 5555 O O . GLN B 1 159 ? -6.789 -34.469 -10.953 1 98.94 159 GLN B O 1
ATOM 5560 N N . VAL B 1 160 ? -7.898 -33.406 -9.32 1 98.88 160 VAL B N 1
ATOM 5561 C CA . VAL B 1 160 ? -8.117 -34.625 -8.547 1 98.88 160 VAL B CA 1
ATOM 5562 C C . VAL B 1 160 ? -8.961 -35.594 -9.359 1 98.88 160 VAL B C 1
ATOM 5564 O O . VAL B 1 160 ? -8.664 -36.781 -9.398 1 98.88 160 VAL B O 1
ATOM 5567 N N . ALA B 1 161 ? -9.992 -35.094 -9.977 1 98.81 161 ALA B N 1
ATOM 5568 C CA . ALA B 1 161 ? -10.859 -35.938 -10.781 1 98.81 161 ALA B CA 1
ATOM 5569 C C . ALA B 1 161 ? -10.086 -36.562 -11.93 1 98.81 161 ALA B C 1
ATOM 5571 O O . ALA B 1 161 ? -10.289 -37.75 -12.234 1 98.81 161 ALA B O 1
ATOM 5572 N N . ALA B 1 162 ? -9.242 -35.812 -12.547 1 98.88 162 ALA B N 1
ATOM 5573 C CA . ALA B 1 162 ? -8.398 -36.344 -13.617 1 98.88 162 ALA B CA 1
ATOM 5574 C C . ALA B 1 162 ? -7.48 -37.438 -13.086 1 98.88 162 ALA B C 1
ATOM 5576 O O . ALA B 1 162 ? -7.316 -38.5 -13.719 1 98.88 162 ALA B O 1
ATOM 5577 N N . LEU B 1 163 ? -6.867 -37.25 -11.945 1 98.94 163 LEU B N 1
ATOM 5578 C CA . LEU B 1 163 ? -5.969 -38.219 -11.344 1 98.94 163 LEU B CA 1
ATOM 5579 C C . LEU B 1 163 ? -6.727 -39.5 -10.961 1 98.94 163 LEU B C 1
ATOM 5581 O O . LEU B 1 163 ? -6.211 -40.594 -11.125 1 98.94 163 LEU B O 1
ATOM 5585 N N . ARG B 1 164 ? -7.918 -39.312 -10.438 1 98.69 164 ARG B N 1
ATOM 5586 C CA . ARG B 1 164 ? -8.75 -40.469 -10.133 1 98.69 164 ARG B CA 1
ATOM 5587 C C . ARG B 1 164 ? -9.094 -41.25 -11.406 1 98.69 164 ARG B C 1
ATOM 5589 O O . ARG B 1 164 ? -9.07 -42.5 -11.406 1 98.69 164 ARG B O 1
ATOM 5596 N N . TRP B 1 165 ? -9.422 -40.531 -12.445 1 98.62 165 TRP B N 1
ATOM 5597 C CA . TRP B 1 165 ? -9.672 -41.188 -13.727 1 98.62 165 TRP B CA 1
ATOM 5598 C C . TRP B 1 165 ? -8.469 -42 -14.172 1 98.62 165 TRP B C 1
ATOM 5600 O O . TRP B 1 165 ? -8.625 -43.156 -14.602 1 98.62 165 TRP B O 1
ATOM 5610 N N . VAL B 1 166 ? -7.277 -41.438 -14.086 1 98.88 166 VAL B N 1
ATOM 5611 C CA . VAL B 1 166 ? -6.051 -42.125 -14.484 1 98.88 166 VAL B CA 1
ATOM 5612 C C . VAL B 1 166 ? -5.875 -43.406 -13.641 1 98.88 166 VAL B C 1
ATOM 5614 O O . VAL B 1 166 ? -5.648 -44.469 -14.188 1 98.88 166 VAL B O 1
ATOM 5617 N N . LYS B 1 167 ? -5.996 -43.25 -12.367 1 98.38 167 LYS B N 1
ATOM 5618 C CA . LYS B 1 167 ? -5.844 -44.375 -11.453 1 98.38 167 LYS B CA 1
ATOM 5619 C C . LYS B 1 167 ? -6.785 -45.531 -11.82 1 98.38 167 LYS B C 1
ATOM 5621 O O . LYS B 1 167 ? -6.395 -46.688 -11.789 1 98.38 167 LYS B O 1
ATOM 5626 N N . ASN B 1 168 ? -7.93 -45.219 -12.281 1 97.94 168 ASN B N 1
ATOM 5627 C CA . ASN B 1 168 ? -8.984 -46.188 -12.5 1 97.94 168 ASN B CA 1
ATOM 5628 C C . ASN B 1 168 ? -8.914 -46.781 -13.898 1 97.94 168 ASN B C 1
ATOM 5630 O O . ASN B 1 168 ? -9.383 -47.906 -14.133 1 97.94 168 ASN B O 1
ATOM 5634 N N . ASN B 1 169 ? -8.281 -46.062 -14.852 1 98.38 169 ASN B N 1
ATOM 5635 C CA . ASN B 1 169 ? -8.492 -46.469 -16.234 1 98.38 169 ASN B CA 1
ATOM 5636 C C . ASN B 1 169 ? -7.168 -46.75 -16.953 1 98.38 169 ASN B C 1
ATOM 5638 O O . ASN B 1 169 ? -7.148 -47.375 -18.016 1 98.38 169 ASN B O 1
ATOM 5642 N N . ILE B 1 170 ? -6.031 -46.375 -16.391 1 98.69 170 ILE B N 1
ATOM 5643 C CA . ILE B 1 170 ? -4.801 -46.312 -17.156 1 98.69 170 ILE B CA 1
ATOM 5644 C C . ILE B 1 170 ? -4.324 -47.688 -17.531 1 98.69 170 ILE B C 1
ATOM 5646 O O . ILE B 1 170 ? -3.561 -47.875 -18.484 1 98.69 170 ILE B O 1
ATOM 5650 N N . LYS B 1 171 ? -4.742 -48.688 -16.766 1 98.31 171 LYS B N 1
ATOM 5651 C CA . LYS B 1 171 ? -4.383 -50.062 -17.047 1 98.31 171 LYS B CA 1
ATOM 5652 C C . LYS B 1 171 ? -4.848 -50.469 -18.453 1 98.31 171 LYS B C 1
ATOM 5654 O O . LYS B 1 171 ? -4.188 -51.281 -19.125 1 98.31 171 LYS B O 1
ATOM 5659 N N . ASN B 1 172 ? -5.973 -49.906 -18.906 1 98.25 172 ASN B N 1
ATOM 5660 C CA . ASN B 1 172 ? -6.543 -50.25 -20.203 1 98.25 172 ASN B CA 1
ATOM 5661 C C . ASN B 1 172 ? -5.715 -49.656 -21.344 1 98.25 172 ASN B C 1
ATOM 5663 O O . ASN B 1 172 ? -5.883 -50.031 -22.5 1 98.25 172 ASN B O 1
ATOM 5667 N N . PHE B 1 173 ? -4.789 -48.844 -21.031 1 98.69 173 PHE B N 1
ATOM 5668 C CA . PHE B 1 173 ? -3.904 -48.219 -22.016 1 98.69 173 PHE B CA 1
ATOM 5669 C C . PHE B 1 173 ? -2.484 -48.75 -21.875 1 98.69 173 PHE B C 1
ATOM 5671 O O . PHE B 1 173 ? -1.548 -48.188 -22.453 1 98.69 173 PHE B O 1
ATOM 5678 N N . GLY B 1 174 ? -2.314 -49.75 -20.953 1 98.56 174 GLY B N 1
ATOM 5679 C CA . GLY B 1 174 ? -1.016 -50.375 -20.75 1 98.56 174 GLY B CA 1
ATOM 5680 C C . GLY B 1 174 ? -0.271 -49.812 -19.547 1 98.56 174 GLY B C 1
ATOM 5681 O O . GLY B 1 174 ? 0.869 -50.188 -19.281 1 98.56 174 GLY B O 1
ATOM 5682 N N . GLY B 1 175 ? -0.904 -48.969 -18.828 1 98.75 175 GLY B N 1
ATOM 5683 C CA . GLY B 1 175 ? -0.227 -48.281 -17.75 1 98.75 175 GLY B CA 1
ATOM 5684 C C . GLY B 1 175 ? -0.35 -48.969 -16.406 1 98.75 175 GLY B C 1
ATOM 5685 O O . GLY B 1 175 ? -1.265 -49.781 -16.219 1 98.75 175 GLY B O 1
ATOM 5686 N N . ASP B 1 176 ? 0.541 -48.719 -15.492 1 98.81 176 ASP B N 1
ATOM 5687 C CA . ASP B 1 176 ? 0.526 -49.219 -14.117 1 98.81 176 ASP B CA 1
ATOM 5688 C C . ASP B 1 176 ? -0.171 -48.219 -13.188 1 98.81 176 ASP B C 1
ATOM 5690 O O . ASP B 1 176 ? 0.373 -47.156 -12.891 1 98.81 176 ASP B O 1
ATOM 5694 N N . PRO B 1 177 ? -1.334 -48.531 -12.664 1 98.5 177 PRO B N 1
ATOM 5695 C CA . PRO B 1 177 ? -2.049 -47.594 -11.789 1 98.5 177 PRO B CA 1
ATOM 5696 C C . PRO B 1 177 ? -1.326 -47.344 -10.469 1 98.5 177 PRO B C 1
ATOM 5698 O O . PRO B 1 177 ? -1.693 -46.438 -9.719 1 98.5 177 PRO B O 1
ATOM 5701 N N . GLU B 1 178 ? -0.288 -48.125 -10.172 1 98.38 178 GLU B N 1
ATOM 5702 C CA . GLU B 1 178 ? 0.447 -47.969 -8.922 1 98.38 178 GLU B CA 1
ATOM 5703 C C . GLU B 1 178 ? 1.781 -47.25 -9.148 1 98.38 178 GLU B C 1
ATOM 5705 O O . GLU B 1 178 ? 2.564 -47.094 -8.211 1 98.38 178 GLU B O 1
ATOM 5710 N N . ASN B 1 179 ? 2.084 -46.906 -10.344 1 98.69 179 ASN B N 1
ATOM 5711 C CA . ASN B 1 179 ? 3.309 -46.219 -10.711 1 98.69 179 ASN B CA 1
ATOM 5712 C C . ASN B 1 179 ? 3.012 -44.969 -11.523 1 98.69 179 ASN B C 1
ATOM 5714 O O . ASN B 1 179 ? 3.432 -44.844 -12.672 1 98.69 179 ASN B O 1
ATOM 5718 N N . ILE B 1 180 ? 2.295 -44.031 -10.867 1 98.94 180 ILE B N 1
ATOM 5719 C CA . ILE B 1 180 ? 1.905 -42.75 -11.453 1 98.94 180 ILE B CA 1
ATOM 5720 C C . ILE B 1 180 ? 2.787 -41.625 -10.906 1 98.94 180 ILE B C 1
ATOM 5722 O O . ILE B 1 180 ? 2.973 -41.531 -9.688 1 98.94 180 ILE B O 1
ATOM 5726 N N . THR B 1 181 ? 3.43 -40.875 -11.766 1 98.94 181 THR B N 1
ATOM 5727 C CA . THR B 1 181 ? 4.176 -39.688 -11.43 1 98.94 181 THR B CA 1
ATOM 5728 C C . THR B 1 181 ? 3.445 -38.438 -11.938 1 98.94 181 THR B C 1
ATOM 5730 O O . THR B 1 181 ? 3.211 -38.281 -13.133 1 98.94 181 THR B O 1
ATOM 5733 N N . ILE B 1 182 ? 3.061 -37.562 -11.008 1 98.94 182 ILE B N 1
ATOM 5734 C CA . ILE B 1 182 ? 2.525 -36.25 -11.453 1 98.94 182 ILE B CA 1
ATOM 5735 C C . ILE B 1 182 ? 3.662 -35.25 -11.594 1 98.94 182 ILE B C 1
ATOM 5737 O O . ILE B 1 182 ? 4.625 -35.281 -10.82 1 98.94 182 ILE B O 1
ATOM 5741 N N . PHE B 1 183 ? 3.652 -34.469 -12.625 1 98.94 183 PHE B N 1
ATOM 5742 C CA . PHE B 1 183 ? 4.656 -33.406 -12.797 1 98.94 183 PHE B CA 1
ATOM 5743 C C . PHE B 1 183 ? 4.043 -32.188 -13.445 1 98.94 183 PHE B C 1
ATOM 5745 O O . PHE B 1 183 ? 3.043 -32.281 -14.164 1 98.94 183 PHE B O 1
ATOM 5752 N N . GLY B 1 184 ? 4.484 -31.016 -13.133 1 98.81 184 GLY B N 1
ATOM 5753 C CA . GLY B 1 184 ? 3.959 -29.75 -13.617 1 98.81 184 GLY B CA 1
ATOM 5754 C C . GLY B 1 184 ? 4.922 -28.594 -13.438 1 98.81 184 GLY B C 1
ATOM 5755 O O . GLY B 1 184 ? 5.906 -28.719 -12.703 1 98.81 184 GLY B O 1
ATOM 5756 N N . GLU B 1 185 ? 4.703 -27.516 -14.148 1 98.38 185 GLU B N 1
ATOM 5757 C CA . GLU B 1 185 ? 5.57 -26.344 -14.164 1 98.38 185 GLU B CA 1
ATOM 5758 C C . GLU B 1 185 ? 4.805 -25.078 -13.75 1 98.38 185 GLU B C 1
ATOM 5760 O O . GLU B 1 185 ? 3.633 -24.922 -14.094 1 98.38 185 GLU B O 1
ATOM 5765 N N . SER B 1 186 ? 5.48 -24.188 -12.969 1 97.31 186 SER B N 1
ATOM 5766 C CA . SER B 1 186 ? 4.887 -22.922 -12.547 1 97.31 186 SER B CA 1
ATOM 5767 C C . SER B 1 186 ? 3.633 -23.156 -11.711 1 97.31 186 SER B C 1
ATOM 5769 O O . SER B 1 186 ? 3.676 -23.859 -10.695 1 97.31 186 SER B O 1
ATOM 5771 N N . ALA B 1 187 ? 2.416 -22.75 -12.227 1 97.38 187 ALA B N 1
ATOM 5772 C CA . ALA B 1 187 ? 1.175 -23.062 -11.523 1 97.38 187 ALA B CA 1
ATOM 5773 C C . ALA B 1 187 ? 0.962 -24.578 -11.438 1 97.38 187 ALA B C 1
ATOM 5775 O O . ALA B 1 187 ? 0.41 -25.078 -10.453 1 97.38 187 ALA B O 1
ATOM 5776 N N . GLY B 1 188 ? 1.459 -25.281 -12.438 1 98.62 188 GLY B N 1
ATOM 5777 C CA . GLY B 1 188 ? 1.418 -26.734 -12.383 1 98.62 188 GLY B CA 1
ATOM 5778 C C . GLY B 1 188 ? 2.314 -27.312 -11.312 1 98.62 188 GLY B C 1
ATOM 5779 O O . GLY B 1 188 ? 1.959 -28.312 -10.672 1 98.62 188 GLY B O 1
ATOM 5780 N N . GLY B 1 189 ? 3.502 -26.688 -11.172 1 98.81 189 GLY B N 1
ATOM 5781 C CA . GLY B 1 189 ? 4.371 -27.078 -10.078 1 98.81 189 GLY B CA 1
ATOM 5782 C C . GLY B 1 189 ? 3.775 -26.797 -8.711 1 98.81 189 GLY B C 1
ATOM 5783 O O . GLY B 1 189 ? 3.889 -27.625 -7.793 1 98.81 189 GLY B O 1
ATOM 5784 N N . ALA B 1 190 ? 3.164 -25.688 -8.562 1 98.69 190 ALA B N 1
ATOM 5785 C CA . ALA B 1 190 ? 2.441 -25.391 -7.332 1 98.69 190 ALA B CA 1
ATOM 5786 C C . ALA B 1 190 ? 1.324 -26.391 -7.082 1 98.69 190 ALA B C 1
ATOM 5788 O O . ALA B 1 190 ? 1.146 -26.875 -5.961 1 98.69 190 ALA B O 1
ATOM 5789 N N . SER B 1 191 ? 0.608 -26.75 -8.133 1 98.88 191 SER B N 1
ATOM 5790 C CA . SER B 1 191 ? -0.434 -27.766 -8.023 1 98.88 191 SER B CA 1
ATOM 5791 C C . SER B 1 191 ? 0.132 -29.078 -7.504 1 98.88 191 SER B C 1
ATOM 5793 O O . SER B 1 191 ? -0.426 -29.672 -6.582 1 98.88 191 SER B O 1
ATOM 5795 N N . VAL B 1 192 ? 1.221 -29.453 -8.062 1 98.94 192 VAL B N 1
ATOM 5796 C CA . VAL B 1 192 ? 1.851 -30.703 -7.676 1 98.94 192 VAL B CA 1
ATOM 5797 C C . VAL B 1 192 ? 2.117 -30.719 -6.172 1 98.94 192 VAL B C 1
ATOM 5799 O O . VAL B 1 192 ? 1.771 -31.672 -5.48 1 98.94 192 VAL B O 1
ATOM 5802 N N . THR B 1 193 ? 2.652 -29.609 -5.656 1 98.88 193 THR B N 1
ATOM 5803 C CA . THR B 1 193 ? 3.029 -29.594 -4.246 1 98.88 193 THR B CA 1
ATOM 5804 C C . THR B 1 193 ? 1.796 -29.438 -3.359 1 98.88 193 THR B C 1
ATOM 5806 O O . THR B 1 193 ? 1.787 -29.906 -2.221 1 98.88 193 THR B O 1
ATOM 5809 N N . TYR B 1 194 ? 0.745 -28.891 -3.846 1 98.88 194 TYR B N 1
ATOM 5810 C CA . TYR B 1 194 ? -0.503 -28.875 -3.092 1 98.88 194 TYR B CA 1
ATOM 5811 C C . TYR B 1 194 ? -1.136 -30.266 -3.07 1 98.88 194 TYR B C 1
ATOM 5813 O O . TYR B 1 194 ? -1.719 -30.672 -2.062 1 98.88 194 TYR B O 1
ATOM 5821 N N . HIS B 1 195 ? -1.052 -30.984 -4.184 1 98.88 195 HIS B N 1
ATOM 5822 C CA . HIS B 1 195 ? -1.538 -32.375 -4.207 1 98.88 195 HIS B CA 1
ATOM 5823 C C . HIS B 1 195 ? -0.822 -33.219 -3.164 1 98.88 195 HIS B C 1
ATOM 5825 O O . HIS B 1 195 ? -1.416 -34.125 -2.59 1 98.88 195 HIS B O 1
ATOM 5831 N N . LEU B 1 196 ? 0.395 -32.906 -2.838 1 98.75 196 LEU B N 1
ATOM 5832 C CA . LEU B 1 196 ? 1.207 -33.656 -1.893 1 98.75 196 LEU B CA 1
ATOM 5833 C C . LEU B 1 196 ? 0.697 -33.469 -0.467 1 98.75 196 LEU B C 1
ATOM 5835 O O . LEU B 1 196 ? 1.064 -34.219 0.431 1 98.75 196 LEU B O 1
ATOM 5839 N N . ILE B 1 197 ? -0.153 -32.469 -0.237 1 98.12 197 ILE B N 1
ATOM 5840 C CA . ILE B 1 197 ? -0.632 -32.219 1.12 1 98.12 197 ILE B CA 1
ATOM 5841 C C . ILE B 1 197 ? -2.158 -32.25 1.144 1 98.12 197 ILE B C 1
ATOM 5843 O O . ILE B 1 197 ? -2.773 -32.062 2.197 1 98.12 197 ILE B O 1
ATOM 5847 N N . SER B 1 198 ? -2.799 -32.469 0.016 1 98.56 198 SER B N 1
ATOM 5848 C CA . SER B 1 198 ? -4.258 -32.5 -0.034 1 98.56 198 SER B CA 1
ATOM 5849 C C . SER B 1 198 ? -4.789 -33.844 0.403 1 98.56 198 SER B C 1
ATOM 5851 O O . SER B 1 198 ? -4.371 -34.906 -0.124 1 98.56 198 SER B O 1
ATOM 5853 N N . PRO B 1 199 ? -5.746 -33.844 1.286 1 97.62 199 PRO B N 1
ATOM 5854 C CA . PRO B 1 199 ? -6.359 -35.156 1.641 1 97.62 199 PRO B CA 1
ATOM 5855 C C . PRO B 1 199 ? -7.086 -35.781 0.466 1 97.62 199 PRO B C 1
ATOM 5857 O O . PRO B 1 199 ? -7.219 -37.031 0.421 1 97.62 199 PRO B O 1
ATOM 5860 N N . MET B 1 200 ? -7.473 -35.062 -0.508 1 97.94 200 MET B N 1
ATOM 5861 C CA . MET B 1 200 ? -8.234 -35.562 -1.648 1 97.94 200 MET B CA 1
ATOM 5862 C C . MET B 1 200 ? -7.328 -36.344 -2.596 1 97.94 200 MET B C 1
ATOM 5864 O O . MET B 1 200 ? -7.809 -37.156 -3.398 1 97.94 200 MET B O 1
ATOM 5868 N N . SER B 1 201 ? -6.031 -36.094 -2.508 1 98.25 201 SER B N 1
ATOM 5869 C CA . SER B 1 201 ? -5.117 -36.656 -3.504 1 98.25 201 SER B CA 1
ATOM 5870 C C . SER B 1 201 ? -4.332 -37.812 -2.943 1 98.25 201 SER B C 1
ATOM 5872 O O . SER B 1 201 ? -3.562 -38.469 -3.664 1 98.25 201 SER B O 1
ATOM 5874 N N . LYS B 1 202 ? -4.52 -38.094 -1.657 1 97.69 202 LYS B N 1
ATOM 5875 C CA . LYS B 1 202 ? -3.748 -39.156 -1.009 1 97.69 202 LYS B CA 1
ATOM 5876 C C . LYS B 1 202 ? -3.959 -40.5 -1.704 1 97.69 202 LYS B C 1
ATOM 5878 O O . LYS B 1 202 ? -5.098 -40.906 -1.934 1 97.69 202 LYS B O 1
ATOM 5883 N N . GLY B 1 203 ? -2.855 -41.094 -2.105 1 98 203 GLY B N 1
ATOM 5884 C CA . GLY B 1 203 ? -2.906 -42.438 -2.662 1 98 203 GLY B CA 1
ATOM 5885 C C . GLY B 1 203 ? -3.082 -42.438 -4.168 1 98 203 GLY B C 1
ATOM 5886 O O . GLY B 1 203 ? -3.074 -43.5 -4.789 1 98 203 GLY B O 1
ATOM 5887 N N . LEU B 1 204 ? -3.1 -41.281 -4.805 1 98.69 204 LEU B N 1
ATOM 5888 C CA . LEU B 1 204 ? -3.422 -41.219 -6.227 1 98.69 204 LEU B CA 1
ATOM 5889 C C . LEU B 1 204 ? -2.156 -41.312 -7.074 1 98.69 204 LEU B C 1
ATOM 5891 O O . LEU B 1 204 ? -2.227 -41.531 -8.281 1 98.69 204 LEU B O 1
ATOM 5895 N N . PHE B 1 205 ? -0.997 -41.156 -6.488 1 98.81 205 PHE B N 1
ATOM 5896 C CA . PHE B 1 205 ? 0.269 -41.188 -7.211 1 98.81 205 PHE B CA 1
ATOM 5897 C C . PHE B 1 205 ? 1.4 -41.656 -6.301 1 98.81 205 PHE B C 1
ATOM 5899 O O . PHE B 1 205 ? 1.274 -41.594 -5.074 1 98.81 205 PHE B O 1
ATOM 5906 N N . LYS B 1 206 ? 2.492 -42.031 -6.957 1 98.5 206 LYS B N 1
ATOM 5907 C CA . LYS B 1 206 ? 3.652 -42.562 -6.254 1 98.5 206 LYS B CA 1
ATOM 5908 C C . LYS B 1 206 ? 4.793 -41.562 -6.215 1 98.5 206 LYS B C 1
ATOM 5910 O O . LYS B 1 206 ? 5.598 -41.562 -5.281 1 98.5 206 LYS B O 1
ATOM 5915 N N . ARG B 1 207 ? 4.859 -40.75 -7.223 1 98.88 207 ARG B N 1
ATOM 5916 C CA . ARG B 1 207 ? 5.969 -39.812 -7.387 1 98.88 207 ARG B CA 1
ATOM 5917 C C . ARG B 1 207 ? 5.473 -38.438 -7.902 1 98.88 207 ARG B C 1
ATOM 5919 O O . ARG B 1 207 ? 4.367 -38.344 -8.438 1 98.88 207 ARG B O 1
ATOM 5926 N N . ALA B 1 208 ? 6.285 -37.406 -7.672 1 98.94 208 ALA B N 1
ATOM 5927 C CA . ALA B 1 208 ? 5.883 -36.062 -8.07 1 98.94 208 ALA B CA 1
ATOM 5928 C C . ALA B 1 208 ? 7.09 -35.219 -8.5 1 98.94 208 ALA B C 1
ATOM 5930 O O . ALA B 1 208 ? 8.172 -35.344 -7.91 1 98.94 208 ALA B O 1
ATOM 5931 N N . ILE B 1 209 ? 6.961 -34.406 -9.531 1 98.94 209 ILE B N 1
ATOM 5932 C CA . ILE B 1 209 ? 7.977 -33.469 -9.984 1 98.94 209 ILE B CA 1
ATOM 5933 C C . ILE B 1 209 ? 7.387 -32.062 -10.031 1 98.94 209 ILE B C 1
ATOM 5935 O O . ILE B 1 209 ? 6.469 -31.797 -10.812 1 98.94 209 ILE B O 1
ATOM 5939 N N . ALA B 1 210 ? 7.852 -31.188 -9.219 1 98.94 210 ALA B N 1
ATOM 5940 C CA . ALA B 1 210 ? 7.418 -29.797 -9.203 1 98.94 210 ALA B CA 1
ATOM 5941 C C . ALA B 1 210 ? 8.461 -28.891 -9.844 1 98.94 210 ALA B C 1
ATOM 5943 O O . ALA B 1 210 ? 9.555 -28.688 -9.297 1 98.94 210 ALA B O 1
ATOM 5944 N N . GLN B 1 211 ? 8.086 -28.281 -10.977 1 98.88 211 GLN B N 1
ATOM 5945 C CA . GLN B 1 211 ? 9.008 -27.453 -11.742 1 98.88 211 GLN B CA 1
ATOM 5946 C C . GLN B 1 211 ? 8.672 -25.969 -11.602 1 98.88 211 GLN B C 1
ATOM 5948 O O . GLN B 1 211 ? 7.609 -25.531 -12.047 1 98.88 211 GLN B O 1
ATOM 5953 N N . SER B 1 212 ? 9.484 -25.172 -11.016 1 98.56 212 SER B N 1
ATOM 5954 C CA . SER B 1 212 ? 9.406 -23.719 -10.938 1 98.56 212 SER B CA 1
ATOM 5955 C C . SER B 1 212 ? 8.109 -23.266 -10.266 1 98.56 212 SER B C 1
ATOM 5957 O O . SER B 1 212 ? 7.457 -22.344 -10.727 1 98.56 212 SER B O 1
ATOM 5959 N N . GLY B 1 213 ? 7.613 -23.953 -9.266 1 98.19 213 GLY B N 1
ATOM 5960 C CA . GLY B 1 213 ? 6.441 -23.641 -8.469 1 98.19 213 GLY B CA 1
ATOM 5961 C C . GLY B 1 213 ? 6.27 -24.547 -7.262 1 98.19 213 GLY B C 1
ATOM 5962 O O . GLY B 1 213 ? 6.543 -25.734 -7.34 1 98.19 213 GLY B O 1
ATOM 5963 N N . SER B 1 214 ? 5.82 -23.984 -6.188 1 98.25 214 SER B N 1
ATOM 5964 C CA . SER B 1 214 ? 5.547 -24.766 -4.984 1 98.25 214 SER B CA 1
ATOM 5965 C C . SER B 1 214 ? 4.453 -24.125 -4.141 1 98.25 214 SER B C 1
ATOM 5967 O O . SER B 1 214 ? 4.043 -22.984 -4.41 1 98.25 214 SER B O 1
ATOM 5969 N N . THR B 1 215 ? 4.039 -24.844 -3.141 1 97.56 215 THR B N 1
ATOM 5970 C CA . THR B 1 215 ? 3.061 -24.359 -2.176 1 97.56 215 THR B CA 1
ATOM 5971 C C . THR B 1 215 ? 3.582 -23.109 -1.46 1 97.56 215 THR B C 1
ATOM 5973 O O . THR B 1 215 ? 2.799 -22.297 -0.978 1 97.56 215 THR B O 1
ATOM 5976 N N . MET B 1 216 ? 4.906 -22.922 -1.477 1 96.88 216 MET B N 1
ATOM 5977 C CA . MET B 1 216 ? 5.516 -21.828 -0.711 1 96.88 216 MET B CA 1
ATOM 5978 C C . MET B 1 216 ? 5.699 -20.594 -1.579 1 96.88 216 MET B C 1
ATOM 5980 O O . MET B 1 216 ? 6.133 -19.547 -1.091 1 96.88 216 MET B O 1
ATOM 5984 N N . CYS B 1 217 ? 5.434 -20.703 -2.836 1 96.44 217 CYS B N 1
ATOM 5985 C CA . CYS B 1 217 ? 5.348 -19.5 -3.65 1 96.44 217 CYS B CA 1
ATOM 5986 C C . CYS B 1 217 ? 4.109 -18.688 -3.295 1 96.44 217 CYS B C 1
ATOM 5988 O O . CYS B 1 217 ? 2.986 -19.188 -3.383 1 96.44 217 CYS B O 1
ATOM 5990 N N . SER B 1 218 ? 4.254 -17.484 -2.957 1 92.81 218 SER B N 1
ATOM 5991 C CA . SER B 1 218 ? 3.186 -16.672 -2.367 1 92.81 218 SER B CA 1
ATOM 5992 C C . SER B 1 218 ? 2.014 -16.531 -3.33 1 92.81 218 SER B C 1
ATOM 5994 O O . SER B 1 218 ? 0.859 -16.453 -2.902 1 92.81 218 SER B O 1
ATOM 5996 N N . TRP B 1 219 ? 2.279 -16.5 -4.617 1 93.25 219 TRP B N 1
ATOM 5997 C CA . TRP B 1 219 ? 1.234 -16.297 -5.613 1 93.25 219 TRP B CA 1
ATOM 5998 C C . TRP B 1 219 ? 0.332 -17.516 -5.715 1 93.25 219 TRP B C 1
ATOM 6000 O O . TRP B 1 219 ? -0.741 -17.453 -6.32 1 93.25 219 TRP B O 1
ATOM 6010 N N . ALA B 1 220 ? 0.742 -18.641 -5.113 1 96.25 220 ALA B N 1
ATOM 6011 C CA . ALA B 1 220 ? -0 -19.891 -5.242 1 96.25 220 ALA B CA 1
ATOM 6012 C C . ALA B 1 220 ? -1.141 -19.953 -4.23 1 96.25 220 ALA B C 1
ATOM 6014 O O . ALA B 1 220 ? -1.94 -20.891 -4.25 1 96.25 220 ALA B O 1
ATOM 6015 N N . LEU B 1 221 ? -1.243 -19.047 -3.336 1 95.38 221 LEU B N 1
ATOM 6016 C CA . LEU B 1 221 ? -2.336 -18.953 -2.373 1 95.38 221 LEU B CA 1
ATOM 6017 C C . LEU B 1 221 ? -3.029 -17.609 -2.463 1 95.38 221 LEU B C 1
ATOM 6019 O O . LEU B 1 221 ? -2.375 -16.562 -2.398 1 95.38 221 LEU B O 1
ATOM 6023 N N . ALA B 1 222 ? -4.32 -17.719 -2.523 1 93.06 222 ALA B N 1
ATOM 6024 C CA . ALA B 1 222 ? -5.094 -16.484 -2.709 1 93.06 222 ALA B CA 1
ATOM 6025 C C . ALA B 1 222 ? -5.156 -15.68 -1.416 1 93.06 222 ALA B C 1
ATOM 6027 O O . ALA B 1 222 ? -5.285 -16.25 -0.328 1 93.06 222 ALA B O 1
ATOM 6028 N N . THR B 1 223 ? -5.062 -14.375 -1.576 1 89 223 THR B N 1
ATOM 6029 C CA . THR B 1 223 ? -5.266 -13.438 -0.476 1 89 223 THR B CA 1
ATOM 6030 C C . THR B 1 223 ? -6.688 -12.883 -0.491 1 89 223 THR B C 1
ATOM 6032 O O . THR B 1 223 ? -7.125 -12.32 -1.493 1 89 223 THR B O 1
ATOM 6035 N N . GLU B 1 224 ? -7.445 -13.078 0.549 1 89.75 224 GLU B N 1
ATOM 6036 C CA . GLU B 1 224 ? -8.789 -12.539 0.717 1 89.75 224 GLU B CA 1
ATOM 6037 C C . GLU B 1 224 ? -9.695 -12.945 -0.443 1 89.75 224 GLU B C 1
ATOM 6039 O O . GLU B 1 224 ? -10.281 -12.094 -1.113 1 89.75 224 GLU B O 1
ATOM 6044 N N . PRO B 1 225 ? -9.852 -14.25 -0.594 1 92.94 225 PRO B N 1
ATOM 6045 C CA . PRO B 1 225 ? -10.594 -14.719 -1.767 1 92.94 225 PRO B CA 1
ATOM 6046 C C . PRO B 1 225 ? -12.031 -14.195 -1.807 1 92.94 225 PRO B C 1
ATOM 6048 O O . PRO B 1 225 ? -12.531 -13.836 -2.877 1 92.94 225 PRO B O 1
ATOM 6051 N N . ARG B 1 226 ? -12.719 -14.078 -0.71 1 90.69 226 ARG B N 1
ATOM 6052 C CA . ARG B 1 226 ? -14.094 -13.609 -0.69 1 90.69 226 ARG B CA 1
ATOM 6053 C C . ARG B 1 226 ? -14.18 -12.133 -1.08 1 90.69 226 ARG B C 1
ATOM 6055 O O . ARG B 1 226 ? -15.07 -11.734 -1.831 1 90.69 226 ARG B O 1
ATOM 6062 N N . GLU B 1 227 ? -13.289 -11.344 -0.55 1 87.56 227 GLU B N 1
ATOM 6063 C CA . GLU B 1 227 ? -13.266 -9.93 -0.898 1 87.56 227 GLU B CA 1
ATOM 6064 C C . GLU B 1 227 ? -13.031 -9.727 -2.393 1 87.56 227 GLU B C 1
ATOM 6066 O O . GLU B 1 227 ? -13.641 -8.859 -3.014 1 87.56 227 GLU B O 1
ATOM 6071 N N . ARG B 1 228 ? -12.125 -10.516 -2.936 1 89.5 228 ARG B N 1
ATOM 6072 C CA . ARG B 1 228 ? -11.844 -10.438 -4.363 1 89.5 228 ARG B CA 1
ATOM 6073 C C . ARG B 1 228 ? -13.086 -10.75 -5.188 1 89.5 228 ARG B C 1
ATOM 6075 O O . ARG B 1 228 ? -13.32 -10.125 -6.223 1 89.5 228 ARG B O 1
ATOM 6082 N N . ALA B 1 229 ? -13.789 -11.719 -4.73 1 91.38 229 ALA B N 1
ATOM 6083 C CA . ALA B 1 229 ? -15.031 -12.07 -5.406 1 91.38 229 ALA B CA 1
ATOM 6084 C C . ALA B 1 229 ? -16.031 -10.914 -5.371 1 91.38 229 ALA B C 1
ATOM 6086 O O . ALA B 1 229 ? -16.688 -10.617 -6.375 1 91.38 229 ALA B O 1
ATOM 6087 N N . PHE B 1 230 ? -16.141 -10.305 -4.242 1 86.69 230 PHE B N 1
ATOM 6088 C CA . PHE B 1 230 ? -17.078 -9.195 -4.066 1 86.69 230 PHE B CA 1
ATOM 6089 C C . PHE B 1 230 ? -16.688 -8.023 -4.957 1 86.69 230 PHE B C 1
ATOM 6091 O O . PHE B 1 230 ? -17.531 -7.414 -5.602 1 86.69 230 PHE B O 1
ATOM 6098 N N . VAL B 1 231 ? -15.422 -7.703 -4.996 1 85.19 231 VAL B N 1
ATOM 6099 C CA . VAL B 1 231 ? -14.938 -6.586 -5.797 1 85.19 231 VAL B CA 1
ATOM 6100 C C . VAL B 1 231 ? -15.164 -6.879 -7.281 1 85.19 231 VAL B C 1
ATOM 6102 O O . VAL B 1 231 ? -15.57 -5.992 -8.039 1 85.19 231 VAL B O 1
ATOM 6105 N N . LEU B 1 232 ? -14.898 -8.094 -7.684 1 89.88 232 LEU B N 1
ATOM 6106 C CA . LEU B 1 232 ? -15.148 -8.477 -9.062 1 89.88 232 LEU B CA 1
ATOM 6107 C C . LEU B 1 232 ? -16.625 -8.336 -9.406 1 89.88 232 LEU B C 1
ATOM 6109 O O . LEU B 1 232 ? -16.969 -7.805 -10.469 1 89.88 232 LEU B O 1
ATOM 6113 N N . ALA B 1 233 ? -17.453 -8.805 -8.516 1 91.25 233 ALA B N 1
ATOM 6114 C CA . ALA B 1 233 ? -18.906 -8.719 -8.742 1 91.25 233 ALA B CA 1
ATOM 6115 C C . ALA B 1 233 ? -19.344 -7.27 -8.898 1 91.25 233 ALA B C 1
ATOM 6117 O O . ALA B 1 233 ? -20.125 -6.949 -9.797 1 91.25 233 ALA B O 1
ATOM 6118 N N . LYS B 1 234 ? -18.844 -6.453 -8.055 1 83.75 234 LYS B N 1
ATOM 6119 C CA . LYS B 1 234 ? -19.203 -5.039 -8.117 1 83.75 234 LYS B CA 1
ATOM 6120 C C . LYS B 1 234 ? -18.75 -4.41 -9.43 1 83.75 234 LYS B C 1
ATOM 6122 O O . LYS B 1 234 ? -19.5 -3.641 -10.047 1 83.75 234 LYS B O 1
ATOM 6127 N N . ARG B 1 235 ? -17.578 -4.738 -9.82 1 83.5 235 ARG B N 1
ATOM 6128 C CA . ARG B 1 235 ? -17.062 -4.242 -11.094 1 83.5 235 ARG B CA 1
ATOM 6129 C C . ARG B 1 235 ? -17.922 -4.695 -12.258 1 83.5 235 ARG B C 1
ATOM 6131 O O . ARG B 1 235 ? -18.078 -3.975 -13.242 1 83.5 235 ARG B O 1
ATOM 6138 N N . LEU B 1 236 ? -18.5 -5.84 -12.07 1 89.44 236 LEU B N 1
ATOM 6139 C CA . LEU B 1 236 ? -19.297 -6.418 -13.148 1 89.44 236 LEU B CA 1
ATOM 6140 C C . LEU B 1 236 ? -20.766 -6.004 -13.023 1 89.44 236 LEU B C 1
ATOM 6142 O O . LEU B 1 236 ? -21.625 -6.504 -13.758 1 89.44 236 LEU B O 1
ATOM 6146 N N . GLY B 1 237 ? -21.078 -5.168 -11.992 1 84.94 237 GLY B N 1
ATOM 6147 C CA . GLY B 1 237 ? -22.406 -4.551 -11.961 1 84.94 237 GLY B CA 1
ATOM 6148 C C . GLY B 1 237 ? -23.281 -5.062 -10.836 1 84.94 237 GLY B C 1
ATOM 6149 O O . GLY B 1 237 ? -24.469 -4.734 -10.773 1 84.94 237 GLY B O 1
ATOM 6150 N N . TYR B 1 238 ? -22.672 -5.863 -10 1 87.69 238 TYR B N 1
ATOM 6151 C CA . TYR B 1 238 ? -23.453 -6.316 -8.852 1 87.69 238 TYR B CA 1
ATOM 6152 C C . TYR B 1 238 ? -23.766 -5.156 -7.914 1 87.69 238 TYR B C 1
ATOM 6154 O O . TYR B 1 238 ? -22.875 -4.387 -7.543 1 87.69 238 TYR B O 1
ATOM 6162 N N . LYS B 1 239 ? -24.969 -4.887 -7.445 1 78.31 239 LYS B N 1
ATOM 6163 C CA . LYS B 1 239 ? -25.406 -3.686 -6.742 1 78.31 239 LYS B CA 1
ATOM 6164 C C . LYS B 1 239 ? -25.781 -4 -5.297 1 78.31 239 LYS B C 1
ATOM 6166 O O . LYS B 1 239 ? -26.328 -3.15 -4.598 1 78.31 239 LYS B O 1
ATOM 6171 N N . SER B 1 240 ? -25.516 -5.23 -4.848 1 75.56 240 SER B N 1
ATOM 6172 C CA . SER B 1 240 ? -25.922 -5.621 -3.5 1 75.56 240 SER B CA 1
ATOM 6173 C C . SER B 1 240 ? -24.719 -6.117 -2.691 1 75.56 240 SER B C 1
ATOM 6175 O O . SER B 1 240 ? -23.672 -6.41 -3.252 1 75.56 240 SER B O 1
ATOM 6177 N N . ASP B 1 241 ? -24.844 -6.078 -1.363 1 69 241 ASP B N 1
ATOM 6178 C CA . ASP B 1 241 ? -23.844 -6.652 -0.479 1 69 241 ASP B CA 1
ATOM 6179 C C . ASP B 1 241 ? -24.266 -8.039 0.005 1 69 241 ASP B C 1
ATOM 6181 O O . ASP B 1 241 ? -23.547 -8.664 0.791 1 69 241 ASP B O 1
ATOM 6185 N N . ASN B 1 242 ? -25.375 -8.438 -0.488 1 74.19 242 ASN B N 1
ATOM 6186 C CA . ASN B 1 242 ? -25.875 -9.75 -0.066 1 74.19 242 ASN B CA 1
ATOM 6187 C C . ASN B 1 242 ? -25.094 -10.883 -0.723 1 74.19 242 ASN B C 1
ATOM 6189 O O . ASN B 1 242 ? -25.062 -10.992 -1.949 1 74.19 242 ASN B O 1
ATOM 6193 N N . ILE B 1 243 ? -24.5 -11.695 0.086 1 74.12 243 ILE B N 1
ATOM 6194 C CA . ILE B 1 243 ? -23.656 -12.789 -0.368 1 74.12 243 ILE B CA 1
ATOM 6195 C C . ILE B 1 243 ? -24.5 -13.852 -1.07 1 74.12 243 ILE B C 1
ATOM 6197 O O . ILE B 1 243 ? -24.031 -14.516 -1.995 1 74.12 243 ILE B O 1
ATOM 6201 N N . LYS B 1 244 ? -25.734 -13.969 -0.674 1 75.81 244 LYS B N 1
ATOM 6202 C CA . LYS B 1 244 ? -26.594 -15.016 -1.228 1 75.81 244 LYS B CA 1
ATOM 6203 C C . LYS B 1 244 ? -26.875 -14.773 -2.709 1 75.81 244 LYS B C 1
ATOM 6205 O O . LYS B 1 244 ? -27 -15.727 -3.482 1 75.81 244 LYS B O 1
ATOM 6210 N N . GLY B 1 245 ? -26.812 -13.508 -3.004 1 87.44 245 GLY B N 1
ATOM 6211 C CA . GLY B 1 245 ? -27.094 -13.172 -4.391 1 87.44 245 GLY B CA 1
ATOM 6212 C C . GLY B 1 245 ? -25.875 -13.266 -5.285 1 87.44 245 GLY B C 1
ATOM 6213 O O . GLY B 1 245 ? -26 -13.281 -6.512 1 87.44 245 GLY B O 1
ATOM 6214 N N . LEU B 1 246 ? -24.781 -13.43 -4.676 1 90.25 246 LEU B N 1
ATOM 6215 C CA . LEU B 1 246 ? -23.531 -13.43 -5.445 1 90.25 246 LEU B CA 1
ATOM 6216 C C . LEU B 1 246 ? -23.406 -14.703 -6.273 1 90.25 246 LEU B C 1
ATOM 6218 O O . LEU B 1 246 ? -22.906 -14.672 -7.398 1 90.25 246 LEU B O 1
ATOM 6222 N N . TYR B 1 247 ? -23.828 -15.758 -5.676 1 91.69 247 TYR B N 1
ATOM 6223 C CA . TYR B 1 247 ? -23.766 -17.031 -6.391 1 91.69 247 TYR B CA 1
ATOM 6224 C C . TYR B 1 247 ? -24.562 -16.969 -7.684 1 91.69 247 TYR B C 1
ATOM 6226 O O . TYR B 1 247 ? -24.062 -17.297 -8.758 1 91.69 247 TYR B O 1
ATOM 6234 N N . GLU B 1 248 ? -25.766 -16.5 -7.598 1 92.94 248 GLU B N 1
ATOM 6235 C CA . GLU B 1 248 ? -26.641 -16.406 -8.766 1 92.94 248 GLU B CA 1
ATOM 6236 C C . GLU B 1 248 ? -26.094 -15.398 -9.781 1 92.94 248 GLU B C 1
ATOM 6238 O O . GLU B 1 248 ? -26.219 -15.602 -10.992 1 92.94 248 GLU B O 1
ATOM 6243 N N . PHE B 1 249 ? -25.562 -14.398 -9.234 1 94.06 249 PHE B N 1
ATOM 6244 C CA . PHE B 1 249 ? -24.984 -13.367 -10.094 1 94.06 249 PHE B CA 1
ATOM 6245 C C . PHE B 1 249 ? -23.859 -13.945 -10.953 1 94.06 249 PHE B C 1
ATOM 6247 O O . PHE B 1 249 ? -23.891 -13.828 -12.18 1 94.06 249 PHE B O 1
ATOM 6254 N N . PHE B 1 250 ? -22.891 -14.641 -10.328 1 94.38 250 PHE B N 1
ATOM 6255 C CA . PHE B 1 250 ? -21.75 -15.211 -11.047 1 94.38 250 PHE B CA 1
ATOM 6256 C C . PHE B 1 250 ? -22.219 -16.328 -11.984 1 94.38 250 PHE B C 1
ATOM 6258 O O . PHE B 1 250 ? -21.641 -16.5 -13.062 1 94.38 250 PHE B O 1
ATOM 6265 N N . LYS B 1 251 ? -23.172 -17.078 -11.609 1 93.62 251 LYS B N 1
ATOM 6266 C CA . LYS B 1 251 ? -23.703 -18.156 -12.43 1 93.62 251 LYS B CA 1
ATOM 6267 C C . LYS B 1 251 ? -24.328 -17.625 -13.719 1 93.62 251 LYS B C 1
ATOM 6269 O O . LYS B 1 251 ? -24.266 -18.281 -14.766 1 93.62 251 LYS B O 1
ATOM 6274 N N . SER B 1 252 ? -24.844 -16.422 -13.625 1 93.56 252 SER B N 1
ATOM 6275 C CA . SER B 1 252 ? -25.609 -15.883 -14.734 1 93.56 252 SER B CA 1
ATOM 6276 C C . SER B 1 252 ? -24.719 -15.148 -15.727 1 93.56 252 SER B C 1
ATOM 6278 O O . SER B 1 252 ? -25.125 -14.883 -16.859 1 93.56 252 SER B O 1
ATOM 6280 N N . LEU B 1 253 ? -23.516 -14.82 -15.359 1 93.88 253 LEU B N 1
ATOM 6281 C CA . LEU B 1 253 ? -22.641 -14 -16.188 1 93.88 253 LEU B CA 1
ATOM 6282 C C . LEU B 1 253 ? -22.109 -14.805 -17.375 1 93.88 253 LEU B C 1
ATOM 6284 O O . LEU B 1 253 ? -21.797 -15.984 -17.25 1 93.88 253 LEU B O 1
ATOM 6288 N N . PRO B 1 254 ? -22.047 -14.102 -18.547 1 93 254 PRO B N 1
ATOM 6289 C CA . PRO B 1 254 ? -21.312 -14.766 -19.641 1 93 254 PRO B CA 1
ATOM 6290 C C . PRO B 1 254 ? -19.844 -14.992 -19.297 1 93 254 PRO B C 1
ATOM 6292 O O . PRO B 1 254 ? -19.219 -14.148 -18.656 1 93 254 PRO B O 1
ATOM 6295 N N . VAL B 1 255 ? -19.281 -16.094 -19.75 1 90.56 255 VAL B N 1
ATOM 6296 C CA . VAL B 1 255 ? -17.922 -16.484 -19.391 1 90.56 255 VAL B CA 1
ATOM 6297 C C . VAL B 1 255 ? -16.938 -15.422 -19.859 1 90.56 255 VAL B C 1
ATOM 6299 O O . VAL B 1 255 ? -15.914 -15.18 -19.203 1 90.56 255 VAL B O 1
ATOM 6302 N N . GLU B 1 256 ? -17.203 -14.695 -20.875 1 87.88 256 GLU B N 1
ATOM 6303 C CA . GLU B 1 256 ? -16.312 -13.672 -21.438 1 87.88 256 GLU B CA 1
ATOM 6304 C C . GLU B 1 256 ? -16.109 -12.523 -20.469 1 87.88 256 GLU B C 1
ATOM 6306 O O . GLU B 1 256 ? -15.055 -11.875 -20.484 1 87.88 256 GLU B O 1
ATOM 6311 N N . SER B 1 257 ? -17.094 -12.359 -19.562 1 88.19 257 SER B N 1
ATOM 6312 C CA . SER B 1 257 ? -16.984 -11.289 -18.578 1 88.19 257 SER B CA 1
ATOM 6313 C C . SER B 1 257 ? -16.094 -11.695 -17.422 1 88.19 257 SER B C 1
ATOM 6315 O O . SER B 1 257 ? -15.664 -10.844 -16.641 1 88.19 257 SER B O 1
ATOM 6317 N N . LEU B 1 258 ? -15.844 -12.938 -17.359 1 88.56 258 LEU B N 1
ATOM 6318 C CA . LEU B 1 258 ? -15.148 -13.461 -16.188 1 88.56 258 LEU B CA 1
ATOM 6319 C C . LEU B 1 258 ? -13.672 -13.719 -16.5 1 88.56 258 LEU B C 1
ATOM 6321 O O . LEU B 1 258 ? -12.914 -14.125 -15.625 1 88.56 258 LEU B O 1
ATOM 6325 N N . ILE B 1 259 ? -13.344 -13.398 -17.75 1 80.19 259 ILE B N 1
ATOM 6326 C CA . ILE B 1 259 ? -11.977 -13.68 -18.172 1 80.19 259 ILE B CA 1
ATOM 6327 C C . ILE B 1 259 ? -11.117 -12.43 -17.984 1 80.19 259 ILE B C 1
ATOM 6329 O O . ILE B 1 259 ? -11.586 -11.305 -18.203 1 80.19 259 ILE B O 1
ATOM 6333 N N . GLN B 1 260 ? -9.875 -12.484 -17.516 1 74.5 260 GLN B N 1
ATOM 6334 C CA . GLN B 1 260 ? -8.891 -11.445 -17.25 1 74.5 260 GLN B CA 1
ATOM 6335 C C . GLN B 1 260 ? -9.344 -10.523 -16.109 1 74.5 260 GLN B C 1
ATOM 6337 O O . GLN B 1 260 ? -9.344 -9.305 -16.266 1 74.5 260 GLN B O 1
ATOM 6342 N N . ALA B 1 261 ? -9.766 -11.133 -15.125 1 77.12 261 ALA B N 1
ATOM 6343 C CA . ALA B 1 261 ? -10.227 -10.336 -13.992 1 77.12 261 ALA B CA 1
ATOM 6344 C C . ALA B 1 261 ? -9.055 -9.867 -13.133 1 77.12 261 ALA B C 1
ATOM 6346 O O . ALA B 1 261 ? -8.469 -10.656 -12.391 1 77.12 261 ALA B O 1
ATOM 6347 N N . ASN B 1 262 ? -8.422 -8.789 -13.492 1 77.06 262 ASN B N 1
ATOM 6348 C CA . ASN B 1 262 ? -7.441 -8.18 -12.602 1 77.06 262 ASN B CA 1
ATOM 6349 C C . ASN B 1 262 ? -8.109 -7.273 -11.57 1 77.06 262 ASN B C 1
ATOM 6351 O O . ASN B 1 262 ? -8.602 -6.195 -11.906 1 77.06 262 ASN B O 1
ATOM 6355 N N . ILE B 1 263 ? -8.117 -7.785 -10.328 1 83.44 263 ILE B N 1
ATOM 6356 C CA . ILE B 1 263 ? -8.859 -7.102 -9.281 1 83.44 263 ILE B CA 1
ATOM 6357 C C . ILE B 1 263 ? -7.949 -6.848 -8.078 1 83.44 263 ILE B C 1
ATOM 6359 O O . ILE B 1 263 ? -8.047 -7.535 -7.062 1 83.44 263 ILE B O 1
ATOM 6363 N N . PRO B 1 264 ? -7.148 -5.758 -8.148 1 86.81 264 PRO B N 1
ATOM 6364 C CA . PRO B 1 264 ? -6.367 -5.453 -6.949 1 86.81 264 PRO B CA 1
ATOM 6365 C C . PRO B 1 264 ? -7.234 -5.023 -5.773 1 86.81 264 PRO B C 1
ATOM 6367 O O . PRO B 1 264 ? -8.234 -4.324 -5.961 1 86.81 264 PRO B O 1
ATOM 6370 N N . ILE B 1 265 ? -6.902 -5.488 -4.59 1 87.62 265 ILE B N 1
ATOM 6371 C CA . ILE B 1 265 ? -7.691 -5.109 -3.422 1 87.62 265 ILE B CA 1
ATOM 6372 C C . ILE B 1 265 ? -6.828 -4.301 -2.455 1 87.62 265 ILE B C 1
ATOM 6374 O O . ILE B 1 265 ? -7.32 -3.814 -1.435 1 87.62 265 ILE B O 1
ATOM 6378 N N . THR B 1 266 ? -5.516 -4.117 -2.727 1 91.44 266 THR B N 1
ATOM 6379 C CA . THR B 1 266 ? -4.609 -3.279 -1.949 1 91.44 266 THR B CA 1
ATOM 6380 C C . THR B 1 266 ? -3.846 -2.32 -2.857 1 91.44 266 THR B C 1
ATOM 6382 O O . THR B 1 266 ? -3.744 -2.549 -4.066 1 91.44 266 THR B O 1
ATOM 6385 N N . THR B 1 267 ? -3.299 -1.296 -2.283 1 90.62 267 THR B N 1
ATOM 6386 C CA . THR B 1 267 ? -2.541 -0.316 -3.055 1 90.62 267 THR B CA 1
ATOM 6387 C C . THR B 1 267 ? -1.257 -0.935 -3.602 1 90.62 267 THR B C 1
ATOM 6389 O O . THR B 1 267 ? -0.816 -0.592 -4.699 1 90.62 267 THR B O 1
ATOM 6392 N N . VAL B 1 268 ? -0.65 -1.825 -2.846 1 89 268 VAL B N 1
ATOM 6393 C CA . VAL B 1 268 ? 0.574 -2.477 -3.303 1 89 268 VAL B CA 1
ATOM 6394 C C . VAL B 1 268 ? 0.274 -3.348 -4.52 1 89 268 VAL B C 1
ATOM 6396 O O . VAL B 1 268 ? 1.042 -3.361 -5.484 1 89 268 VAL B O 1
ATOM 6399 N N . GLU B 1 269 ? -0.828 -4.094 -4.516 1 88.25 269 GLU B N 1
ATOM 6400 C CA . GLU B 1 269 ? -1.226 -4.898 -5.664 1 88.25 269 GLU B CA 1
ATOM 6401 C C . GLU B 1 269 ? -1.489 -4.02 -6.887 1 88.25 269 GLU B C 1
ATOM 6403 O O . GLU B 1 269 ? -1.151 -4.395 -8.008 1 88.25 269 GLU B O 1
ATOM 6408 N N . SER B 1 270 ? -2.098 -2.896 -6.621 1 86.19 270 SER B N 1
ATOM 6409 C CA . SER B 1 270 ? -2.371 -1.965 -7.711 1 86.19 270 SER B CA 1
ATOM 6410 C C . SER B 1 270 ? -1.078 -1.468 -8.352 1 86.19 270 SER B C 1
ATOM 6412 O O . SER B 1 270 ? -1.016 -1.276 -9.562 1 86.19 270 SER B O 1
ATOM 6414 N N . ALA B 1 271 ? -0.098 -1.239 -7.531 1 84.25 271 ALA B N 1
ATOM 6415 C CA . ALA B 1 271 ? 1.185 -0.737 -8.016 1 84.25 271 ALA B CA 1
ATOM 6416 C C . ALA B 1 271 ? 1.931 -1.811 -8.805 1 84.25 271 ALA B C 1
ATOM 6418 O O . ALA B 1 271 ? 2.637 -1.505 -9.766 1 84.25 271 ALA B O 1
ATOM 6419 N N . LYS B 1 272 ? 1.782 -3.076 -8.391 1 79 272 LYS B N 1
ATOM 6420 C CA . LYS B 1 272 ? 2.5 -4.184 -9.016 1 79 272 LYS B CA 1
ATOM 6421 C C . LYS B 1 272 ? 1.843 -4.586 -10.336 1 79 272 LYS B C 1
ATOM 6423 O O . LYS B 1 272 ? 2.467 -5.242 -11.172 1 79 272 LYS B O 1
ATOM 6428 N N . LYS B 1 273 ? 0.611 -4.062 -10.688 1 68.12 273 LYS B N 1
ATOM 6429 C CA . LYS B 1 273 ? -0.125 -4.27 -11.93 1 68.12 273 LYS B CA 1
ATOM 6430 C C . LYS B 1 273 ? -0.221 -5.754 -12.266 1 68.12 273 LYS B C 1
ATOM 6432 O O . LYS B 1 273 ? -0.436 -6.586 -11.383 1 68.12 273 LYS B O 1
ATOM 6437 N N . LEU B 1 274 ? -0.161 -6.195 -13.625 1 54.91 274 LEU B N 1
ATOM 6438 C CA . LEU B 1 274 ? -0.531 -7.43 -14.312 1 54.91 274 LEU B CA 1
ATOM 6439 C C . LEU B 1 274 ? 0.227 -8.617 -13.734 1 54.91 274 LEU B C 1
ATOM 6441 O O . LEU B 1 274 ? -0.113 -9.773 -14.016 1 54.91 274 LEU B O 1
ATOM 6445 N N . ALA B 1 275 ? 0.923 -8.367 -12.844 1 58.12 275 ALA B N 1
ATOM 6446 C CA . ALA B 1 275 ? 1.783 -9.469 -12.406 1 58.12 275 ALA B CA 1
ATOM 6447 C C . ALA B 1 275 ? 1.163 -10.219 -11.234 1 58.12 275 ALA B C 1
ATOM 6449 O O . ALA B 1 275 ? 1.727 -11.203 -10.75 1 58.12 275 ALA B O 1
ATOM 6450 N N . HIS B 1 276 ? -0.169 -9.953 -11.195 1 64.19 276 HIS B N 1
ATOM 6451 C CA . HIS B 1 276 ? -0.637 -10.539 -9.945 1 64.19 276 HIS B CA 1
ATOM 6452 C C . HIS B 1 276 ? -1.685 -11.617 -10.203 1 64.19 276 HIS B C 1
ATOM 6454 O O . HIS B 1 276 ? -2.645 -11.391 -10.945 1 64.19 276 HIS B O 1
ATOM 6460 N N . ILE B 1 277 ? -1.285 -12.812 -9.852 1 78.44 277 ILE B N 1
ATOM 6461 C CA . ILE B 1 277 ? -2.24 -13.914 -9.82 1 78.44 277 ILE B CA 1
ATOM 6462 C C . ILE B 1 277 ? -3.303 -13.648 -8.758 1 78.44 277 ILE B C 1
ATOM 6464 O O . ILE B 1 277 ? -3.012 -13.68 -7.562 1 78.44 277 ILE B O 1
ATOM 6468 N N . THR B 1 278 ? -4.562 -13.359 -9.242 1 84.5 278 THR B N 1
ATOM 6469 C CA . THR B 1 278 ? -5.637 -12.914 -8.367 1 84.5 278 THR B CA 1
ATOM 6470 C C . THR B 1 278 ? -6.43 -14.102 -7.832 1 84.5 278 THR B C 1
ATOM 6472 O O . THR B 1 278 ? -6.836 -14.109 -6.668 1 84.5 278 THR B O 1
ATOM 6475 N N . PHE B 1 279 ? -6.645 -15.062 -8.695 1 91.88 279 PHE B N 1
ATOM 6476 C CA . PHE B 1 279 ? -7.414 -16.25 -8.328 1 91.88 279 PHE B CA 1
ATOM 6477 C C . PHE B 1 279 ? -6.52 -17.484 -8.289 1 91.88 279 PHE B C 1
ATOM 6479 O O . PHE B 1 279 ? -5.98 -17.891 -9.32 1 91.88 279 PHE B O 1
ATOM 6486 N N . SER B 1 280 ? -6.312 -17.984 -7.188 1 95.25 280 SER B N 1
ATOM 6487 C CA . SER B 1 280 ? -5.469 -19.141 -6.949 1 95.25 280 SER B CA 1
ATOM 6488 C C . SER B 1 280 ? -6.035 -20.016 -5.832 1 95.25 280 SER B C 1
ATOM 6490 O O . SER B 1 280 ? -7.219 -19.922 -5.504 1 95.25 280 SER B O 1
ATOM 6492 N N . ILE B 1 281 ? -5.27 -20.922 -5.324 1 98 281 ILE B N 1
ATOM 6493 C CA . ILE B 1 281 ? -5.715 -21.891 -4.328 1 98 281 ILE B CA 1
ATOM 6494 C C . ILE B 1 281 ? -6.148 -21.172 -3.057 1 98 281 ILE B C 1
ATOM 6496 O O . ILE B 1 281 ? -5.516 -20.188 -2.646 1 98 281 ILE B O 1
ATOM 6500 N N . VAL B 1 282 ? -7.246 -21.641 -2.436 1 97.56 282 VAL B N 1
ATOM 6501 C CA . VAL B 1 282 ? -7.777 -20.969 -1.26 1 97.56 282 VAL B CA 1
ATOM 6502 C C . VAL B 1 282 ? -7.812 -21.938 -0.076 1 97.56 282 VAL B C 1
ATOM 6504 O O . VAL B 1 282 ? -7.816 -23.156 -0.261 1 97.56 282 VAL B O 1
ATOM 6507 N N . ASP B 1 283 ? -7.75 -21.391 1.104 1 96.88 283 ASP B N 1
ATOM 6508 C CA . ASP B 1 283 ? -8.078 -22.109 2.334 1 96.88 283 ASP B CA 1
ATOM 6509 C C . ASP B 1 283 ? -9.586 -22.312 2.457 1 96.88 283 ASP B C 1
ATOM 6511 O O . ASP B 1 283 ? -10.32 -21.406 2.859 1 96.88 283 ASP B O 1
ATOM 6515 N N . GLU B 1 284 ? -10.016 -23.531 2.102 1 96.94 284 GLU B N 1
ATOM 6516 C CA . GLU B 1 284 ? -11.445 -23.812 2.053 1 96.94 284 GLU B CA 1
ATOM 6517 C C . GLU B 1 284 ? -12.039 -23.922 3.455 1 96.94 284 GLU B C 1
ATOM 6519 O O . GLU B 1 284 ? -11.406 -24.469 4.359 1 96.94 284 GLU B O 1
ATOM 6524 N N . LYS B 1 285 ? -13.281 -23.453 3.516 1 95.44 285 LYS B N 1
ATOM 6525 C CA . LYS B 1 285 ? -14.047 -23.609 4.754 1 95.44 285 LYS B CA 1
ATOM 6526 C C . LYS B 1 285 ? -14.875 -24.891 4.727 1 95.44 285 LYS B C 1
ATOM 6528 O O . LYS B 1 285 ? -15.133 -25.453 3.658 1 95.44 285 LYS B O 1
ATOM 6533 N N . GLN B 1 286 ? -15.18 -25.344 5.879 1 96.44 286 GLN B N 1
ATOM 6534 C CA . GLN B 1 286 ? -15.977 -26.547 5.984 1 96.44 286 GLN B CA 1
ATOM 6535 C C . GLN B 1 286 ? -17.469 -26.234 5.91 1 96.44 286 GLN B C 1
ATOM 6537 O O . GLN B 1 286 ? -17.969 -25.391 6.66 1 96.44 286 GLN B O 1
ATOM 6542 N N . PHE B 1 287 ? -18.109 -26.875 5.023 1 94.19 287 PHE B N 1
ATOM 6543 C CA . PHE B 1 287 ? -19.562 -26.828 4.906 1 94.19 287 PHE B CA 1
ATOM 6544 C C . PHE B 1 287 ? -20.156 -28.234 4.93 1 94.19 287 PHE B C 1
ATOM 6546 O O . PHE B 1 287 ? -19.969 -29 3.99 1 94.19 287 PHE B O 1
ATOM 6553 N N . GLY B 1 288 ? -20.859 -28.562 5.91 1 93.25 288 GLY B N 1
ATOM 6554 C CA . GLY B 1 288 ? -21.344 -29.922 6.027 1 93.25 288 GLY B CA 1
ATOM 6555 C C . GLY B 1 288 ? -20.25 -30.969 5.961 1 93.25 288 GLY B C 1
ATOM 6556 O O . GLY B 1 288 ? -19.281 -30.906 6.73 1 93.25 288 GLY B O 1
ATOM 6557 N N . ASN B 1 289 ? -20.406 -31.875 5.043 1 89.25 289 ASN B N 1
ATOM 6558 C CA . ASN B 1 289 ? -19.438 -32.969 4.91 1 89.25 289 ASN B CA 1
ATOM 6559 C C . ASN B 1 289 ? -18.688 -32.875 3.584 1 89.25 289 ASN B C 1
ATOM 6561 O O . ASN B 1 289 ? -18.156 -33.875 3.105 1 89.25 289 ASN B O 1
ATOM 6565 N N . ASN B 1 290 ? -18.625 -31.75 3.039 1 89.19 290 ASN B N 1
ATOM 6566 C CA . ASN B 1 290 ? -17.969 -31.594 1.747 1 89.19 290 ASN B CA 1
ATOM 6567 C C . ASN B 1 290 ? -16.469 -31.906 1.836 1 89.19 290 ASN B C 1
ATOM 6569 O O . ASN B 1 290 ? -15.836 -31.625 2.855 1 89.19 290 ASN B O 1
ATOM 6573 N N . GLU B 1 291 ? -15.93 -32.531 0.761 1 92.31 291 GLU B N 1
ATOM 6574 C CA . GLU B 1 291 ? -14.484 -32.719 0.661 1 92.31 291 GLU B CA 1
ATOM 6575 C C . GLU B 1 291 ? -13.781 -31.391 0.335 1 92.31 291 GLU B C 1
ATOM 6577 O O . GLU B 1 291 ? -14.219 -30.656 -0.549 1 92.31 291 GLU B O 1
ATOM 6582 N N . ARG B 1 292 ? -12.789 -31.172 1.11 1 96.06 292 ARG B N 1
ATOM 6583 C CA . ARG B 1 292 ? -11.992 -29.969 0.897 1 96.06 292 ARG B CA 1
ATOM 6584 C C . ARG B 1 292 ? -10.625 -30.312 0.326 1 96.06 292 ARG B C 1
ATOM 6586 O O . ARG B 1 292 ? -9.922 -31.188 0.85 1 96.06 292 ARG B O 1
ATOM 6593 N N . PHE B 1 293 ? -10.242 -29.609 -0.75 1 98.44 293 PHE B N 1
ATOM 6594 C CA . PHE B 1 293 ? -8.945 -29.891 -1.365 1 98.44 293 PHE B CA 1
ATOM 6595 C C . PHE B 1 293 ? -7.812 -29.438 -0.456 1 98.44 293 PHE B C 1
ATOM 6597 O O . PHE B 1 293 ? -6.871 -30.188 -0.203 1 98.44 293 PHE B O 1
ATOM 6604 N N . PHE B 1 294 ? -7.922 -28.219 0.007 1 98.38 294 PHE B N 1
ATOM 6605 C CA . PHE B 1 294 ? -6.926 -27.656 0.91 1 98.38 294 PHE B CA 1
ATOM 6606 C C . PHE B 1 294 ? -7.594 -26.812 1.988 1 98.38 294 PHE B C 1
ATOM 6608 O O . PHE B 1 294 ? -8.531 -26.062 1.705 1 98.38 294 PHE B O 1
ATOM 6615 N N . TYR B 1 295 ? -7.199 -26.891 3.195 1 96.94 295 TYR B N 1
ATOM 6616 C CA . TYR B 1 295 ? -7.695 -26.062 4.289 1 96.94 295 TYR B CA 1
ATOM 6617 C C . TYR B 1 295 ? -6.652 -25.938 5.398 1 96.94 295 TYR B C 1
ATOM 6619 O O . TYR B 1 295 ? -5.844 -26.859 5.598 1 96.94 295 TYR B O 1
ATOM 6627 N N . GLY B 1 296 ? -6.598 -24.797 6.031 1 95.31 296 GLY B N 1
ATOM 6628 C CA . GLY B 1 296 ? -5.676 -24.531 7.125 1 95.31 296 GLY B CA 1
ATOM 6629 C C . GLY B 1 296 ? -4.547 -23.594 6.738 1 95.31 296 GLY B C 1
ATOM 6630 O O . GLY B 1 296 ? -4.5 -23.109 5.609 1 95.31 296 GLY B O 1
ATOM 6631 N N . ASN B 1 297 ? -3.701 -23.359 7.754 1 94.31 297 ASN B N 1
ATOM 6632 C CA . ASN B 1 297 ? -2.51 -22.547 7.5 1 94.31 297 ASN B CA 1
ATOM 6633 C C . ASN B 1 297 ? -1.482 -23.312 6.672 1 94.31 297 ASN B C 1
ATOM 6635 O O . ASN B 1 297 ? -1.054 -24.406 7.055 1 94.31 297 ASN B O 1
ATOM 6639 N N . ARG B 1 298 ? -1.157 -22.766 5.547 1 94.62 298 ARG B N 1
ATOM 6640 C CA . ARG B 1 298 ? -0.298 -23.422 4.574 1 94.62 298 ARG B CA 1
ATOM 6641 C C . ARG B 1 298 ? 1.004 -23.891 5.219 1 94.62 298 ARG B C 1
ATOM 6643 O O . ARG B 1 298 ? 1.447 -25.016 4.992 1 94.62 298 ARG B O 1
ATOM 6650 N N . ASN B 1 299 ? 1.646 -22.984 6.023 1 93 299 ASN B N 1
ATOM 6651 C CA . ASN B 1 299 ? 2.922 -23.328 6.648 1 93 299 ASN B CA 1
ATOM 6652 C C . ASN B 1 299 ? 2.771 -24.469 7.645 1 93 299 ASN B C 1
ATOM 6654 O O . ASN B 1 299 ? 3.615 -25.359 7.699 1 93 299 ASN B O 1
ATOM 6658 N N . ASP B 1 300 ? 1.705 -24.453 8.383 1 94.44 300 ASP B N 1
ATOM 6659 C CA . ASP B 1 300 ? 1.445 -25.5 9.367 1 94.44 300 ASP B CA 1
ATOM 6660 C C . ASP B 1 300 ? 1.176 -26.844 8.688 1 94.44 300 ASP B C 1
ATOM 6662 O O . ASP B 1 300 ? 1.687 -27.875 9.117 1 94.44 300 ASP B O 1
ATOM 6666 N N . VAL B 1 301 ? 0.391 -26.797 7.637 1 96.06 301 VAL B N 1
ATOM 6667 C CA . VAL B 1 301 ? 0.045 -28.016 6.918 1 96.06 301 VAL B CA 1
ATOM 6668 C C . VAL B 1 301 ? 1.305 -2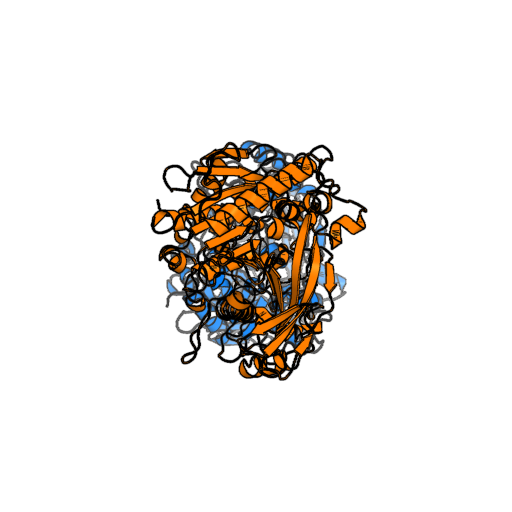8.656 6.324 1 96.06 301 VAL B C 1
ATOM 6670 O O . VAL B 1 301 ? 1.511 -29.859 6.422 1 96.06 301 VAL B O 1
ATOM 6673 N N . LEU B 1 302 ? 2.15 -27.844 5.738 1 95.44 302 LEU B N 1
ATOM 6674 C CA . LEU B 1 302 ? 3.377 -28.344 5.129 1 95.44 302 LEU B CA 1
ATOM 6675 C C . LEU B 1 302 ? 4.309 -28.922 6.184 1 95.44 302 LEU B C 1
ATOM 6677 O O . LEU B 1 302 ? 4.953 -29.953 5.953 1 95.44 302 LEU B O 1
ATOM 6681 N N . ARG B 1 303 ? 4.367 -28.312 7.312 1 93.25 303 ARG B N 1
ATOM 6682 C CA . ARG B 1 303 ? 5.254 -28.766 8.383 1 93.25 303 ARG B CA 1
ATOM 6683 C C . ARG B 1 303 ? 4.801 -30.109 8.938 1 93.25 303 ARG B C 1
ATOM 6685 O O . ARG B 1 303 ? 5.605 -30.859 9.5 1 93.25 303 ARG B O 1
ATOM 6692 N N . ASN B 1 304 ? 3.518 -30.344 8.805 1 93.56 304 ASN B N 1
ATOM 6693 C CA . ASN B 1 304 ? 3.002 -31.656 9.211 1 93.56 304 ASN B CA 1
ATOM 6694 C C . ASN B 1 304 ? 3.434 -32.75 8.25 1 93.56 304 ASN B C 1
ATOM 6696 O O . ASN B 1 304 ? 3.244 -33.938 8.531 1 93.56 304 ASN B O 1
ATOM 6700 N N . GLY B 1 305 ? 3.98 -32.344 7.078 1 94.31 305 GLY B N 1
ATOM 6701 C CA . GLY B 1 305 ? 4.551 -33.312 6.148 1 94.31 305 GLY B CA 1
ATOM 6702 C C . GLY B 1 305 ? 3.717 -33.5 4.895 1 94.31 305 GLY B C 1
ATOM 6703 O O . GLY B 1 305 ? 2.527 -33.156 4.879 1 94.31 305 GLY B O 1
ATOM 6704 N N . ILE B 1 306 ? 4.391 -34 3.898 1 96.81 306 ILE B N 1
ATOM 6705 C CA . ILE B 1 306 ? 3.691 -34.375 2.68 1 96.81 306 ILE B CA 1
ATOM 6706 C C . ILE B 1 306 ? 3.309 -35.844 2.756 1 96.81 306 ILE B C 1
ATOM 6708 O O . ILE B 1 306 ? 3.607 -36.531 3.744 1 96.81 306 ILE B O 1
ATOM 6712 N N . HIS B 1 307 ? 2.492 -36.344 1.772 1 97.06 307 HIS B N 1
ATOM 6713 C CA . HIS B 1 307 ? 2.059 -37.719 1.779 1 97.06 307 HIS B CA 1
ATOM 6714 C C . HIS B 1 307 ? 3.248 -38.688 1.921 1 97.06 307 HIS B C 1
ATOM 6716 O O . HIS B 1 307 ? 4.203 -38.594 1.146 1 97.06 307 HIS B O 1
ATOM 6722 N N . ASP B 1 308 ? 3.193 -39.562 2.832 1 93.5 308 ASP B N 1
ATOM 6723 C CA . ASP B 1 308 ? 4.277 -40.469 3.178 1 93.5 308 ASP B CA 1
ATOM 6724 C C . ASP B 1 308 ? 4.66 -41.344 1.983 1 93.5 308 ASP B C 1
ATOM 6726 O O . ASP B 1 308 ? 3.793 -41.812 1.25 1 93.5 308 ASP B O 1
ATOM 6730 N N . GLY B 1 309 ? 5.934 -41.406 1.797 1 94.31 309 GLY B N 1
ATOM 6731 C CA . GLY B 1 309 ? 6.441 -42.375 0.844 1 94.31 309 GLY B CA 1
ATOM 6732 C C . GLY B 1 309 ? 6.531 -41.812 -0.57 1 94.31 309 GLY B C 1
ATOM 6733 O O . GLY B 1 309 ? 7.113 -42.469 -1.449 1 94.31 309 GLY B O 1
ATOM 6734 N N . VAL B 1 310 ? 5.969 -40.688 -0.832 1 98.06 310 VAL B N 1
ATOM 6735 C CA . VAL B 1 310 ? 6.039 -40.125 -2.178 1 98.06 310 VAL B CA 1
ATOM 6736 C C . VAL B 1 310 ? 7.441 -39.594 -2.439 1 98.06 310 VAL B C 1
ATOM 6738 O O . VAL B 1 310 ? 8.008 -38.875 -1.604 1 98.06 310 VAL B O 1
ATOM 6741 N N . GLU B 1 311 ? 8.078 -39.969 -3.539 1 98.56 311 GLU B N 1
ATOM 6742 C CA . GLU B 1 311 ? 9.352 -39.438 -3.982 1 98.56 311 GLU B CA 1
ATOM 6743 C C . GLU B 1 311 ? 9.148 -38.188 -4.832 1 98.56 311 GLU B C 1
ATOM 6745 O O . GLU B 1 311 ? 8.219 -38.125 -5.633 1 98.56 311 GLU B O 1
ATOM 6750 N N . VAL B 1 312 ? 10.039 -37.188 -4.578 1 98.81 312 VAL B N 1
ATOM 6751 C CA . VAL B 1 312 ? 9.734 -35.906 -5.207 1 98.81 312 VAL B CA 1
ATOM 6752 C C . VAL B 1 312 ? 10.992 -35.344 -5.867 1 98.81 312 VAL B C 1
ATOM 6754 O O . VAL B 1 312 ? 12.094 -35.438 -5.312 1 98.81 312 VAL B O 1
ATOM 6757 N N . ILE B 1 313 ? 10.852 -34.781 -7.066 1 98.88 313 ILE B N 1
ATOM 6758 C CA . ILE B 1 313 ? 11.828 -33.875 -7.668 1 98.88 313 ILE B CA 1
ATOM 6759 C C . ILE B 1 313 ? 11.289 -32.438 -7.621 1 98.88 313 ILE B C 1
ATOM 6761 O O . ILE B 1 313 ? 10.125 -32.219 -7.938 1 98.88 313 ILE B O 1
ATOM 6765 N N . VAL B 1 314 ? 12.078 -31.531 -7.172 1 98.75 314 VAL B N 1
ATOM 6766 C CA . VAL B 1 314 ? 11.719 -30.109 -7.199 1 98.75 314 VAL B CA 1
ATOM 6767 C C . VAL B 1 314 ? 12.875 -29.297 -7.758 1 98.75 314 VAL B C 1
ATOM 6769 O O . VAL B 1 314 ? 14.039 -29.688 -7.645 1 98.75 314 VAL B O 1
ATOM 6772 N N . GLY B 1 315 ? 12.555 -28.188 -8.438 1 98.62 315 GLY B N 1
ATOM 6773 C CA . GLY B 1 315 ? 13.648 -27.375 -8.945 1 98.62 315 GLY B CA 1
ATOM 6774 C C . GLY B 1 315 ? 13.18 -26.125 -9.656 1 98.62 315 GLY B C 1
ATOM 6775 O O . GLY B 1 315 ? 11.977 -25.844 -9.727 1 98.62 315 GLY B O 1
ATOM 6776 N N . CYS B 1 316 ? 14.125 -25.281 -10.086 1 98.56 316 CYS B N 1
ATOM 6777 C CA . CYS B 1 316 ? 13.914 -24.016 -10.773 1 98.56 316 CYS B CA 1
ATOM 6778 C C . CYS B 1 316 ? 14.891 -23.844 -11.93 1 98.56 316 CYS B C 1
ATOM 6780 O O . CYS B 1 316 ? 15.82 -24.641 -12.086 1 98.56 316 CYS B O 1
ATOM 6782 N N . THR B 1 317 ? 14.609 -22.844 -12.742 1 98.56 317 THR B N 1
ATOM 6783 C CA . THR B 1 317 ? 15.555 -22.469 -13.789 1 98.56 317 THR B CA 1
ATOM 6784 C C . THR B 1 317 ? 16.516 -21.406 -13.281 1 98.56 317 THR B C 1
ATOM 6786 O O . THR B 1 317 ? 16.281 -20.781 -12.25 1 98.56 317 THR B O 1
ATOM 6789 N N . GLU B 1 318 ? 17.5 -21.203 -13.977 1 97.31 318 GLU B N 1
ATOM 6790 C CA . GLU B 1 318 ? 18.594 -20.344 -13.555 1 97.31 318 GLU B CA 1
ATOM 6791 C C . GLU B 1 318 ? 18.156 -18.875 -13.492 1 97.31 318 GLU B C 1
ATOM 6793 O O . GLU B 1 318 ? 18.625 -18.125 -12.633 1 97.31 318 GLU B O 1
ATOM 6798 N N . ASP B 1 319 ? 17.312 -18.453 -14.422 1 97.19 319 ASP B N 1
ATOM 6799 C CA . ASP B 1 319 ? 16.906 -17.062 -14.547 1 97.19 319 ASP B CA 1
ATOM 6800 C C . ASP B 1 319 ? 15.391 -16.922 -14.555 1 97.19 319 ASP B C 1
ATOM 6802 O O . ASP B 1 319 ? 14.828 -16.281 -15.453 1 97.19 319 ASP B O 1
ATOM 6806 N N . GLU B 1 320 ? 14.734 -17.406 -13.5 1 97.19 320 GLU B N 1
ATOM 6807 C CA . GLU B 1 320 ? 13.281 -17.406 -13.375 1 97.19 320 GLU B CA 1
ATOM 6808 C C . GLU B 1 320 ? 12.695 -16.016 -13.602 1 97.19 320 GLU B C 1
ATOM 6810 O O . GLU B 1 320 ? 11.664 -15.867 -14.258 1 97.19 320 GLU B O 1
ATOM 6815 N N . GLY B 1 321 ? 13.438 -15.023 -13.141 1 95.19 321 GLY B N 1
ATOM 6816 C CA . GLY B 1 321 ? 12.914 -13.664 -13.062 1 95.19 321 GLY B CA 1
ATOM 6817 C C . GLY B 1 321 ? 12.789 -13 -14.422 1 95.19 321 GLY B C 1
ATOM 6818 O O . GLY B 1 321 ? 12.18 -11.93 -14.539 1 95.19 321 GLY B O 1
ATOM 6819 N N . VAL B 1 322 ? 13.25 -13.648 -15.484 1 93.94 322 VAL B N 1
ATOM 6820 C CA . VAL B 1 322 ? 13.141 -13.102 -16.828 1 93.94 322 VAL B CA 1
ATOM 6821 C C . VAL B 1 322 ? 11.672 -12.961 -17.219 1 93.94 322 VAL B C 1
ATOM 6823 O O . VAL B 1 322 ? 11.305 -12.039 -17.953 1 93.94 322 VAL B O 1
ATOM 6826 N N . ILE B 1 323 ? 10.883 -13.805 -16.609 1 91.69 323 ILE B N 1
ATOM 6827 C CA . ILE B 1 323 ? 9.461 -13.758 -16.922 1 91.69 323 ILE B CA 1
ATOM 6828 C C . ILE B 1 323 ? 8.875 -12.414 -16.5 1 91.69 323 ILE B C 1
ATOM 6830 O O . ILE B 1 323 ? 8.023 -11.852 -17.188 1 91.69 323 ILE B O 1
ATOM 6834 N N . ARG B 1 324 ? 9.312 -11.922 -15.367 1 90.25 324 ARG B N 1
ATOM 6835 C CA . ARG B 1 324 ? 8.805 -10.641 -14.898 1 90.25 324 ARG B CA 1
ATOM 6836 C C . ARG B 1 324 ? 9.406 -9.484 -15.695 1 90.25 324 ARG B C 1
ATOM 6838 O O . ARG B 1 324 ? 8.734 -8.477 -15.938 1 90.25 324 ARG B O 1
ATOM 6845 N N . LEU B 1 325 ? 10.625 -9.594 -16.031 1 87 325 LEU B N 1
ATOM 6846 C CA . LEU B 1 325 ? 11.289 -8.562 -16.828 1 87 325 LEU B CA 1
ATOM 6847 C C . LEU B 1 325 ? 10.523 -8.312 -18.125 1 87 325 LEU B C 1
ATOM 6849 O O . LEU B 1 325 ? 10.367 -7.164 -18.531 1 87 325 LEU B O 1
ATOM 6853 N N . GLY B 1 326 ? 10.062 -9.414 -18.719 1 83.56 326 GLY B N 1
ATOM 6854 C CA . GLY B 1 326 ? 9.367 -9.289 -19.984 1 83.56 326 GLY B CA 1
ATOM 6855 C C . GLY B 1 326 ? 7.984 -8.68 -19.844 1 83.56 326 GLY B C 1
ATOM 6856 O O . GLY B 1 326 ? 7.43 -8.156 -20.812 1 83.56 326 GLY B O 1
ATOM 6857 N N . LEU B 1 327 ? 7.48 -8.656 -18.625 1 80.25 327 LEU B N 1
ATOM 6858 C CA . LEU B 1 327 ? 6.094 -8.234 -18.438 1 80.25 327 LEU B CA 1
ATOM 6859 C C . LEU B 1 327 ? 6.027 -6.879 -17.75 1 80.25 327 LEU B C 1
ATOM 6861 O O . LEU B 1 327 ? 4.938 -6.332 -17.547 1 80.25 327 LEU B O 1
ATOM 6865 N N . LEU B 1 328 ? 7.176 -6.344 -17.359 1 84.81 328 LEU B N 1
ATOM 6866 C CA . LEU B 1 328 ? 7.133 -5.102 -16.594 1 84.81 328 LEU B CA 1
ATOM 6867 C C . LEU B 1 328 ? 7.66 -3.936 -17.422 1 84.81 328 LEU B C 1
ATOM 6869 O O . LEU B 1 328 ? 8.336 -4.141 -18.438 1 84.81 328 LEU B O 1
ATOM 6873 N N . ASN B 1 329 ? 7.281 -2.746 -17.062 1 85.31 329 ASN B N 1
ATOM 6874 C CA . ASN B 1 329 ? 7.875 -1.502 -17.531 1 85.31 329 ASN B CA 1
ATOM 6875 C C . ASN B 1 329 ? 9.047 -1.067 -16.656 1 85.31 329 ASN B C 1
ATOM 6877 O O . ASN B 1 329 ? 8.844 -0.672 -15.5 1 85.31 329 ASN B O 1
ATOM 6881 N N . ILE B 1 330 ? 10.18 -1.11 -17.25 1 85.62 330 ILE B N 1
ATOM 6882 C CA . ILE B 1 330 ? 11.406 -0.919 -16.469 1 85.62 330 ILE B CA 1
ATOM 6883 C C . ILE B 1 330 ? 11.422 0.485 -15.875 1 85.62 330 ILE B C 1
ATOM 6885 O O . ILE B 1 330 ? 11.875 0.678 -14.742 1 85.62 330 ILE B O 1
ATOM 6889 N N . ASP B 1 331 ? 10.945 1.48 -16.594 1 83.94 331 ASP B N 1
ATOM 6890 C CA . ASP B 1 331 ? 10.945 2.85 -16.094 1 83.94 331 ASP B CA 1
ATOM 6891 C C . ASP B 1 331 ? 9.992 2.996 -14.906 1 83.94 331 ASP B C 1
ATOM 6893 O O . ASP B 1 331 ? 10.312 3.652 -13.914 1 83.94 331 ASP B O 1
ATOM 6897 N N . GLU B 1 332 ? 8.867 2.375 -15.047 1 84.44 332 GLU B N 1
ATOM 6898 C CA . GLU B 1 332 ? 7.914 2.383 -13.945 1 84.44 332 GLU B CA 1
ATOM 6899 C C . GLU B 1 332 ? 8.477 1.662 -12.719 1 84.44 332 GLU B C 1
ATOM 6901 O O . GLU B 1 332 ? 8.25 2.082 -11.586 1 84.44 332 GLU B O 1
ATOM 6906 N N . PHE B 1 333 ? 9.156 0.593 -13.031 1 88.56 333 PHE B N 1
ATOM 6907 C CA . PHE B 1 333 ? 9.781 -0.147 -11.938 1 88.56 333 PHE B CA 1
ATOM 6908 C C . PHE B 1 333 ? 10.82 0.712 -11.227 1 88.56 333 PHE B C 1
ATOM 6910 O O . PHE B 1 333 ? 10.891 0.723 -10 1 88.56 333 PHE B O 1
ATOM 6917 N N . LYS B 1 334 ? 11.609 1.39 -11.977 1 84.88 334 LYS B N 1
ATOM 6918 C CA . LYS B 1 334 ? 12.633 2.266 -11.414 1 84.88 334 LYS B CA 1
ATOM 6919 C C . LYS B 1 334 ? 12.016 3.334 -10.523 1 84.88 334 LYS B C 1
ATOM 6921 O O . LYS B 1 334 ? 12.547 3.631 -9.445 1 84.88 334 LYS B O 1
ATOM 6926 N N . ASP B 1 335 ? 10.891 3.828 -10.961 1 80.75 335 ASP B N 1
ATOM 6927 C CA . ASP B 1 335 ? 10.195 4.855 -10.188 1 80.75 335 ASP B CA 1
ATOM 6928 C C . ASP B 1 335 ? 9.68 4.289 -8.867 1 80.75 335 ASP B C 1
ATOM 6930 O O . ASP B 1 335 ? 9.633 4.996 -7.859 1 80.75 335 ASP B O 1
ATOM 6934 N N . ASN B 1 336 ? 9.344 3.068 -8.867 1 87.12 336 ASN B N 1
ATOM 6935 C CA . ASN B 1 336 ? 8.75 2.439 -7.688 1 87.12 336 ASN B CA 1
ATOM 6936 C C . ASN B 1 336 ? 9.82 1.962 -6.711 1 87.12 336 ASN B C 1
ATOM 6938 O O . ASN B 1 336 ? 9.516 1.617 -5.57 1 87.12 336 ASN B O 1
ATOM 6942 N N . LEU B 1 337 ? 11.086 1.995 -7.125 1 85.81 337 LEU B N 1
ATOM 6943 C CA . LEU B 1 337 ? 12.164 1.507 -6.27 1 85.81 337 LEU B CA 1
ATOM 6944 C C . LEU B 1 337 ? 12.273 2.344 -5 1 85.81 337 LEU B C 1
ATOM 6946 O O . LEU B 1 337 ? 12.82 1.885 -3.996 1 85.81 337 LEU B O 1
ATOM 6950 N N . ASN B 1 338 ? 11.742 3.574 -5.062 1 80.38 338 ASN B N 1
ATOM 6951 C CA . ASN B 1 338 ? 11.812 4.426 -3.881 1 80.38 338 ASN B CA 1
ATOM 6952 C C . ASN B 1 338 ? 10.578 4.254 -2.994 1 80.38 338 ASN B C 1
ATOM 6954 O O . ASN B 1 338 ? 10.5 4.844 -1.915 1 80.38 338 ASN B O 1
ATOM 6958 N N . ILE B 1 339 ? 9.633 3.461 -3.457 1 88.69 339 ILE B N 1
ATOM 6959 C CA . ILE B 1 339 ? 8.469 3.084 -2.66 1 88.69 339 ILE B CA 1
ATOM 6960 C C . ILE B 1 339 ? 8.773 1.821 -1.859 1 88.69 339 ILE B C 1
ATOM 6962 O O . ILE B 1 339 ? 8.789 0.717 -2.408 1 88.69 339 ILE B O 1
ATOM 6966 N N . LEU B 1 340 ? 8.969 1.936 -0.62 1 87.44 340 LEU B N 1
ATOM 6967 C CA . LEU B 1 340 ? 9.656 0.937 0.191 1 87.44 340 LEU B CA 1
ATOM 6968 C C . LEU B 1 340 ? 8.82 -0.337 0.304 1 87.44 340 LEU B C 1
ATOM 6970 O O . LEU B 1 340 ? 9.367 -1.44 0.335 1 87.44 340 LEU B O 1
ATOM 6974 N N . ASP B 1 341 ? 7.52 -0.196 0.363 1 92.19 341 ASP B N 1
ATOM 6975 C CA . ASP B 1 341 ? 6.723 -1.403 0.561 1 92.19 341 ASP B CA 1
ATOM 6976 C C . ASP B 1 341 ? 6.504 -2.139 -0.759 1 92.19 341 ASP B C 1
ATOM 6978 O O . ASP B 1 341 ? 5.973 -3.252 -0.775 1 92.19 341 ASP B O 1
ATOM 6982 N N . PHE B 1 342 ? 7.012 -1.661 -1.872 1 91.94 342 PHE B N 1
ATOM 6983 C CA . PHE B 1 342 ? 6.855 -2.219 -3.211 1 91.94 342 PHE B CA 1
ATOM 6984 C C . PHE B 1 342 ? 7.602 -3.539 -3.338 1 91.94 342 PHE B C 1
ATOM 6986 O O . PHE B 1 342 ? 7.137 -4.461 -4.016 1 91.94 342 PHE B O 1
ATOM 6993 N N . LEU B 1 343 ? 8.742 -3.627 -2.686 1 93.56 343 LEU B N 1
ATOM 6994 C CA . LEU B 1 343 ? 9.609 -4.785 -2.836 1 93.56 343 LEU B CA 1
ATOM 6995 C C . LEU B 1 343 ? 9.32 -5.828 -1.761 1 93.56 343 LEU B C 1
ATOM 6997 O O . LEU B 1 343 ? 9.875 -6.93 -1.791 1 93.56 343 LEU B O 1
ATOM 7001 N N . VAL B 1 344 ? 8.453 -5.512 -0.806 1 95.75 344 VAL B N 1
ATOM 7002 C CA . VAL B 1 344 ? 8.25 -6.371 0.355 1 95.75 344 VAL B CA 1
ATOM 7003 C C . VAL B 1 344 ? 7.477 -7.625 -0.058 1 95.75 344 VAL B C 1
ATOM 7005 O O . VAL B 1 344 ? 6.438 -7.531 -0.713 1 95.75 344 VAL B O 1
ATOM 7008 N N . PRO B 1 345 ? 7.945 -8.805 0.284 1 94.69 345 PRO B N 1
ATOM 7009 C CA . PRO B 1 345 ? 7.227 -10.039 -0.033 1 94.69 345 PRO B CA 1
ATOM 7010 C C . PRO B 1 345 ? 5.844 -10.102 0.61 1 94.69 345 PRO B C 1
ATOM 7012 O O . PRO B 1 345 ? 5.664 -9.633 1.74 1 94.69 345 PRO B O 1
ATOM 7015 N N . THR B 1 346 ? 4.93 -10.734 -0.011 1 91.38 346 THR B N 1
ATOM 7016 C CA . THR B 1 346 ? 3.518 -10.742 0.357 1 91.38 346 THR B CA 1
ATOM 7017 C C . THR B 1 346 ? 3.328 -11.32 1.759 1 91.38 346 THR B C 1
ATOM 7019 O O . THR B 1 346 ? 2.572 -10.773 2.562 1 91.38 346 THR B O 1
ATOM 7022 N N . PRO B 1 347 ? 4.035 -12.453 2.141 1 93 347 PRO B N 1
ATOM 7023 C CA . PRO B 1 347 ? 3.816 -12.977 3.49 1 93 347 PRO B CA 1
ATOM 7024 C C . PRO B 1 347 ? 4.188 -11.977 4.582 1 93 347 PRO B C 1
ATOM 7026 O O . PRO B 1 347 ? 3.543 -11.938 5.633 1 93 347 PRO B O 1
ATOM 7029 N N . ILE B 1 348 ? 5.195 -11.219 4.297 1 95.62 348 ILE B N 1
ATOM 7030 C CA . ILE B 1 348 ? 5.617 -10.211 5.262 1 95.62 348 ILE B CA 1
ATOM 7031 C C . ILE B 1 348 ? 4.641 -9.039 5.254 1 95.62 348 ILE B C 1
ATOM 7033 O O . ILE B 1 348 ? 4.277 -8.516 6.309 1 95.62 348 ILE B O 1
ATOM 7037 N N . LEU B 1 349 ? 4.156 -8.633 4.113 1 92.81 349 LEU B N 1
ATOM 7038 C CA . LEU B 1 349 ? 3.154 -7.574 4 1 92.81 349 LEU B CA 1
ATOM 7039 C C . LEU B 1 349 ? 1.907 -7.918 4.805 1 92.81 349 LEU B C 1
ATOM 7041 O O . LEU B 1 349 ? 1.389 -7.078 5.547 1 92.81 349 LEU B O 1
ATOM 7045 N N . LEU B 1 350 ? 1.448 -9.148 4.676 1 91.56 350 LEU B N 1
ATOM 7046 C CA . LEU B 1 350 ? 0.173 -9.578 5.238 1 91.56 350 LEU B CA 1
ATOM 7047 C C . LEU B 1 350 ? 0.245 -9.641 6.758 1 91.56 350 LEU B C 1
ATOM 7049 O O . LEU B 1 350 ? -0.759 -9.422 7.441 1 91.56 350 LEU B O 1
ATOM 7053 N N . ASN B 1 351 ? 1.466 -9.859 7.258 1 93.5 351 ASN B N 1
ATOM 7054 C CA . ASN B 1 351 ? 1.511 -10.25 8.664 1 93.5 351 ASN B CA 1
ATOM 7055 C C . ASN B 1 351 ? 2.316 -9.258 9.492 1 93.5 351 ASN B C 1
ATOM 7057 O O . ASN B 1 351 ? 2.531 -9.469 10.688 1 93.5 351 ASN B O 1
ATOM 7061 N N . ASN B 1 352 ? 2.812 -8.195 8.852 1 95.44 352 ASN B N 1
ATOM 7062 C CA . ASN B 1 352 ? 3.605 -7.207 9.578 1 95.44 352 ASN B CA 1
ATOM 7063 C C . ASN B 1 352 ? 3.051 -5.797 9.391 1 95.44 352 ASN B C 1
ATOM 7065 O O . ASN B 1 352 ? 2.541 -5.461 8.32 1 95.44 352 ASN B O 1
ATOM 7069 N N . PRO B 1 353 ? 3.117 -4.984 10.492 1 94.19 353 PRO B N 1
ATOM 7070 C CA . PRO B 1 353 ? 2.732 -3.58 10.336 1 94.19 353 PRO B CA 1
ATOM 7071 C C . PRO B 1 353 ? 3.609 -2.84 9.328 1 94.19 353 PRO B C 1
ATOM 7073 O O . PRO B 1 353 ? 4.691 -3.316 8.977 1 94.19 353 PRO B O 1
ATOM 7076 N N . LEU B 1 354 ? 3.152 -1.754 8.82 1 91.25 354 LEU B N 1
ATOM 7077 C CA . LEU B 1 354 ? 3.801 -1.007 7.746 1 91.25 354 LEU B CA 1
ATOM 7078 C C . LEU B 1 354 ? 5.211 -0.593 8.148 1 91.25 354 LEU B C 1
ATOM 7080 O O . LEU B 1 354 ? 6.129 -0.615 7.324 1 91.25 354 LEU B O 1
ATOM 7084 N N . ASN B 1 355 ? 5.418 -0.203 9.406 1 90.44 355 ASN B N 1
ATOM 7085 C CA . ASN B 1 355 ? 6.754 0.227 9.812 1 90.44 355 ASN B CA 1
ATOM 7086 C C . ASN B 1 355 ? 7.781 -0.888 9.641 1 90.44 355 ASN B C 1
ATOM 7088 O O . ASN B 1 355 ? 8.906 -0.638 9.203 1 90.44 355 ASN B O 1
ATOM 7092 N N . LYS B 1 356 ? 7.391 -2.08 9.969 1 94.62 356 LYS B N 1
ATOM 7093 C CA . LYS B 1 356 ? 8.273 -3.229 9.766 1 94.62 356 LYS B CA 1
ATOM 7094 C C . LYS B 1 356 ? 8.422 -3.555 8.281 1 94.62 356 LYS B C 1
ATOM 7096 O O . LYS B 1 356 ? 9.5 -3.955 7.836 1 94.62 356 LYS B O 1
ATOM 7101 N N . GLN B 1 357 ? 7.344 -3.418 7.562 1 95 357 GLN B N 1
ATOM 7102 C CA . GLN B 1 357 ? 7.41 -3.607 6.117 1 95 357 GLN B CA 1
ATOM 7103 C C . GLN B 1 357 ? 8.438 -2.678 5.484 1 95 357 GLN B C 1
ATOM 7105 O O . GLN B 1 357 ? 9.211 -3.096 4.617 1 95 357 GLN B O 1
ATOM 7110 N N . LEU B 1 358 ? 8.453 -1.451 5.949 1 92.88 358 LEU B N 1
ATOM 7111 C CA . LEU B 1 358 ? 9.375 -0.464 5.406 1 92.88 358 LEU B CA 1
ATOM 7112 C C . LEU B 1 358 ? 10.82 -0.852 5.703 1 92.88 358 LEU B C 1
ATOM 7114 O O . LEU B 1 358 ? 11.711 -0.627 4.875 1 92.88 358 LEU B O 1
ATOM 7118 N N . ASP B 1 359 ? 11.055 -1.422 6.848 1 94.31 359 ASP B N 1
ATOM 7119 C CA . ASP B 1 359 ? 12.383 -1.926 7.18 1 94.31 359 ASP B CA 1
ATOM 7120 C C . ASP B 1 359 ? 12.82 -3.016 6.207 1 94.31 359 ASP B C 1
ATOM 7122 O O . ASP B 1 359 ? 13.953 -3.004 5.719 1 94.31 359 ASP B O 1
ATOM 7126 N N . VAL B 1 360 ? 11.938 -3.91 5.91 1 96.88 360 VAL B N 1
ATOM 7127 C CA . VAL B 1 360 ? 12.219 -5 4.98 1 96.88 360 VAL B CA 1
ATOM 7128 C C . VAL B 1 360 ? 12.477 -4.438 3.586 1 96.88 360 VAL B C 1
ATOM 7130 O O . VAL B 1 360 ? 13.414 -4.855 2.906 1 96.88 360 VAL B O 1
ATOM 7133 N N . GLY B 1 361 ? 11.578 -3.492 3.199 1 94.44 361 GLY B N 1
ATOM 7134 C CA . GLY B 1 361 ? 11.773 -2.85 1.908 1 94.44 361 GLY B CA 1
ATOM 7135 C C . GLY B 1 361 ? 13.141 -2.211 1.757 1 94.44 361 GLY B C 1
ATOM 7136 O O . GLY B 1 361 ? 13.773 -2.33 0.705 1 94.44 361 GLY B O 1
ATOM 7137 N N . ARG B 1 362 ? 13.664 -1.547 2.805 1 91.12 362 ARG B N 1
ATOM 7138 C CA . ARG B 1 362 ? 14.977 -0.923 2.795 1 91.12 362 ARG B CA 1
ATOM 7139 C C . ARG B 1 362 ? 16.078 -1.969 2.631 1 91.12 362 ARG B C 1
ATOM 7141 O O . ARG B 1 362 ? 17.031 -1.767 1.868 1 91.12 362 ARG B O 1
ATOM 7148 N N . LYS B 1 363 ? 15.953 -3.057 3.373 1 94.25 363 LYS B N 1
ATOM 7149 C CA . LYS B 1 363 ? 16.938 -4.129 3.305 1 94.25 363 LYS B CA 1
ATOM 7150 C C . LYS B 1 363 ? 17 -4.73 1.904 1 94.25 363 LYS B C 1
ATOM 7152 O O . LYS B 1 363 ? 18.094 -4.93 1.354 1 94.25 363 LYS B O 1
ATOM 7157 N N . LEU B 1 364 ? 15.852 -4.996 1.29 1 95.88 364 LEU B N 1
ATOM 7158 C CA . LEU B 1 364 ? 15.797 -5.613 -0.03 1 95.88 364 LEU B CA 1
ATOM 7159 C C . LEU B 1 364 ? 16.297 -4.648 -1.103 1 95.88 364 LEU B C 1
ATOM 7161 O O . LEU B 1 364 ? 17.031 -5.051 -2.004 1 95.88 364 LEU B O 1
ATOM 7165 N N . ARG B 1 365 ? 15.867 -3.383 -0.994 1 91.88 365 ARG B N 1
ATOM 7166 C CA . ARG B 1 365 ? 16.328 -2.387 -1.952 1 91.88 365 ARG B CA 1
ATOM 7167 C C . ARG B 1 365 ? 17.844 -2.266 -1.921 1 91.88 365 ARG B C 1
ATOM 7169 O O . ARG B 1 365 ? 18.5 -2.215 -2.971 1 91.88 365 ARG B O 1
ATOM 7176 N N . LYS B 1 366 ? 18.406 -2.188 -0.731 1 89.62 366 LYS B N 1
ATOM 7177 C CA . LYS B 1 366 ? 19.859 -2.068 -0.577 1 89.62 366 LYS B CA 1
ATOM 7178 C C . LYS B 1 366 ? 20.562 -3.301 -1.127 1 89.62 366 LYS B C 1
ATOM 7180 O O . LYS B 1 366 ? 21.578 -3.18 -1.82 1 89.62 366 LYS B O 1
ATOM 7185 N N . TYR B 1 367 ? 20.062 -4.465 -0.864 1 94.19 367 TYR B N 1
ATOM 7186 C CA . TYR B 1 367 ? 20.703 -5.715 -1.252 1 94.19 367 TYR B CA 1
ATOM 7187 C C . TYR B 1 367 ? 20.719 -5.871 -2.768 1 94.19 367 TYR B C 1
ATOM 7189 O O . TYR B 1 367 ? 21.75 -6.23 -3.348 1 94.19 367 TYR B O 1
ATOM 7197 N N . TYR B 1 368 ? 19.656 -5.551 -3.424 1 94.44 368 TYR B N 1
ATOM 7198 C CA . TYR B 1 368 ? 19.547 -5.855 -4.848 1 94.44 368 TYR B CA 1
ATOM 7199 C C . TYR B 1 368 ? 19.938 -4.645 -5.691 1 94.44 368 TYR B C 1
ATOM 7201 O O . TYR B 1 368 ? 20.531 -4.789 -6.758 1 94.44 368 TYR B O 1
ATOM 7209 N N . PHE B 1 369 ? 19.609 -3.482 -5.266 1 88.62 369 PHE B N 1
ATOM 7210 C CA . PHE B 1 369 ? 19.672 -2.346 -6.176 1 88.62 369 PHE B CA 1
ATOM 7211 C C . PHE B 1 369 ? 20.656 -1.301 -5.672 1 88.62 369 PHE B C 1
ATOM 7213 O O . PHE B 1 369 ? 21.109 -0.448 -6.438 1 88.62 369 PHE B O 1
ATOM 7220 N N . GLY B 1 370 ? 21.062 -1.566 -4.453 1 77.94 370 GLY B N 1
ATOM 7221 C CA . GLY B 1 370 ? 22.078 -0.688 -3.902 1 77.94 370 GLY B CA 1
ATOM 7222 C C . GLY B 1 370 ? 21.703 0.779 -3.967 1 77.94 370 GLY B C 1
ATOM 7223 O O . GLY B 1 370 ? 20.531 1.12 -3.996 1 77.94 370 GLY B O 1
ATOM 7224 N N . ASP B 1 371 ? 22.641 1.536 -3.818 1 63.31 371 ASP B N 1
ATOM 7225 C CA . ASP B 1 371 ? 22.422 2.979 -3.748 1 63.31 371 ASP B CA 1
ATOM 7226 C C . ASP B 1 371 ? 22.5 3.613 -5.137 1 63.31 371 ASP B C 1
ATOM 7228 O O . ASP B 1 371 ? 22.031 4.734 -5.34 1 63.31 371 ASP B O 1
ATOM 7232 N N . ASN B 1 372 ? 23.125 2.936 -6.023 1 60.75 372 ASN B N 1
ATOM 7233 C CA . ASN B 1 372 ? 23.375 3.527 -7.332 1 60.75 372 ASN B CA 1
ATOM 7234 C C . ASN B 1 372 ? 22.922 2.6 -8.461 1 60.75 372 ASN B C 1
ATOM 7236 O O . ASN B 1 372 ? 23.359 1.449 -8.531 1 60.75 372 ASN B O 1
ATOM 7240 N N . VAL B 1 373 ? 21.719 2.869 -8.984 1 58.84 373 VAL B N 1
ATOM 7241 C CA . VAL B 1 373 ? 21.359 2.172 -10.211 1 58.84 373 VAL B CA 1
ATOM 7242 C C . VAL B 1 373 ? 21.984 2.881 -11.406 1 58.84 373 VAL B C 1
ATOM 7244 O O . VAL B 1 373 ? 21.609 4.008 -11.742 1 58.84 373 VAL B O 1
ATOM 7247 N N . GLN B 1 374 ? 23.141 2.371 -11.898 1 57.72 374 GLN B N 1
ATOM 7248 C CA . GLN B 1 374 ? 23.984 3.066 -12.867 1 57.72 374 GLN B CA 1
ATOM 7249 C C . GLN B 1 374 ? 23.438 2.914 -14.281 1 57.72 374 GLN B C 1
ATOM 7251 O O . GLN B 1 374 ? 23.422 3.877 -15.055 1 57.72 374 GLN B O 1
ATOM 7256 N N . SER B 1 375 ? 23.188 1.646 -14.781 1 65.44 375 SER B N 1
ATOM 7257 C CA . SER B 1 375 ? 22.766 1.402 -16.156 1 65.44 375 SER B CA 1
ATOM 7258 C C . SER B 1 375 ? 21.5 0.552 -16.203 1 65.44 375 SER B C 1
ATOM 7260 O O . SER B 1 375 ? 21.203 -0.167 -15.242 1 65.44 375 SER B O 1
ATOM 7262 N N . LYS B 1 376 ? 20.875 0.763 -17.281 1 70 376 LYS B N 1
ATOM 7263 C CA . LYS B 1 376 ? 19.672 -0.025 -17.547 1 70 376 LYS B CA 1
ATOM 7264 C C . LYS B 1 376 ? 19.969 -1.52 -17.516 1 70 376 LYS B C 1
ATOM 7266 O O . LYS B 1 376 ? 19.188 -2.309 -17 1 70 376 LYS B O 1
ATOM 7271 N N . SER B 1 377 ? 21.062 -1.948 -18.141 1 68.31 377 SER B N 1
ATOM 7272 C CA . SER B 1 377 ? 21.438 -3.359 -18.188 1 68.31 377 SER B CA 1
ATOM 7273 C C . SER B 1 377 ? 21.703 -3.893 -16.781 1 68.31 377 SER B C 1
ATOM 7275 O O . SER B 1 377 ? 21.328 -5.027 -16.453 1 68.31 377 SER B O 1
ATOM 7277 N N . ASN B 1 378 ? 22.203 -3.117 -16.109 1 82 378 ASN B N 1
ATOM 7278 C CA . ASN B 1 378 ? 22.453 -3.492 -14.719 1 82 378 ASN B CA 1
ATOM 7279 C C . ASN B 1 378 ? 21.156 -3.621 -13.93 1 82 378 ASN B C 1
ATOM 7281 O O . ASN B 1 378 ? 21 -4.547 -13.133 1 82 378 ASN B O 1
ATOM 7285 N N . LEU B 1 379 ? 20.266 -2.77 -14.352 1 88.31 379 LEU B N 1
ATOM 7286 C CA . LEU B 1 379 ? 18.984 -2.812 -13.672 1 88.31 379 LEU B CA 1
ATOM 7287 C C . LEU B 1 379 ? 18.219 -4.074 -14.039 1 88.31 379 LEU B C 1
ATOM 7289 O O . LEU B 1 379 ? 17.594 -4.707 -13.18 1 88.31 379 LEU B O 1
ATOM 7293 N N . SER B 1 380 ? 18.344 -4.508 -15.297 1 90.31 380 SER B N 1
ATOM 7294 C CA . SER B 1 380 ? 17.672 -5.719 -15.758 1 90.31 380 SER B CA 1
ATOM 7295 C C . SER B 1 380 ? 18.156 -6.949 -15 1 90.31 380 SER B C 1
ATOM 7297 O O . SER B 1 380 ? 17.359 -7.789 -14.578 1 90.31 380 SER B O 1
ATOM 7299 N N . GLU B 1 381 ? 19.438 -7.008 -14.844 1 91.44 381 GLU B N 1
ATOM 7300 C CA . GLU B 1 381 ? 20.016 -8.148 -14.141 1 91.44 381 GLU B CA 1
ATOM 7301 C C . GLU B 1 381 ? 19.562 -8.203 -12.688 1 91.44 381 GLU B C 1
ATOM 7303 O O . GLU B 1 381 ? 19.281 -9.281 -12.156 1 91.44 381 GLU B O 1
ATOM 7308 N N . LYS B 1 382 ? 19.5 -7.016 -12.086 1 93.38 382 LYS B N 1
ATOM 7309 C CA . LYS B 1 382 ? 19.062 -6.938 -10.695 1 93.38 382 LYS B CA 1
ATOM 7310 C C . LYS B 1 382 ? 17.594 -7.297 -10.555 1 93.38 382 LYS B C 1
ATOM 7312 O O . LYS B 1 382 ? 17.203 -7.957 -9.586 1 93.38 382 LYS B O 1
ATOM 7317 N N . ILE B 1 383 ? 16.859 -6.902 -11.531 1 93.06 383 ILE B N 1
ATOM 7318 C CA . ILE B 1 383 ? 15.43 -7.219 -11.562 1 93.06 383 ILE B CA 1
ATOM 7319 C C . ILE B 1 383 ? 15.242 -8.727 -11.688 1 93.06 383 ILE B C 1
ATOM 7321 O O . ILE B 1 383 ? 14.438 -9.32 -10.961 1 93.06 383 ILE B O 1
ATOM 7325 N N . ILE B 1 384 ? 16 -9.383 -12.539 1 94.81 384 ILE B N 1
ATOM 7326 C CA . ILE B 1 384 ? 15.922 -10.82 -12.742 1 94.81 384 ILE B CA 1
ATOM 7327 C C . ILE B 1 384 ? 16.25 -11.547 -11.438 1 94.81 384 ILE B C 1
ATOM 7329 O O . ILE B 1 384 ? 15.523 -12.453 -11.023 1 94.81 384 ILE B O 1
ATOM 7333 N N . LYS B 1 385 ? 17.266 -11.078 -10.781 1 95.62 385 LYS B N 1
ATOM 7334 C CA . LYS B 1 385 ? 17.688 -11.727 -9.547 1 95.62 385 LYS B CA 1
ATOM 7335 C C . LYS B 1 385 ? 16.625 -11.594 -8.461 1 95.62 385 LYS B C 1
ATOM 7337 O O . LYS B 1 385 ? 16.266 -12.578 -7.812 1 95.62 385 LYS B O 1
ATOM 7342 N N . PHE B 1 386 ? 16.141 -10.406 -8.32 1 96 386 PHE B N 1
ATOM 7343 C CA . PHE B 1 386 ? 15.141 -10.164 -7.293 1 96 386 PHE B CA 1
ATOM 7344 C C . PHE B 1 386 ? 13.891 -11 -7.543 1 96 386 PHE B C 1
ATOM 7346 O O . PHE B 1 386 ? 13.422 -11.703 -6.652 1 96 386 PHE B O 1
ATOM 7353 N N . TYR B 1 387 ? 13.391 -11 -8.742 1 95.19 387 TYR B N 1
ATOM 7354 C CA . TYR B 1 387 ? 12.117 -11.656 -9.023 1 95.19 387 TYR B CA 1
ATOM 7355 C C . TYR B 1 387 ? 12.289 -13.172 -9.109 1 95.19 387 TYR B C 1
ATOM 7357 O O . TYR B 1 387 ? 11.328 -13.922 -8.922 1 95.19 387 TYR B O 1
ATOM 7365 N N . SER B 1 388 ? 13.484 -13.648 -9.453 1 97.44 388 SER B N 1
ATOM 7366 C CA . SER B 1 388 ? 13.727 -15.086 -9.359 1 97.44 388 SER B CA 1
ATOM 7367 C C . SER B 1 388 ? 13.492 -15.594 -7.941 1 97.44 388 SER B C 1
ATOM 7369 O O . SER B 1 388 ? 12.812 -16.609 -7.738 1 97.44 388 SER B O 1
ATOM 7371 N N . MET B 1 389 ? 14.039 -14.805 -6.992 1 97.56 389 MET B N 1
ATOM 7372 C CA . MET B 1 389 ? 13.93 -15.18 -5.586 1 97.56 389 MET B CA 1
ATOM 7373 C C . MET B 1 389 ? 12.508 -14.977 -5.078 1 97.56 389 MET B C 1
ATOM 7375 O O . MET B 1 389 ? 11.922 -15.883 -4.477 1 97.56 389 MET B O 1
ATOM 7379 N N . GLU B 1 390 ? 11.969 -13.898 -5.367 1 95.75 390 GLU B N 1
ATOM 7380 C CA . GLU B 1 390 ? 10.68 -13.484 -4.82 1 95.75 390 GLU B CA 1
ATOM 7381 C C . GLU B 1 390 ? 9.555 -14.391 -5.324 1 95.75 390 GLU B C 1
ATOM 7383 O O . GLU B 1 390 ? 8.641 -14.727 -4.57 1 95.75 390 GLU B O 1
ATOM 7388 N N . MET B 1 391 ? 9.641 -14.828 -6.559 1 95.44 391 MET B N 1
ATOM 7389 C CA . MET B 1 391 ? 8.484 -15.484 -7.156 1 95.44 391 MET B CA 1
ATOM 7390 C C . MET B 1 391 ? 8.641 -17 -7.117 1 95.44 391 MET B C 1
ATOM 7392 O O . MET B 1 391 ? 7.648 -17.734 -7.078 1 95.44 391 MET B O 1
ATOM 7396 N N . PHE B 1 392 ? 9.961 -17.453 -7.137 1 97.88 392 PHE B N 1
ATOM 7397 C CA . PHE B 1 392 ? 10.078 -18.891 -7.398 1 97.88 392 PHE B CA 1
ATOM 7398 C C . PHE B 1 392 ? 11.117 -19.516 -6.48 1 97.88 392 PHE B C 1
ATOM 7400 O O . PHE B 1 392 ? 10.766 -20.312 -5.602 1 97.88 392 PHE B O 1
ATOM 7407 N N . VAL B 1 393 ? 12.352 -19.062 -6.559 1 98.56 393 VAL B N 1
ATOM 7408 C CA . VAL B 1 393 ? 13.5 -19.781 -6.02 1 98.56 393 VAL B CA 1
ATOM 7409 C C . VAL B 1 393 ? 13.359 -19.922 -4.504 1 98.56 393 VAL B C 1
ATOM 7411 O O . VAL B 1 393 ? 13.508 -21.016 -3.955 1 98.56 393 VAL B O 1
ATOM 7414 N N . PHE B 1 394 ? 13.055 -18.844 -3.838 1 98.19 394 PHE B N 1
ATOM 7415 C CA . PHE B 1 394 ? 12.969 -18.891 -2.383 1 98.19 394 PHE B CA 1
ATOM 7416 C C . PHE B 1 394 ? 11.898 -19.875 -1.937 1 98.19 394 PHE B C 1
ATOM 7418 O O . PHE B 1 394 ? 12.133 -20.688 -1.037 1 98.19 394 PHE B O 1
ATOM 7425 N N . GLY B 1 395 ? 10.695 -19.812 -2.564 1 97.44 395 GLY B N 1
ATOM 7426 C CA . GLY B 1 395 ? 9.609 -20.719 -2.223 1 97.44 395 GLY B CA 1
ATOM 7427 C C . GLY B 1 395 ? 9.945 -22.172 -2.463 1 97.44 395 GLY B C 1
ATOM 7428 O O . GLY B 1 395 ? 9.609 -23.031 -1.647 1 97.44 395 GLY B O 1
ATOM 7429 N N . VAL B 1 396 ? 10.664 -22.453 -3.523 1 98.38 396 VAL B N 1
ATOM 7430 C CA . VAL B 1 396 ? 11.008 -23.828 -3.896 1 98.38 396 VAL B CA 1
ATOM 7431 C C . VAL B 1 396 ? 12.055 -24.375 -2.926 1 98.38 396 VAL B C 1
ATOM 7433 O O . VAL B 1 396 ? 11.922 -25.5 -2.439 1 98.38 396 VAL B O 1
ATOM 7436 N N . VAL B 1 397 ? 13.031 -23.547 -2.602 1 97.94 397 VAL B N 1
ATOM 7437 C CA . VAL B 1 397 ? 14.094 -24 -1.711 1 97.94 397 VAL B CA 1
ATOM 7438 C C . VAL B 1 397 ? 13.547 -24.188 -0.3 1 97.94 397 VAL B C 1
ATOM 7440 O O . VAL B 1 397 ? 13.844 -25.188 0.36 1 97.94 397 VAL B O 1
ATOM 7443 N N . GLU B 1 398 ? 12.719 -23.297 0.165 1 96.88 398 GLU B N 1
ATOM 7444 C CA . GLU B 1 398 ? 12.133 -23.422 1.494 1 96.88 398 GLU B CA 1
ATOM 7445 C C . GLU B 1 398 ? 11.234 -24.656 1.578 1 96.88 398 GLU B C 1
ATOM 7447 O O . GLU B 1 398 ? 11.195 -25.328 2.605 1 96.88 398 GLU B O 1
ATOM 7452 N N . TRP B 1 399 ? 10.484 -24.859 0.522 1 97.56 399 TRP B N 1
ATOM 7453 C CA . TRP B 1 399 ? 9.664 -26.062 0.472 1 97.56 399 TRP B CA 1
ATOM 7454 C C . TRP B 1 399 ? 10.516 -27.312 0.669 1 97.56 399 TRP B C 1
ATOM 7456 O O . TRP B 1 399 ? 10.18 -28.188 1.475 1 97.56 399 TRP B O 1
ATOM 7466 N N . ALA B 1 400 ? 11.625 -27.438 -0.082 1 97.56 400 ALA B N 1
ATOM 7467 C CA . ALA B 1 400 ? 12.516 -28.594 -0 1 97.56 400 ALA B CA 1
ATOM 7468 C C . ALA B 1 400 ? 13.078 -28.75 1.408 1 97.56 400 ALA B C 1
ATOM 7470 O O . ALA B 1 400 ? 13.125 -29.859 1.943 1 97.56 400 ALA B O 1
ATOM 7471 N N . LYS B 1 401 ? 13.461 -27.625 2.029 1 96.31 401 LYS B N 1
ATOM 7472 C CA . LYS B 1 401 ? 14.023 -27.672 3.375 1 96.31 401 LYS B CA 1
ATOM 7473 C C . LYS B 1 401 ? 13 -28.172 4.387 1 96.31 401 LYS B C 1
ATOM 7475 O O . LYS B 1 401 ? 13.305 -29.047 5.207 1 96.31 401 LYS B O 1
ATOM 7480 N N . ILE B 1 402 ? 11.82 -27.656 4.301 1 95.12 402 ILE B N 1
ATOM 7481 C CA . ILE B 1 402 ? 10.773 -28.016 5.246 1 95.12 402 ILE B CA 1
ATOM 7482 C C . ILE B 1 402 ? 10.422 -29.5 5.09 1 95.12 402 ILE B C 1
ATOM 7484 O O . ILE B 1 402 ? 10.312 -30.219 6.082 1 95.12 402 ILE B O 1
ATOM 7488 N N . CYS B 1 403 ? 10.289 -29.984 3.848 1 95.44 403 CYS B N 1
ATOM 7489 C CA . CYS B 1 403 ? 9.898 -31.375 3.582 1 95.44 403 CYS B CA 1
ATOM 7490 C C . CYS B 1 403 ? 11.031 -32.344 3.916 1 95.44 403 CYS B C 1
ATOM 7492 O O . CYS B 1 403 ? 10.781 -33.438 4.379 1 95.44 403 CYS B O 1
ATOM 7494 N N . ALA B 1 404 ? 12.266 -31.938 3.676 1 94.5 404 ALA B N 1
ATOM 7495 C CA . ALA B 1 404 ? 13.422 -32.812 3.91 1 94.5 404 ALA B CA 1
ATOM 7496 C C . ALA B 1 404 ? 13.641 -33.031 5.402 1 94.5 404 ALA B C 1
ATOM 7498 O O . ALA B 1 404 ? 14.211 -34.062 5.805 1 94.5 404 ALA B O 1
ATOM 7499 N N . ARG B 1 405 ? 13.195 -32.188 6.164 1 89.12 405 ARG B N 1
ATOM 7500 C CA . ARG B 1 405 ? 13.391 -32.25 7.609 1 89.12 405 ARG B CA 1
ATOM 7501 C C . ARG B 1 405 ? 12.727 -33.5 8.195 1 89.12 405 ARG B C 1
ATOM 7503 O O . ARG B 1 405 ? 13.242 -34.094 9.141 1 89.12 405 ARG B O 1
ATOM 7510 N N . SER B 1 406 ? 11.586 -33.875 7.699 1 83.5 406 SER B N 1
ATOM 7511 C CA . SER B 1 406 ? 10.844 -35 8.242 1 83.5 406 SER B CA 1
ATOM 7512 C C . SER B 1 406 ? 11.523 -36.344 7.91 1 83.5 406 SER B C 1
ATOM 7514 O O . SER B 1 406 ? 11.266 -37.344 8.555 1 83.5 406 SER B O 1
ATOM 7516 N N . ASN B 1 407 ? 12.406 -36.375 6.961 1 84.62 407 ASN B N 1
ATOM 7517 C CA . ASN B 1 407 ? 13.117 -37.562 6.484 1 84.62 407 ASN B CA 1
ATOM 7518 C C . ASN B 1 407 ? 12.148 -38.688 6.137 1 84.62 407 ASN B C 1
ATOM 7520 O O . ASN B 1 407 ? 12.469 -39.875 6.332 1 84.62 407 ASN B O 1
ATOM 7524 N N . LYS B 1 408 ? 10.953 -38.375 5.73 1 91.88 408 LYS B N 1
ATOM 7525 C CA . LYS B 1 408 ? 9.938 -39.375 5.398 1 91.88 408 LYS B CA 1
ATOM 7526 C C . LYS B 1 408 ? 9.805 -39.531 3.887 1 91.88 408 LYS B C 1
ATOM 7528 O O . LYS B 1 408 ? 9.203 -40.5 3.416 1 91.88 408 LYS B O 1
ATOM 7533 N N . ASN B 1 409 ? 10.352 -38.688 3.166 1 96.62 409 ASN B N 1
ATOM 7534 C CA . ASN B 1 409 ? 10.281 -38.656 1.708 1 96.62 409 ASN B CA 1
ATOM 7535 C C . ASN B 1 409 ? 11.664 -38.5 1.085 1 96.62 409 ASN B C 1
ATOM 7537 O O . ASN B 1 409 ? 12.555 -37.875 1.694 1 96.62 409 ASN B O 1
ATOM 7541 N N . THR B 1 410 ? 11.906 -39.125 -0.059 1 97.81 410 THR B N 1
ATOM 7542 C CA . THR B 1 410 ? 13.094 -38.844 -0.854 1 97.81 410 THR B CA 1
ATOM 7543 C C . THR B 1 410 ? 12.867 -37.656 -1.777 1 97.81 410 THR B C 1
ATOM 7545 O O . THR B 1 410 ? 11.922 -37.625 -2.57 1 97.81 410 THR B O 1
ATOM 7548 N N . ILE B 1 411 ? 13.695 -36.656 -1.617 1 98.25 411 ILE B N 1
ATOM 7549 C CA . ILE B 1 411 ? 13.562 -35.438 -2.391 1 98.25 411 ILE B CA 1
ATOM 7550 C C . ILE B 1 411 ? 14.82 -35.219 -3.232 1 98.25 411 ILE B C 1
ATOM 7552 O O . ILE B 1 411 ? 15.938 -35.344 -2.73 1 98.25 411 ILE B O 1
ATOM 7556 N N . TYR B 1 412 ? 14.656 -34.969 -4.484 1 98.75 412 TYR B N 1
ATOM 7557 C CA . TYR B 1 412 ? 15.719 -34.531 -5.379 1 98.75 412 TYR B CA 1
ATOM 7558 C C . TYR B 1 412 ? 15.523 -33.094 -5.793 1 98.75 412 TYR B C 1
ATOM 7560 O O . TYR B 1 412 ? 14.406 -32.656 -6.09 1 98.75 412 TYR B O 1
ATOM 7568 N N . MET B 1 413 ? 16.594 -32.312 -5.762 1 98.75 413 MET B N 1
ATOM 7569 C CA . MET B 1 413 ? 16.516 -30.891 -6.172 1 98.75 413 MET B CA 1
ATOM 7570 C C . MET B 1 413 ? 17.406 -30.641 -7.395 1 98.75 413 MET B C 1
ATOM 7572 O O . MET B 1 413 ? 18.469 -31.234 -7.527 1 98.75 413 MET B O 1
ATOM 7576 N N . TYR B 1 414 ? 16.938 -29.734 -8.289 1 98.81 414 TYR B N 1
ATOM 7577 C CA . TYR B 1 414 ? 17.766 -29.406 -9.453 1 98.81 414 TYR B CA 1
ATOM 7578 C C . TYR B 1 414 ? 17.75 -27.906 -9.719 1 98.81 414 TYR B C 1
ATOM 7580 O O . TYR B 1 414 ? 16.891 -27.188 -9.219 1 98.81 414 TYR B O 1
ATOM 7588 N N . LYS B 1 415 ? 18.688 -27.438 -10.336 1 98.69 415 LYS B N 1
ATOM 7589 C CA . LYS B 1 415 ? 18.766 -26.156 -11.016 1 98.69 415 LYS B CA 1
ATOM 7590 C C . LYS B 1 415 ? 18.984 -26.328 -12.516 1 98.69 415 LYS B C 1
ATOM 7592 O O . LYS B 1 415 ? 19.984 -26.922 -12.93 1 98.69 415 LYS B O 1
ATOM 7597 N N . PHE B 1 416 ? 18.062 -25.891 -13.289 1 98.75 416 PHE B N 1
ATOM 7598 C CA . PHE B 1 416 ? 18.109 -26.078 -14.734 1 98.75 416 PHE B CA 1
ATOM 7599 C C . PHE B 1 416 ? 18.891 -24.953 -15.391 1 98.75 416 PHE B C 1
ATOM 7601 O O . PHE B 1 416 ? 18.578 -23.766 -15.203 1 98.75 416 PHE B O 1
ATOM 7608 N N . GLY B 1 417 ? 19.875 -25.281 -16.203 1 97.88 417 GLY B N 1
ATOM 7609 C CA . GLY B 1 417 ? 20.734 -24.281 -16.797 1 97.88 417 GLY B CA 1
ATOM 7610 C C . GLY B 1 417 ? 21.125 -24.609 -18.234 1 97.88 417 GLY B C 1
ATOM 7611 O O . GLY B 1 417 ? 22.109 -24.062 -18.75 1 97.88 417 GLY B O 1
ATOM 7612 N N . CYS B 1 418 ? 20.344 -25.5 -18.906 1 97 418 CYS B N 1
ATOM 7613 C CA . CYS B 1 418 ? 20.625 -25.828 -20.297 1 97 418 CYS B CA 1
ATOM 7614 C C . CYS B 1 418 ? 20.469 -24.609 -21.188 1 97 418 CYS B C 1
ATOM 7616 O O . CYS B 1 418 ? 19.5 -23.859 -21.047 1 97 418 CYS B O 1
ATOM 7618 N N . LYS B 1 419 ? 21.438 -24.484 -22.047 1 95.31 419 LYS B N 1
ATOM 7619 C CA . LYS B 1 419 ? 21.391 -23.406 -23.016 1 95.31 419 LYS B CA 1
ATOM 7620 C C . LYS B 1 419 ? 21.516 -23.922 -24.438 1 95.31 419 LYS B C 1
ATOM 7622 O O . LYS B 1 419 ? 22.5 -24.594 -24.766 1 95.31 419 LYS B O 1
ATOM 7627 N N . SER B 1 420 ? 20.516 -23.719 -25.188 1 94.38 420 SER B N 1
ATOM 7628 C CA . SER B 1 420 ? 20.438 -24.031 -26.609 1 94.38 420 SER B CA 1
ATOM 7629 C C . SER B 1 420 ? 19.422 -23.156 -27.328 1 94.38 420 SER B C 1
ATOM 7631 O O . SER B 1 420 ? 18.875 -22.219 -26.734 1 94.38 420 SER B O 1
ATOM 7633 N N . GLU B 1 421 ? 19.203 -23.422 -28.578 1 91.25 421 GLU B N 1
ATOM 7634 C CA . GLU B 1 421 ? 18.234 -22.672 -29.359 1 91.25 421 GLU B CA 1
ATOM 7635 C C . GLU B 1 421 ? 16.812 -22.922 -28.875 1 91.25 421 GLU B C 1
ATOM 7637 O O . GLU B 1 421 ? 15.883 -22.219 -29.25 1 91.25 421 GLU B O 1
ATOM 7642 N N . ARG B 1 422 ? 16.656 -23.859 -27.891 1 93.5 422 ARG B N 1
ATOM 7643 C CA . ARG B 1 422 ? 15.328 -24.203 -27.406 1 93.5 422 ARG B CA 1
ATOM 7644 C C . ARG B 1 422 ? 14.867 -23.266 -26.312 1 93.5 422 ARG B C 1
ATOM 7646 O O . ARG B 1 422 ? 13.695 -23.25 -25.938 1 93.5 422 ARG B O 1
ATOM 7653 N N . ASN B 1 423 ? 15.812 -22.438 -25.828 1 93.19 423 ASN B N 1
ATOM 7654 C CA . ASN B 1 423 ? 15.461 -21.469 -24.781 1 93.19 423 ASN B CA 1
ATOM 7655 C C . ASN B 1 423 ? 14.688 -20.281 -25.359 1 93.19 423 ASN B C 1
ATOM 7657 O O . ASN B 1 423 ? 15.086 -19.141 -25.172 1 93.19 423 ASN B O 1
ATOM 7661 N N . ILE B 1 424 ? 13.578 -20.547 -25.797 1 88.5 424 ILE B N 1
ATOM 7662 C CA . ILE B 1 424 ? 12.844 -19.578 -26.609 1 88.5 424 ILE B CA 1
ATOM 7663 C C . ILE B 1 424 ? 12.18 -18.547 -25.703 1 88.5 424 ILE B C 1
ATOM 7665 O O . ILE B 1 424 ? 12.055 -17.375 -26.078 1 88.5 424 ILE B O 1
ATOM 7669 N N . LEU B 1 425 ? 11.727 -18.906 -24.562 1 87.62 425 LEU B N 1
ATOM 7670 C CA . LEU B 1 425 ? 11.047 -17.938 -23.703 1 87.62 425 LEU B CA 1
ATOM 7671 C C . LEU B 1 425 ? 12.023 -16.891 -23.188 1 87.62 425 LEU B C 1
ATOM 7673 O O . LEU B 1 425 ? 11.664 -15.727 -23.031 1 87.62 425 LEU B O 1
ATOM 7677 N N . GLY B 1 426 ? 13.266 -17.344 -22.875 1 87.75 426 GLY B N 1
ATOM 7678 C CA . GLY B 1 426 ? 14.297 -16.391 -22.484 1 87.75 426 GLY B CA 1
ATOM 7679 C C . GLY B 1 426 ? 14.555 -15.328 -23.547 1 87.75 426 GLY B C 1
ATOM 7680 O O . GLY B 1 426 ? 14.742 -14.156 -23.219 1 87.75 426 GLY B O 1
ATOM 7681 N N . VAL B 1 427 ? 14.461 -15.75 -24.734 1 83.75 427 VAL B N 1
ATOM 7682 C CA . VAL B 1 427 ? 14.719 -14.852 -25.844 1 83.75 427 VAL B CA 1
ATOM 7683 C C . VAL B 1 427 ? 13.555 -13.883 -26.016 1 83.75 427 VAL B C 1
ATOM 7685 O O . VAL B 1 427 ? 13.75 -12.672 -26.156 1 83.75 427 VAL B O 1
ATOM 7688 N N . VAL B 1 428 ? 12.391 -14.422 -25.953 1 83.06 428 VAL B N 1
ATOM 7689 C CA . VAL B 1 428 ? 11.195 -13.617 -26.188 1 83.06 428 VAL B CA 1
ATOM 7690 C C . VAL B 1 428 ? 10.984 -12.633 -25.047 1 83.06 428 VAL B C 1
ATOM 7692 O O . VAL B 1 428 ? 10.695 -11.453 -25.281 1 83.06 428 VAL B O 1
ATOM 7695 N N . LEU B 1 429 ? 11.172 -13.055 -23.859 1 85.06 429 LEU B N 1
ATOM 7696 C CA . LEU B 1 429 ? 10.867 -12.234 -22.703 1 85.06 429 LEU B CA 1
ATOM 7697 C C . LEU B 1 429 ? 12.039 -11.32 -22.359 1 85.06 429 LEU B C 1
ATOM 7699 O O . LEU B 1 429 ? 11.844 -10.227 -21.828 1 85.06 429 LEU B O 1
ATOM 7703 N N . GLY B 1 430 ? 13.219 -11.766 -22.578 1 82.44 430 GLY B N 1
ATOM 7704 C CA . GLY B 1 430 ? 14.367 -10.898 -22.359 1 82.44 430 GLY B CA 1
ATOM 7705 C C . GLY B 1 430 ? 14.43 -9.734 -23.328 1 82.44 430 GLY B C 1
ATOM 7706 O O . GLY B 1 430 ? 14.805 -8.625 -22.953 1 82.44 430 GLY B O 1
ATOM 7707 N N . GLY B 1 431 ? 14.117 -10.016 -24.562 1 78.06 431 GLY B N 1
ATOM 7708 C CA . GLY B 1 431 ? 14.062 -9.031 -25.625 1 78.06 431 GLY B CA 1
ATOM 7709 C C . GLY B 1 431 ? 15.219 -8.047 -25.578 1 78.06 431 GLY B C 1
ATOM 7710 O O . GLY B 1 431 ? 16.375 -8.453 -25.484 1 78.06 431 GLY B O 1
ATOM 7711 N N . GLU B 1 432 ? 14.844 -6.742 -25.641 1 75.44 432 GLU B N 1
ATOM 7712 C CA . GLU B 1 432 ? 15.828 -5.668 -25.719 1 75.44 432 GLU B CA 1
ATOM 7713 C C . GLU B 1 432 ? 16.438 -5.371 -24.344 1 75.44 432 GLU B C 1
ATOM 7715 O O . GLU B 1 432 ? 17.438 -4.68 -24.25 1 75.44 432 GLU B O 1
ATOM 7720 N N . ASN B 1 433 ? 15.773 -5.965 -23.406 1 78.5 433 ASN B N 1
ATOM 7721 C CA . ASN B 1 433 ? 16.219 -5.641 -22.062 1 78.5 433 ASN B CA 1
ATOM 7722 C C . ASN B 1 433 ? 17.453 -6.445 -21.672 1 78.5 433 ASN B C 1
ATOM 7724 O O . ASN B 1 433 ? 18.094 -6.148 -20.656 1 78.5 433 ASN B O 1
ATOM 7728 N N . LEU B 1 434 ? 17.734 -7.469 -22.438 1 81.56 434 LEU B N 1
ATOM 7729 C CA . LEU B 1 434 ? 18.922 -8.289 -22.172 1 81.56 434 LEU B CA 1
ATOM 7730 C C . LEU B 1 434 ? 19.844 -8.305 -23.391 1 81.56 434 LEU B C 1
ATOM 7732 O O . LEU B 1 434 ? 19.375 -8.281 -24.531 1 81.56 434 LEU B O 1
ATOM 7736 N N . SER B 1 435 ? 21.109 -8.211 -23.031 1 73.94 435 SER B N 1
ATOM 7737 C CA . SER B 1 435 ? 22.109 -8.281 -24.109 1 73.94 435 SER B CA 1
ATOM 7738 C C . SER B 1 435 ? 22.062 -9.633 -24.812 1 73.94 435 SER B C 1
ATOM 7740 O O . SER B 1 435 ? 21.812 -10.656 -24.188 1 73.94 435 SER B O 1
ATOM 7742 N N . LYS B 1 436 ? 22.312 -9.57 -26.109 1 69.44 436 LYS B N 1
ATOM 7743 C CA . LYS B 1 436 ? 22.391 -10.781 -26.922 1 69.44 436 LYS B CA 1
ATOM 7744 C C . LYS B 1 436 ? 23.5 -11.703 -26.453 1 69.44 436 LYS B C 1
ATOM 7746 O O . LYS B 1 436 ? 23.438 -12.922 -26.641 1 69.44 436 LYS B O 1
ATOM 7751 N N . ASP B 1 437 ? 24.312 -11.125 -25.734 1 74.5 437 ASP B N 1
ATOM 7752 C CA . ASP B 1 437 ? 25.484 -11.883 -25.281 1 74.5 437 ASP B CA 1
ATOM 7753 C C . ASP B 1 437 ? 25.266 -12.445 -23.891 1 74.5 437 ASP B C 1
ATOM 7755 O O . ASP B 1 437 ? 26.188 -12.961 -23.266 1 74.5 437 ASP B O 1
ATOM 7759 N N . ARG B 1 438 ? 24.047 -12.344 -23.469 1 82.19 438 ARG B N 1
ATOM 7760 C CA . ARG B 1 438 ? 23.703 -12.883 -22.156 1 82.19 438 ARG B CA 1
ATOM 7761 C C . ARG B 1 438 ? 22.625 -13.953 -22.281 1 82.19 438 ARG B C 1
ATOM 7763 O O . ARG B 1 438 ? 21.453 -13.688 -22.031 1 82.19 438 ARG B O 1
ATOM 7770 N N . PRO B 1 439 ? 23.047 -15.234 -22.641 1 87.81 439 PRO B N 1
ATOM 7771 C CA . PRO B 1 439 ? 22.031 -16.281 -22.703 1 87.81 439 PRO B CA 1
ATOM 7772 C C . PRO B 1 439 ? 21.375 -16.547 -21.359 1 87.81 439 PRO B C 1
ATOM 7774 O O . PRO B 1 439 ? 22.062 -16.594 -20.328 1 87.81 439 PRO B O 1
ATOM 7777 N N . VAL B 1 440 ? 20.109 -16.609 -21.328 1 92.94 440 VAL B N 1
ATOM 7778 C CA . VAL B 1 440 ? 19.375 -16.797 -20.078 1 92.94 440 VAL B CA 1
ATOM 7779 C C . VAL B 1 440 ? 18.547 -18.078 -20.156 1 92.94 440 VAL B C 1
ATOM 7781 O O . VAL B 1 440 ? 18.266 -18.594 -21.234 1 92.94 440 VAL B O 1
ATOM 7784 N N . VAL B 1 441 ? 18.328 -18.641 -19.094 1 96.88 441 VAL B N 1
ATOM 7785 C CA . VAL B 1 441 ? 17.391 -19.75 -18.922 1 96.88 441 VAL B CA 1
ATOM 7786 C C . VAL B 1 441 ? 16.172 -19.266 -18.125 1 96.88 441 VAL B C 1
ATOM 7788 O O . VAL B 1 441 ? 16.156 -19.344 -16.906 1 96.88 441 VAL B O 1
ATOM 7791 N N . SER B 1 442 ? 15.219 -18.844 -18.844 1 95.69 442 SER B N 1
ATOM 7792 C CA . SER B 1 442 ? 14.047 -18.203 -18.266 1 95.69 442 SER B CA 1
ATOM 7793 C C . SER B 1 442 ? 13.102 -19.234 -17.656 1 95.69 442 SER B C 1
ATOM 7795 O O . SER B 1 442 ? 13.289 -20.438 -17.812 1 95.69 442 SER B O 1
ATOM 7797 N N . HIS B 1 443 ? 12.141 -18.656 -16.922 1 96.12 443 HIS B N 1
ATOM 7798 C CA . HIS B 1 443 ? 10.984 -19.438 -16.484 1 96.12 443 HIS B CA 1
ATOM 7799 C C . HIS B 1 443 ? 10.367 -20.219 -17.641 1 96.12 443 HIS B C 1
ATOM 7801 O O . HIS B 1 443 ? 10.117 -19.641 -18.703 1 96.12 443 HIS B O 1
ATOM 7807 N N . ALA B 1 444 ? 10.305 -21.578 -17.531 1 96.12 444 ALA B N 1
ATOM 7808 C CA . ALA B 1 444 ? 9.648 -22.484 -18.469 1 96.12 444 ALA B CA 1
ATOM 7809 C C . ALA B 1 444 ? 10.602 -22.891 -19.594 1 96.12 444 ALA B C 1
ATOM 7811 O O . ALA B 1 444 ? 10.211 -23.625 -20.5 1 96.12 444 ALA B O 1
ATOM 7812 N N . ASP B 1 445 ? 11.836 -22.484 -19.547 1 96.75 445 ASP B N 1
ATOM 7813 C CA . ASP B 1 445 ? 12.773 -22.875 -20.594 1 96.75 445 ASP B CA 1
ATOM 7814 C C . ASP B 1 445 ? 13.172 -24.344 -20.453 1 96.75 445 ASP B C 1
ATOM 7816 O O . ASP B 1 445 ? 13.789 -24.906 -21.359 1 96.75 445 ASP B O 1
ATOM 7820 N N . ASP B 1 446 ? 12.836 -24.984 -19.422 1 98 446 ASP B N 1
ATOM 7821 C CA . ASP B 1 446 ? 13.07 -26.422 -19.266 1 98 446 ASP B CA 1
ATOM 7822 C C . ASP B 1 446 ? 12.047 -27.219 -20.062 1 98 446 ASP B C 1
ATOM 7824 O O . ASP B 1 446 ? 12.289 -28.391 -20.406 1 98 446 ASP B O 1
ATOM 7828 N N . LEU B 1 447 ? 10.938 -26.672 -20.438 1 97.94 447 LEU B N 1
ATOM 7829 C CA . LEU B 1 447 ? 9.82 -27.391 -21.031 1 97.94 447 LEU B CA 1
ATOM 7830 C C . LEU B 1 447 ? 10.172 -27.859 -22.438 1 97.94 447 LEU B C 1
ATOM 7832 O O . LEU B 1 447 ? 9.859 -28.984 -22.812 1 97.94 447 LEU B O 1
ATOM 7836 N N . PRO B 1 448 ? 10.906 -27.016 -23.234 1 96.69 448 PRO B N 1
ATOM 7837 C CA . PRO B 1 448 ? 11.242 -27.484 -24.578 1 96.69 448 PRO B CA 1
ATOM 7838 C C . PRO B 1 448 ? 12.211 -28.672 -24.578 1 96.69 448 PRO B C 1
ATOM 7840 O O . PRO B 1 448 ? 12.477 -29.266 -25.625 1 96.69 448 PRO B O 1
ATOM 7843 N N . TYR B 1 449 ? 12.703 -29.031 -23.484 1 97.88 449 TYR B N 1
ATOM 7844 C CA . TYR B 1 449 ? 13.562 -30.203 -23.359 1 97.88 449 TYR B CA 1
ATOM 7845 C C . TYR B 1 449 ? 12.773 -31.438 -22.938 1 97.88 449 TYR B C 1
ATOM 7847 O O . TYR B 1 449 ? 13.266 -32.562 -23.031 1 97.88 449 TYR B O 1
ATOM 7855 N N . LEU B 1 450 ? 11.594 -31.219 -22.516 1 98.31 450 LEU B N 1
ATOM 7856 C CA . LEU B 1 450 ? 10.703 -32.312 -22.125 1 98.31 450 LEU B CA 1
ATOM 7857 C C . LEU B 1 450 ? 9.625 -32.531 -23.188 1 98.31 450 LEU B C 1
ATOM 7859 O O . LEU B 1 450 ? 9.117 -33.656 -23.328 1 98.31 450 LEU B O 1
ATOM 7863 N N . PHE B 1 451 ? 9.273 -31.453 -23.875 1 97.81 451 PHE B N 1
ATOM 7864 C CA . PHE B 1 451 ? 8.227 -31.469 -24.891 1 97.81 451 PHE B CA 1
ATOM 7865 C C . PHE B 1 451 ? 8.711 -30.812 -26.172 1 97.81 451 PHE B C 1
ATOM 7867 O O . PHE B 1 451 ? 9.484 -29.859 -26.141 1 97.81 451 PHE B O 1
ATOM 7874 N N . PRO B 1 452 ? 8.219 -31.234 -27.297 1 95.06 452 PRO B N 1
ATOM 7875 C CA . PRO B 1 452 ? 8.664 -30.672 -28.562 1 95.06 452 PRO B CA 1
ATOM 7876 C C . PRO B 1 452 ? 8.219 -29.219 -28.766 1 95.06 452 PRO B C 1
ATOM 7878 O O . PRO B 1 452 ? 8.875 -28.453 -29.469 1 95.06 452 PRO B O 1
ATOM 7881 N N . LEU B 1 453 ? 7.125 -28.875 -28.141 1 93.38 453 LEU B N 1
ATOM 7882 C CA . LEU B 1 453 ? 6.516 -27.562 -28.328 1 93.38 453 LEU B CA 1
ATOM 7883 C C . LEU B 1 453 ? 6.367 -27.234 -29.812 1 93.38 453 LEU B C 1
ATOM 7885 O O . LEU B 1 453 ? 6.781 -26.172 -30.266 1 93.38 453 LEU B O 1
ATOM 7889 N N . ALA B 1 454 ? 5.75 -28.125 -30.453 1 88.25 454 ALA B N 1
ATOM 7890 C CA . ALA B 1 454 ? 5.664 -28.047 -31.922 1 88.25 454 ALA B CA 1
ATOM 7891 C C . ALA B 1 454 ? 4.914 -26.781 -32.344 1 88.25 454 ALA B C 1
ATOM 7893 O O . ALA B 1 454 ? 5.262 -26.156 -33.344 1 88.25 454 ALA B O 1
ATOM 7894 N N . GLY B 1 455 ? 3.936 -26.422 -31.609 1 85.25 455 GLY B N 1
ATOM 7895 C CA . GLY B 1 455 ? 3.156 -25.25 -31.953 1 85.25 455 GLY B CA 1
ATOM 7896 C C . GLY B 1 455 ? 3.969 -23.969 -31.906 1 85.25 455 GLY B C 1
ATOM 7897 O O . GLY B 1 455 ? 3.625 -22.984 -32.562 1 85.25 455 GLY B O 1
ATOM 7898 N N . VAL B 1 456 ? 5.008 -23.938 -31.156 1 83.5 456 VAL B N 1
ATOM 7899 C CA . VAL B 1 456 ? 5.855 -22.766 -31 1 83.5 456 VAL B CA 1
ATOM 7900 C C . VAL B 1 456 ? 6.984 -22.797 -32.031 1 83.5 456 VAL B C 1
ATOM 7902 O O . VAL B 1 456 ? 7.188 -21.844 -32.781 1 83.5 456 VAL B O 1
ATOM 7905 N N . PHE B 1 457 ? 7.691 -23.891 -32.156 1 83.06 457 PHE B N 1
ATOM 7906 C CA . PHE B 1 457 ? 8.906 -23.969 -32.938 1 83.06 457 PHE B CA 1
ATOM 7907 C C . PHE B 1 457 ? 8.57 -24.078 -34.438 1 83.06 457 PHE B C 1
ATOM 7909 O O . PHE B 1 457 ? 9.383 -23.703 -35.281 1 83.06 457 PHE B O 1
ATOM 7916 N N . SER B 1 458 ? 7.391 -24.578 -34.656 1 76.25 458 SER B N 1
ATOM 7917 C CA . SER B 1 458 ? 6.984 -24.609 -36.062 1 76.25 458 SER B CA 1
ATOM 7918 C C . SER B 1 458 ? 6.828 -23.203 -36.625 1 76.25 458 SER B C 1
ATOM 7920 O O . SER B 1 458 ? 7.027 -22.984 -37.844 1 76.25 458 SER B O 1
ATOM 7922 N N . LEU B 1 459 ? 6.496 -22.312 -35.781 1 73.25 459 LEU B N 1
ATOM 7923 C CA . LEU B 1 459 ? 6.344 -20.922 -36.219 1 73.25 459 LEU B CA 1
ATOM 7924 C C . LEU B 1 459 ? 7.68 -20.359 -36.688 1 73.25 459 LEU B C 1
ATOM 7926 O O . LEU B 1 459 ? 7.711 -19.438 -37.5 1 73.25 459 LEU B O 1
ATOM 7930 N N . PHE B 1 460 ? 8.688 -21.031 -36.188 1 71.19 460 PHE B N 1
ATOM 7931 C CA . PHE B 1 460 ? 10.008 -20.516 -36.531 1 71.19 460 PHE B CA 1
ATOM 7932 C C . PHE B 1 460 ? 10.703 -21.453 -37.531 1 71.19 460 PHE B C 1
ATOM 7934 O O . PHE B 1 460 ? 11.891 -21.281 -37.812 1 71.19 460 PHE B O 1
ATOM 7941 N N . GLY B 1 461 ? 9.93 -22.438 -38.031 1 71 461 GLY B N 1
ATOM 7942 C CA . GLY B 1 461 ? 10.477 -23.375 -39 1 71 461 GLY B CA 1
ATOM 7943 C C . GLY B 1 461 ? 11.609 -24.219 -38.438 1 71 461 GLY B C 1
ATOM 7944 O O . GLY B 1 461 ? 12.492 -24.641 -39.188 1 71 461 GLY B O 1
ATOM 7945 N N . GLN B 1 462 ? 11.547 -24.391 -37.219 1 74.44 462 GLN B N 1
ATOM 7946 C CA . GLN B 1 462 ? 12.656 -25.109 -36.594 1 74.44 462 GLN B CA 1
ATOM 7947 C C . GLN B 1 462 ? 12.281 -26.562 -36.344 1 74.44 462 GLN B C 1
ATOM 7949 O O . GLN B 1 462 ? 11.172 -26.859 -35.875 1 74.44 462 GLN B O 1
ATOM 7954 N N . THR B 1 463 ? 13.102 -27.438 -36.875 1 80.56 463 THR B N 1
ATOM 7955 C CA . THR B 1 463 ? 13 -28.859 -36.562 1 80.56 463 THR B CA 1
ATOM 7956 C C . THR B 1 463 ? 14.211 -29.312 -35.75 1 80.56 463 THR B C 1
ATOM 7958 O O . THR B 1 463 ? 15.305 -28.766 -35.906 1 80.56 463 THR B O 1
ATOM 7961 N N . LEU B 1 464 ? 13.938 -30.219 -34.906 1 91 464 LEU B N 1
ATOM 7962 C CA . LEU B 1 464 ? 15.031 -30.703 -34.062 1 91 464 LEU B CA 1
ATOM 7963 C C . LEU B 1 464 ? 15.695 -31.938 -34.688 1 91 464 LEU B C 1
ATOM 7965 O O . LEU B 1 464 ? 15.039 -32.969 -34.906 1 91 464 LEU B O 1
ATOM 7969 N N . ASP B 1 465 ? 16.969 -31.734 -35.031 1 91.75 465 ASP B N 1
ATOM 7970 C CA . ASP B 1 465 ? 17.766 -32.812 -35.594 1 91.75 465 ASP B CA 1
ATOM 7971 C C . ASP B 1 465 ? 18.219 -33.812 -34.531 1 91.75 465 ASP B C 1
ATOM 7973 O O . ASP B 1 465 ? 18.859 -33.438 -33.562 1 91.75 465 ASP B O 1
ATOM 7977 N N . GLN B 1 466 ? 17.922 -35.062 -34.719 1 93.75 466 GLN B N 1
ATOM 7978 C CA . GLN B 1 466 ? 18.219 -36.125 -33.75 1 93.75 466 GLN B CA 1
ATOM 7979 C C . GLN B 1 466 ? 19.719 -36.312 -33.562 1 93.75 466 GLN B C 1
ATOM 7981 O O . GLN B 1 466 ? 20.172 -36.906 -32.594 1 93.75 466 GLN B O 1
ATOM 7986 N N . ASN B 1 467 ? 20.469 -35.812 -34.531 1 94.06 467 ASN B N 1
ATOM 7987 C CA . ASN B 1 467 ? 21.922 -35.938 -34.469 1 94.06 467 ASN B CA 1
ATOM 7988 C C . ASN B 1 467 ? 22.578 -34.688 -33.906 1 94.06 467 ASN B C 1
ATOM 7990 O O . ASN B 1 467 ? 23.797 -34.625 -33.781 1 94.06 467 ASN B O 1
ATOM 7994 N N . SER B 1 468 ? 21.75 -33.812 -33.5 1 95 468 SER B N 1
ATOM 7995 C CA . SER B 1 468 ? 22.281 -32.562 -33 1 95 468 SER B CA 1
ATOM 7996 C C . SER B 1 468 ? 22.672 -32.625 -31.547 1 95 468 SER B C 1
ATOM 7998 O O . SER B 1 468 ? 22.25 -33.562 -30.844 1 95 468 SER B O 1
ATOM 8000 N N . THR B 1 469 ? 23.484 -31.688 -31.156 1 95.62 469 THR B N 1
ATOM 8001 C CA . THR B 1 469 ? 23.859 -31.578 -29.75 1 95.62 469 THR B CA 1
ATOM 8002 C C . THR B 1 469 ? 22.641 -31.219 -28.891 1 95.62 469 THR B C 1
ATOM 8004 O O . THR B 1 469 ? 22.547 -31.656 -27.75 1 95.62 469 THR B O 1
ATOM 8007 N N . THR B 1 470 ? 21.797 -30.484 -29.469 1 96.25 470 THR B N 1
ATOM 8008 C CA . THR B 1 470 ? 20.578 -30.109 -28.766 1 96.25 470 THR B CA 1
ATOM 8009 C C . THR B 1 470 ? 19.703 -31.328 -28.469 1 96.25 470 THR B C 1
ATOM 8011 O O . THR B 1 470 ? 19.125 -31.438 -27.391 1 96.25 470 THR B O 1
ATOM 8014 N N . PHE B 1 471 ? 19.609 -32.156 -29.375 1 97.06 471 PHE B N 1
ATOM 8015 C CA . PHE B 1 471 ? 18.812 -33.375 -29.156 1 97.06 471 PHE B CA 1
ATOM 8016 C C . PHE B 1 471 ? 19.406 -34.219 -28.031 1 97.06 471 PHE B C 1
ATOM 8018 O O . PHE B 1 471 ? 18.672 -34.844 -27.266 1 97.06 471 PHE B O 1
ATOM 8025 N N . LYS B 1 472 ? 20.688 -34.219 -27.938 1 97.06 472 LYS B N 1
ATOM 8026 C CA . LYS B 1 472 ? 21.328 -34.938 -26.828 1 97.06 472 LYS B CA 1
ATOM 8027 C C . LYS B 1 472 ? 20.906 -34.344 -25.484 1 97.06 472 LYS B C 1
ATOM 8029 O O . LYS B 1 472 ? 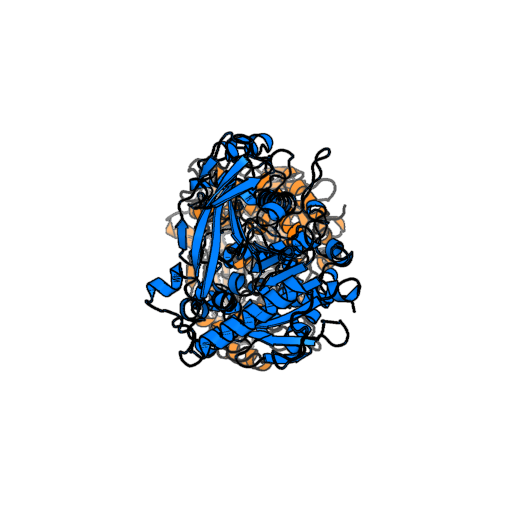20.75 -35.094 -24.516 1 97.06 472 LYS B O 1
ATOM 8034 N N . LEU B 1 473 ? 20.828 -33.062 -25.438 1 98 473 LEU B N 1
ATOM 8035 C CA . LEU B 1 473 ? 20.328 -32.438 -24.219 1 98 473 LEU B CA 1
ATOM 8036 C C . LEU B 1 473 ? 18.906 -32.875 -23.906 1 98 473 LEU B C 1
ATOM 8038 O O . LEU B 1 473 ? 18.578 -33.156 -22.766 1 98 473 LEU B O 1
ATOM 8042 N N . VAL B 1 474 ? 18.047 -32.906 -24.922 1 98 474 VAL B N 1
ATOM 8043 C CA . VAL B 1 474 ? 16.672 -33.344 -24.781 1 98 474 VAL B CA 1
ATOM 8044 C C . VAL B 1 474 ? 16.641 -34.781 -24.266 1 98 474 VAL B C 1
ATOM 8046 O O . VAL B 1 474 ? 15.875 -35.094 -23.344 1 98 474 VAL B O 1
ATOM 8049 N N . GLU B 1 475 ? 17.516 -35.594 -24.766 1 97.5 475 GLU B N 1
ATOM 8050 C CA . GLU B 1 475 ? 17.594 -36.969 -24.344 1 97.5 475 GLU B CA 1
ATOM 8051 C C . GLU B 1 475 ? 17.984 -37.094 -22.875 1 97.5 475 GLU B C 1
ATOM 8053 O O . GLU B 1 475 ? 17.406 -37.875 -22.125 1 97.5 475 GLU B O 1
ATOM 8058 N N . ASN B 1 476 ? 18.969 -36.344 -22.531 1 97.69 476 ASN B N 1
ATOM 8059 C CA . ASN B 1 476 ? 19.422 -36.375 -21.141 1 97.69 476 ASN B CA 1
ATOM 8060 C C . ASN B 1 476 ? 18.312 -35.938 -20.172 1 97.69 476 ASN B C 1
ATOM 8062 O O . ASN B 1 476 ? 18.062 -36.625 -19.188 1 97.69 476 ASN B O 1
ATOM 8066 N N . VAL B 1 477 ? 17.672 -34.844 -20.469 1 98.56 477 VAL B N 1
ATOM 8067 C CA . VAL B 1 477 ? 16.641 -34.312 -19.578 1 98.56 477 VAL B CA 1
ATOM 8068 C C . VAL B 1 477 ? 15.453 -35.281 -19.516 1 98.56 477 VAL B C 1
ATOM 8070 O O . VAL B 1 477 ? 14.953 -35.594 -18.438 1 98.56 477 VAL B O 1
ATOM 8073 N N . THR B 1 478 ? 14.984 -35.844 -20.641 1 98.38 478 THR B N 1
ATOM 8074 C CA . THR B 1 478 ? 13.859 -36.781 -20.656 1 98.38 478 THR B CA 1
ATOM 8075 C C . THR B 1 478 ? 14.211 -38.062 -19.922 1 98.38 478 THR B C 1
ATOM 8077 O O . THR B 1 478 ? 13.359 -38.656 -19.25 1 98.38 478 THR B O 1
ATOM 8080 N N . ARG B 1 479 ? 15.438 -38.469 -20.031 1 98.19 479 ARG B N 1
ATOM 8081 C CA . ARG B 1 479 ? 15.859 -39.656 -19.328 1 98.19 479 ARG B CA 1
ATOM 8082 C C . ARG B 1 479 ? 15.836 -39.438 -17.812 1 98.19 479 ARG B C 1
ATOM 8084 O O . ARG B 1 479 ? 15.453 -40.344 -17.062 1 98.19 479 ARG B O 1
ATOM 8091 N N . LEU B 1 480 ? 16.328 -38.281 -17.359 1 98.69 480 LEU B N 1
ATOM 8092 C CA . LEU B 1 480 ? 16.266 -38 -15.938 1 98.69 480 LEU B CA 1
ATOM 8093 C C . LEU B 1 480 ? 14.828 -38.094 -15.43 1 98.69 480 LEU B C 1
ATOM 8095 O O . LEU B 1 480 ? 14.578 -38.75 -14.406 1 98.69 480 LEU B O 1
ATOM 8099 N N . TRP B 1 481 ? 13.859 -37.531 -16.109 1 98.88 481 TRP B N 1
ATOM 8100 C CA . TRP B 1 481 ? 12.461 -37.5 -15.711 1 98.88 481 TRP B CA 1
ATOM 8101 C C . TRP B 1 481 ? 11.844 -38.875 -15.781 1 98.88 481 TRP B C 1
ATOM 8103 O O . TRP B 1 481 ? 11.141 -39.312 -14.867 1 98.88 481 TRP B O 1
ATOM 8113 N N . THR B 1 482 ? 12.172 -39.625 -16.844 1 98.75 482 THR B N 1
ATOM 8114 C CA . THR B 1 482 ? 11.531 -40.938 -17.047 1 98.75 482 THR B CA 1
ATOM 8115 C C . THR B 1 482 ? 12.172 -42 -16.156 1 98.75 482 THR B C 1
ATOM 8117 O O . THR B 1 482 ? 11.5 -42.938 -15.695 1 98.75 482 THR B O 1
ATOM 8120 N N . ASN B 1 483 ? 13.523 -41.906 -15.883 1 98.75 483 ASN B N 1
ATOM 8121 C CA . ASN B 1 483 ? 14.141 -42.781 -14.891 1 98.75 483 ASN B CA 1
ATOM 8122 C C . ASN B 1 483 ? 13.461 -42.625 -13.531 1 98.75 483 ASN B C 1
ATOM 8124 O O . ASN B 1 483 ? 13.18 -43.625 -12.867 1 98.75 483 ASN B O 1
ATOM 8128 N N . PHE B 1 484 ? 13.242 -41.406 -13.211 1 98.81 484 PHE B N 1
ATOM 8129 C CA . PHE B 1 484 ? 12.57 -41.156 -11.953 1 98.81 484 PHE B CA 1
ATOM 8130 C C . PHE B 1 484 ? 11.164 -41.75 -11.953 1 98.81 484 PHE B C 1
ATOM 8132 O O . PHE B 1 484 ? 10.75 -42.375 -10.969 1 98.81 484 PHE B O 1
ATOM 8139 N N . ALA B 1 485 ? 10.398 -41.562 -13.023 1 98.81 485 ALA B N 1
ATOM 8140 C CA . ALA B 1 485 ? 9.047 -42.094 -13.141 1 98.81 485 ALA B CA 1
ATOM 8141 C C . ALA B 1 485 ? 9.055 -43.625 -13.047 1 98.81 485 ALA B C 1
ATOM 8143 O O . ALA B 1 485 ? 8.148 -44.219 -12.469 1 98.81 485 ALA B O 1
ATOM 8144 N N . LYS B 1 486 ? 10.078 -44.25 -13.57 1 98.38 486 LYS B N 1
ATOM 8145 C CA . LYS B 1 486 ? 10.164 -45.719 -13.633 1 98.38 486 LYS B CA 1
ATOM 8146 C C . LYS B 1 486 ? 10.602 -46.312 -12.297 1 98.38 486 LYS B C 1
ATOM 8148 O O . LYS B 1 486 ? 10.039 -47.312 -11.836 1 98.38 486 LYS B O 1
ATOM 8153 N N . GLN B 1 487 ? 11.633 -45.562 -11.672 1 96.88 487 GLN B N 1
ATOM 8154 C CA . GLN B 1 487 ? 12.336 -46.281 -10.609 1 96.88 487 GLN B CA 1
ATOM 8155 C C . GLN B 1 487 ? 12.438 -45.438 -9.352 1 96.88 487 GLN B C 1
ATOM 8157 O O . GLN B 1 487 ? 12.938 -45.906 -8.32 1 96.88 487 GLN B O 1
ATOM 8162 N N . GLY B 1 488 ? 12.062 -44.219 -9.414 1 97.81 488 GLY B N 1
ATOM 8163 C CA . GLY B 1 488 ? 12.188 -43.344 -8.273 1 97.81 488 GLY B CA 1
ATOM 8164 C C . GLY B 1 488 ? 13.578 -42.75 -8.133 1 97.81 488 GLY B C 1
ATOM 8165 O O . GLY B 1 488 ? 13.812 -41.906 -7.258 1 97.81 488 GLY B O 1
ATOM 8166 N N . ASN B 1 489 ? 14.477 -43.125 -8.961 1 98.06 489 ASN B N 1
ATOM 8167 C CA . ASN B 1 489 ? 15.852 -42.625 -9.055 1 98.06 489 ASN B CA 1
ATOM 8168 C C . ASN B 1 489 ? 16.156 -42.094 -10.445 1 98.06 489 ASN B C 1
ATOM 8170 O O . ASN B 1 489 ? 16.203 -42.844 -11.414 1 98.06 489 ASN B O 1
ATOM 8174 N N . PRO B 1 490 ? 16.422 -40.75 -10.562 1 98.5 490 PRO B N 1
ATOM 8175 C CA . PRO B 1 490 ? 16.656 -40.188 -11.891 1 98.5 490 PRO B CA 1
ATOM 8176 C C . PRO B 1 490 ? 17.969 -40.656 -12.516 1 98.5 490 PRO B C 1
ATOM 8178 O O . PRO B 1 490 ? 18.156 -40.562 -13.727 1 98.5 490 PRO B O 1
ATOM 8181 N N . THR B 1 491 ? 18.875 -41.156 -11.68 1 98.19 491 THR B N 1
ATOM 8182 C CA . THR B 1 491 ? 20.141 -41.688 -12.156 1 98.19 491 THR B CA 1
ATOM 8183 C C . THR B 1 491 ? 20.391 -43.062 -11.586 1 98.19 491 THR B C 1
ATOM 8185 O O . THR B 1 491 ? 21.359 -43.281 -10.844 1 98.19 491 THR B O 1
ATOM 8188 N N . PRO B 1 492 ? 19.625 -43.969 -12.008 1 96.25 492 PRO B N 1
ATOM 8189 C CA . PRO B 1 492 ? 19.672 -45.312 -11.406 1 96.25 492 PRO B CA 1
ATOM 8190 C C . PRO B 1 492 ? 20.953 -46.062 -11.773 1 96.25 492 PRO B C 1
ATOM 8192 O O . PRO B 1 492 ? 21.312 -47.031 -11.102 1 96.25 492 PRO B O 1
ATOM 8195 N N . ASP B 1 493 ? 21.562 -45.594 -12.812 1 93.12 493 ASP B N 1
ATOM 8196 C CA . ASP B 1 493 ? 22.797 -46.219 -13.258 1 93.12 493 ASP B CA 1
ATOM 8197 C C . ASP B 1 493 ? 23.828 -45.156 -13.68 1 93.12 493 ASP B C 1
ATOM 8199 O O . ASP B 1 493 ? 23.641 -43.969 -13.398 1 93.12 493 ASP B O 1
ATOM 8203 N N . GLY B 1 494 ? 24.953 -45.5 -14.125 1 90.06 494 GLY B N 1
ATOM 8204 C CA . GLY B 1 494 ? 26.016 -44.562 -14.461 1 90.06 494 GLY B CA 1
ATOM 8205 C C . GLY B 1 494 ? 25.938 -44.062 -15.898 1 90.06 494 GLY B C 1
ATOM 8206 O O . GLY B 1 494 ? 26.859 -43.406 -16.375 1 90.06 494 GLY B O 1
ATOM 8207 N N . SER B 1 495 ? 24.734 -44.188 -16.516 1 92.25 495 SER B N 1
ATOM 8208 C CA . SER B 1 495 ? 24.641 -43.938 -17.953 1 92.25 495 SER B CA 1
ATOM 8209 C C . SER B 1 495 ? 24.672 -42.438 -18.25 1 92.25 495 SER B C 1
ATOM 8211 O O . SER B 1 495 ? 25.062 -42.031 -19.344 1 92.25 495 SER B O 1
ATOM 8213 N N . LEU B 1 496 ? 24.25 -41.625 -17.297 1 95.56 496 LEU B N 1
ATOM 8214 C CA . LEU B 1 496 ? 24.219 -40.188 -17.516 1 95.56 496 LEU B CA 1
ATOM 8215 C C . LEU B 1 496 ? 25.469 -39.5 -16.938 1 95.56 496 LEU B C 1
ATOM 8217 O O . LEU B 1 496 ? 25.594 -38.281 -16.984 1 95.56 496 LEU B O 1
ATOM 8221 N N . GLY B 1 497 ? 26.406 -40.281 -16.359 1 95 497 GLY B N 1
ATOM 8222 C CA . GLY B 1 497 ? 27.719 -39.812 -15.945 1 95 497 GLY B CA 1
ATOM 8223 C C . GLY B 1 497 ? 27.688 -39.062 -14.617 1 95 497 GLY B C 1
ATOM 8224 O O . GLY B 1 497 ? 28.672 -38.438 -14.242 1 95 497 GLY B O 1
ATOM 8225 N N . VAL B 1 498 ? 26.578 -39.062 -13.969 1 96.62 498 VAL B N 1
ATOM 8226 C CA . VAL B 1 498 ? 26.469 -38.375 -12.688 1 96.62 498 VAL B CA 1
ATOM 8227 C C . VAL B 1 498 ? 25.547 -39.156 -11.758 1 96.62 498 VAL B C 1
ATOM 8229 O O . VAL B 1 498 ? 24.75 -39.969 -12.211 1 96.62 498 VAL B O 1
ATOM 8232 N N . LYS B 1 499 ? 25.719 -38.938 -10.523 1 97.31 499 LYS B N 1
ATOM 8233 C CA . LYS B 1 499 ? 24.797 -39.438 -9.516 1 97.31 499 LYS B CA 1
ATOM 8234 C C . LYS B 1 499 ? 24.016 -38.281 -8.875 1 97.31 499 LYS B C 1
ATOM 8236 O O . LYS B 1 499 ? 24.609 -37.375 -8.266 1 97.31 499 LYS B O 1
ATOM 8241 N N . TRP B 1 500 ? 22.75 -38.281 -9.094 1 98.25 500 TRP B N 1
ATOM 8242 C CA . TRP B 1 500 ? 21.875 -37.312 -8.461 1 98.25 500 TRP B CA 1
ATOM 8243 C C . TRP B 1 500 ? 21.484 -37.75 -7.055 1 98.25 500 TRP B C 1
ATOM 8245 O O . TRP B 1 500 ? 20.562 -38.562 -6.883 1 98.25 500 TRP B O 1
ATOM 8255 N N . SER B 1 501 ? 22.156 -37.188 -6.012 1 97.62 501 SER B N 1
ATOM 8256 C CA . SER B 1 501 ? 21.906 -37.562 -4.625 1 97.62 501 SER B CA 1
ATOM 8257 C C . SER B 1 501 ? 20.672 -36.844 -4.078 1 97.62 501 SER B C 1
ATOM 8259 O O . SER B 1 501 ? 20.391 -35.719 -4.43 1 97.62 501 SER B O 1
ATOM 8261 N N . PRO B 1 502 ? 19.922 -37.531 -3.195 1 97.5 502 PRO B N 1
ATOM 8262 C CA . PRO B 1 502 ? 18.734 -36.906 -2.582 1 97.5 502 PRO B CA 1
ATOM 8263 C C . PRO B 1 502 ? 19.094 -35.656 -1.764 1 97.5 502 PRO B C 1
ATOM 8265 O O . PRO B 1 502 ? 20.172 -35.594 -1.155 1 97.5 502 PRO B O 1
ATOM 8268 N N . TYR B 1 503 ? 18.25 -34.75 -1.746 1 97.94 503 TYR B N 1
ATOM 8269 C CA . TYR B 1 503 ? 18.359 -33.531 -0.97 1 97.94 503 TYR B CA 1
ATOM 8270 C C . TYR B 1 503 ? 18.141 -33.781 0.513 1 97.94 503 TYR B C 1
ATOM 8272 O O . TYR B 1 503 ? 17.109 -34.344 0.898 1 97.94 503 TYR B O 1
ATOM 8280 N N . THR B 1 504 ? 19.047 -33.469 1.385 1 96.19 504 THR B N 1
ATOM 8281 C CA . THR B 1 504 ? 18.922 -33.469 2.838 1 96.19 504 THR B CA 1
ATOM 8282 C C . THR B 1 504 ? 19.203 -32.094 3.416 1 96.19 504 THR B C 1
ATOM 8284 O O . THR B 1 504 ? 19.812 -31.234 2.75 1 96.19 504 THR B O 1
ATOM 8287 N N . ILE B 1 505 ? 18.734 -31.906 4.609 1 93.75 505 ILE B N 1
ATOM 8288 C CA . ILE B 1 505 ? 18.922 -30.594 5.238 1 93.75 505 ILE B CA 1
ATOM 8289 C C . ILE B 1 505 ? 20.422 -30.359 5.477 1 93.75 505 ILE B C 1
ATOM 8291 O O . ILE B 1 505 ? 20.891 -29.234 5.387 1 93.75 505 ILE B O 1
ATOM 8295 N N . GLU B 1 506 ? 21.188 -31.297 5.754 1 94.06 506 GLU B N 1
ATOM 8296 C CA . GLU B 1 506 ? 22.609 -31.188 6.094 1 94.06 506 GLU B CA 1
ATOM 8297 C C . GLU B 1 506 ? 23.453 -30.906 4.859 1 94.06 506 GLU B C 1
ATOM 8299 O O . GLU B 1 506 ? 24.312 -30.016 4.883 1 94.06 506 GLU B O 1
ATOM 8304 N N . LYS B 1 507 ? 23.156 -31.562 3.758 1 96.06 507 LYS B N 1
ATOM 8305 C CA . LYS B 1 507 ? 24.047 -31.484 2.6 1 96.06 507 LYS B CA 1
ATOM 8306 C C . LYS B 1 507 ? 23.484 -30.531 1.55 1 96.06 507 LYS B C 1
ATOM 8308 O O . LYS B 1 507 ? 24.25 -29.859 0.843 1 96.06 507 LYS B O 1
ATOM 8313 N N . GLN B 1 508 ? 22.125 -30.531 1.353 1 97.38 508 GLN B N 1
ATOM 8314 C CA . GLN B 1 508 ? 21.406 -29.734 0.371 1 97.38 508 GLN B CA 1
ATOM 8315 C C . GLN B 1 508 ? 21.938 -29.984 -1.038 1 97.38 508 GLN B C 1
ATOM 8317 O O . GLN B 1 508 ? 22.234 -29.031 -1.776 1 97.38 508 GLN B O 1
ATOM 8322 N N . ASP B 1 509 ? 22.156 -31.234 -1.337 1 98.25 509 ASP B N 1
ATOM 8323 C CA . ASP B 1 509 ? 22.609 -31.656 -2.654 1 98.25 509 ASP B CA 1
ATOM 8324 C C . ASP B 1 509 ? 21.594 -31.281 -3.736 1 98.25 509 ASP B C 1
ATOM 8326 O O . ASP B 1 509 ? 20.391 -31.359 -3.514 1 98.25 509 ASP B O 1
ATOM 8330 N N . TYR B 1 510 ? 22.094 -30.875 -4.895 1 98.56 510 TYR B N 1
ATOM 8331 C CA . TYR B 1 510 ? 21.234 -30.656 -6.059 1 98.56 510 TYR B CA 1
ATOM 8332 C C . TYR B 1 510 ? 21.984 -30.969 -7.348 1 98.56 510 TYR B C 1
ATOM 8334 O O . TYR B 1 510 ? 23.203 -31.109 -7.348 1 98.56 510 TYR B O 1
ATOM 8342 N N . LEU B 1 511 ? 21.266 -31.203 -8.367 1 98.75 511 LEU B N 1
ATOM 8343 C CA . LEU B 1 511 ? 21.844 -31.422 -9.688 1 98.75 511 LEU B CA 1
ATOM 8344 C C . LEU B 1 511 ? 21.734 -30.156 -10.547 1 98.75 511 LEU B C 1
ATOM 8346 O O . LEU B 1 511 ? 20.641 -29.578 -10.664 1 98.75 511 LEU B O 1
ATOM 8350 N N . ASN B 1 512 ? 22.844 -29.719 -11.047 1 98.44 512 ASN B N 1
ATOM 8351 C CA . ASN B 1 512 ? 22.844 -28.719 -12.109 1 98.44 512 ASN B CA 1
ATOM 8352 C C . ASN B 1 512 ? 22.594 -29.344 -13.477 1 98.44 512 ASN B C 1
ATOM 8354 O O . ASN B 1 512 ? 23.453 -30.062 -13.992 1 98.44 512 ASN B O 1
ATOM 8358 N N . ILE B 1 513 ? 21.469 -29.078 -14.008 1 98.62 513 ILE B N 1
ATOM 8359 C CA . ILE B 1 513 ? 21.125 -29.625 -15.32 1 98.62 513 ILE B CA 1
ATOM 8360 C C . ILE B 1 513 ? 21.484 -28.625 -16.406 1 98.62 513 ILE B C 1
ATOM 8362 O O . ILE B 1 513 ? 20.594 -28 -17 1 98.62 513 ILE B O 1
ATOM 8366 N N . GLY B 1 514 ? 22.75 -28.484 -16.641 1 97.81 514 GLY B N 1
ATOM 8367 C CA . GLY B 1 514 ? 23.281 -27.688 -17.734 1 97.81 514 GLY B CA 1
ATOM 8368 C C . GLY B 1 514 ? 23.578 -28.5 -18.984 1 97.81 514 GLY B C 1
ATOM 8369 O O . GLY B 1 514 ? 23.031 -29.594 -19.156 1 97.81 514 GLY B O 1
ATOM 8370 N N . ASN B 1 515 ? 24.359 -27.859 -19.844 1 97.5 515 ASN B N 1
ATOM 8371 C CA . ASN B 1 515 ? 24.781 -28.609 -21.016 1 97.5 515 ASN B CA 1
ATOM 8372 C C . ASN B 1 515 ? 25.625 -29.828 -20.641 1 97.5 515 ASN B C 1
ATOM 8374 O O . ASN B 1 515 ? 25.688 -30.797 -21.391 1 97.5 515 ASN B O 1
ATOM 8378 N N . VAL B 1 516 ? 26.234 -29.625 -19.547 1 96.88 516 VAL B N 1
ATOM 8379 C CA . VAL B 1 516 ? 26.875 -30.75 -18.859 1 96.88 516 VAL B CA 1
ATOM 8380 C C . VAL B 1 516 ? 26.281 -30.922 -17.469 1 96.88 516 VAL B C 1
ATOM 8382 O O . VAL B 1 516 ? 26.141 -29.938 -16.719 1 96.88 516 VAL B O 1
ATOM 8385 N N . LEU B 1 517 ? 25.844 -32.156 -17.141 1 97.94 517 LEU B N 1
ATOM 8386 C CA . LEU B 1 517 ? 25.297 -32.438 -15.82 1 97.94 517 LEU B CA 1
ATOM 8387 C C . LEU B 1 517 ? 26.391 -32.312 -14.758 1 97.94 517 LEU B C 1
ATOM 8389 O O . LEU B 1 517 ? 27.5 -32.812 -14.953 1 97.94 517 LEU B O 1
ATOM 8393 N N . SER B 1 518 ? 26.094 -31.625 -13.672 1 97.88 518 SER B N 1
ATOM 8394 C CA . SER B 1 518 ? 27.031 -31.516 -12.562 1 97.88 518 SER B CA 1
ATOM 8395 C C . SER B 1 518 ? 26.312 -31.438 -11.227 1 97.88 518 SER B C 1
ATOM 8397 O O . SER B 1 518 ? 25.109 -31.125 -11.172 1 97.88 518 SER B O 1
ATOM 8399 N N . THR B 1 519 ? 26.969 -31.844 -10.195 1 97.69 519 THR B N 1
ATOM 8400 C CA . THR B 1 519 ? 26.391 -31.828 -8.859 1 97.69 519 THR B CA 1
ATOM 8401 C C . THR B 1 519 ? 26.828 -30.578 -8.094 1 97.69 519 THR B C 1
ATOM 8403 O O . THR B 1 519 ? 27.844 -29.969 -8.422 1 97.69 519 THR B O 1
ATOM 8406 N N . GLY B 1 520 ? 25.969 -30.109 -7.184 1 97.31 520 GLY B N 1
ATOM 8407 C CA . GLY B 1 520 ? 26.266 -29 -6.289 1 97.31 520 GLY B CA 1
ATOM 8408 C C . GLY B 1 520 ? 25.578 -29.109 -4.945 1 97.31 520 GLY B C 1
ATOM 8409 O O . GLY B 1 520 ? 24.828 -30.062 -4.703 1 97.31 520 GLY B O 1
ATOM 8410 N N . THR B 1 521 ? 25.938 -28.188 -4.066 1 97.81 521 THR B N 1
ATOM 8411 C CA . THR B 1 521 ? 25.297 -28.109 -2.754 1 97.81 521 THR B CA 1
ATOM 8412 C C . THR B 1 521 ? 24.797 -26.688 -2.482 1 97.81 521 THR B C 1
ATOM 8414 O O . THR B 1 521 ? 25.406 -25.719 -2.93 1 97.81 521 THR B O 1
ATOM 8417 N N . ALA B 1 522 ? 23.719 -26.562 -1.856 1 96.5 522 ALA B N 1
ATOM 8418 C CA . ALA B 1 522 ? 23.156 -25.312 -1.373 1 96.5 522 ALA B CA 1
ATOM 8419 C C . ALA B 1 522 ? 23.062 -24.281 -2.498 1 96.5 522 ALA B C 1
ATOM 8421 O O . ALA B 1 522 ? 23.734 -23.25 -2.461 1 96.5 522 ALA B O 1
ATOM 8422 N N . PRO B 1 523 ? 22.156 -24.562 -3.449 1 95.31 523 PRO B N 1
ATOM 8423 C CA . PRO B 1 523 ? 22.031 -23.609 -4.551 1 95.31 523 PRO B CA 1
ATOM 8424 C C . PRO B 1 523 ? 21.641 -22.203 -4.074 1 95.31 523 PRO B C 1
ATOM 8426 O O . PRO B 1 523 ? 20.766 -22.062 -3.209 1 95.31 523 PRO B O 1
ATOM 8429 N N . ASP B 1 524 ? 22.359 -21.141 -4.609 1 96.56 524 ASP B N 1
ATOM 8430 C CA . ASP B 1 524 ? 22.078 -19.734 -4.32 1 96.56 524 ASP B CA 1
ATOM 8431 C C . ASP B 1 524 ? 22.172 -19.453 -2.82 1 96.56 524 ASP B C 1
ATOM 8433 O O . ASP B 1 524 ? 21.359 -18.703 -2.27 1 96.56 524 ASP B O 1
ATOM 8437 N N . LYS B 1 525 ? 23.109 -20.031 -2.182 1 96.56 525 LYS B N 1
ATOM 8438 C CA . LYS B 1 525 ? 23.25 -20.094 -0.728 1 96.56 525 LYS B CA 1
ATOM 8439 C C . LYS B 1 525 ? 23.172 -18.688 -0.116 1 96.56 525 LYS B C 1
ATOM 8441 O O . LYS B 1 525 ? 22.359 -18.453 0.785 1 96.56 525 LYS B O 1
ATOM 8446 N N . GLU B 1 526 ? 23.938 -17.75 -0.631 1 96.94 526 GLU B N 1
ATOM 8447 C CA . GLU B 1 526 ? 24.016 -16.438 -0.029 1 96.94 526 GLU B CA 1
ATOM 8448 C C . GLU B 1 526 ? 22.672 -15.703 -0.103 1 96.94 526 GLU B C 1
ATOM 8450 O O . GLU B 1 526 ? 22.234 -15.102 0.879 1 96.94 526 GLU B O 1
ATOM 8455 N N . GLU B 1 527 ? 22.062 -15.766 -1.232 1 97.25 527 GLU B N 1
ATOM 8456 C CA . GLU B 1 527 ? 20.781 -15.094 -1.429 1 97.25 527 GLU B CA 1
ATOM 8457 C C . GLU B 1 527 ? 19.672 -15.75 -0.609 1 97.25 527 GLU B C 1
ATOM 8459 O O . GLU B 1 527 ? 18.828 -15.062 -0.023 1 97.25 527 GLU B O 1
ATOM 8464 N N . ILE B 1 528 ? 19.703 -17.062 -0.565 1 97.81 528 ILE B N 1
ATOM 8465 C CA . ILE B 1 528 ? 18.734 -17.797 0.234 1 97.81 528 ILE B CA 1
ATOM 8466 C C . ILE B 1 528 ? 18.891 -17.438 1.709 1 97.81 528 ILE B C 1
ATOM 8468 O O . ILE B 1 528 ? 17.906 -17.188 2.406 1 97.81 528 ILE B O 1
ATOM 8472 N N . GLU B 1 529 ? 20.094 -17.359 2.18 1 97.06 529 GLU B N 1
ATOM 8473 C CA . GLU B 1 529 ? 20.359 -17.031 3.578 1 97.06 529 GLU B CA 1
ATOM 8474 C C . GLU B 1 529 ? 19.922 -15.602 3.896 1 97.06 529 GLU B C 1
ATOM 8476 O O . GLU B 1 529 ? 19.391 -15.336 4.977 1 97.06 529 GLU B O 1
ATOM 8481 N N . PHE B 1 530 ? 20.188 -14.734 2.936 1 97.75 530 PHE B N 1
ATOM 8482 C CA . PHE B 1 530 ? 19.734 -13.359 3.123 1 97.75 530 PHE B CA 1
ATOM 8483 C C . PHE B 1 530 ? 18.219 -13.312 3.326 1 97.75 530 PHE B C 1
ATOM 8485 O O . PHE B 1 530 ? 17.734 -12.688 4.27 1 97.75 530 PHE B O 1
ATOM 8492 N N . TRP B 1 531 ? 17.422 -13.977 2.443 1 98.06 531 TRP B N 1
ATOM 8493 C CA . TRP B 1 531 ? 15.969 -13.992 2.537 1 98.06 531 TRP B CA 1
ATOM 8494 C C . TRP B 1 531 ? 15.516 -14.719 3.799 1 98.06 531 TRP B C 1
ATOM 8496 O O . TRP B 1 531 ? 14.578 -14.281 4.469 1 98.06 531 TRP B O 1
ATOM 8506 N N . GLU B 1 532 ? 16.188 -15.781 4.148 1 97.5 532 GLU B N 1
ATOM 8507 C CA . GLU B 1 532 ? 15.852 -16.516 5.367 1 97.5 532 GLU B CA 1
ATOM 8508 C C . GLU B 1 532 ? 16.031 -15.633 6.602 1 97.5 532 GLU B C 1
ATOM 8510 O O . GLU B 1 532 ? 15.211 -15.68 7.523 1 97.5 532 GLU B O 1
ATOM 8515 N N . ASN B 1 533 ? 17.094 -14.859 6.613 1 97.5 533 ASN B N 1
ATOM 8516 C CA . ASN B 1 533 ? 17.328 -13.953 7.734 1 97.5 533 ASN B CA 1
ATOM 8517 C C . ASN B 1 533 ? 16.219 -12.906 7.855 1 97.5 533 ASN B C 1
ATOM 8519 O O . ASN B 1 533 ? 15.781 -12.586 8.961 1 97.5 533 ASN B O 1
ATOM 8523 N N . ILE B 1 534 ? 15.797 -12.398 6.727 1 97.62 534 ILE B N 1
ATOM 8524 C CA . ILE B 1 534 ? 14.688 -11.445 6.73 1 97.62 534 ILE B CA 1
ATOM 8525 C C . ILE B 1 534 ? 13.438 -12.109 7.289 1 97.62 534 ILE B C 1
ATOM 8527 O O . ILE B 1 534 ? 12.797 -11.578 8.195 1 97.62 534 ILE B O 1
ATOM 8531 N N . PHE B 1 535 ? 13.109 -13.273 6.789 1 97.06 535 PHE B N 1
ATOM 8532 C CA . PHE B 1 535 ? 11.883 -13.945 7.207 1 97.06 535 PHE B CA 1
ATOM 8533 C C . PHE B 1 535 ? 11.977 -14.383 8.664 1 97.06 535 PHE B C 1
ATOM 8535 O O . PHE B 1 535 ? 10.984 -14.359 9.391 1 97.06 535 PHE B O 1
ATOM 8542 N N . ARG B 1 536 ? 13.141 -14.828 9.125 1 96.75 536 ARG B N 1
ATOM 8543 C CA . ARG B 1 536 ? 13.305 -15.211 10.523 1 96.75 536 ARG B CA 1
ATOM 8544 C C . ARG B 1 536 ? 13.016 -14.031 11.445 1 96.75 536 ARG B C 1
ATOM 8546 O O . ARG B 1 536 ? 12.477 -14.219 12.539 1 96.75 536 ARG B O 1
ATOM 8553 N N . GLU B 1 537 ? 13.398 -12.906 10.953 1 96.5 537 GLU B N 1
ATOM 8554 C CA . GLU B 1 537 ? 13.203 -11.703 11.75 1 96.5 537 GLU B CA 1
ATOM 8555 C C . GLU B 1 537 ? 11.758 -11.227 11.703 1 96.5 537 GLU B C 1
ATOM 8557 O O . GLU B 1 537 ? 11.203 -10.797 12.719 1 96.5 537 GLU B O 1
ATOM 8562 N N . TYR B 1 538 ? 11.07 -11.336 10.578 1 96 538 TYR B N 1
ATOM 8563 C CA . TYR B 1 538 ? 9.797 -10.641 10.398 1 96 538 TYR B CA 1
ATOM 8564 C C . TYR B 1 538 ? 8.648 -11.625 10.266 1 96 538 TYR B C 1
ATOM 8566 O O . TYR B 1 538 ? 7.488 -11.273 10.516 1 96 538 TYR B O 1
ATOM 8574 N N . GLU B 1 539 ? 8.875 -12.805 9.742 1 94.56 539 GLU B N 1
ATOM 8575 C CA . GLU B 1 539 ? 7.871 -13.852 9.562 1 94.56 539 GLU B CA 1
ATOM 8576 C C . GLU B 1 539 ? 8.477 -15.234 9.758 1 94.56 539 GLU B C 1
ATOM 8578 O O . GLU B 1 539 ? 8.5 -16.047 8.836 1 94.56 539 GLU B O 1
ATOM 8583 N N . PRO B 1 540 ? 8.836 -15.539 10.977 1 93.06 540 PRO B N 1
ATOM 8584 C CA . PRO B 1 540 ? 9.617 -16.75 11.227 1 93.06 540 PRO B CA 1
ATOM 8585 C C . PRO B 1 540 ? 8.852 -18.031 10.898 1 93.06 540 PRO B C 1
ATOM 8587 O O . PRO B 1 540 ? 9.461 -19.047 10.547 1 93.06 540 PRO B O 1
ATOM 8590 N N . ASN B 1 541 ? 7.562 -18.047 10.898 1 90.44 541 ASN B N 1
ATOM 8591 C CA . ASN B 1 541 ? 6.785 -19.25 10.641 1 90.44 541 ASN B CA 1
ATOM 8592 C C . ASN B 1 541 ? 6.82 -19.641 9.164 1 90.44 541 ASN B C 1
ATOM 8594 O O . ASN B 1 541 ? 6.434 -20.75 8.805 1 90.44 541 ASN B O 1
ATOM 8598 N N . TYR B 1 542 ? 7.344 -18.734 8.375 1 91.25 542 TYR B N 1
ATOM 8599 C CA . TYR B 1 542 ? 7.363 -18.969 6.941 1 91.25 542 TYR B CA 1
ATOM 8600 C C . TYR B 1 542 ? 8.578 -19.797 6.543 1 91.25 542 TYR B C 1
ATOM 8602 O O . TYR B 1 542 ? 8.578 -20.438 5.492 1 91.25 542 TYR B O 1
ATOM 8610 N N . VAL B 1 543 ? 9.633 -19.719 7.363 1 92 543 VAL B N 1
ATOM 8611 C CA . VAL B 1 543 ? 10.875 -20.359 6.949 1 92 543 VAL B CA 1
ATOM 8612 C C . VAL B 1 543 ? 11.172 -21.562 7.855 1 92 543 VAL B C 1
ATOM 8614 O O . VAL B 1 543 ? 10.625 -21.656 8.953 1 92 543 VAL B O 1
ATOM 8617 N N . TYR B 1 544 ? 12.047 -22.359 7.406 1 85.06 544 TYR B N 1
ATOM 8618 C CA . TYR B 1 544 ? 12.539 -23.516 8.141 1 85.06 544 TYR B CA 1
ATOM 8619 C C . TYR B 1 544 ? 13.273 -23.094 9.398 1 85.06 544 TYR B C 1
ATOM 8621 O O . TYR B 1 544 ? 14.109 -22.188 9.367 1 85.06 544 TYR B O 1
ATOM 8629 N N . ASP B 1 545 ? 12.766 -23.547 10.695 1 74.88 545 ASP B N 1
ATOM 8630 C CA . ASP B 1 545 ? 13.25 -23.109 12 1 74.88 545 ASP B CA 1
ATOM 8631 C C . ASP B 1 545 ? 14.477 -23.906 12.422 1 74.88 545 ASP B C 1
ATOM 8633 O O . ASP B 1 545 ? 14.812 -23.969 13.609 1 74.88 545 ASP B O 1
ATOM 8637 N N . GLY B 1 546 ? 15.391 -24.375 11.578 1 65.69 546 GLY B N 1
ATOM 8638 C CA . GLY B 1 546 ? 16.562 -25.109 12.031 1 65.69 546 GLY B CA 1
ATOM 8639 C C . GLY B 1 546 ? 16.234 -26.453 12.656 1 65.69 546 GLY B C 1
ATOM 8640 O O . GLY B 1 546 ? 15.109 -26.656 13.109 1 65.69 546 GLY B O 1
#

Organism: Galleria mellonella (NCBI:txid7137)

pLDDT: mean 93.16, std 7.55, range [54.81, 98.94]

InterPro domains:
  IPR002018 Carboxylesterase, type B [PF00135] (3-531)
  IPR019819 Carboxylesterase type B, conserved site [PS00941] (79-89)
  IPR019826 Carboxylesterase type B, active site [PS00122] (173-188)
  IPR029058 Alpha/Beta hydrolase fold [G3DSA:3.40.50.1820] (1-541)
  IPR029058 Alpha/Beta hydrolase fold [SSF53474] (2-535)
  IPR050309 Type-B Carboxylesterase/Lipase [PTHR11559] (3-536)

Secondary structure (DSSP, 8-state):
-EEEEETTEEEEEEEEE-TTSSEEEEEEEEE-S----GGGTTSPPPPPPP-SSEEE-SSPPPPBPEEETTTTEEE--BS---EEEEEES-SS-SSPEEEEEEE--STTTS----TTTS-SHHHHTTT-EEEEE----HHHHH---SSSSS-S-HHHHHHHHHHHHHHHHGGGGTEEEEEEEEEEETHHHHHHHHHTT-GGGTTS-SEEEEES--TTSGGGB-SSHHHHHHHHHHHTT-----HHHHHHHHHHS-GGGGSS-----SHHHHHHGGG---S-B--PPP-TT---S--S-HHHHHHT-SSTT-EEEEEEETBTTHHHHHHS-HHHHHHHTT-GGGGS-HHHHHHSBHHHHHHHHHHHHHHHT-S----HHHHHHHHHHHHHIIIIIHHHHHHHHHHHHT--S-EEEEEE---STT-HHHHHHHGGGS-TT----BTTTTGGGTS--HHHHGGGT----TTSHHHHHHHHHHHHHHHHHHHS-S-SSSTTSS--PPP-TTT-EEEEESSSEEEEESTTHHHHHHHHHHHHHH-GGGS---/-EEEEETTEEEEEEEEE-TTSSEEEEEEEEE-S----GGGTTSPP-PPPP-SSEEE-SSPPPPBPEEETTTTEEE--BS---EEEEEES-SS-SSPEEEEEEE--STTTS----HHHH-SHHHHTTT-EEEEE----HHHHH---SSSSS-S-HHHHHHHHHHHHHHHHGGGGTEEEEEEEEEEETHHHHHHHHHTT-GGGTTS-SEEEEES--TTSGGGB-SSHHHHHHHHHHHTT-----THHHHHHHHHS-GGGGSS-----SHHHHHHGGG---S-B--PPP-TT---S--S-HHHHHHT-SSTT-EEEEEEETBTTHHHHHHS-HHHHHHHTT-GGGGS-HHHHHHSBHHHHHHHHHHHHHHHH-S----HHHHHHHHHHHHHIIIIIHHHHHHHHHHHHT-SS-EEEEEE---STT-HHHHHHHGGGS-TT----BTTTTGGGTS--HHHHGGGT----TTSHHHHHHHHHHHHHHHHHHHS-S-SSSTTSS--PPP-TTT-EEEEESSSEEEEESTTHHHHHHHHHHHHHH-GGGS---

Radius of gyration: 35.99 Å; Cα contacts (8 Å, |Δi|>4): 2452; chains: 2; bounding box: 56×115×74 Å

Sequence (1092 aa):
MVQVTIKDGVLEGNVVNNAYGGNYYAFKGIPYAAPPVGDLRFKAPQPVKPWQGVRDAKNFGPVCYQFDMIMRRLIPGSEDCLYLNVYSPDIKPSKPLPVMVWIHGGGFMSGSGNDDLYGPEFLVRQGVILVTFNYRLEVLGFLSLETEEIPGNAGMKDQVAALRWVKNNIKNFGGDPENITIFGESAGGASVTYHLISPMSKGLFKRAIAQSGSTMCSWALATEPRERAFVLAKRLGYKSDNIKGLYEFFKSLPVESLIQANIPITTVESAKKLAHITFSIVDEKQFGNNERFFYGNRNDVLRNGIHDGVEVIVGCTEDEGVIRLGLLNIDEFKDNLNILDFLVPTPILLNNPLNKQLDVGRKLRKYYFGDNVQSKSNLSEKIIKFYSMEMFVFGVVEWAKICARSNKNTIYMYKFGCKSERNILGVVLGGENLSKDRPVVSHADDLPYLFPLAGVFSLFGQTLDQNSTTFKLVENVTRLWTNFAKQGNPTPDGSLGVKWSPYTIEKQDYLNIGNVLSTGTAPDKEEIEFWENIFREYEPNYVYDGMVQVTIKDGVLEGNVVNNAYGGNYYAFKGIPYAAPPVGDLRFKAPQPVKPWQGVRDAKNFGPVCYQFDMIMRRLIPGSEDCLYLNVYSPDIKPSKPLPVMVWIHGGGFMSGSGNDDLYGPEFLVRQGVILVTFNYRLEVLGFLSLETEEIPGNAGMKDQVAALRWVKNNIKNFGGDPENITIFGESAGGASVTYHLISPMSKGLFKRAIAQSGSTMCSWALATEPRERAFVLAKRLGYKSDNIKGLYEFFKSLPVESLIQANIPITTVESAKKLAHITFSIVDEKQFGNNERFFYGNRNDVLRNGIHDGVEVIVGCTEDEGVIRLGLLNIDEFKDNLNILDFLVPTPILLNNPLNKQLDVGRKLRKYYFGDNVQSKSNLSEKIIKFYSMEMFVFGVVEWAKICARSNKNTIYMYKFGCKSERNILGVVLGGENLSKDRPVVSHADDLPYLFPLAGVFSLFGQTLDQNSTTFKLVENVTRLWTNFAKQGNPTPDGSLGVKWSPYTIEKQDYLNIGNVLSTGTAPDKEEIEFWENIFREYEPNYVYDG

Solvent-accessible surface area (backbone atoms only — not comparable to full-atom values): 55736 Å² total; per-residue (Å²): 116,45,74,39,65,48,96,47,33,31,35,32,22,35,72,41,80,33,95,88,55,64,52,30,36,37,35,20,31,41,67,48,28,36,67,38,50,74,92,33,42,50,35,69,66,43,72,52,75,66,50,84,63,76,43,81,12,73,48,74,50,49,42,34,52,25,36,33,78,87,76,67,42,77,42,88,49,28,71,60,14,46,21,30,31,42,35,21,55,44,55,78,48,98,56,65,24,27,27,38,38,46,35,55,29,48,60,44,29,25,69,53,38,52,49,46,53,55,26,55,62,59,45,27,67,70,62,28,29,42,32,27,32,36,48,49,28,26,53,55,7,21,44,20,64,69,36,82,72,27,38,38,32,22,21,58,40,31,49,43,40,45,42,52,43,42,46,73,40,32,52,53,44,14,26,29,53,81,32,24,19,39,32,17,34,35,40,9,1,18,47,44,46,41,44,38,62,14,75,72,38,67,85,54,54,40,32,38,31,21,32,43,28,20,68,54,13,66,62,48,46,38,74,59,48,43,59,47,45,50,54,50,38,42,74,72,64,50,72,70,79,55,68,78,54,46,58,58,51,62,66,68,50,61,69,78,76,51,51,75,69,80,64,56,49,34,44,55,48,53,73,60,45,90,73,57,58,62,37,28,42,46,69,36,68,88,48,91,84,60,87,58,60,43,64,67,59,66,58,60,52,48,67,72,39,58,56,79,66,33,34,35,38,38,36,37,43,71,31,33,8,30,53,53,59,47,71,52,56,66,69,61,50,60,63,41,65,61,21,25,48,68,73,39,53,63,74,43,42,44,64,26,20,42,58,58,29,36,53,49,11,50,51,51,42,47,72,57,46,48,70,60,79,83,50,70,59,58,45,42,54,36,48,24,54,51,40,18,38,71,59,29,49,49,18,43,53,44,46,49,45,44,46,27,65,70,67,58,43,54,34,35,34,39,40,36,49,50,75,58,90,60,31,48,52,22,51,66,30,30,46,89,61,38,59,90,87,54,86,54,25,11,52,70,29,65,45,53,38,49,13,69,22,48,61,60,36,52,76,68,71,55,76,87,51,82,86,36,73,64,38,51,50,26,50,51,51,32,44,32,55,46,33,25,45,68,68,72,36,48,41,81,51,72,86,80,74,49,74,73,54,62,31,37,73,88,62,31,29,28,31,36,42,33,86,60,76,43,76,48,58,45,82,64,46,70,62,51,50,52,53,46,53,51,31,56,73,66,37,45,78,77,45,71,82,125,117,44,73,39,66,48,96,46,33,31,36,33,22,36,72,42,80,33,95,89,55,66,51,29,36,36,34,21,32,41,65,51,29,36,66,37,50,75,91,32,42,52,35,67,65,43,74,53,75,65,51,86,63,74,42,79,11,74,46,75,50,48,44,35,52,26,36,34,78,87,78,67,42,79,42,88,49,28,70,61,14,46,21,28,31,43,36,21,54,43,55,79,48,96,57,65,23,28,27,38,38,47,34,57,28,48,60,44,30,25,69,52,37,52,47,46,51,55,26,56,63,60,44,28,67,70,62,27,29,42,32,26,32,37,48,50,28,25,55,55,6,21,45,21,66,70,38,81,73,27,39,37,32,22,21,58,40,31,49,43,40,44,42,51,45,43,45,74,39,30,52,53,44,15,26,30,54,79,32,24,19,40,32,17,35,35,39,9,1,18,47,46,46,43,43,39,63,14,75,71,38,66,83,54,54,41,31,38,33,21,32,43,27,20,66,53,12,65,63,49,44,37,75,59,46,44,58,45,46,52,52,50,39,42,74,72,64,50,72,68,80,56,67,78,54,46,58,59,51,63,66,68,50,62,69,78,77,51,51,76,70,81,63,56,50,34,45,55,47,54,72,60,46,93,74,57,57,62,36,27,42,49,69,37,67,88,48,90,85,62,88,58,60,43,63,67,58,68,56,60,52,48,68,74,39,58,57,79,65,35,35,35,38,39,36,36,44,70,32,34,8,31,54,54,59,48,72,52,57,67,69,62,48,60,64,41,64,62,21,23,47,68,73,40,55,63,74,43,41,45,66,26,21,42,58,58,28,38,52,49,10,50,52,51,42,46,72,60,46,47,72,59,81,84,46,70,60,56,46,41,56,36,48,25,55,50,40,18,37,70,59,28,48,47,18,44,53,45,46,51,46,45,48,28,65,71,66,57,43,56,33,34,34,38,40,36,50,49,77,57,91,61,31,49,50,23,51,65,30,31,46,91,61,39,60,89,86,52,87,52,26,11,51,70,29,67,47,53,39,50,14,69,22,48,61,60,36,52,76,69,71,54,76,86,49,82,86,36,72,63,38,49,51,26,51,54,52,32,44,34,56,46,32,26,44,69,69,70,34,49,40,81,51,72,86,80,74,48,74,73,54,62,33,36,71,87,62,30,28,26,31,35,44,33,86,60,76,42,75,47,55,46,81,64,47,70,63,49,50,52,53,47,53,52,31,57,72,67,36,44,75,77,47,72,82,124

Foldseek 3Di:
DDWFAFPQGIEDWDWAAQPLDAIKTKFAFAALFDQCAQLNQQPATHGDHRDPDYDYRHDHAWAEWAAQQLVRGTDDTDSRFWGKMKIARAQDDPAFFFEEEEDEDRLQGDDFQDQLAFNCRLQRVLGYMYMYTHFYGDCSQAADLLDPSRQGRSRLSSVLSVLVSCLRGVNRRRHDSAQYEYEYFHLSLQSQQLLQLFPSNARSHQAYEREQHHVLQPLQEADPRNVQLVQLLVVVPNDDPDSVVSSVSVSPDDVVSRYPDDGDPDPLSVLLPPPHSHGHGYAGDDDPPDGDGHHDDSLVSLLVATRFNYAYEYEYEPQALLQVLLNDDLVSVVVCLPVQLNLQAPVLVVQDDVVLSSVLSVLLSCVQPNDDPDDLLSSSVSSSVSCSCRRGDLSRLQSLLSRQVVVRYFYAYAYEAADDPLQVCSPNSCPPSHDPPDTGNYRCSCSCLQGVSNNPVVVVVDDDDCPDLSVVLSNLSSQLVSVCSRPVASDPDCPLVDGGHTAHNVFQKHWYSYSRIDIDHCPPPVVSVSVQVSCCVRPVSSGDPD/DDWFAFPQGIEDWDWAAQPLDAIKTKFAAAALFDQCAFLNQQPATHGDHRDPDYDYRHDHAWAEWAAQLLVRGTDDTDSRFWGKMKIARAQDDPAFFFEEEEDEARLQGDDFQDQLAFNCRLQRVLGYMYMYTHFYGDCSQAADLLDPSRQGRSRLSSVLSVLVSCLRGVNRRRHDSAQYEYEYFHLSLQSQQLLQLFPSNARSHAAYEREQHHVLQPLQEADPRNVQLVQLLVVVPNDDPDSVCSSVSVSPDDVVSRYPDDGDPDPLSVLLPPPHSHGHGYAGDDDPPDGDGHHDDSLVSLLVATRFNYAYEYEYEPQALLQVLLNDDLVSVVVCLVVQLNLAAPVLVVQDDVVLSSVLSVLLSCVQCNDDNDDLLSSSVSSSVSCSCRRGDLSRLQSLLSNQVVVRYFYAYAYEAADDPLQVVSPNSCPPSHDPVDTGNYRCSCSCLQGVSNNPCVVVVDDDDCPDLSVVLSNLSSQLVSVCSRPVASDPDCPLVDGGHTAHNVFQKHWYSYSRIDIDTCPPPVVSVSVQVSCCVRPVSSGDPD

Nearest PDB structures (foldseek):
  7mp4-assembly8_H  TM=8.875E-01  e=9.502E-48  Epiphyas postvittana
  8axc-assembly3_C  TM=8.758E-01  e=1.113E-42  Mus musculus
  8axc-assembly4_D  TM=8.706E-01  e=7.972E-43  Mus musculus
  8axc-assembly2_B  TM=8.531E-01  e=1.176E-42  Mus musculus
  8axc-assembly1_A  TM=8.567E-01  e=1.835E-42  Mus musculus